Protein AF-A0A5C7R9P4-F1 (afdb_monomer_lite)

Sequence (1252 aa):
MQKLPTGLILTTLISANVLAETQTAAPPSTEPTVYNSSNPSVVTAPAPSLYNNATGLAQDEALYPQMLDANTANAMGLYTGDLATVPNAGFAPANNMYCIPSSLMLAPPMLVGAVPGQAMPMMPTPYPMDQAAMPQGLLNQPQANPELEQQLAEEKAQQEELKQKLIERSEALDNMRFQLIDKEEDRALLEDKLNSSKDIEAQLNQQLEAANAKQAELSAQIEAANAKQAELQSQADAATQQQAELTSQLDAANTKQTELTSQLEAANAKQTELTAQLEAANSKQAELMTQLDTSTAKQAELTSQVEAANAKQAELSTQLQTSQTQLAELDTCKVNSQDMQQQVSALNQQVATIPEIAKQLSLVSTNYSALETEKQQLAGALEAAKKDTDGDGVLDQTDLCQDTAAGIKVDFTGCELDSDKDGIKDSADQCPDSKPDSVVDATGCELDADKDGVKDSADQCANTPAGTKVDEKGCELDTDKDGVVDSADKCPTTEAGKTVDATGCELDSDKDGVVDSADKCANTPAGTAVDATGCEVDSDKDGVVDSADKCANTPAGITVDAAGCELDTDKDGVVDSADKCPTTEAGKTVDATGCEPDADKDGVVDSLDQCANTPAGTAVDAATGCEPDADKDGVADSADKCTDTPAGIKVDATGCELDTDKDGVLDSADKCPTTEAGKTVDATGCELDTDKDGVVDSADQCANTPAGIKVEANGCEPDTDKDGVADSADKCVDTPAGTKVDETGCELDSDKDGVADSADQCPTTEAGKTVDATGCELDTDKDGVVDSADKCATTPEGTKVDETGCELDTDKDGVVDSADKCATTPEGTKVDETGCELDTDKDGVVDSADKCPTTEAGKTVDATGCEVDSDKDGVVDSADKCATTPEGTKVDETGCELDSDKDGVADSADKCADTPAGTTVDATGCELDTDKDGVVDSADKCPTTEAGKAVDATGCELDADKDGVVDSADKCATTPAGTKVDETGCELDSDKDGVADSADKCPSTEAGKSVDATGCEPDTDKDGVVDSADQCPTTEAGKTVDATGCEPDADKDGVVDSADKCANTAEGIKVDDTGCELDTDKDGVADSADKCPTTAAGTKVDATGCDAIADADKDGVADDSDLCADTAAGTSVNQVGCAKTENINLKGVNFEKGSDQLTAESLPILDEAAATLKKYPELKIEVDGHTDSSGDNTLNKNLSQKRAEAVKNYLTEKGVTASLTAVGYGEDNPIADNNTETGRAQNRRVELKIQE

Radius of gyration: 70.44 Å; chains: 1; bounding box: 153×133×230 Å

Structure (mmCIF, N/CA/C/O backbone):
data_AF-A0A5C7R9P4-F1
#
_entry.id   AF-A0A5C7R9P4-F1
#
loop_
_atom_site.group_PDB
_atom_site.id
_atom_site.type_symbol
_atom_site.label_atom_id
_atom_site.label_alt_id
_atom_site.label_comp_id
_atom_site.label_asym_id
_atom_site.label_entity_id
_atom_site.label_seq_id
_atom_site.pdbx_PDB_ins_code
_atom_site.Cartn_x
_atom_site.Cartn_y
_atom_site.Cartn_z
_atom_site.occupancy
_atom_site.B_iso_or_equiv
_atom_site.auth_seq_id
_atom_site.auth_comp_id
_atom_site.auth_asym_id
_atom_site.auth_atom_id
_atom_site.pdbx_PDB_model_num
ATOM 1 N N . MET A 1 1 ? 13.239 -34.956 -20.670 1.00 29.67 1 MET A N 1
ATOM 2 C CA . MET A 1 1 ? 13.288 -36.265 -19.962 1.00 29.67 1 MET A CA 1
ATOM 3 C C . MET A 1 1 ? 13.598 -35.972 -18.497 1.00 29.67 1 MET A C 1
ATOM 5 O O . MET A 1 1 ? 14.379 -35.064 -18.274 1.00 29.67 1 MET A O 1
ATOM 9 N N . GLN A 1 2 ? 13.048 -36.653 -17.489 1.00 33.06 2 GLN A N 1
ATOM 10 C CA . GLN A 1 2 ? 12.401 -37.975 -17.467 1.00 33.06 2 GLN A CA 1
ATOM 11 C C . GLN A 1 2 ? 11.311 -38.027 -16.365 1.00 33.06 2 GLN A C 1
ATOM 13 O O . GLN A 1 2 ? 11.524 -37.407 -15.331 1.00 33.06 2 GLN A O 1
ATOM 18 N N . LYS A 1 3 ? 10.275 -38.879 -16.542 1.00 37.56 3 LYS A N 1
ATOM 19 C CA . LYS A 1 3 ? 9.231 -39.309 -15.560 1.00 37.56 3 LYS A CA 1
ATOM 20 C C . LYS A 1 3 ? 7.985 -38.405 -15.419 1.00 37.56 3 LYS A C 1
ATOM 22 O O . LYS A 1 3 ? 8.152 -37.198 -15.411 1.00 37.56 3 LYS A O 1
ATOM 27 N N . LEU A 1 4 ? 6.744 -38.915 -15.269 1.00 32.38 4 LEU A N 1
ATOM 28 C CA . LEU A 1 4 ? 6.117 -40.244 -15.560 1.00 32.38 4 LEU A CA 1
ATOM 29 C C . LEU A 1 4 ? 4.555 -40.041 -15.742 1.00 32.38 4 LEU A C 1
ATOM 31 O O . LEU A 1 4 ? 4.178 -38.883 -15.871 1.00 32.38 4 LEU A O 1
ATOM 35 N N . PRO A 1 5 ? 3.647 -41.042 -15.920 1.00 58.69 5 PRO A N 1
ATOM 36 C CA . PRO A 1 5 ? 3.055 -41.272 -17.253 1.00 58.69 5 PRO A CA 1
ATOM 37 C C . PRO A 1 5 ? 1.510 -41.477 -17.356 1.00 58.69 5 PRO A C 1
ATOM 39 O O . PRO A 1 5 ? 0.855 -41.791 -16.370 1.00 58.69 5 PRO A O 1
ATOM 42 N N . THR A 1 6 ? 1.012 -41.527 -18.611 1.00 43.50 6 THR A N 1
ATOM 43 C CA . THR A 1 6 ? -0.205 -42.240 -19.128 1.00 43.50 6 THR A CA 1
ATOM 44 C C . THR A 1 6 ? -1.599 -41.873 -18.575 1.00 43.50 6 THR A C 1
ATOM 46 O O . THR A 1 6 ? -1.779 -41.802 -17.371 1.00 43.50 6 THR A O 1
ATOM 49 N N . GLY A 1 7 ? -2.664 -41.744 -19.388 1.00 38.31 7 GLY A N 1
ATOM 50 C CA . GLY A 1 7 ? -2.854 -41.994 -20.838 1.00 38.31 7 GLY A CA 1
ATOM 51 C C . GLY A 1 7 ? -4.362 -42.048 -21.204 1.00 38.31 7 GLY A C 1
ATOM 52 O O . GLY A 1 7 ? -5.160 -41.630 -20.377 1.00 38.31 7 GLY A O 1
ATOM 53 N N . LEU A 1 8 ? -4.878 -42.590 -22.325 1.00 37.97 8 LEU A N 1
ATOM 54 C CA . LEU A 1 8 ? -4.381 -43.046 -23.652 1.00 37.97 8 LEU A CA 1
ATOM 55 C C . LEU A 1 8 ? -5.602 -43.729 -24.364 1.00 37.97 8 LEU A C 1
ATOM 57 O O . LEU A 1 8 ? -6.159 -44.626 -23.742 1.00 37.97 8 LEU A O 1
ATOM 61 N N . ILE A 1 9 ? -6.080 -43.506 -25.605 1.00 35.53 9 ILE A N 1
ATOM 62 C CA . ILE A 1 9 ? -6.022 -42.446 -26.650 1.00 35.53 9 ILE A CA 1
ATOM 63 C C . ILE A 1 9 ? -7.288 -42.639 -27.544 1.00 35.53 9 ILE A C 1
ATOM 65 O O . ILE A 1 9 ? -7.661 -43.790 -27.760 1.00 35.53 9 ILE A O 1
ATOM 69 N N . LEU A 1 10 ? -7.875 -41.598 -28.163 1.00 28.03 10 LEU A N 1
ATOM 70 C CA . LEU A 1 10 ? -8.613 -41.740 -29.443 1.00 28.03 10 LEU A CA 1
ATOM 71 C C . LEU A 1 10 ? -8.516 -40.465 -30.313 1.00 28.03 10 LEU A C 1
ATOM 73 O O . LEU A 1 10 ? -8.272 -39.378 -29.793 1.00 28.03 10 LEU A O 1
ATOM 77 N N . THR A 1 11 ? -8.658 -40.607 -31.634 1.00 36.81 11 THR A N 1
ATOM 78 C CA . THR A 1 11 ? -8.484 -39.563 -32.670 1.00 36.81 11 THR A CA 1
ATOM 79 C C . THR A 1 11 ? -9.477 -39.770 -33.833 1.00 36.81 11 THR A C 1
ATOM 81 O O . THR A 1 11 ? -10.223 -40.746 -33.815 1.00 36.81 11 THR A O 1
ATOM 84 N N . THR A 1 12 ? -9.418 -38.915 -34.875 1.00 38.88 12 THR A N 1
ATOM 85 C CA . THR A 1 12 ? -10.159 -38.975 -36.173 1.00 38.88 12 THR A CA 1
ATOM 86 C C . THR A 1 12 ? -11.619 -38.459 -36.147 1.00 38.88 12 THR A C 1
ATOM 88 O O . THR A 1 12 ? -12.258 -38.527 -35.106 1.00 38.88 12 THR A O 1
ATOM 91 N N . LEU A 1 13 ? -12.205 -37.886 -37.220 1.00 30.28 13 LEU A N 1
ATOM 92 C CA . LEU A 1 13 ? -11.697 -37.539 -38.573 1.00 30.28 13 LEU A CA 1
ATOM 93 C C . LEU A 1 13 ? -12.443 -36.318 -39.198 1.00 30.28 13 LEU A C 1
ATOM 95 O O . LEU A 1 13 ? -13.238 -35.653 -38.544 1.00 30.28 13 LEU A O 1
ATOM 99 N N . ILE A 1 14 ? -12.125 -36.015 -40.463 1.00 34.00 14 ILE A N 1
ATOM 100 C CA . ILE A 1 14 ? -12.353 -34.769 -41.224 1.00 34.00 14 ILE A CA 1
ATOM 101 C C . ILE A 1 14 ? -13.785 -34.577 -41.793 1.00 34.00 14 ILE A C 1
ATOM 103 O O . ILE A 1 14 ? -14.431 -35.523 -42.227 1.00 34.00 14 ILE A O 1
ATOM 107 N N . SER A 1 15 ? -14.188 -33.299 -41.845 1.00 36.06 15 SER A N 1
ATOM 108 C CA . SER A 1 15 ? -15.182 -32.565 -42.667 1.00 36.06 15 SER A CA 1
ATOM 109 C C . SER A 1 15 ? -15.991 -33.243 -43.795 1.00 36.06 15 SER A C 1
ATOM 111 O O . SER A 1 15 ? -15.406 -33.903 -44.648 1.00 36.06 15 SER A O 1
ATOM 113 N N . ALA A 1 16 ? -17.266 -32.823 -43.963 1.00 34.88 16 ALA A N 1
ATOM 114 C CA . ALA A 1 16 ? -17.784 -32.221 -45.221 1.00 34.88 16 ALA A CA 1
ATOM 115 C C . ALA A 1 16 ? -19.222 -31.619 -45.136 1.00 34.88 16 ALA A C 1
ATOM 117 O O . ALA A 1 16 ? -20.061 -32.054 -44.355 1.00 34.88 16 ALA A O 1
ATOM 118 N N . ASN A 1 17 ? -19.477 -30.630 -46.005 1.00 31.62 17 ASN A N 1
ATOM 119 C CA . ASN A 1 17 ? -20.688 -29.811 -46.248 1.00 31.62 17 ASN A CA 1
ATOM 120 C C . ASN A 1 17 ? -22.063 -30.516 -46.389 1.00 31.62 17 ASN A C 1
ATOM 122 O O . ASN A 1 17 ? -22.132 -31.613 -46.934 1.00 31.62 17 ASN A O 1
ATOM 126 N N . VAL A 1 18 ? -23.161 -29.754 -46.182 1.00 27.75 18 VAL A N 1
ATOM 127 C CA . VAL A 1 18 ? -24.300 -29.631 -47.141 1.00 27.75 18 VAL A CA 1
ATOM 128 C C . VAL A 1 18 ? -25.159 -28.362 -46.881 1.00 27.75 18 VAL A C 1
ATOM 130 O O . VAL A 1 18 ? -25.027 -27.722 -45.843 1.00 27.75 18 VAL A O 1
ATOM 133 N N . LEU A 1 19 ? -25.973 -27.954 -47.869 1.00 31.62 19 LEU A N 1
ATOM 134 C CA . LEU A 1 19 ? -26.729 -26.684 -47.980 1.00 31.62 19 LEU A CA 1
ATOM 135 C C . LEU A 1 19 ? -28.259 -26.808 -47.728 1.00 31.62 19 LEU A C 1
ATOM 137 O O . LEU A 1 19 ? -28.787 -27.915 -47.693 1.00 31.62 19 LEU A O 1
ATOM 141 N N . ALA A 1 20 ? -28.940 -25.641 -47.756 1.00 32.19 20 ALA A N 1
ATOM 142 C CA . ALA A 1 20 ? -30.376 -25.374 -48.042 1.00 32.19 20 ALA A CA 1
ATOM 143 C C . ALA A 1 20 ? -31.329 -25.185 -46.820 1.00 32.19 20 ALA A C 1
ATOM 145 O O . ALA A 1 20 ? -31.387 -26.031 -45.941 1.00 32.19 20 ALA A O 1
ATOM 146 N N . GLU A 1 21 ? -31.947 -23.999 -46.620 1.00 34.00 21 GLU A N 1
ATOM 147 C CA . GLU A 1 21 ? -33.275 -23.511 -47.122 1.00 34.00 21 GLU A CA 1
ATOM 148 C C . GLU A 1 21 ? -34.464 -23.822 -46.157 1.00 34.00 21 GLU A C 1
ATOM 150 O O . GLU A 1 21 ? -34.434 -24.843 -45.489 1.00 34.00 21 GLU A O 1
ATOM 155 N N . THR A 1 22 ? -35.563 -23.047 -45.996 1.00 31.81 22 THR A N 1
ATOM 156 C CA . THR A 1 22 ? -36.086 -21.802 -46.634 1.00 31.81 22 THR A CA 1
ATOM 157 C C . THR A 1 22 ? -37.162 -21.061 -45.771 1.00 31.81 22 THR A C 1
ATOM 159 O O . THR A 1 22 ? -37.990 -21.718 -45.159 1.00 31.81 22 THR A O 1
ATOM 162 N N . GLN A 1 23 ? -37.207 -19.708 -45.853 1.00 34.41 23 GLN A N 1
ATOM 163 C CA . GLN A 1 23 ? -38.378 -18.766 -45.976 1.00 34.41 23 GLN A CA 1
ATOM 164 C C . GLN A 1 23 ? -39.596 -18.773 -44.996 1.00 34.41 23 GLN A C 1
ATOM 166 O O . GLN A 1 23 ? -39.976 -19.815 -44.487 1.00 34.41 23 GLN A O 1
ATOM 171 N N . THR A 1 24 ? -40.395 -17.700 -44.754 1.00 35.06 24 THR A N 1
ATOM 172 C CA . THR A 1 24 ? -40.446 -16.200 -44.959 1.00 35.06 24 THR A CA 1
ATOM 173 C C . THR A 1 24 ? -41.488 -15.629 -43.926 1.00 35.06 24 THR A C 1
ATOM 175 O O . THR A 1 24 ? -41.791 -16.362 -42.992 1.00 35.06 24 THR A O 1
ATOM 178 N N . ALA A 1 25 ? -42.113 -14.427 -43.879 1.00 33.38 25 ALA A N 1
ATOM 179 C CA . ALA A 1 25 ? -42.398 -13.234 -44.730 1.00 33.38 25 ALA A CA 1
ATOM 180 C C . ALA A 1 25 ? -42.773 -12.018 -43.791 1.00 33.38 25 ALA A C 1
ATOM 182 O O . ALA A 1 25 ? -42.478 -12.116 -42.607 1.00 33.38 25 ALA A O 1
ATOM 183 N N . ALA A 1 26 ? -43.407 -10.864 -44.113 1.00 30.23 26 ALA A N 1
ATOM 184 C CA . ALA A 1 26 ? -44.062 -10.271 -45.304 1.00 30.23 26 ALA A CA 1
ATOM 185 C C . ALA A 1 26 ? -44.183 -8.703 -45.201 1.00 30.23 26 ALA A C 1
ATOM 187 O O . ALA A 1 26 ? -44.178 -8.178 -44.090 1.00 30.23 26 ALA A O 1
ATOM 188 N N . PRO A 1 27 ? -44.366 -7.952 -46.318 1.00 57.62 27 PRO A N 1
ATOM 189 C CA . PRO A 1 27 ? -44.668 -6.491 -46.380 1.00 57.62 27 PRO A CA 1
ATOM 190 C C . PRO A 1 27 ? -46.196 -6.228 -46.668 1.00 57.62 27 PRO A C 1
ATOM 192 O O . PRO A 1 27 ? -46.940 -7.199 -46.509 1.00 57.62 27 PRO A O 1
ATOM 195 N N . PRO A 1 28 ? -46.747 -5.051 -47.131 1.00 53.75 28 PRO A N 1
ATOM 196 C CA . PRO A 1 28 ? -46.137 -3.754 -47.532 1.00 53.75 28 PRO A CA 1
ATOM 197 C C . PRO A 1 28 ? -46.902 -2.392 -47.274 1.00 53.75 28 PRO A C 1
ATOM 199 O O . PRO A 1 28 ? -48.120 -2.291 -47.391 1.00 53.75 28 PRO A O 1
ATOM 202 N N . SER A 1 29 ? -46.137 -1.282 -47.231 1.00 31.66 29 SER A N 1
ATOM 203 C CA . SER A 1 29 ? -46.363 0.030 -47.929 1.00 31.66 29 SER A CA 1
ATOM 204 C C . SER A 1 29 ? -47.299 1.192 -47.460 1.00 31.66 29 SER A C 1
ATOM 206 O O . SER A 1 29 ? -48.401 1.005 -46.959 1.00 31.66 29 SER A O 1
ATOM 208 N N . THR A 1 30 ? -46.871 2.406 -47.882 1.00 36.91 30 THR A N 1
ATOM 209 C CA . THR A 1 30 ? -47.578 3.689 -48.210 1.00 36.91 30 THR A CA 1
ATOM 210 C C . THR A 1 30 ? -47.884 4.792 -47.165 1.00 36.91 30 THR A C 1
ATOM 212 O O . THR A 1 30 ? -48.379 4.544 -46.074 1.00 36.91 30 THR A O 1
ATOM 215 N N . GLU A 1 31 ? -47.606 6.046 -47.581 1.00 37.06 31 GLU A N 1
ATOM 216 C CA . GLU A 1 31 ? -47.850 7.348 -46.908 1.00 37.06 31 GLU A CA 1
ATOM 217 C C . GLU A 1 31 ? -49.289 7.908 -47.134 1.00 37.06 31 GLU A C 1
ATOM 219 O O . GLU A 1 31 ? -50.084 7.239 -47.805 1.00 37.06 31 GLU A O 1
ATOM 224 N N . PRO A 1 32 ? -49.655 9.140 -46.666 1.00 50.38 32 PRO A N 1
ATOM 225 C CA . PRO A 1 32 ? -49.392 10.343 -47.499 1.00 50.38 32 PRO A CA 1
ATOM 226 C C . PRO A 1 32 ? -49.246 11.736 -46.804 1.00 50.38 32 PRO A C 1
ATOM 228 O O . PRO A 1 32 ? -50.247 12.316 -46.388 1.00 50.38 32 PRO A O 1
ATOM 231 N N . THR A 1 33 ? -48.079 12.393 -46.978 1.00 33.84 33 THR A N 1
ATOM 232 C CA . THR A 1 33 ? -47.928 13.851 -47.328 1.00 33.84 33 THR A CA 1
ATOM 233 C C . THR A 1 33 ? -48.435 14.940 -46.319 1.00 33.84 33 THR A C 1
ATOM 235 O O . THR A 1 33 ? -49.023 14.586 -45.309 1.00 33.84 33 THR A O 1
ATOM 238 N N . VAL A 1 34 ? -48.358 16.290 -46.451 1.00 31.67 34 VAL A N 1
ATOM 239 C CA . VAL A 1 34 ? -47.463 17.372 -47.002 1.00 31.67 34 VAL A CA 1
ATOM 240 C C . VAL A 1 34 ? -48.023 18.725 -46.451 1.00 31.67 34 VAL A C 1
ATOM 242 O O . VAL A 1 34 ? -49.239 18.828 -46.309 1.00 31.67 34 VAL A O 1
ATOM 245 N N . TYR A 1 35 ? -47.242 19.766 -46.074 1.00 27.69 35 TYR A N 1
ATOM 246 C CA . TYR A 1 35 ? -47.109 21.054 -46.822 1.00 27.69 35 TYR A CA 1
ATOM 247 C C . TYR A 1 35 ? -46.423 22.213 -46.028 1.00 27.69 35 TYR A C 1
ATOM 249 O O . TYR A 1 35 ? -47.003 22.676 -45.056 1.00 27.69 35 TYR A O 1
ATOM 257 N N . ASN A 1 36 ? -45.284 22.730 -46.539 1.00 29.02 36 ASN A N 1
ATOM 258 C CA . ASN A 1 36 ? -44.745 24.131 -46.571 1.00 29.02 36 ASN A CA 1
ATOM 259 C C . ASN A 1 36 ? -44.703 25.033 -45.282 1.00 29.02 36 ASN A C 1
ATOM 261 O O . ASN A 1 36 ? -45.609 24.996 -44.465 1.00 29.02 36 ASN A O 1
ATOM 265 N N . SER A 1 37 ? -43.747 25.963 -45.054 1.00 30.27 37 SER A N 1
ATOM 266 C CA . SER A 1 37 ? -42.718 26.579 -45.932 1.00 30.27 37 SER A CA 1
ATOM 267 C C . SER A 1 37 ? -41.519 27.239 -45.199 1.00 30.27 37 SER A C 1
ATOM 269 O O . SER A 1 37 ? -41.739 27.869 -44.170 1.00 30.27 37 SER A O 1
ATOM 271 N N . SER A 1 38 ? -40.346 27.282 -45.864 1.00 33.75 38 SER A N 1
ATOM 272 C CA . SER A 1 38 ? -39.200 28.230 -45.691 1.00 33.75 38 SER A CA 1
ATOM 273 C C . SER A 1 38 ? -38.326 28.111 -44.407 1.00 33.75 38 SER A C 1
ATOM 275 O O . SER A 1 38 ? -38.849 28.369 -43.334 1.00 33.75 38 SER A O 1
ATOM 277 N N . ASN A 1 39 ? -37.026 27.726 -44.364 1.00 30.78 39 ASN A N 1
ATOM 278 C CA . ASN A 1 39 ? -35.827 27.814 -45.258 1.00 30.78 39 ASN A CA 1
ATOM 279 C C . ASN A 1 39 ? -35.073 29.178 -45.190 1.00 30.78 39 ASN A C 1
ATOM 281 O O . ASN A 1 39 ? -35.795 30.179 -45.205 1.00 30.78 39 ASN A O 1
ATOM 285 N N . PRO A 1 40 ? -33.708 29.297 -45.232 1.00 50.31 40 PRO A N 1
ATOM 286 C CA . PRO A 1 40 ? -32.609 28.292 -45.297 1.00 50.31 40 PRO A CA 1
ATOM 287 C C . PRO A 1 40 ? -31.431 28.433 -44.268 1.00 50.31 40 PRO A C 1
ATOM 289 O O . PRO A 1 40 ? -31.315 29.430 -43.566 1.00 50.31 40 PRO A O 1
ATOM 292 N N . SER A 1 41 ? -30.566 27.402 -44.244 1.00 31.80 41 SER A N 1
ATOM 293 C CA . SER A 1 41 ? -29.070 27.298 -44.323 1.00 31.80 41 SER A CA 1
ATOM 294 C C . SER A 1 41 ? -28.142 28.569 -44.253 1.00 31.80 41 SER A C 1
ATOM 296 O O . SER A 1 41 ? -28.623 29.670 -44.478 1.00 31.80 41 SER A O 1
ATOM 298 N N . VAL A 1 42 ? -26.793 28.547 -44.062 1.00 30.09 42 VAL A N 1
ATOM 299 C CA . VAL A 1 42 ? -25.735 27.493 -44.178 1.00 30.09 42 VAL A CA 1
ATOM 300 C C . VAL A 1 42 ? -24.342 27.917 -43.579 1.00 30.09 42 VAL A C 1
ATOM 302 O O . VAL A 1 42 ? -24.043 29.103 -43.586 1.00 30.09 42 VAL A O 1
ATOM 305 N N . VAL A 1 43 ? -23.478 26.947 -43.194 1.00 28.80 43 VAL A N 1
ATOM 306 C CA . VAL A 1 43 ? -21.967 26.927 -43.232 1.00 28.80 43 VAL A CA 1
ATOM 307 C C . VAL A 1 43 ? -21.037 27.725 -42.254 1.00 28.80 43 VAL A C 1
ATOM 309 O O . VAL A 1 43 ? -21.104 28.941 -42.131 1.00 28.80 43 VAL A O 1
ATOM 312 N N . THR A 1 44 ? -20.064 26.967 -41.696 1.00 28.88 44 THR A N 1
ATOM 313 C CA . THR A 1 44 ? -18.703 27.262 -41.130 1.00 28.88 44 THR A CA 1
ATOM 314 C C . THR A 1 44 ? -18.437 28.150 -39.895 1.00 28.88 44 THR A C 1
ATOM 316 O O . THR A 1 44 ? -19.065 29.173 -39.656 1.00 28.88 44 THR A O 1
ATOM 319 N N . ALA A 1 45 ? -17.382 27.732 -39.171 1.00 27.39 45 ALA A N 1
ATOM 320 C CA . ALA A 1 45 ? -16.599 28.420 -38.127 1.00 27.39 45 ALA A CA 1
ATOM 321 C C . ALA A 1 45 ? -15.756 29.608 -38.708 1.00 27.39 45 ALA A C 1
ATOM 323 O O . ALA A 1 45 ? -15.799 29.767 -39.932 1.00 27.39 45 ALA A O 1
ATOM 324 N N . PRO A 1 46 ? -14.984 30.436 -37.941 1.00 41.56 46 PRO A N 1
ATOM 325 C CA . PRO A 1 46 ? -14.227 30.114 -36.713 1.00 41.56 46 PRO A CA 1
ATOM 326 C C . PRO A 1 46 ? -14.297 31.162 -35.560 1.00 41.56 46 PRO A C 1
ATOM 328 O O . PRO A 1 46 ? -15.175 32.019 -35.518 1.00 41.56 46 PRO A O 1
ATOM 331 N N . ALA A 1 47 ? -13.370 31.034 -34.599 1.00 27.52 47 ALA A N 1
ATOM 332 C CA . ALA A 1 47 ? -13.111 31.880 -33.416 1.00 27.52 47 ALA A CA 1
ATOM 333 C C . ALA A 1 47 ? -12.546 33.296 -33.768 1.00 27.52 47 ALA A C 1
ATOM 335 O O . ALA A 1 47 ? -12.278 33.527 -34.950 1.00 27.52 47 ALA A O 1
ATOM 336 N N . PRO A 1 48 ? -12.285 34.238 -32.813 1.00 43.50 48 PRO A N 1
ATOM 337 C CA . PRO A 1 48 ? -12.313 34.131 -31.345 1.00 43.50 48 PRO A CA 1
ATOM 338 C C . PRO A 1 48 ? -13.102 35.263 -30.618 1.00 43.50 48 PRO A C 1
ATOM 340 O O . PRO A 1 48 ? -14.095 35.777 -31.122 1.00 43.50 48 PRO A O 1
ATOM 343 N N . SER A 1 49 ? -12.707 35.586 -29.380 1.00 35.22 49 SER A N 1
ATOM 344 C CA . SER A 1 49 ? -13.418 36.387 -28.366 1.00 35.22 49 SER A CA 1
ATOM 345 C C . SER A 1 49 ? -13.470 37.911 -28.594 1.00 35.22 49 SER A C 1
ATOM 347 O O . SER A 1 49 ? -12.563 38.473 -29.201 1.00 35.22 49 SER A O 1
ATOM 349 N N . LEU A 1 50 ? -14.478 38.595 -28.004 1.00 29.22 50 LEU A N 1
ATOM 350 C CA . LEU A 1 50 ? -14.300 39.815 -27.176 1.00 29.22 50 LEU A CA 1
ATOM 351 C C . LEU A 1 50 ? -15.594 40.392 -26.531 1.00 29.22 50 LEU A C 1
ATOM 353 O O . LEU A 1 50 ? -16.717 40.179 -26.970 1.00 29.22 50 LEU A O 1
ATOM 357 N N . TYR A 1 51 ? -15.354 41.157 -25.464 1.00 29.03 51 TYR A N 1
ATOM 358 C CA . TYR A 1 51 ? -16.202 41.935 -24.539 1.00 29.03 51 TYR A CA 1
ATOM 359 C C . TYR A 1 51 ? -17.586 42.529 -24.957 1.00 29.03 51 TYR A C 1
ATOM 361 O O . TYR A 1 51 ? -17.684 43.405 -25.807 1.00 29.03 51 TYR A O 1
ATOM 369 N N . ASN A 1 52 ? -18.593 42.234 -24.114 1.00 29.97 52 ASN A N 1
ATOM 370 C CA . ASN A 1 52 ? -19.411 43.178 -23.306 1.00 29.97 52 ASN A CA 1
ATOM 371 C C . ASN A 1 52 ? -20.309 44.309 -23.919 1.00 29.97 52 ASN A C 1
ATOM 373 O O . ASN A 1 52 ? -19.859 45.433 -24.124 1.00 29.97 52 ASN A O 1
ATOM 377 N N . ASN A 1 53 ? -21.638 44.080 -23.824 1.00 29.95 53 ASN A N 1
ATOM 378 C CA . ASN A 1 53 ? -22.577 44.751 -22.873 1.00 29.95 53 ASN A CA 1
ATOM 379 C C . ASN A 1 53 ? -23.622 45.824 -23.343 1.00 29.95 53 ASN A C 1
ATOM 381 O O . ASN A 1 53 ? -23.353 46.714 -24.141 1.00 29.95 53 ASN A O 1
ATOM 385 N N . ALA A 1 54 ? -24.792 45.757 -22.676 1.00 33.78 54 ALA A N 1
ATOM 386 C CA . ALA A 1 54 ? -25.808 46.783 -22.344 1.00 33.78 54 ALA A CA 1
ATOM 387 C C . ALA A 1 54 ? -26.778 47.394 -23.395 1.00 33.78 54 ALA A C 1
ATOM 389 O O . ALA A 1 54 ? -26.420 48.287 -24.158 1.00 33.78 54 ALA A O 1
ATOM 390 N N . THR A 1 55 ? -28.082 47.066 -23.274 1.00 33.78 55 THR A N 1
ATOM 391 C CA . THR A 1 55 ? -29.240 47.970 -22.951 1.00 33.78 55 THR A CA 1
ATOM 392 C C . THR A 1 55 ? -30.595 47.242 -23.149 1.00 33.78 55 THR A C 1
ATOM 394 O O . THR A 1 55 ? -30.720 46.462 -24.082 1.00 33.78 55 THR A O 1
ATOM 397 N N . GLY A 1 56 ? -31.672 47.434 -22.362 1.00 31.34 56 GLY A N 1
ATOM 398 C CA . GLY A 1 56 ? -31.822 48.064 -21.035 1.00 31.34 56 GLY A CA 1
ATOM 399 C C . GLY A 1 56 ? -33.275 48.492 -20.682 1.00 31.34 56 GLY A C 1
ATOM 400 O O . GLY A 1 56 ? -33.978 48.972 -21.564 1.00 31.34 56 GLY A O 1
ATOM 401 N N . LEU A 1 57 ? -33.635 48.442 -19.379 1.00 33.91 57 LEU A N 1
ATOM 402 C CA . LEU A 1 57 ? -34.716 49.210 -18.685 1.00 33.91 57 LEU A CA 1
ATOM 403 C C . LEU A 1 57 ? -36.204 48.815 -18.944 1.00 33.91 57 LEU A C 1
ATOM 405 O O . LEU A 1 57 ? -36.516 48.270 -19.995 1.00 33.91 57 LEU A O 1
ATOM 409 N N . ALA A 1 58 ? -37.190 49.052 -18.048 1.00 32.72 58 ALA A N 1
ATOM 410 C CA . ALA A 1 58 ? -37.249 49.663 -16.689 1.00 32.72 58 ALA A CA 1
ATOM 411 C C . ALA A 1 58 ? -38.529 49.237 -15.902 1.00 32.72 58 ALA A C 1
ATOM 413 O O . ALA A 1 58 ? -39.485 48.815 -16.550 1.00 32.72 58 ALA A O 1
ATOM 414 N N . GLN A 1 59 ? -38.582 49.431 -14.560 1.00 29.28 59 GLN A N 1
ATOM 415 C CA . GLN A 1 59 ? -39.618 50.239 -13.845 1.00 29.28 59 GLN A CA 1
ATOM 416 C C . GLN A 1 59 ? -39.444 50.354 -12.295 1.00 29.28 59 GLN A C 1
ATOM 418 O O . GLN A 1 59 ? -38.551 49.735 -11.720 1.00 29.28 59 GLN A O 1
ATOM 423 N N . ASP A 1 60 ? -40.278 51.201 -11.656 1.00 33.47 60 ASP A N 1
ATOM 424 C CA . ASP A 1 60 ? -40.032 52.074 -10.473 1.00 33.47 60 ASP A CA 1
ATOM 425 C C . ASP A 1 60 ? -41.301 52.180 -9.548 1.00 33.47 60 ASP A C 1
ATOM 427 O O . ASP A 1 60 ? -42.381 51.824 -10.014 1.00 33.47 60 ASP A O 1
ATOM 431 N N . GLU A 1 61 ? -41.375 52.673 -8.285 1.00 36.91 61 GLU A N 1
ATOM 432 C CA . GLU A 1 61 ? -40.473 53.203 -7.213 1.00 36.91 61 GLU A CA 1
ATOM 433 C C . GLU A 1 61 ? -41.268 53.268 -5.849 1.00 36.91 61 GLU A C 1
ATOM 435 O O . GLU A 1 61 ? -42.460 52.961 -5.844 1.00 36.91 61 GLU A O 1
ATOM 440 N N . ALA A 1 62 ? -40.668 53.778 -4.747 1.00 35.34 62 ALA A N 1
ATOM 441 C CA . ALA A 1 62 ? -41.297 54.515 -3.609 1.00 35.34 62 ALA A CA 1
ATOM 442 C C . ALA A 1 62 ? -42.075 53.789 -2.460 1.00 35.34 62 ALA A C 1
ATOM 444 O O . ALA A 1 62 ? -42.690 52.755 -2.688 1.00 35.34 62 ALA A O 1
ATOM 445 N N . LEU A 1 63 ? -42.204 54.287 -1.195 1.00 31.83 63 LEU A N 1
ATOM 446 C CA . LEU A 1 63 ? -41.518 55.320 -0.347 1.00 31.83 63 LEU A CA 1
ATOM 447 C C . LEU A 1 63 ? -41.995 55.258 1.157 1.00 31.83 63 LEU A C 1
ATOM 449 O O . LEU A 1 63 ? -43.191 55.112 1.365 1.00 31.83 63 LEU A O 1
ATOM 453 N N . TYR A 1 64 ? -41.082 55.449 2.147 1.00 26.05 64 TYR A N 1
ATOM 454 C CA . TYR A 1 64 ? -41.079 56.222 3.460 1.00 26.05 64 TYR A CA 1
ATOM 455 C C . TYR A 1 64 ? -42.380 56.571 4.296 1.00 26.05 64 TYR A C 1
ATOM 457 O O . TYR A 1 64 ? -43.463 56.273 3.809 1.00 26.05 64 TYR A O 1
ATOM 465 N N . PRO A 1 65 ? -42.393 57.264 5.499 1.00 65.69 65 PRO A N 1
ATOM 466 C CA . PRO A 1 65 ? -41.346 57.760 6.462 1.00 65.69 65 PRO A CA 1
ATOM 467 C C . PRO A 1 65 ? -41.634 57.741 8.036 1.00 65.69 65 PRO A C 1
ATOM 469 O O . PRO A 1 65 ? -42.769 57.559 8.459 1.00 65.69 65 PRO A O 1
ATOM 472 N N . GLN A 1 66 ? -40.642 58.176 8.871 1.00 36.62 66 GLN A N 1
ATOM 473 C CA . GLN A 1 66 ? -40.732 59.032 10.127 1.00 36.62 66 GLN A CA 1
ATOM 474 C C . GLN A 1 66 ? -41.236 58.484 11.520 1.00 36.62 66 GLN A C 1
ATOM 476 O O . GLN A 1 66 ? -42.090 57.610 11.538 1.00 36.62 66 GLN A O 1
ATOM 481 N N . MET A 1 67 ? -40.842 58.962 12.745 1.00 34.31 67 MET A N 1
ATOM 482 C CA . MET A 1 67 ? -39.777 59.891 13.276 1.00 34.31 67 MET A CA 1
ATOM 483 C C . MET A 1 67 ? -39.639 59.908 14.853 1.00 34.31 67 MET A C 1
ATOM 485 O O . MET A 1 67 ? -40.591 59.519 15.518 1.00 34.31 67 MET A O 1
ATOM 489 N N . LEU A 1 68 ? -38.543 60.511 15.401 1.00 32.56 68 LEU A N 1
ATOM 490 C CA . LEU A 1 68 ? -38.351 61.286 16.688 1.00 32.56 68 LEU A CA 1
ATOM 491 C C . LEU A 1 68 ? -37.450 60.773 17.872 1.00 32.56 68 LEU A C 1
ATOM 493 O O . LEU A 1 68 ? -37.768 59.805 18.548 1.00 32.56 68 LEU A O 1
ATOM 497 N N . ASP A 1 69 ? -36.404 61.581 18.158 1.00 35.56 69 ASP A N 1
ATOM 498 C CA . ASP A 1 69 ? -35.791 62.067 19.433 1.00 35.56 69 ASP A CA 1
ATOM 499 C C . ASP A 1 69 ? -35.267 61.167 20.599 1.00 35.56 69 ASP A C 1
ATOM 501 O O . ASP A 1 69 ? -36.047 60.700 21.424 1.00 35.56 69 ASP A O 1
ATOM 505 N N . ALA A 1 70 ? -33.928 61.149 20.839 1.00 34.06 70 ALA A N 1
ATOM 506 C CA . ALA A 1 70 ? -33.219 61.995 21.855 1.00 34.06 70 ALA A CA 1
ATOM 507 C C . ALA A 1 70 ? -31.880 61.444 22.472 1.00 34.06 70 ALA A C 1
ATOM 509 O O . ALA A 1 70 ? -31.842 60.373 23.063 1.00 34.06 70 ALA A O 1
ATOM 510 N N . ASN A 1 71 ? -30.845 62.309 22.505 1.00 33.09 71 ASN A N 1
ATOM 511 C CA . ASN A 1 71 ? -29.736 62.447 23.495 1.00 33.09 71 ASN A CA 1
ATOM 512 C C . ASN A 1 71 ? -28.518 61.469 23.647 1.00 33.09 71 ASN A C 1
ATOM 514 O O . ASN A 1 71 ? -28.502 60.567 24.476 1.00 33.09 71 ASN A O 1
ATOM 518 N N . THR A 1 72 ? -27.385 61.950 23.091 1.00 34.72 72 THR A N 1
ATOM 519 C CA . THR A 1 72 ? -26.008 62.095 23.672 1.00 34.72 72 THR A CA 1
ATOM 520 C C . THR A 1 72 ? -24.982 60.944 23.809 1.00 34.72 72 THR A C 1
ATOM 522 O O . THR A 1 72 ? -25.104 60.102 24.684 1.00 34.72 72 THR A O 1
ATOM 525 N N . ALA A 1 73 ? -23.844 61.165 23.112 1.00 36.44 73 ALA A N 1
ATOM 526 C CA . ALA A 1 73 ? -22.437 60.787 23.398 1.00 36.44 73 ALA A CA 1
ATOM 527 C C . ALA A 1 73 ? -22.050 59.286 23.385 1.00 36.44 73 ALA A C 1
ATOM 529 O O . ALA A 1 73 ? -22.640 58.500 24.110 1.00 36.44 73 ALA A O 1
ATOM 530 N N . ASN A 1 74 ? -21.024 58.806 22.657 1.00 35.88 74 ASN A N 1
ATOM 531 C CA . ASN A 1 74 ? -20.005 59.385 21.739 1.00 35.88 74 ASN A CA 1
ATOM 532 C C . ASN A 1 74 ? -19.604 58.278 20.700 1.00 35.88 74 ASN A C 1
ATOM 534 O O . ASN A 1 74 ? -19.831 57.113 21.000 1.00 35.88 74 ASN A O 1
ATOM 538 N N . ALA A 1 75 ? -19.103 58.463 19.459 1.00 35.03 75 ALA A N 1
ATOM 539 C CA . ALA A 1 75 ? -18.253 59.475 18.783 1.00 35.03 75 ALA A CA 1
ATOM 540 C C . ALA A 1 75 ? -16.735 59.335 19.115 1.00 35.03 75 ALA A C 1
ATOM 542 O O . ALA A 1 75 ? -16.361 59.543 20.260 1.00 35.03 75 ALA A O 1
ATOM 543 N N . MET A 1 76 ? -15.779 59.017 18.222 1.00 32.97 76 MET A N 1
ATOM 544 C CA . MET A 1 76 ? -15.633 58.984 16.738 1.00 32.97 76 MET A CA 1
ATOM 545 C C . MET A 1 76 ? -14.634 57.849 16.352 1.00 32.97 76 MET A C 1
ATOM 547 O O . MET A 1 76 ? -14.022 57.289 17.253 1.00 32.97 76 MET A O 1
ATOM 551 N N . GLY A 1 77 ? -14.366 57.469 15.091 1.00 31.48 77 GLY A N 1
ATOM 552 C CA . GLY A 1 77 ? -14.858 57.937 13.777 1.00 31.48 77 GLY A CA 1
ATOM 553 C C . GLY A 1 77 ? -13.775 58.575 12.869 1.00 31.48 77 GLY A C 1
ATOM 554 O O . GLY A 1 77 ? -12.738 58.979 13.382 1.00 31.48 77 GLY A O 1
ATOM 555 N N . LEU A 1 78 ? -14.096 58.752 11.567 1.00 31.98 78 LEU A N 1
ATOM 556 C CA . LEU A 1 78 ? -13.328 59.385 10.446 1.00 31.98 78 LEU A CA 1
ATOM 557 C C . LEU A 1 78 ? -12.423 58.420 9.620 1.00 31.98 78 LEU A C 1
ATOM 559 O O . LEU A 1 78 ? -11.591 57.735 10.194 1.00 31.98 78 LEU A O 1
ATOM 563 N N . TYR A 1 79 ? -12.720 58.156 8.324 1.00 30.08 79 TYR A N 1
ATOM 564 C CA . TYR A 1 79 ? -12.361 58.909 7.075 1.00 30.08 79 TYR A CA 1
ATOM 565 C C . TYR A 1 79 ? -10.858 58.789 6.712 1.00 30.08 79 TYR A C 1
ATOM 567 O O . TYR A 1 79 ? -10.038 58.873 7.613 1.00 30.08 79 TYR A O 1
ATOM 575 N N . THR A 1 80 ? -10.357 58.667 5.468 1.00 30.91 80 THR A N 1
ATOM 576 C CA . THR A 1 80 ? -10.842 58.600 4.050 1.00 30.91 80 THR A CA 1
ATOM 577 C C . THR A 1 80 ? -9.655 58.031 3.209 1.00 30.91 80 THR A C 1
ATOM 579 O O . THR A 1 80 ? -8.595 57.829 3.788 1.00 30.91 80 THR A O 1
ATOM 582 N N . GLY A 1 81 ? -9.659 57.764 1.894 1.00 28.61 81 GLY A N 1
ATOM 583 C CA . GLY A 1 81 ? -10.544 58.094 0.768 1.00 28.61 81 GLY A CA 1
ATOM 584 C C . GLY A 1 81 ? -9.859 57.748 -0.576 1.00 28.61 81 GLY A C 1
ATOM 585 O O . GLY A 1 81 ? -9.009 56.865 -0.618 1.00 28.61 81 GLY A O 1
ATOM 586 N N . ASP A 1 82 ? -10.236 58.442 -1.651 1.00 31.30 82 ASP A N 1
ATOM 587 C CA . ASP A 1 82 ? -10.038 58.046 -3.061 1.00 31.30 82 ASP A CA 1
ATOM 588 C C . ASP A 1 82 ? -8.885 58.782 -3.800 1.00 31.30 82 ASP A C 1
ATOM 590 O O . ASP A 1 82 ? -8.481 59.857 -3.354 1.00 31.30 82 ASP A O 1
ATOM 594 N N . LEU A 1 83 ? -8.493 58.283 -4.994 1.00 30.09 83 LEU A N 1
ATOM 595 C CA . LEU A 1 83 ? -7.677 58.948 -6.054 1.00 30.09 83 LEU A CA 1
ATOM 596 C C . LEU A 1 83 ? -6.203 59.341 -5.710 1.00 30.09 83 LEU A C 1
ATOM 598 O O . LEU A 1 83 ? -5.866 59.580 -4.560 1.00 30.09 83 LEU A O 1
ATOM 602 N N . ALA A 1 84 ? -5.250 59.574 -6.634 1.00 27.69 84 ALA A N 1
ATOM 603 C CA . ALA A 1 84 ? -4.962 59.137 -8.018 1.00 27.69 84 ALA A CA 1
ATOM 604 C C . ALA A 1 84 ? -3.605 59.769 -8.481 1.00 27.69 84 ALA A C 1
ATOM 606 O O . ALA A 1 84 ? -2.984 60.529 -7.745 1.00 27.69 84 ALA A O 1
ATOM 607 N N . THR A 1 85 ? -3.215 59.554 -9.749 1.00 30.25 85 THR A N 1
ATOM 608 C CA . THR A 1 85 ? -2.217 60.310 -10.564 1.00 30.25 85 THR A CA 1
ATOM 609 C C . THR A 1 85 ? -0.693 60.092 -10.381 1.00 30.25 85 THR A C 1
ATOM 611 O O . THR A 1 85 ? -0.072 60.574 -9.444 1.00 30.25 85 THR A O 1
ATOM 614 N N . VAL A 1 86 ? -0.096 59.425 -11.388 1.00 26.88 86 VAL A N 1
ATOM 615 C CA . VAL A 1 86 ? 1.012 59.852 -12.301 1.00 26.88 86 VAL A CA 1
ATOM 616 C C . VAL A 1 86 ? 1.607 61.284 -12.174 1.00 26.88 86 VAL A C 1
ATOM 618 O O . VAL A 1 86 ? 0.868 62.166 -11.740 1.00 26.88 86 VAL A O 1
ATOM 621 N N . PRO A 1 87 ? 2.818 61.610 -12.736 1.00 51.66 87 PRO A N 1
ATOM 622 C CA . PRO A 1 87 ? 3.781 60.778 -13.514 1.00 51.66 87 PRO A CA 1
ATOM 623 C C . PRO A 1 87 ? 5.317 61.056 -13.323 1.00 51.66 87 PRO A C 1
ATOM 625 O O . PRO A 1 87 ? 5.730 62.040 -12.723 1.00 51.66 87 PRO A O 1
ATOM 628 N N . ASN A 1 88 ? 6.123 60.294 -14.087 1.00 27.80 88 ASN A N 1
ATOM 629 C CA . ASN A 1 88 ? 7.254 60.739 -14.947 1.00 27.80 88 ASN A CA 1
ATOM 630 C C . ASN A 1 88 ? 8.710 60.930 -14.452 1.00 27.80 88 ASN A C 1
ATOM 632 O O . ASN A 1 88 ? 8.988 61.645 -13.500 1.00 27.80 88 ASN A O 1
ATOM 636 N N . ALA A 1 89 ? 9.598 60.483 -15.360 1.00 26.62 89 ALA A N 1
ATOM 637 C CA . ALA A 1 89 ? 10.962 60.937 -15.683 1.00 26.62 89 ALA A CA 1
ATOM 638 C C . ALA A 1 89 ? 12.098 60.778 -14.637 1.00 26.62 89 ALA A C 1
ATOM 640 O O . ALA A 1 89 ? 11.944 61.113 -13.472 1.00 26.62 89 ALA A O 1
ATOM 641 N N . GLY A 1 90 ? 13.312 60.362 -15.029 1.00 26.41 90 GLY A N 1
ATOM 642 C CA . GLY A 1 90 ? 13.753 59.859 -16.343 1.00 26.41 90 GLY A CA 1
ATOM 643 C C . GLY A 1 90 ? 15.265 60.002 -16.591 1.00 26.41 90 GLY A C 1
ATOM 644 O O . GLY A 1 90 ? 15.934 60.721 -15.862 1.00 26.41 90 GLY A O 1
ATOM 645 N N . PHE A 1 91 ? 15.742 59.380 -17.678 1.00 28.88 91 PHE A N 1
ATOM 646 C CA . PHE A 1 91 ? 17.077 59.507 -18.301 1.00 28.88 91 PHE A CA 1
ATOM 647 C C . PHE A 1 91 ? 18.345 59.145 -17.483 1.00 28.88 91 PHE A C 1
ATOM 649 O O . PHE A 1 91 ? 18.626 59.663 -16.409 1.00 28.88 91 PHE A O 1
ATOM 656 N N . ALA A 1 92 ? 19.165 58.293 -18.109 1.00 34.50 92 ALA A N 1
ATOM 657 C CA . ALA A 1 92 ? 20.582 58.007 -17.830 1.00 34.50 92 ALA A CA 1
ATOM 658 C C . ALA A 1 92 ? 21.483 59.260 -18.125 1.00 34.50 92 ALA A C 1
ATOM 660 O O . ALA A 1 92 ? 20.914 60.240 -18.621 1.00 34.50 92 ALA A O 1
ATOM 661 N N . PRO A 1 93 ? 22.841 59.287 -17.941 1.00 51.03 93 PRO A N 1
ATOM 662 C CA . PRO A 1 93 ? 23.754 58.122 -17.953 1.00 51.03 93 PRO A CA 1
ATOM 663 C C . PRO A 1 93 ? 25.107 58.173 -17.163 1.00 51.03 93 PRO A C 1
ATOM 665 O O . PRO A 1 93 ? 25.491 59.184 -16.587 1.00 51.03 93 PRO A O 1
ATOM 668 N N . ALA A 1 94 ? 25.865 57.069 -17.303 1.00 30.06 94 ALA A N 1
ATOM 669 C CA . ALA A 1 94 ? 27.335 56.952 -17.463 1.00 30.06 94 ALA A CA 1
ATOM 670 C C . ALA A 1 94 ? 28.357 57.128 -16.295 1.00 30.06 94 ALA A C 1
ATOM 672 O O . ALA A 1 94 ? 28.551 58.209 -15.750 1.00 30.06 94 ALA A O 1
ATOM 673 N N . ASN A 1 95 ? 29.182 56.071 -16.168 1.00 31.53 95 ASN A N 1
ATOM 674 C CA . ASN A 1 95 ? 30.645 56.013 -15.935 1.00 31.53 95 ASN A CA 1
ATOM 675 C C . ASN A 1 95 ? 31.326 56.189 -14.546 1.00 31.53 95 ASN A C 1
ATOM 677 O O . ASN A 1 95 ? 31.045 57.086 -13.762 1.00 31.53 95 ASN A O 1
ATOM 681 N N . ASN A 1 96 ? 32.394 55.380 -14.407 1.00 28.52 96 ASN A N 1
ATOM 682 C CA . ASN A 1 96 ? 33.635 55.513 -13.613 1.00 28.52 96 ASN A CA 1
ATOM 683 C C . ASN A 1 96 ? 33.660 55.315 -12.073 1.00 28.52 96 ASN A C 1
ATOM 685 O O . ASN A 1 96 ? 33.664 56.261 -11.294 1.00 28.52 96 ASN A O 1
ATOM 689 N N . MET A 1 97 ? 33.914 54.064 -11.671 1.00 28.34 97 MET A N 1
ATOM 690 C CA . MET A 1 97 ? 35.222 53.575 -11.164 1.00 28.34 97 MET A CA 1
ATOM 691 C C . MET A 1 97 ? 35.999 54.363 -10.057 1.00 28.34 97 MET A C 1
ATOM 693 O O . MET A 1 97 ? 36.707 55.325 -10.342 1.00 28.34 97 MET A O 1
ATOM 697 N N . TYR A 1 98 ? 36.043 53.747 -8.859 1.00 31.22 98 TYR A N 1
ATOM 698 C CA . TYR A 1 98 ? 37.167 53.636 -7.885 1.00 31.22 98 TYR A CA 1
ATOM 699 C C . TYR A 1 98 ? 37.552 54.711 -6.825 1.00 31.22 98 TYR A C 1
ATOM 701 O O . TYR A 1 98 ? 37.438 55.918 -7.004 1.00 31.22 98 TYR A O 1
ATOM 709 N N . CYS A 1 99 ? 38.174 54.161 -5.757 1.00 22.92 99 CYS A N 1
ATOM 710 C CA . CYS A 1 99 ? 39.082 54.734 -4.733 1.00 22.92 99 CYS A CA 1
ATOM 711 C C . CYS A 1 99 ? 38.557 55.249 -3.360 1.00 22.92 99 CYS A C 1
ATOM 713 O O . CYS A 1 99 ? 38.219 56.414 -3.169 1.00 22.92 99 CYS A O 1
ATOM 715 N N . ILE A 1 100 ? 38.693 54.350 -2.369 1.00 39.09 100 ILE A N 1
ATOM 716 C CA . ILE A 1 100 ? 39.101 54.515 -0.942 1.00 39.09 100 ILE A CA 1
ATOM 717 C C . ILE A 1 100 ? 40.020 55.739 -0.648 1.00 39.09 100 ILE A C 1
ATOM 719 O O . ILE A 1 100 ? 40.786 56.110 -1.541 1.00 39.09 100 ILE A O 1
ATOM 723 N N . PRO A 1 101 ? 40.052 56.331 0.585 1.00 49.28 101 PRO A N 1
ATOM 724 C CA . PRO A 1 101 ? 40.483 55.618 1.810 1.00 49.28 101 PRO A CA 1
ATOM 725 C C . PRO A 1 101 ? 39.865 56.038 3.177 1.00 49.28 101 PRO A C 1
ATOM 727 O O . PRO A 1 101 ? 39.100 56.989 3.307 1.00 49.28 101 PRO A O 1
ATOM 730 N N . SER A 1 102 ? 40.259 55.303 4.224 1.00 35.38 102 SER A N 1
ATOM 731 C CA . SER A 1 102 ? 39.877 55.421 5.644 1.00 35.38 102 SER A CA 1
ATOM 732 C C . SER A 1 102 ? 40.715 56.420 6.472 1.00 35.38 102 SER A C 1
ATOM 734 O O . SER A 1 102 ? 41.780 56.853 6.030 1.00 35.38 102 SER A O 1
ATOM 736 N N . SER A 1 103 ? 40.290 56.729 7.716 1.00 33.25 103 SER A N 1
ATOM 737 C CA . SER A 1 103 ? 41.192 56.928 8.883 1.00 33.25 103 SER A CA 1
ATOM 738 C C . SER A 1 103 ? 40.479 57.034 10.250 1.00 33.25 103 SER A C 1
ATOM 740 O O . SER A 1 103 ? 39.364 57.536 10.356 1.00 33.25 103 SER A O 1
ATOM 742 N N . LEU A 1 104 ? 41.165 56.561 11.299 1.00 32.03 104 LEU A N 1
ATOM 743 C CA . LEU A 1 104 ? 40.740 56.464 12.708 1.00 32.03 104 LEU A CA 1
ATOM 744 C C . LEU A 1 104 ? 40.846 57.809 13.474 1.00 32.03 104 LEU A C 1
ATOM 746 O O . LEU A 1 104 ? 41.591 58.682 13.034 1.00 32.03 104 LEU A O 1
ATOM 750 N N . MET A 1 105 ? 40.290 57.909 14.703 1.00 30.00 105 MET A N 1
ATOM 751 C CA . MET A 1 105 ? 41.124 57.895 15.939 1.00 30.00 105 MET A CA 1
ATOM 752 C C . MET A 1 105 ? 40.414 58.075 17.312 1.00 30.00 105 MET A C 1
ATOM 754 O O . MET A 1 105 ? 39.567 58.942 17.486 1.00 30.00 105 MET A O 1
ATOM 758 N N . LEU A 1 106 ? 40.988 57.368 18.305 1.00 29.53 106 LEU A N 1
ATOM 759 C CA . LEU A 1 106 ? 41.176 57.697 19.741 1.00 29.53 106 LEU A CA 1
ATOM 760 C C . LEU A 1 106 ? 40.064 57.494 20.807 1.00 29.53 106 LEU A C 1
ATOM 762 O O . LEU A 1 106 ? 38.898 57.826 20.647 1.00 29.53 106 LEU A O 1
ATOM 766 N N . ALA A 1 107 ? 40.536 56.978 21.953 1.00 30.25 107 ALA A N 1
ATOM 767 C CA . ALA A 1 107 ? 39.875 56.627 23.226 1.00 30.25 107 ALA A CA 1
ATOM 768 C C . ALA A 1 107 ? 40.976 56.657 24.339 1.00 30.25 107 ALA A C 1
ATOM 770 O O . ALA A 1 107 ? 42.036 57.239 24.077 1.00 30.25 107 ALA A O 1
ATOM 771 N N . PRO A 1 108 ? 40.886 55.956 25.501 1.00 64.12 108 PRO A N 1
ATOM 772 C CA . PRO A 1 108 ? 39.741 55.567 26.337 1.00 64.12 108 PRO A CA 1
ATOM 773 C C . PRO A 1 108 ? 39.670 56.450 27.623 1.00 64.12 108 PRO A C 1
ATOM 775 O O . PRO A 1 108 ? 39.097 57.526 27.452 1.00 64.12 108 PRO A O 1
ATOM 778 N N . PRO A 1 109 ? 40.257 56.199 28.836 1.00 60.28 109 PRO A N 1
ATOM 779 C CA . PRO A 1 109 ? 40.861 55.011 29.493 1.00 60.28 109 PRO A CA 1
ATOM 780 C C . PRO A 1 109 ? 40.295 54.620 30.899 1.00 60.28 109 PRO A C 1
ATOM 782 O O . PRO A 1 109 ? 39.852 55.485 31.644 1.00 60.28 109 PRO A O 1
ATOM 785 N N . MET A 1 110 ? 40.533 53.359 31.323 1.00 33.94 110 MET A N 1
ATOM 786 C CA . MET A 1 110 ? 40.628 52.851 32.729 1.00 33.94 110 MET A CA 1
ATOM 787 C C . MET A 1 110 ? 39.356 52.862 33.628 1.00 33.94 110 MET A C 1
ATOM 789 O O . MET A 1 110 ? 38.663 53.865 33.693 1.00 33.94 110 MET A O 1
ATOM 793 N N . LEU A 1 111 ? 38.984 51.835 34.421 1.00 31.41 111 LEU A N 1
ATOM 794 C CA . LEU A 1 111 ? 39.460 50.468 34.795 1.00 31.41 111 LEU A CA 1
ATOM 795 C C . LEU A 1 111 ? 38.202 49.640 35.241 1.00 31.41 111 LEU A C 1
ATOM 797 O O . LEU A 1 111 ? 37.189 50.268 35.527 1.00 31.41 111 LEU A O 1
ATOM 801 N N . VAL A 1 112 ? 38.162 48.321 35.527 1.00 31.72 112 VAL A N 1
ATOM 802 C CA . VAL A 1 112 ? 38.761 47.048 35.021 1.00 31.72 112 VAL A CA 1
ATOM 803 C C . VAL A 1 112 ? 38.697 45.991 36.153 1.00 31.72 112 VAL A C 1
ATOM 805 O O . VAL A 1 112 ? 39.164 46.283 37.252 1.00 31.72 112 VAL A O 1
ATOM 808 N N . GLY A 1 113 ? 38.204 44.764 35.898 1.00 29.30 113 GLY A N 1
ATOM 809 C CA . GLY A 1 113 ? 38.339 43.637 36.847 1.00 29.30 113 GLY A CA 1
ATOM 810 C C . GLY A 1 113 ? 37.427 42.402 36.661 1.00 29.30 113 GLY A C 1
ATOM 811 O O . GLY A 1 113 ? 36.257 42.461 37.011 1.00 29.30 113 GLY A O 1
ATOM 812 N N . ALA A 1 114 ? 38.046 41.269 36.290 1.00 29.05 114 ALA A N 1
ATOM 813 C CA . ALA A 1 114 ? 37.635 39.869 36.542 1.00 29.05 114 ALA A CA 1
ATOM 814 C C . ALA A 1 114 ? 36.462 39.206 35.759 1.00 29.05 114 ALA A C 1
ATOM 816 O O . ALA A 1 114 ? 35.666 39.842 35.080 1.00 29.05 114 ALA A O 1
ATOM 817 N N . VAL A 1 115 ? 36.477 37.867 35.850 1.00 30.02 115 VAL A N 1
ATOM 818 C CA . VAL A 1 115 ? 35.772 36.755 35.154 1.00 30.02 115 VAL A CA 1
ATOM 819 C C . VAL A 1 115 ? 35.658 35.620 36.216 1.00 30.02 115 VAL A C 1
ATOM 821 O O . VAL A 1 115 ? 36.512 35.655 37.114 1.00 30.02 115 VAL A O 1
ATOM 824 N N . PRO A 1 116 ? 34.737 34.615 36.199 1.00 43.28 116 PRO A N 1
ATOM 825 C CA . PRO A 1 116 ? 33.686 34.227 35.228 1.00 43.28 116 PRO A CA 1
ATOM 826 C C . PRO A 1 116 ? 32.250 34.114 35.822 1.00 43.28 116 PRO A C 1
ATOM 828 O O . PRO A 1 116 ? 32.056 34.297 37.021 1.00 43.28 116 PRO A O 1
ATOM 831 N N . GLY A 1 117 ? 31.276 33.678 35.003 1.00 26.52 117 GLY A N 1
ATOM 832 C CA . GLY A 1 117 ? 30.209 32.763 35.460 1.00 26.52 117 GLY A CA 1
ATOM 833 C C . GLY A 1 117 ? 28.743 33.171 35.221 1.00 26.52 117 GLY A C 1
ATOM 834 O O . GLY A 1 117 ? 28.358 34.288 35.533 1.00 26.52 117 GLY A O 1
ATOM 835 N N . GLN A 1 118 ? 27.952 32.191 34.753 1.00 29.56 118 GLN A N 1
ATOM 836 C CA . GLN A 1 118 ? 26.479 32.052 34.803 1.00 29.56 118 GLN A CA 1
ATOM 837 C C . GLN A 1 118 ? 25.565 33.179 34.267 1.00 29.56 118 GLN A C 1
ATOM 839 O O . GLN A 1 118 ? 25.447 34.256 34.844 1.00 29.56 118 GLN A O 1
ATOM 844 N N . ALA A 1 119 ? 24.739 32.819 33.277 1.00 28.19 119 ALA A N 1
ATOM 845 C CA . ALA A 1 119 ? 23.402 33.381 33.068 1.00 28.19 119 ALA A CA 1
ATOM 846 C C . ALA A 1 119 ? 22.479 32.298 32.472 1.00 28.19 119 ALA A C 1
ATOM 848 O O . ALA A 1 119 ? 22.790 31.744 31.422 1.00 28.19 119 ALA A O 1
ATOM 849 N N . MET A 1 120 ? 21.366 31.989 33.143 1.00 28.88 120 MET A N 1
ATOM 850 C CA . MET A 1 120 ? 20.317 31.092 32.631 1.00 28.88 120 MET A CA 1
ATOM 851 C C . MET A 1 120 ? 19.256 31.908 31.873 1.00 28.88 120 MET A C 1
ATOM 853 O O . MET A 1 120 ? 18.914 32.999 32.345 1.00 28.88 120 MET A O 1
ATOM 857 N N . PRO A 1 121 ? 18.654 31.395 30.787 1.00 37.28 121 PRO A N 1
ATOM 858 C CA . PRO A 1 121 ? 17.321 31.819 30.374 1.00 37.28 121 PRO A CA 1
ATOM 859 C C . PRO A 1 121 ? 16.268 31.202 31.314 1.00 37.28 121 PRO A C 1
ATOM 861 O O . PRO A 1 121 ? 16.403 30.062 31.750 1.00 37.28 121 PRO A O 1
ATOM 864 N N . MET A 1 122 ? 15.221 31.957 31.651 1.00 30.30 122 MET A N 1
ATOM 865 C CA . MET A 1 122 ? 14.116 31.471 32.490 1.00 30.30 122 MET A CA 1
ATOM 866 C C . MET A 1 122 ? 12.983 30.929 31.614 1.00 30.30 122 MET A C 1
ATOM 868 O O . MET A 1 122 ? 12.562 31.618 30.686 1.00 30.30 122 MET A O 1
ATOM 872 N N . MET A 1 123 ? 12.425 29.769 31.966 1.00 32.00 123 MET A N 1
ATOM 873 C CA . MET A 1 123 ? 11.078 29.367 31.537 1.00 32.00 123 MET A CA 1
ATOM 874 C C . MET A 1 123 ? 10.041 29.734 32.620 1.00 32.00 123 MET A C 1
ATOM 876 O O . MET A 1 123 ? 10.408 29.861 33.793 1.00 32.00 123 MET A O 1
ATOM 880 N N . PRO A 1 124 ? 8.767 29.981 32.258 1.00 37.03 124 PRO A N 1
ATOM 881 C CA . PRO A 1 124 ? 7.767 30.493 33.192 1.00 37.03 124 PRO A CA 1
ATOM 882 C C . PRO A 1 124 ? 7.252 29.412 34.150 1.00 37.03 124 PRO A C 1
ATOM 884 O O . PRO A 1 124 ? 6.920 28.307 33.738 1.00 37.03 124 PRO A O 1
ATOM 887 N N . THR A 1 125 ? 7.110 29.763 35.428 1.00 33.31 125 THR A N 1
ATOM 888 C CA . THR A 1 125 ? 6.508 28.905 36.457 1.00 33.31 125 THR A CA 1
ATOM 889 C C . THR A 1 125 ? 4.977 28.874 36.353 1.00 33.31 125 THR A C 1
ATOM 891 O O . THR A 1 125 ? 4.353 29.930 36.529 1.00 33.31 125 THR A O 1
ATOM 894 N N . PRO A 1 126 ? 4.337 27.702 36.203 1.00 34.03 126 PRO A N 1
ATOM 895 C CA . PRO A 1 126 ? 2.975 27.494 36.682 1.00 34.03 126 PRO A CA 1
ATOM 896 C C . PRO A 1 126 ? 2.955 27.542 38.219 1.00 34.03 126 PRO A C 1
ATOM 898 O O . PRO A 1 126 ? 3.951 27.237 38.878 1.00 34.03 126 PRO A O 1
ATOM 901 N N . TYR A 1 127 ? 1.823 27.924 38.808 1.00 29.19 127 TYR A N 1
ATOM 902 C CA . TYR A 1 127 ? 1.620 27.795 40.255 1.00 29.19 127 TYR A CA 1
ATOM 903 C C . TYR A 1 127 ? 1.367 26.324 40.623 1.00 29.19 127 TYR A C 1
ATOM 905 O O . TYR A 1 127 ? 0.590 25.675 39.922 1.00 29.19 127 TYR A O 1
ATOM 913 N N . PRO A 1 128 ? 1.895 25.815 41.752 1.00 34.91 128 PRO A N 1
ATOM 914 C CA . PRO A 1 128 ? 1.366 24.594 42.339 1.00 34.91 128 PRO A CA 1
ATOM 915 C C . PRO A 1 128 ? -0.055 24.869 42.851 1.00 34.91 128 PRO A C 1
ATOM 917 O O . PRO A 1 128 ? -0.254 25.674 43.765 1.00 34.91 128 PRO A O 1
ATOM 920 N N . MET A 1 129 ? -1.049 24.202 42.261 1.00 31.11 129 MET A N 1
ATOM 921 C CA . MET A 1 129 ? -2.347 24.026 42.909 1.00 31.11 129 MET A CA 1
ATOM 922 C C . MET A 1 129 ? -2.166 22.997 44.023 1.00 31.11 129 MET A C 1
ATOM 924 O O . MET A 1 129 ? -2.124 21.797 43.770 1.00 31.11 129 MET A O 1
ATOM 928 N N . ASP A 1 130 ? -2.037 23.493 45.250 1.00 36.78 130 ASP A N 1
ATOM 929 C CA . ASP A 1 130 ? -2.021 22.708 46.484 1.00 36.78 130 ASP A CA 1
ATOM 930 C C . ASP A 1 130 ? -3.399 22.050 46.700 1.00 36.78 130 ASP A C 1
ATOM 932 O O . ASP A 1 130 ? -4.256 22.564 47.425 1.00 36.78 130 ASP A O 1
ATOM 936 N N . GLN A 1 131 ? -3.653 20.937 46.000 1.00 30.33 131 GLN A N 1
ATOM 937 C CA . GLN A 1 131 ? -4.783 20.059 46.293 1.00 30.33 131 GLN A CA 1
ATOM 938 C C . GLN A 1 131 ? -4.482 19.303 47.586 1.00 30.33 131 GLN A C 1
ATOM 940 O O . GLN A 1 131 ? -3.955 18.192 47.588 1.00 30.33 131 GLN A O 1
ATOM 945 N N . ALA A 1 132 ? -4.821 19.954 48.697 1.00 29.05 132 ALA A N 1
ATOM 946 C CA . ALA A 1 132 ? -4.702 19.398 50.032 1.00 29.05 132 ALA A CA 1
ATOM 947 C C . ALA A 1 132 ? -5.330 17.998 50.103 1.00 29.05 132 ALA A C 1
ATOM 949 O O . ALA A 1 132 ? -6.509 17.823 49.782 1.00 29.05 132 ALA A O 1
ATOM 950 N N . ALA A 1 133 ? -4.550 17.024 50.577 1.00 32.97 133 ALA A N 1
ATOM 951 C CA . ALA A 1 133 ? -5.005 15.656 50.782 1.00 32.97 133 ALA A CA 1
ATOM 952 C C . ALA A 1 133 ? -6.276 15.637 51.647 1.00 32.97 133 ALA A C 1
ATOM 954 O O . ALA A 1 133 ? -6.246 15.977 52.835 1.00 32.97 133 ALA A O 1
ATOM 955 N N . MET A 1 134 ? -7.404 15.241 51.051 1.00 29.16 134 MET A N 1
ATOM 956 C CA . MET A 1 134 ? -8.636 15.025 51.803 1.00 29.16 134 MET A CA 1
ATOM 957 C C . MET A 1 134 ? -8.451 13.788 52.693 1.00 29.16 134 MET A C 1
ATOM 959 O O . MET A 1 134 ? -8.062 12.733 52.191 1.00 29.16 134 MET A O 1
ATOM 963 N N . PRO A 1 135 ? -8.691 13.880 54.014 1.00 33.78 135 PRO A N 1
ATOM 964 C CA . PRO A 1 135 ? -8.381 12.787 54.923 1.00 33.78 135 PRO A CA 1
ATOM 965 C C . PRO A 1 135 ? -9.367 11.627 54.733 1.00 33.78 135 PRO A C 1
ATOM 967 O O . PRO A 1 135 ? -10.505 11.695 55.205 1.00 33.78 135 PRO A O 1
ATOM 970 N N . GLN A 1 136 ? -8.917 10.535 54.105 1.00 34.44 136 GLN A N 1
ATOM 971 C CA . GLN A 1 136 ? -9.651 9.264 54.008 1.00 34.44 136 GLN A CA 1
ATOM 972 C C . GLN A 1 136 ? -9.709 8.530 55.365 1.00 34.44 136 GLN A C 1
ATOM 974 O O . GLN A 1 136 ? -9.196 7.432 55.540 1.00 34.44 136 GLN A O 1
ATOM 979 N N . GLY A 1 137 ? -10.334 9.162 56.360 1.00 34.81 137 GLY A N 1
ATOM 980 C CA . GLY A 1 137 ? -10.505 8.629 57.716 1.00 34.81 137 GLY A CA 1
ATOM 981 C C . GLY A 1 137 ? -11.956 8.605 58.201 1.00 34.81 137 GLY A C 1
ATOM 982 O O . GLY A 1 137 ? -12.174 8.492 59.404 1.00 34.81 137 GLY A O 1
ATOM 983 N N . LEU A 1 138 ? -12.938 8.790 57.305 1.00 33.69 138 LEU A N 1
ATOM 984 C CA . LEU A 1 138 ? -14.337 9.055 57.684 1.00 33.69 138 LEU A CA 1
ATOM 985 C C . LEU A 1 138 ? -15.433 8.357 56.857 1.00 33.69 138 LEU A C 1
ATOM 987 O O . LEU A 1 138 ? -16.597 8.492 57.218 1.00 33.69 138 LEU A O 1
ATOM 991 N N . LEU A 1 139 ? -15.115 7.601 55.798 1.00 38.31 139 LEU A N 1
ATOM 992 C CA . LEU A 1 139 ? -16.147 6.900 55.006 1.00 38.31 139 LEU A CA 1
ATOM 993 C C . LEU A 1 139 ? -16.586 5.549 55.599 1.00 38.31 139 LEU A C 1
ATOM 995 O O . LEU A 1 139 ? -17.641 5.037 55.241 1.00 38.31 139 LEU A O 1
ATOM 999 N N . ASN A 1 140 ? -15.836 4.994 56.555 1.00 39.66 140 ASN A N 1
ATOM 1000 C CA . ASN A 1 140 ? -16.117 3.679 57.135 1.00 39.66 140 ASN A CA 1
ATOM 1001 C C . ASN A 1 140 ? -17.037 3.736 58.377 1.00 39.66 140 ASN A C 1
ATOM 1003 O O . ASN A 1 140 ? -16.651 3.322 59.472 1.00 39.66 140 ASN A O 1
ATOM 1007 N N . GLN A 1 141 ? -18.262 4.254 58.205 1.00 41.03 141 GLN A N 1
ATOM 1008 C CA . GLN A 1 141 ? -19.453 3.802 58.951 1.00 41.03 141 GLN A CA 1
ATOM 1009 C C . GLN A 1 141 ? -20.760 4.400 58.389 1.00 41.03 141 GLN A C 1
ATOM 1011 O O . GLN A 1 141 ? -20.820 5.609 58.154 1.00 41.03 141 GLN A O 1
ATOM 1016 N N . PRO A 1 142 ? -21.845 3.609 58.250 1.00 43.16 142 PRO A N 1
ATOM 1017 C CA . PRO A 1 142 ? -23.155 4.122 57.859 1.00 43.16 142 PRO A CA 1
ATOM 1018 C C . PRO A 1 142 ? -23.802 4.888 59.023 1.00 43.16 142 PRO A C 1
ATOM 1020 O O . PRO A 1 142 ? -24.517 4.320 59.850 1.00 43.16 142 PRO A O 1
ATOM 1023 N N . GLN A 1 143 ? -23.551 6.196 59.101 1.00 49.84 143 GLN A N 1
ATOM 1024 C CA . GLN A 1 143 ? -24.292 7.080 59.999 1.00 49.84 143 GLN A CA 1
ATOM 1025 C C . GLN A 1 143 ? -25.598 7.515 59.325 1.00 49.84 143 GLN A C 1
ATOM 1027 O O . GLN A 1 143 ? -25.603 8.415 58.485 1.00 49.84 143 GLN A O 1
ATOM 1032 N N . ALA A 1 144 ? -26.702 6.863 59.704 1.00 56.59 144 ALA A N 1
ATOM 1033 C CA . ALA A 1 144 ? -28.051 7.275 59.323 1.00 56.59 144 ALA A CA 1
ATOM 1034 C C . ALA A 1 144 ? -28.308 8.739 59.725 1.00 56.59 144 ALA A C 1
ATOM 1036 O O . ALA A 1 144 ? -27.695 9.246 60.665 1.00 56.59 144 ALA A O 1
ATOM 1037 N N . ASN A 1 145 ? -29.213 9.424 59.014 1.00 70.88 145 ASN A N 1
ATOM 1038 C CA . ASN A 1 145 ? -29.448 10.863 59.179 1.00 70.88 145 ASN A CA 1
ATOM 1039 C C . ASN A 1 145 ? -29.699 11.237 60.664 1.00 70.88 145 ASN A C 1
ATOM 1041 O O . ASN A 1 145 ? -30.792 10.973 61.181 1.00 70.88 145 ASN A O 1
ATOM 1045 N N . PRO A 1 146 ? -28.740 11.900 61.345 1.00 75.44 146 PRO A N 1
ATOM 1046 C CA . PRO A 1 146 ? -28.790 12.070 62.794 1.00 75.44 146 PRO A CA 1
ATOM 1047 C C . PRO A 1 146 ? -29.893 13.040 63.234 1.00 75.44 146 PRO A C 1
ATOM 1049 O O . PRO A 1 146 ? -30.335 12.990 64.379 1.00 75.44 146 PRO A O 1
ATOM 1052 N N . GLU A 1 147 ? -30.381 13.898 62.333 1.00 79.75 147 GLU A N 1
ATOM 1053 C CA . GLU A 1 147 ? -31.501 14.800 62.605 1.00 79.75 147 GLU A CA 1
ATOM 1054 C C . GLU A 1 147 ? -32.846 14.047 62.608 1.00 79.75 147 GLU A C 1
ATOM 1056 O O . GLU A 1 147 ? -33.715 14.348 63.430 1.00 79.75 147 GLU A O 1
ATOM 1061 N N . LEU A 1 148 ? -32.999 13.012 61.766 1.00 82.50 148 LEU A N 1
ATOM 1062 C CA . LEU A 1 148 ? -34.143 12.090 61.819 1.00 82.50 148 LEU A CA 1
ATOM 1063 C C . LEU A 1 148 ? -34.053 11.146 63.027 1.00 82.50 148 LEU A C 1
ATOM 1065 O O . LEU A 1 148 ? -35.055 10.946 63.717 1.00 82.50 148 LEU A O 1
ATOM 1069 N N . GLU A 1 149 ? -32.869 10.606 63.334 1.00 81.69 149 GLU A N 1
ATOM 1070 C CA . GLU A 1 149 ? -32.678 9.762 64.523 1.00 81.69 149 GLU A CA 1
ATOM 1071 C C . GLU A 1 149 ? -32.957 10.525 65.826 1.00 81.69 149 GLU A C 1
ATOM 1073 O O . GLU A 1 149 ? -33.640 10.003 66.714 1.00 81.69 149 GLU A O 1
ATOM 1078 N N . GLN A 1 150 ? -32.500 11.780 65.933 1.00 86.00 150 GLN A N 1
ATOM 1079 C CA . GLN A 1 150 ? -32.805 12.639 67.079 1.00 86.00 150 GLN A CA 1
ATOM 1080 C C . GLN A 1 150 ? -34.315 12.885 67.198 1.00 86.00 150 GLN A C 1
ATOM 1082 O O . GLN A 1 150 ? -34.877 12.696 68.278 1.00 86.00 150 GLN A O 1
ATOM 1087 N N . GLN A 1 151 ? -34.998 13.238 66.104 1.00 87.06 151 GLN A N 1
ATOM 1088 C CA . GLN A 1 151 ? -36.454 13.425 66.113 1.00 87.06 151 GLN A CA 1
ATOM 1089 C C . GLN A 1 151 ? -37.207 12.138 66.502 1.00 87.06 151 GLN A C 1
ATOM 1091 O O . GLN A 1 151 ? -38.219 12.204 67.206 1.00 87.06 151 GLN A O 1
ATOM 1096 N N . LEU A 1 152 ? -36.702 10.960 66.116 1.00 87.75 152 LEU A N 1
ATOM 1097 C CA . LEU A 1 152 ? -37.270 9.666 66.507 1.00 87.75 152 LEU A CA 1
ATOM 1098 C C . LEU A 1 152 ? -37.057 9.371 67.999 1.00 87.75 152 LEU A C 1
ATOM 1100 O O . LEU A 1 152 ? -37.943 8.807 68.645 1.00 87.75 152 LEU A O 1
ATOM 1104 N N . ALA A 1 153 ? -35.908 9.752 68.560 1.00 86.06 153 ALA A N 1
ATOM 1105 C CA . ALA A 1 153 ? -35.635 9.645 69.991 1.00 86.06 153 ALA A CA 1
ATOM 1106 C C . ALA A 1 153 ? -36.511 10.606 70.819 1.00 86.06 153 ALA A C 1
ATOM 1108 O O . ALA A 1 153 ? -37.055 10.205 71.851 1.00 86.06 153 ALA A O 1
ATOM 1109 N N . GLU A 1 154 ? -36.706 11.841 70.347 1.00 88.56 154 GLU A N 1
ATOM 1110 C CA . GLU A 1 154 ? -37.574 12.839 70.983 1.00 88.56 154 GLU A CA 1
ATOM 1111 C C . GLU A 1 154 ? -39.054 12.411 70.968 1.00 88.56 154 GLU A C 1
ATOM 1113 O O . GLU A 1 154 ? -39.714 12.457 72.009 1.00 88.56 154 GLU A O 1
ATOM 1118 N N . GLU A 1 155 ? -39.574 11.894 69.847 1.00 89.06 155 GLU A N 1
ATOM 1119 C CA . GLU A 1 155 ? -40.961 11.403 69.775 1.00 89.06 155 GLU A CA 1
ATOM 1120 C C . GLU A 1 155 ? -41.177 10.148 70.646 1.00 89.06 155 GLU A C 1
ATOM 1122 O O . GLU A 1 155 ? -42.189 10.039 71.343 1.00 89.06 155 GLU A O 1
ATOM 1127 N N . LYS A 1 156 ? -40.201 9.226 70.700 1.00 88.31 156 LYS A N 1
ATOM 1128 C CA . LYS A 1 156 ? -40.234 8.069 71.620 1.00 88.31 156 LYS A CA 1
ATOM 1129 C C . LYS A 1 156 ? -40.251 8.505 73.092 1.00 88.31 156 LYS A C 1
ATOM 1131 O O . LYS A 1 156 ? -40.987 7.923 73.889 1.00 88.31 156 LYS A O 1
ATOM 1136 N N . ALA A 1 157 ? -39.498 9.545 73.460 1.00 88.75 157 ALA A N 1
ATOM 1137 C CA . ALA A 1 157 ? -39.541 10.110 74.809 1.00 88.75 157 ALA A CA 1
ATOM 1138 C C . ALA A 1 157 ? -40.908 10.754 75.122 1.00 88.75 157 ALA A C 1
ATOM 1140 O O . ALA A 1 157 ? -41.451 10.551 76.211 1.00 88.75 157 ALA A O 1
ATOM 1141 N N . GLN A 1 158 ? -41.503 11.461 74.154 1.00 87.69 158 GLN A N 1
ATOM 1142 C CA . GLN A 1 158 ? -42.845 12.041 74.277 1.00 87.69 158 GLN A CA 1
ATOM 1143 C C . GLN A 1 158 ? -43.932 10.964 74.461 1.00 87.69 158 GLN A C 1
ATOM 1145 O O . GLN A 1 158 ? -44.840 11.143 75.277 1.00 87.69 158 GLN A O 1
ATOM 1150 N N . GLN A 1 159 ? -43.826 9.818 73.776 1.00 86.88 159 GLN A N 1
ATOM 1151 C CA . GLN A 1 159 ? -44.732 8.685 73.994 1.00 86.88 159 GLN A CA 1
ATOM 1152 C C . GLN A 1 159 ? -44.660 8.128 75.419 1.00 86.88 159 GLN A C 1
ATOM 1154 O O . GLN A 1 159 ? -45.707 7.858 76.003 1.00 86.88 159 GLN A O 1
ATOM 1159 N N . GLU A 1 160 ? -43.467 7.933 75.991 1.00 89.00 160 GLU A N 1
ATOM 1160 C CA . GLU A 1 160 ? -43.345 7.433 77.371 1.00 89.00 160 GLU A CA 1
ATOM 1161 C C . GLU A 1 160 ? -43.879 8.442 78.396 1.00 89.00 160 GLU A C 1
ATOM 1163 O O . GLU A 1 160 ? -44.553 8.051 79.350 1.00 89.00 160 GLU A O 1
ATOM 1168 N N . GLU A 1 161 ? -43.711 9.748 78.162 1.00 89.75 161 GLU A N 1
ATOM 1169 C CA . GLU A 1 161 ? -44.351 10.768 79.001 1.00 89.75 161 GLU A CA 1
ATOM 1170 C C . GLU A 1 161 ? -45.893 10.714 78.905 1.00 89.75 161 GLU A C 1
ATOM 1172 O O . GLU A 1 161 ? -46.586 10.886 79.910 1.00 89.75 161 GLU A O 1
ATOM 1177 N N . LEU A 1 162 ? -46.453 10.438 77.719 1.00 89.75 162 LEU A N 1
ATOM 1178 C CA . LEU A 1 162 ? -47.898 10.256 77.513 1.00 89.75 162 LEU A CA 1
ATOM 1179 C C . LEU A 1 162 ? -48.428 8.957 78.144 1.00 89.75 162 LEU A C 1
ATOM 1181 O O . LEU A 1 162 ? -49.468 8.988 78.807 1.00 89.75 162 LEU A O 1
ATOM 1185 N N . LYS A 1 163 ? -47.703 7.839 78.013 1.00 89.12 163 LYS A N 1
ATOM 1186 C CA . LYS A 1 163 ? -48.016 6.555 78.670 1.00 89.12 163 LYS A CA 1
ATOM 1187 C C . LYS A 1 163 ? -48.022 6.709 80.194 1.00 89.12 163 LYS A C 1
ATOM 1189 O O . LYS A 1 163 ? -48.983 6.301 80.843 1.00 89.12 163 LYS A O 1
ATOM 1194 N N . GLN A 1 164 ? -47.017 7.378 80.764 1.00 88.88 164 GLN A N 1
ATOM 1195 C CA . GLN A 1 164 ? -46.951 7.657 82.201 1.00 88.88 164 GLN A CA 1
ATOM 1196 C C . GLN A 1 164 ? -48.122 8.540 82.673 1.00 88.88 164 GLN A C 1
ATOM 1198 O O . GLN A 1 164 ? -48.772 8.220 83.670 1.00 88.88 164 GLN A O 1
ATOM 1203 N N . LYS A 1 165 ? -48.472 9.597 81.921 1.00 89.62 165 LYS A N 1
ATOM 1204 C CA . LYS A 1 165 ? -49.658 10.433 82.204 1.00 89.62 165 LYS A CA 1
ATOM 1205 C C . LYS A 1 165 ? -50.967 9.636 82.151 1.00 89.62 165 LYS A C 1
ATOM 1207 O O . LYS A 1 165 ? -51.859 9.898 82.956 1.00 89.62 165 LYS A O 1
ATOM 1212 N N . LEU A 1 166 ? -51.096 8.665 81.242 1.00 86.94 166 LEU A N 1
ATOM 1213 C CA . LEU A 1 166 ? -52.256 7.765 81.169 1.00 86.94 166 LEU A CA 1
ATOM 1214 C C . LEU A 1 166 ? -52.333 6.821 82.375 1.00 86.94 166 LEU A C 1
ATOM 1216 O O . LEU A 1 166 ? -53.410 6.678 82.954 1.00 86.94 166 LEU A O 1
ATOM 1220 N N . ILE A 1 167 ? -51.206 6.244 82.806 1.00 87.00 167 ILE A N 1
ATOM 1221 C CA . ILE A 1 167 ? -51.131 5.407 84.015 1.00 87.00 167 ILE A CA 1
ATOM 1222 C C . ILE A 1 167 ? -51.587 6.216 85.236 1.00 87.00 167 ILE A C 1
ATOM 1224 O O . ILE A 1 167 ? -52.563 5.835 85.887 1.00 87.00 167 ILE A O 1
ATOM 1228 N N . GLU A 1 168 ? -50.987 7.384 85.483 1.00 85.19 168 GLU A N 1
ATOM 1229 C CA . GLU A 1 168 ? -51.365 8.278 86.591 1.00 85.19 168 GLU A CA 1
ATOM 1230 C C . GLU A 1 168 ? -52.838 8.721 86.513 1.00 85.19 168 GLU A C 1
ATOM 1232 O O . GLU A 1 168 ? -53.515 8.876 87.537 1.00 85.19 168 GLU A O 1
ATOM 1237 N N . ARG A 1 169 ? -53.380 8.890 85.296 1.00 84.19 169 ARG A N 1
ATOM 1238 C CA . ARG A 1 169 ? -54.795 9.223 85.094 1.00 84.19 169 ARG A CA 1
ATOM 1239 C C . ARG A 1 169 ? -55.724 8.052 85.404 1.00 84.19 169 ARG A C 1
ATOM 1241 O O . ARG A 1 169 ? -56.774 8.290 86.005 1.00 84.19 169 ARG A O 1
ATOM 1248 N N . SER A 1 170 ? -55.334 6.824 85.064 1.00 80.62 170 SER A N 1
ATOM 1249 C CA . SER A 1 170 ? -56.082 5.603 85.389 1.00 80.62 170 SER A CA 1
ATOM 1250 C C . SER A 1 170 ? -56.124 5.350 86.902 1.00 80.62 170 SER A C 1
ATOM 1252 O O . SER A 1 170 ? -57.202 5.150 87.464 1.00 80.62 170 SER A O 1
ATOM 1254 N N . GLU A 1 171 ? -54.997 5.515 87.605 1.00 83.25 171 GLU A N 1
ATOM 1255 C CA . GLU A 1 171 ? -54.944 5.395 89.067 1.00 83.25 171 GLU A CA 1
ATOM 1256 C C . GLU A 1 171 ? -55.804 6.466 89.755 1.00 83.25 171 GLU A C 1
ATOM 1258 O O . GLU A 1 171 ? -56.509 6.183 90.730 1.00 83.25 171 GLU A O 1
ATOM 1263 N N . ALA A 1 172 ? -55.810 7.699 89.237 1.00 78.62 172 ALA A N 1
ATOM 1264 C CA . ALA A 1 172 ? -56.689 8.757 89.729 1.00 78.62 172 ALA A CA 1
ATOM 1265 C C . ALA A 1 172 ? -58.181 8.442 89.489 1.00 78.62 172 ALA A C 1
ATOM 1267 O O . ALA A 1 172 ? -59.011 8.705 90.364 1.00 78.62 172 ALA A O 1
ATOM 1268 N N . LEU A 1 173 ? -58.529 7.864 88.333 1.00 76.62 173 LEU A N 1
ATOM 1269 C CA . LEU A 1 173 ? -59.889 7.425 87.999 1.00 76.62 173 LEU A CA 1
ATOM 1270 C C . LEU A 1 173 ? -60.383 6.319 88.939 1.00 76.62 173 LEU A C 1
ATOM 1272 O O . LEU A 1 173 ? -61.502 6.422 89.448 1.00 76.62 173 LEU A O 1
ATOM 1276 N N . ASP A 1 174 ? -59.560 5.312 89.228 1.00 78.25 174 ASP A N 1
ATOM 1277 C CA . ASP A 1 174 ? -59.929 4.222 90.138 1.00 78.25 174 ASP A CA 1
ATOM 1278 C C . ASP A 1 174 ? -60.015 4.681 91.600 1.00 78.25 174 ASP A C 1
ATOM 1280 O O . ASP A 1 174 ? -60.969 4.331 92.302 1.00 78.25 174 ASP A O 1
ATOM 1284 N N . ASN A 1 175 ? -59.125 5.573 92.047 1.00 75.06 175 ASN A N 1
ATOM 1285 C CA . ASN A 1 175 ? -59.259 6.220 93.356 1.00 75.06 175 ASN A CA 1
ATOM 1286 C C . ASN A 1 175 ? -60.555 7.052 93.469 1.00 75.06 175 ASN A C 1
ATOM 1288 O O . ASN A 1 175 ? -61.197 7.054 94.524 1.00 75.06 175 ASN A O 1
ATOM 1292 N N . MET A 1 176 ? -60.987 7.728 92.396 1.00 73.44 176 MET A N 1
ATOM 1293 C CA . MET A 1 176 ? -62.272 8.446 92.366 1.00 73.44 176 MET A CA 1
ATOM 1294 C C . MET A 1 176 ? -63.481 7.497 92.309 1.00 73.44 176 MET A C 1
ATOM 1296 O O . MET A 1 176 ? -64.474 7.746 92.997 1.00 73.44 176 MET A O 1
ATOM 1300 N N . ARG A 1 177 ? -63.401 6.379 91.569 1.00 71.31 177 ARG A N 1
ATOM 1301 C CA . ARG A 1 177 ? -64.415 5.305 91.586 1.00 71.31 177 ARG A CA 1
ATOM 1302 C C . ARG A 1 177 ? -64.581 4.702 92.981 1.00 71.31 177 ARG A C 1
ATOM 1304 O O . ARG A 1 177 ? -65.711 4.456 93.390 1.00 71.31 177 ARG A O 1
ATOM 1311 N N . PHE A 1 178 ? -63.489 4.498 93.717 1.00 70.12 178 PHE A N 1
ATOM 1312 C CA . PHE A 1 178 ? -63.532 3.956 95.076 1.00 70.12 178 PHE A CA 1
ATOM 1313 C C . PHE A 1 178 ? -64.210 4.930 96.057 1.00 70.12 178 PHE A C 1
ATOM 1315 O O . PHE A 1 178 ? -65.073 4.530 96.836 1.00 70.12 178 PHE A O 1
ATOM 1322 N N . GLN A 1 179 ? -63.906 6.231 95.968 1.00 67.56 179 GLN A N 1
ATOM 1323 C CA . GLN A 1 179 ? -64.529 7.265 96.813 1.00 67.56 179 GLN A CA 1
ATOM 1324 C C . GLN A 1 179 ? -66.039 7.450 96.566 1.00 67.56 179 GLN A C 1
ATOM 1326 O O . GLN A 1 179 ? -66.756 7.876 97.470 1.00 67.56 179 GLN A O 1
ATOM 1331 N N . LEU A 1 180 ? -66.537 7.100 95.375 1.00 64.19 180 LEU A N 1
ATOM 1332 C CA . LEU A 1 180 ? -67.962 7.148 95.018 1.00 64.19 180 LEU A CA 1
ATOM 1333 C C . LEU A 1 180 ? -68.835 6.088 95.723 1.00 64.19 180 LEU A C 1
ATOM 1335 O O . LEU A 1 180 ? -70.058 6.144 95.598 1.00 64.19 180 LEU A O 1
ATOM 1339 N N . ILE A 1 181 ? -68.243 5.136 96.456 1.00 62.81 181 ILE A N 1
ATOM 1340 C CA . ILE A 1 181 ? -68.967 4.029 97.108 1.00 62.81 181 ILE A CA 1
ATOM 1341 C C . ILE A 1 181 ? -69.501 4.412 98.505 1.00 62.81 181 ILE A C 1
ATOM 1343 O O . ILE A 1 181 ? -70.564 3.937 98.898 1.00 62.81 181 ILE A O 1
ATOM 1347 N N . ASP A 1 182 ? -68.813 5.299 99.235 1.00 58.41 182 ASP A N 1
ATOM 1348 C CA . ASP A 1 182 ? -69.053 5.531 100.675 1.00 58.41 182 ASP A CA 1
ATOM 1349 C C . ASP A 1 182 ? -69.936 6.754 101.019 1.00 58.41 182 ASP A C 1
ATOM 1351 O O . ASP A 1 182 ? -70.251 6.973 102.193 1.00 58.41 182 ASP A O 1
ATOM 1355 N N . LYS A 1 183 ? -70.334 7.589 100.043 1.00 56.72 183 LYS A N 1
ATOM 1356 C CA . LYS A 1 183 ? -71.075 8.842 100.305 1.00 56.72 183 LYS A CA 1
ATOM 1357 C C . LYS A 1 183 ? -72.079 9.234 99.217 1.00 56.72 183 LYS A C 1
ATOM 1359 O O . LYS A 1 183 ? -71.697 9.579 98.103 1.00 56.72 183 LYS A O 1
ATOM 1364 N N . GLU A 1 184 ? -73.356 9.339 99.586 1.00 56.53 184 GLU A N 1
ATOM 1365 C CA . GLU A 1 184 ? -74.410 9.819 98.675 1.00 56.53 184 GLU A CA 1
ATOM 1366 C C . GLU A 1 184 ? -74.430 11.352 98.486 1.00 56.53 184 GLU A C 1
ATOM 1368 O O . GLU A 1 184 ? -74.803 11.819 97.412 1.00 56.53 184 GLU A O 1
ATOM 1373 N N . GLU A 1 185 ? -74.016 12.150 99.481 1.00 58.84 185 GLU A N 1
ATOM 1374 C CA . GLU A 1 185 ? -74.176 13.621 99.447 1.00 58.84 185 GLU A CA 1
ATOM 1375 C C . GLU A 1 185 ? -73.204 14.342 98.487 1.00 58.84 185 GLU A C 1
ATOM 1377 O O . GLU A 1 185 ? -73.571 15.354 97.892 1.00 58.84 185 GLU A O 1
ATOM 1382 N N . ASP A 1 186 ? -71.993 13.809 98.284 1.00 64.38 186 ASP A N 1
ATOM 1383 C CA . ASP A 1 186 ? -70.957 14.397 97.410 1.00 64.38 186 ASP A CA 1
ATOM 1384 C C . ASP A 1 186 ? -71.069 13.923 95.936 1.00 64.38 186 ASP A C 1
ATOM 1386 O O . ASP A 1 186 ? -70.350 14.414 95.057 1.00 64.38 186 ASP A O 1
ATOM 1390 N N . ARG A 1 187 ? -71.963 12.961 95.644 1.00 69.25 187 ARG A N 1
ATOM 1391 C CA . ARG A 1 187 ? -71.954 12.146 94.413 1.00 69.25 187 ARG A CA 1
ATOM 1392 C C . ARG A 1 187 ? -71.903 12.961 93.119 1.00 69.25 187 ARG A C 1
ATOM 1394 O O . ARG A 1 187 ? -71.050 12.695 92.280 1.00 69.25 187 ARG A O 1
ATOM 1401 N N . ALA A 1 188 ? -72.771 13.960 92.955 1.00 70.19 188 ALA A N 1
ATOM 1402 C CA . ALA A 1 188 ? -72.868 14.719 91.704 1.00 70.19 188 ALA A CA 1
ATOM 1403 C C . ALA A 1 188 ? -71.570 15.474 91.345 1.00 70.19 188 ALA A C 1
ATOM 1405 O O . ALA A 1 188 ? -71.242 15.603 90.169 1.00 70.19 188 ALA A O 1
ATOM 1406 N N . LEU A 1 189 ? -70.806 15.929 92.346 1.00 71.81 189 LEU A N 1
ATOM 1407 C CA . LEU A 1 189 ? -69.524 16.616 92.146 1.00 71.81 189 LEU A CA 1
ATOM 1408 C C . LEU A 1 189 ? -68.385 15.638 91.811 1.00 71.81 189 LEU A C 1
ATOM 1410 O O . LEU A 1 189 ? -67.437 16.003 91.118 1.00 71.81 189 LEU A O 1
ATOM 1414 N N . LEU A 1 190 ? -68.462 14.402 92.307 1.00 70.81 190 LEU A N 1
ATOM 1415 C CA . LEU A 1 190 ? -67.547 13.321 91.936 1.00 70.81 190 LEU A CA 1
ATOM 1416 C C . LEU A 1 190 ? -67.854 12.774 90.536 1.00 70.81 190 LEU A C 1
ATOM 1418 O O . LEU A 1 190 ? -66.928 12.489 89.789 1.00 70.81 190 LEU A O 1
ATOM 1422 N N . GLU A 1 191 ? -69.129 12.666 90.158 1.00 73.94 191 GLU A N 1
ATOM 1423 C CA . GLU A 1 191 ? -69.575 12.137 88.860 1.00 73.94 191 GLU A CA 1
ATOM 1424 C C . GLU A 1 191 ? -69.263 13.125 87.708 1.00 73.94 191 GLU A C 1
ATOM 1426 O O . GLU A 1 191 ? -68.841 12.699 86.634 1.00 73.94 191 GLU A O 1
ATOM 1431 N N . ASP A 1 192 ? -69.332 14.440 87.964 1.00 78.75 192 ASP A N 1
ATOM 1432 C CA . ASP A 1 192 ? -68.838 15.510 87.075 1.00 78.75 192 ASP A CA 1
ATOM 1433 C C . ASP A 1 192 ? -67.309 15.447 86.874 1.00 78.75 192 ASP A C 1
ATOM 1435 O O . ASP A 1 192 ? -66.818 15.341 85.746 1.00 78.75 192 ASP A O 1
ATOM 1439 N N . LYS A 1 193 ? -66.542 15.379 87.975 1.00 78.44 193 LYS A N 1
ATOM 1440 C CA . LYS A 1 193 ? -65.079 15.191 87.935 1.00 78.44 193 LYS A CA 1
ATOM 1441 C C . LYS A 1 193 ? -64.664 13.897 87.239 1.00 78.44 193 LYS A C 1
ATOM 1443 O O . LYS A 1 193 ? -63.670 13.897 86.522 1.00 78.44 193 LYS A O 1
ATOM 1448 N N . LEU A 1 194 ? -65.410 12.809 87.431 1.00 78.75 194 LEU A N 1
ATOM 1449 C CA . LEU A 1 194 ? -65.153 11.521 86.790 1.00 78.75 194 LEU A CA 1
ATOM 1450 C C . LEU A 1 194 ? -65.317 11.617 85.268 1.00 78.75 194 LEU A C 1
ATOM 1452 O O . LEU A 1 194 ? -64.537 11.010 84.541 1.00 78.75 194 LEU A O 1
ATOM 1456 N N . ASN A 1 195 ? -66.291 12.386 84.776 1.00 80.81 195 ASN A N 1
ATOM 1457 C CA . ASN A 1 195 ? -66.478 12.594 83.339 1.00 80.81 195 ASN A CA 1
ATOM 1458 C C . ASN A 1 195 ? -65.378 13.492 82.758 1.00 80.81 195 ASN A C 1
ATOM 1460 O O . ASN A 1 195 ? -64.674 13.040 81.862 1.00 80.81 195 ASN A O 1
ATOM 1464 N N . SER A 1 196 ? -65.093 14.645 83.377 1.00 81.81 196 SER A N 1
ATOM 1465 C CA . SER A 1 196 ? -63.926 15.475 83.018 1.00 81.81 196 SER A CA 1
ATOM 1466 C C . SER A 1 196 ? -62.596 14.698 83.077 1.00 81.81 196 SER A C 1
ATOM 1468 O O . SER A 1 196 ? -61.649 14.996 82.348 1.00 81.81 196 SER A O 1
ATOM 1470 N N . SER A 1 197 ? -62.511 13.669 83.925 1.00 81.00 197 SER A N 1
ATOM 1471 C CA . SER A 1 197 ? -61.346 12.794 84.010 1.00 81.00 197 SER A CA 1
ATOM 1472 C C . SER A 1 197 ? -61.224 11.814 82.841 1.00 81.00 197 SER A C 1
ATOM 1474 O O . SER A 1 197 ? -60.098 11.602 82.392 1.00 81.00 197 SER A O 1
ATOM 1476 N N . LYS A 1 198 ? -62.344 11.292 82.321 1.00 83.38 198 LYS A N 1
ATOM 1477 C CA . LYS A 1 198 ? -62.399 10.486 81.085 1.00 83.38 198 LYS A CA 1
ATOM 1478 C C . LYS A 1 198 ? -62.164 11.332 79.836 1.00 83.38 198 LYS A C 1
ATOM 1480 O O . LYS A 1 198 ? -61.517 10.869 78.909 1.00 83.38 198 LYS A O 1
ATOM 1485 N N . ASP A 1 199 ? -62.649 12.573 79.810 1.00 85.12 199 ASP A N 1
ATOM 1486 C CA . ASP A 1 199 ? -62.417 13.481 78.677 1.00 85.12 199 ASP A CA 1
ATOM 1487 C C . ASP A 1 199 ? -60.910 13.748 78.499 1.00 85.12 199 ASP A C 1
ATOM 1489 O O . ASP A 1 199 ? -60.395 13.761 77.384 1.00 85.12 199 ASP A O 1
ATOM 1493 N N . ILE A 1 200 ? -60.181 13.881 79.614 1.00 85.00 200 ILE A N 1
ATOM 1494 C CA . ILE A 1 200 ? -58.716 14.023 79.637 1.00 85.00 200 ILE A CA 1
ATOM 1495 C C . ILE A 1 200 ? -57.999 12.701 79.308 1.00 85.00 200 ILE A C 1
ATOM 1497 O O . ILE A 1 200 ? -56.981 12.719 78.625 1.00 85.00 200 ILE A O 1
ATOM 1501 N N . GLU A 1 201 ? -58.523 11.553 79.743 1.00 83.88 201 GLU A N 1
ATOM 1502 C CA . GLU A 1 201 ? -58.025 10.222 79.352 1.00 83.88 201 GLU A CA 1
ATOM 1503 C C . GLU A 1 201 ? -58.166 9.991 77.834 1.00 83.88 201 GLU A C 1
ATOM 1505 O O . GLU A 1 201 ? -57.222 9.552 77.183 1.00 83.88 201 GLU A O 1
ATOM 1510 N N . ALA A 1 202 ? -59.302 10.368 77.240 1.00 85.19 202 ALA A N 1
ATOM 1511 C CA . ALA A 1 202 ? -59.526 10.314 75.797 1.00 85.19 202 ALA A CA 1
ATOM 1512 C C . ALA A 1 202 ? -58.589 11.260 75.025 1.00 85.19 202 ALA A C 1
ATOM 1514 O O . ALA A 1 202 ? -58.033 10.864 74.004 1.00 85.19 202 ALA A O 1
ATOM 1515 N N . GLN A 1 203 ? -58.353 12.478 75.530 1.00 88.50 203 GLN A N 1
ATOM 1516 C CA . GLN A 1 203 ? -57.386 13.416 74.942 1.00 88.50 203 GLN A CA 1
ATOM 1517 C C . GLN A 1 203 ? -55.944 12.889 74.997 1.00 88.50 203 GLN A C 1
ATOM 1519 O O . GLN A 1 203 ? -55.211 13.038 74.023 1.00 88.50 203 GLN A O 1
ATOM 1524 N N . LEU A 1 204 ? -55.538 12.253 76.101 1.00 88.75 204 LEU A N 1
ATOM 1525 C CA . LEU A 1 204 ? -54.211 11.642 76.228 1.00 88.75 204 LEU A CA 1
ATOM 1526 C C . LEU A 1 204 ? -54.045 10.422 75.309 1.00 88.75 204 LEU A C 1
ATOM 1528 O O . LEU A 1 204 ? -53.003 10.287 74.675 1.00 88.75 204 LEU A O 1
ATOM 1532 N N . ASN A 1 205 ? -55.072 9.575 75.178 1.00 87.25 205 ASN A N 1
ATOM 1533 C CA . ASN A 1 205 ? -55.060 8.464 74.220 1.00 87.25 205 ASN A CA 1
ATOM 1534 C C . ASN A 1 205 ? -54.959 8.973 72.772 1.00 87.25 205 ASN A C 1
ATOM 1536 O O . ASN A 1 205 ? -54.121 8.486 72.023 1.00 87.25 205 ASN A O 1
ATOM 1540 N N . GLN A 1 206 ? -55.717 10.012 72.402 1.00 90.69 206 GLN A N 1
ATOM 1541 C CA . GLN A 1 206 ? -55.630 10.630 71.072 1.00 90.69 206 GLN A CA 1
ATOM 1542 C C . GLN A 1 206 ? -54.243 11.248 70.797 1.00 90.69 206 GLN A C 1
ATOM 1544 O O . GLN A 1 206 ? -53.750 11.196 69.671 1.00 90.69 206 GLN A O 1
ATOM 1549 N N . GLN A 1 207 ? -53.589 11.818 71.816 1.00 89.75 207 GLN A N 1
ATOM 1550 C CA . GLN A 1 207 ? -52.208 12.307 71.708 1.00 89.75 207 GLN A CA 1
ATOM 1551 C C . GLN A 1 207 ? -51.202 11.161 71.545 1.00 89.75 207 GLN A C 1
ATOM 1553 O O . GLN A 1 207 ? -50.268 11.289 70.757 1.00 89.75 207 GLN A O 1
ATOM 1558 N N . LEU A 1 208 ? -51.404 10.033 72.234 1.00 89.44 208 LEU A N 1
ATOM 1559 C CA . LEU A 1 208 ? -50.557 8.849 72.091 1.00 89.44 208 LEU A CA 1
ATOM 1560 C C . LEU A 1 208 ? -50.736 8.178 70.719 1.00 89.44 208 LEU A C 1
ATOM 1562 O O . LEU A 1 208 ? -49.746 7.805 70.101 1.00 89.44 208 LEU A O 1
ATOM 1566 N N . GLU A 1 209 ? -51.961 8.086 70.195 1.00 88.62 209 GLU A N 1
ATOM 1567 C CA . GLU A 1 209 ? -52.225 7.615 68.825 1.00 88.62 209 GLU A CA 1
ATOM 1568 C C . GLU A 1 209 ? -51.518 8.489 67.776 1.00 88.62 209 GLU A C 1
ATOM 1570 O O . GLU A 1 209 ? -50.884 7.959 66.863 1.00 88.62 209 GLU A O 1
ATOM 1575 N N . ALA A 1 210 ? -51.545 9.818 67.938 1.00 87.88 210 ALA A N 1
ATOM 1576 C CA . ALA A 1 210 ? -50.825 10.741 67.061 1.00 87.88 210 ALA A CA 1
ATOM 1577 C C . ALA A 1 210 ? -49.292 10.587 67.157 1.00 87.88 210 ALA A C 1
ATOM 1579 O O . ALA A 1 210 ? -48.617 10.562 66.128 1.00 87.88 210 ALA A O 1
ATOM 1580 N N . ALA A 1 211 ? -48.743 10.426 68.366 1.00 85.00 211 ALA A N 1
ATOM 1581 C CA . ALA A 1 211 ? -47.311 10.194 68.584 1.00 85.00 211 ALA A CA 1
ATOM 1582 C C . ALA A 1 211 ? -46.842 8.818 68.064 1.00 85.00 211 ALA A C 1
ATOM 1584 O O . ALA A 1 211 ? -45.713 8.677 67.593 1.00 85.00 211 ALA A O 1
ATOM 1585 N N . ASN A 1 212 ? -47.709 7.800 68.099 1.00 86.62 212 ASN A N 1
ATOM 1586 C CA . ASN A 1 212 ? -47.451 6.492 67.491 1.00 86.62 212 ASN A CA 1
ATOM 1587 C C . ASN A 1 212 ? -47.432 6.589 65.956 1.00 86.62 212 ASN A C 1
ATOM 1589 O O . ASN A 1 212 ? -46.527 6.053 65.320 1.00 86.62 212 ASN A O 1
ATOM 1593 N N . ALA A 1 213 ? -48.392 7.307 65.359 1.00 88.81 213 ALA A N 1
ATOM 1594 C CA . ALA A 1 213 ? -48.438 7.533 63.913 1.00 88.81 213 ALA A CA 1
ATOM 1595 C C . ALA A 1 213 ? -47.208 8.313 63.416 1.00 88.81 213 ALA A C 1
ATOM 1597 O O . ALA A 1 213 ? -46.567 7.893 62.456 1.00 88.81 213 ALA A O 1
ATOM 1598 N N . LYS A 1 214 ? -46.823 9.389 64.120 1.00 88.88 214 LYS A N 1
ATOM 1599 C CA . LYS A 1 214 ? -45.626 10.182 63.802 1.00 88.88 214 LYS A CA 1
ATOM 1600 C C . LYS A 1 214 ? -44.328 9.386 63.976 1.00 88.88 214 LYS A C 1
ATOM 1602 O O . LYS A 1 214 ? -43.413 9.554 63.180 1.00 88.88 214 LYS A O 1
ATOM 1607 N N . GLN A 1 215 ? -44.245 8.485 64.961 1.00 87.06 215 GLN A N 1
ATOM 1608 C CA . GLN A 1 215 ? -43.104 7.569 65.072 1.00 87.06 215 GLN A CA 1
ATOM 1609 C C . GLN A 1 215 ? -43.011 6.637 63.852 1.00 87.06 215 GLN A C 1
ATOM 1611 O O . GLN A 1 215 ? -41.918 6.464 63.323 1.00 87.06 215 GLN A O 1
ATOM 1616 N N . ALA A 1 216 ? -44.134 6.055 63.413 1.00 86.88 216 ALA A N 1
ATOM 1617 C CA . ALA A 1 216 ? -44.172 5.135 62.273 1.00 86.88 216 ALA A CA 1
ATOM 1618 C C . ALA A 1 216 ? -43.811 5.828 60.945 1.00 86.88 216 ALA A C 1
ATOM 1620 O O . ALA A 1 216 ? -43.047 5.282 60.149 1.00 86.88 216 ALA A O 1
ATOM 1621 N N . GLU A 1 217 ? -44.309 7.051 60.738 1.00 88.31 217 GLU A N 1
ATOM 1622 C CA . GLU A 1 217 ? -43.933 7.916 59.614 1.00 88.31 217 GLU A CA 1
ATOM 1623 C C . GLU A 1 217 ? -42.419 8.177 59.598 1.00 88.31 217 GLU A C 1
ATOM 1625 O O . GLU A 1 217 ? -41.765 8.013 58.569 1.00 88.31 217 GLU A O 1
ATOM 1630 N N . LEU A 1 218 ? -41.842 8.521 60.751 1.00 88.00 218 LEU A N 1
ATOM 1631 C CA . LEU A 1 218 ? -40.430 8.875 60.854 1.00 88.00 218 LEU A CA 1
ATOM 1632 C C . LEU A 1 218 ? -39.491 7.662 60.715 1.00 88.00 218 LEU A C 1
ATOM 1634 O O . LEU A 1 218 ? -38.411 7.799 60.146 1.00 88.00 218 LEU A O 1
ATOM 1638 N N . SER A 1 219 ? -39.897 6.465 61.162 1.00 85.00 219 SER A N 1
ATOM 1639 C CA . SER A 1 219 ? -39.151 5.232 60.859 1.00 85.00 219 SER A CA 1
ATOM 1640 C C . SER A 1 219 ? -39.171 4.897 59.367 1.00 85.00 219 SER A C 1
ATOM 1642 O O . SER A 1 219 ? -38.120 4.576 58.824 1.00 85.00 219 SER A O 1
ATOM 1644 N N . ALA A 1 220 ? -40.309 5.065 58.684 1.00 86.50 220 ALA A N 1
ATOM 1645 C CA . ALA A 1 220 ? -40.388 4.846 57.238 1.00 86.50 220 ALA A CA 1
ATOM 1646 C C . ALA A 1 220 ? -39.528 5.855 56.446 1.00 86.50 220 ALA A C 1
ATOM 1648 O O . ALA A 1 220 ? -38.932 5.498 55.433 1.00 86.50 220 ALA A O 1
ATOM 1649 N N . GLN A 1 221 ? -39.405 7.101 56.926 1.00 87.06 221 GLN A N 1
ATOM 1650 C CA . GLN A 1 221 ? -38.482 8.088 56.348 1.00 87.06 221 GLN A CA 1
ATOM 1651 C C . GLN A 1 221 ? -37.005 7.691 56.526 1.00 87.06 221 GLN A C 1
ATOM 1653 O O . GLN A 1 221 ? -36.214 7.903 55.610 1.00 87.06 221 GLN A O 1
ATOM 1658 N N . ILE A 1 222 ? -36.629 7.089 57.661 1.00 85.44 222 ILE A N 1
ATOM 1659 C CA . ILE A 1 222 ? -35.265 6.578 57.893 1.00 85.44 222 ILE A CA 1
ATOM 1660 C C . ILE A 1 222 ? -34.983 5.348 57.019 1.00 85.44 222 ILE A C 1
ATOM 1662 O O . ILE A 1 222 ? -33.932 5.282 56.390 1.00 85.44 222 ILE A O 1
ATOM 1666 N N . GLU A 1 223 ? -35.923 4.406 56.915 1.00 84.75 223 GLU A N 1
ATOM 1667 C CA . GLU A 1 223 ? -35.797 3.232 56.037 1.00 84.75 223 GLU A CA 1
ATOM 1668 C C . GLU A 1 223 ? -35.639 3.644 54.563 1.00 84.75 223 GLU A C 1
ATOM 1670 O O . GLU A 1 223 ? -34.731 3.164 53.884 1.00 84.75 223 GLU A O 1
ATOM 1675 N N . ALA A 1 224 ? -36.441 4.605 54.087 1.00 82.88 224 ALA A N 1
ATOM 1676 C CA . ALA A 1 224 ? -36.322 5.153 52.735 1.00 82.88 224 ALA A CA 1
ATOM 1677 C C . ALA A 1 224 ? -35.006 5.923 52.505 1.00 82.88 224 ALA A C 1
ATOM 1679 O O . ALA A 1 224 ? -34.413 5.817 51.431 1.00 82.88 224 ALA A O 1
ATOM 1680 N N . ALA A 1 225 ? -34.521 6.673 53.502 1.00 79.69 225 ALA A N 1
ATOM 1681 C CA . ALA A 1 225 ? -33.235 7.366 53.421 1.00 79.69 225 ALA A CA 1
ATOM 1682 C C . ALA A 1 225 ? -32.057 6.380 53.349 1.00 79.69 225 ALA A C 1
ATOM 1684 O O . ALA A 1 225 ? -31.171 6.550 52.515 1.00 79.69 225 ALA A O 1
ATOM 1685 N N . ASN A 1 226 ? -32.079 5.320 54.163 1.00 81.31 226 ASN A N 1
ATOM 1686 C CA . ASN A 1 226 ? -31.048 4.282 54.167 1.00 81.31 226 ASN A CA 1
ATOM 1687 C C . ASN A 1 226 ? -31.050 3.476 52.855 1.00 81.31 226 ASN A C 1
ATOM 1689 O O . ASN A 1 226 ? -29.985 3.206 52.304 1.00 81.31 226 ASN A O 1
ATOM 1693 N N . ALA A 1 227 ? -32.229 3.149 52.310 1.00 81.44 227 ALA A N 1
ATOM 1694 C CA . ALA A 1 227 ? -32.346 2.508 50.999 1.00 81.44 227 ALA A CA 1
ATOM 1695 C C . ALA A 1 227 ? -31.752 3.385 49.881 1.00 81.44 227 ALA A C 1
ATOM 1697 O O . ALA A 1 227 ? -30.975 2.898 49.063 1.00 81.44 227 ALA A O 1
ATOM 1698 N N . LYS A 1 228 ? -32.037 4.695 49.894 1.00 83.25 228 LYS A N 1
ATOM 1699 C CA . LYS A 1 228 ? -31.457 5.645 48.933 1.00 83.25 228 LYS A CA 1
ATOM 1700 C C . LYS A 1 228 ? -29.953 5.877 49.137 1.00 83.25 228 LYS A C 1
ATOM 1702 O O . LYS A 1 228 ? -29.246 6.175 48.180 1.00 83.25 228 LYS A O 1
ATOM 1707 N N . GLN A 1 229 ? -29.438 5.715 50.354 1.00 79.00 229 GLN A N 1
ATOM 1708 C CA . GLN A 1 229 ? -27.996 5.732 50.607 1.00 79.00 229 GLN A CA 1
ATOM 1709 C C . GLN A 1 229 ? -27.303 4.492 50.019 1.00 79.00 229 GLN A C 1
ATOM 1711 O O . GLN A 1 229 ? -26.230 4.632 49.442 1.00 79.00 229 GLN A O 1
ATOM 1716 N N . ALA A 1 230 ? -27.920 3.308 50.102 1.00 76.25 230 ALA A N 1
ATOM 1717 C CA . ALA A 1 230 ? -27.406 2.098 49.454 1.00 76.25 230 ALA A CA 1
ATOM 1718 C C . ALA A 1 230 ? -27.457 2.192 47.914 1.00 76.25 230 ALA A C 1
ATOM 1720 O O . ALA A 1 230 ? -26.493 1.826 47.249 1.00 76.25 230 ALA A O 1
ATOM 1721 N N . GLU A 1 231 ? -28.538 2.755 47.357 1.00 80.81 231 GLU A N 1
ATOM 1722 C CA . GLU A 1 231 ? -28.671 3.089 45.927 1.00 80.81 231 GLU A CA 1
ATOM 1723 C C . GLU A 1 231 ? -27.514 3.993 45.454 1.00 80.81 231 GLU A C 1
ATOM 1725 O O . GLU A 1 231 ? -26.828 3.675 44.485 1.00 80.81 231 GLU A O 1
ATOM 1730 N N . LEU A 1 232 ? -27.250 5.089 46.177 1.00 79.25 232 LEU A N 1
ATOM 1731 C CA . LEU A 1 232 ? -26.169 6.030 45.863 1.00 79.25 232 LEU A CA 1
ATOM 1732 C C . LEU A 1 232 ? -24.768 5.430 46.052 1.00 79.25 232 LEU A C 1
ATOM 1734 O O . LEU A 1 232 ? -23.865 5.779 45.295 1.00 79.25 232 LEU A O 1
ATOM 1738 N N . GLN A 1 233 ? -24.574 4.533 47.025 1.00 81.12 233 GLN A N 1
ATOM 1739 C CA . GLN A 1 233 ? -23.304 3.820 47.191 1.00 81.12 233 GLN A CA 1
ATOM 1740 C C . GLN A 1 233 ? -23.050 2.894 45.997 1.00 81.12 233 GLN A C 1
ATOM 1742 O O . GLN A 1 233 ? -22.007 3.005 45.366 1.00 81.12 233 GLN A O 1
ATOM 1747 N N . SER A 1 234 ? -24.039 2.085 45.601 1.00 81.75 234 SER A N 1
ATOM 1748 C CA . SER A 1 234 ? -23.928 1.212 44.424 1.00 81.75 234 SER A CA 1
ATOM 1749 C C . SER A 1 234 ? -23.664 1.993 43.129 1.00 81.75 234 SER A C 1
ATOM 1751 O O . SER A 1 234 ? -22.946 1.503 42.262 1.00 81.75 234 SER A O 1
ATOM 1753 N N . GLN A 1 235 ? -24.212 3.206 42.995 1.00 82.81 235 GLN A N 1
ATOM 1754 C CA . GLN A 1 235 ? -23.923 4.106 41.870 1.00 82.81 235 GLN A CA 1
ATOM 1755 C C . GLN A 1 235 ? -22.492 4.670 41.925 1.00 82.81 235 GLN A C 1
ATOM 1757 O O . GLN A 1 235 ? -21.851 4.796 40.884 1.00 82.81 235 GLN A O 1
ATOM 1762 N N . ALA A 1 236 ? -21.969 4.983 43.115 1.00 77.31 236 ALA A N 1
ATOM 1763 C CA . ALA A 1 236 ? -20.586 5.429 43.291 1.00 77.31 236 ALA A CA 1
ATOM 1764 C C . ALA A 1 236 ? -19.571 4.299 43.037 1.00 77.31 236 ALA A C 1
ATOM 1766 O O . ALA A 1 236 ? -18.539 4.534 42.406 1.00 77.31 236 ALA A O 1
ATOM 1767 N N . ASP A 1 237 ? -19.879 3.076 43.470 1.00 85.50 237 ASP A N 1
ATOM 1768 C CA . ASP A 1 237 ? -19.042 1.895 43.251 1.00 85.50 237 ASP A CA 1
ATOM 1769 C C . ASP A 1 237 ? -18.978 1.548 41.750 1.00 85.50 237 ASP A C 1
ATOM 1771 O O . ASP A 1 237 ? -17.888 1.388 41.199 1.00 85.50 237 ASP A O 1
ATOM 1775 N N . ALA A 1 238 ? -20.126 1.552 41.057 1.00 80.94 238 ALA A N 1
ATOM 1776 C CA . ALA A 1 238 ? -20.199 1.360 39.605 1.00 80.94 238 ALA A CA 1
ATOM 1777 C C . ALA A 1 238 ? -19.461 2.466 38.824 1.00 80.94 238 ALA A C 1
ATOM 1779 O O . ALA A 1 238 ? -18.690 2.170 37.913 1.00 80.94 238 ALA A O 1
ATOM 1780 N N . ALA A 1 239 ? -19.619 3.737 39.212 1.00 79.75 239 ALA A N 1
ATOM 1781 C CA . ALA A 1 239 ? -18.873 4.842 38.603 1.00 79.75 239 ALA A CA 1
ATOM 1782 C C . ALA A 1 239 ? -17.352 4.727 38.832 1.00 79.75 239 ALA A C 1
ATOM 1784 O O . ALA A 1 239 ? -16.568 5.120 37.971 1.00 79.75 239 ALA A O 1
ATOM 1785 N N . THR A 1 240 ? -16.928 4.154 39.964 1.00 85.06 240 THR A N 1
ATOM 1786 C CA . THR A 1 240 ? -15.509 3.896 40.264 1.00 85.06 240 THR A CA 1
ATOM 1787 C C . THR A 1 240 ? -14.953 2.759 39.400 1.00 85.06 240 THR A C 1
ATOM 1789 O O . THR A 1 240 ? -13.843 2.878 38.883 1.00 85.06 240 THR A O 1
ATOM 1792 N N . GLN A 1 241 ? -15.728 1.691 39.175 1.00 85.31 241 GLN A N 1
ATOM 1793 C CA . GLN A 1 241 ? -15.370 0.622 38.233 1.00 85.31 241 GLN A CA 1
ATOM 1794 C C . GLN A 1 241 ? -15.258 1.158 36.798 1.00 85.31 241 GLN A C 1
ATOM 1796 O O . GLN A 1 241 ? -14.240 0.945 36.143 1.00 85.31 241 GLN A O 1
ATOM 1801 N N . GLN A 1 242 ? -16.240 1.942 36.345 1.00 85.12 242 GLN A N 1
ATOM 1802 C CA . GLN A 1 242 ? -16.228 2.546 35.010 1.00 85.12 242 GLN A CA 1
ATOM 1803 C C . GLN A 1 242 ? -15.071 3.549 34.827 1.00 85.12 242 GLN A C 1
ATOM 1805 O O . GLN A 1 242 ? -14.501 3.642 33.741 1.00 85.12 242 GLN A O 1
ATOM 1810 N N . GLN A 1 243 ? -14.667 4.263 35.886 1.00 85.00 243 GLN A N 1
ATOM 1811 C CA . GLN A 1 243 ? -13.464 5.104 35.871 1.00 85.00 243 GLN A CA 1
ATOM 1812 C C . GLN A 1 243 ? -12.176 4.270 35.743 1.00 85.00 243 GLN A C 1
ATOM 1814 O O . GLN A 1 243 ? -11.267 4.673 35.015 1.00 85.00 243 GLN A O 1
ATOM 1819 N N . ALA A 1 244 ? -12.079 3.123 36.422 1.00 85.00 244 ALA A N 1
ATOM 1820 C CA . ALA A 1 244 ? -10.928 2.226 36.293 1.00 85.00 244 ALA A CA 1
ATOM 1821 C C . ALA A 1 244 ? -10.825 1.634 34.875 1.00 85.00 244 ALA A C 1
ATOM 1823 O O . ALA A 1 244 ? -9.741 1.618 34.295 1.00 85.00 244 ALA A O 1
ATOM 1824 N N . GLU A 1 245 ? -11.952 1.237 34.279 1.00 86.75 245 GLU A N 1
ATOM 1825 C CA . GLU A 1 245 ? -11.992 0.728 32.905 1.00 86.75 245 GLU A CA 1
ATOM 1826 C C . GLU A 1 245 ? -11.600 1.803 31.878 1.00 86.75 245 GLU A C 1
ATOM 1828 O O . GLU A 1 245 ? -10.718 1.567 31.054 1.00 86.75 245 GLU A O 1
ATOM 1833 N N . LEU A 1 246 ? -12.149 3.021 31.986 1.00 86.12 246 LEU A N 1
ATOM 1834 C CA . LEU A 1 246 ? -11.736 4.171 31.166 1.00 86.12 246 LEU A CA 1
ATOM 1835 C C . LEU A 1 246 ? -10.241 4.504 31.305 1.00 86.12 246 LEU A C 1
ATOM 1837 O O . LEU A 1 246 ? -9.628 4.963 30.343 1.00 86.12 246 LEU A O 1
ATOM 1841 N N . THR A 1 247 ? -9.647 4.262 32.477 1.00 88.44 247 THR A N 1
ATOM 1842 C CA . THR A 1 247 ? -8.200 4.434 32.684 1.00 88.44 247 THR A CA 1
ATOM 1843 C C . THR A 1 247 ? -7.422 3.353 31.928 1.00 88.44 247 THR A C 1
ATOM 1845 O O . THR A 1 247 ? -6.555 3.684 31.127 1.00 88.44 247 THR A O 1
ATOM 1848 N N . SER A 1 248 ? -7.810 2.079 32.057 1.00 88.44 248 SER A N 1
ATOM 1849 C CA . SER A 1 248 ? -7.185 0.974 31.313 1.00 88.44 248 SER A CA 1
ATOM 1850 C C . SER A 1 248 ? -7.309 1.121 29.789 1.00 88.44 248 SER A C 1
ATOM 1852 O O . SER A 1 248 ? -6.382 0.762 29.063 1.00 88.44 248 SER A O 1
ATOM 1854 N N . GLN A 1 249 ? -8.435 1.644 29.289 1.00 87.62 249 GLN A N 1
ATOM 1855 C CA . GLN A 1 249 ? -8.628 1.941 27.865 1.00 87.62 249 GLN A CA 1
ATOM 1856 C C . GLN A 1 249 ? -7.716 3.089 27.394 1.00 87.62 249 GLN A C 1
ATOM 1858 O O . GLN A 1 249 ? -7.156 3.018 26.299 1.00 87.62 249 GLN A O 1
ATOM 1863 N N . LEU A 1 250 ? -7.528 4.125 28.222 1.00 86.88 250 LEU A N 1
ATOM 1864 C CA . LEU A 1 250 ? -6.611 5.232 27.938 1.00 86.88 250 LEU A CA 1
ATOM 1865 C C . LEU A 1 250 ? -5.148 4.765 27.911 1.00 86.88 250 LEU A C 1
ATOM 1867 O O . LEU A 1 250 ? -4.412 5.139 27.000 1.00 86.88 250 LEU A O 1
ATOM 1871 N N . ASP A 1 251 ? -4.737 3.917 28.853 1.00 90.12 251 ASP A N 1
ATOM 1872 C CA . ASP A 1 251 ? -3.375 3.379 28.900 1.00 90.12 251 ASP A CA 1
ATOM 1873 C C . ASP A 1 251 ? -3.083 2.492 27.680 1.00 90.12 251 ASP A C 1
ATOM 1875 O O . ASP A 1 251 ? -2.072 2.693 27.006 1.00 90.12 251 ASP A O 1
ATOM 1879 N N . ALA A 1 252 ? -4.016 1.613 27.295 1.00 85.81 252 ALA A N 1
ATOM 1880 C CA . ALA A 1 252 ? -3.908 0.827 26.062 1.00 85.81 252 ALA A CA 1
ATOM 1881 C C . ALA A 1 252 ? -3.829 1.709 24.796 1.00 85.81 252 ALA A C 1
ATOM 1883 O O . ALA A 1 252 ? -3.062 1.412 23.873 1.00 85.81 252 ALA A O 1
ATOM 1884 N N . ALA A 1 253 ? -4.576 2.819 24.750 1.00 83.25 253 ALA A N 1
ATOM 1885 C CA . ALA A 1 253 ? -4.495 3.789 23.659 1.00 83.25 253 ALA A CA 1
ATOM 1886 C C . ALA A 1 253 ? -3.133 4.510 23.618 1.00 83.25 253 ALA A C 1
ATOM 1888 O O . ALA A 1 253 ? -2.565 4.671 22.537 1.00 83.25 253 ALA A O 1
ATOM 1889 N N . ASN A 1 254 ? -2.569 4.875 24.776 1.00 84.75 254 ASN A N 1
ATOM 1890 C CA . ASN A 1 254 ? -1.234 5.474 24.888 1.00 84.75 254 ASN A CA 1
ATOM 1891 C C . ASN A 1 254 ? -0.130 4.494 24.440 1.00 84.75 254 ASN A C 1
ATOM 1893 O O . ASN A 1 254 ? 0.790 4.884 23.713 1.00 84.75 254 ASN A O 1
ATOM 1897 N N . THR A 1 255 ? -0.236 3.208 24.798 1.00 90.94 255 THR A N 1
ATOM 1898 C CA . THR A 1 255 ? 0.666 2.154 24.299 1.00 90.94 255 THR A CA 1
ATOM 1899 C C . THR A 1 255 ? 0.592 2.048 22.775 1.00 90.94 255 THR A C 1
ATOM 1901 O O . THR A 1 255 ? 1.625 2.102 22.109 1.00 90.94 255 THR A O 1
ATOM 1904 N N . LYS A 1 256 ? -0.617 1.990 22.198 1.00 89.75 256 LYS A N 1
ATOM 1905 C CA . LYS A 1 256 ? -0.805 1.891 20.740 1.00 89.75 256 LYS A CA 1
ATOM 1906 C C . LYS A 1 256 ? -0.351 3.153 19.992 1.00 89.75 256 LYS A C 1
ATOM 1908 O O . LYS A 1 256 ? 0.191 3.052 18.894 1.00 89.75 256 LYS A O 1
ATOM 1913 N N . GLN A 1 257 ? -0.493 4.339 20.591 1.00 86.69 257 GLN A N 1
ATOM 1914 C CA . GLN A 1 257 ? 0.084 5.582 20.062 1.00 86.69 257 GLN A CA 1
ATOM 1915 C C . GLN A 1 257 ? 1.621 5.538 20.048 1.00 86.69 257 GLN A C 1
ATOM 1917 O O . GLN A 1 257 ? 2.245 6.010 19.095 1.00 86.69 257 GLN A O 1
ATOM 1922 N N . THR A 1 258 ? 2.234 4.958 21.082 1.00 89.00 258 THR A N 1
ATOM 1923 C CA . THR A 1 258 ? 3.693 4.792 21.168 1.00 89.00 258 THR A CA 1
ATOM 1924 C C . THR A 1 258 ? 4.191 3.817 20.099 1.00 89.00 258 THR A C 1
ATOM 1926 O O . THR A 1 258 ? 5.114 4.147 19.359 1.00 89.00 258 THR A O 1
ATOM 1929 N N . GLU A 1 259 ? 3.517 2.674 19.931 1.00 90.62 259 GLU A N 1
ATOM 1930 C CA . GLU A 1 259 ? 3.821 1.694 18.879 1.00 90.62 259 GLU A CA 1
ATOM 1931 C C . GLU A 1 259 ? 3.755 2.321 17.474 1.00 90.62 259 GLU A C 1
ATOM 1933 O O . GLU A 1 259 ? 4.712 2.229 16.706 1.00 90.62 259 GLU A O 1
ATOM 1938 N N . LEU A 1 260 ? 2.665 3.034 17.159 1.00 88.81 260 LEU A N 1
ATOM 1939 C CA . LEU A 1 260 ? 2.500 3.750 15.887 1.00 88.81 260 LEU A CA 1
ATOM 1940 C C . LEU A 1 260 ? 3.584 4.815 15.657 1.00 88.81 260 LEU A C 1
ATOM 1942 O O . LEU A 1 260 ? 3.974 5.056 14.515 1.00 88.81 260 LEU A O 1
ATOM 1946 N N . THR A 1 261 ? 4.098 5.434 16.725 1.00 88.88 261 THR A N 1
ATOM 1947 C CA . THR A 1 261 ? 5.196 6.409 16.631 1.00 88.88 261 THR A CA 1
ATOM 1948 C C . THR A 1 261 ? 6.497 5.719 16.217 1.00 88.88 261 THR A C 1
ATOM 1950 O O . THR A 1 261 ? 7.123 6.146 15.249 1.00 88.88 261 THR A O 1
ATOM 1953 N N . SER A 1 262 ? 6.860 4.597 16.847 1.00 91.00 262 SER A N 1
ATOM 1954 C CA . SER A 1 262 ? 8.053 3.829 16.457 1.00 91.00 262 SER A CA 1
ATOM 1955 C C . SER A 1 262 ? 7.926 3.177 15.073 1.00 91.00 262 SER A C 1
ATOM 1957 O O . SER A 1 262 ? 8.911 3.103 14.337 1.00 91.00 262 SER A O 1
ATOM 1959 N N . GLN A 1 263 ? 6.721 2.757 14.664 1.00 89.31 263 GLN A N 1
ATOM 1960 C CA . GLN A 1 263 ? 6.467 2.301 13.290 1.00 89.31 263 GLN A CA 1
ATOM 1961 C C . GLN A 1 263 ? 6.687 3.432 12.265 1.00 89.31 263 GLN A C 1
ATOM 1963 O O . GLN A 1 263 ? 7.295 3.200 11.219 1.00 89.31 263 GLN A O 1
ATOM 1968 N N . LEU A 1 264 ? 6.254 4.662 12.573 1.00 89.19 264 LEU A N 1
ATOM 1969 C CA . LEU A 1 264 ? 6.482 5.841 11.731 1.00 89.19 264 LEU A CA 1
ATOM 1970 C C . LEU A 1 264 ? 7.970 6.226 11.661 1.00 89.19 264 LEU A C 1
ATOM 1972 O O . LEU A 1 264 ? 8.473 6.533 10.582 1.00 89.19 264 LEU A O 1
ATOM 1976 N N . GLU A 1 265 ? 8.698 6.170 12.777 1.00 90.88 265 GLU A N 1
ATOM 1977 C CA . GLU A 1 265 ? 10.149 6.412 12.812 1.00 90.88 265 GLU A CA 1
ATOM 1978 C C . GLU A 1 265 ? 10.916 5.385 11.962 1.00 90.88 265 GLU A C 1
ATOM 1980 O O . GLU A 1 265 ? 11.762 5.766 11.149 1.00 90.88 265 GLU A O 1
ATOM 1985 N N . ALA A 1 266 ? 10.559 4.099 12.055 1.00 88.50 266 ALA A N 1
ATOM 1986 C CA . ALA A 1 266 ? 11.127 3.044 11.215 1.00 88.50 266 ALA A CA 1
ATOM 1987 C C . ALA A 1 266 ? 10.783 3.217 9.720 1.00 88.50 266 ALA A C 1
ATOM 1989 O O . ALA A 1 266 ? 11.634 2.987 8.856 1.00 88.50 266 ALA A O 1
ATOM 1990 N N . ALA A 1 267 ? 9.562 3.660 9.398 1.00 83.94 267 ALA A N 1
ATOM 1991 C CA . ALA A 1 267 ? 9.158 3.970 8.026 1.00 83.94 267 ALA A CA 1
ATOM 1992 C C . ALA A 1 267 ? 9.952 5.155 7.447 1.00 83.94 267 ALA A C 1
ATOM 1994 O O . ALA A 1 267 ? 10.447 5.065 6.323 1.00 83.94 267 ALA A O 1
ATOM 1995 N N . ASN A 1 268 ? 10.150 6.220 8.231 1.00 86.88 268 ASN A N 1
ATOM 1996 C CA . ASN A 1 268 ? 10.955 7.381 7.842 1.00 86.88 268 ASN A CA 1
ATOM 1997 C C . ASN A 1 268 ? 12.431 7.004 7.628 1.00 86.88 268 ASN A C 1
ATOM 1999 O O . ASN A 1 268 ? 13.024 7.390 6.623 1.00 86.88 268 ASN A O 1
ATOM 2003 N N . ALA A 1 269 ? 13.020 6.192 8.515 1.00 89.50 269 ALA A N 1
ATOM 2004 C CA . ALA A 1 269 ? 14.387 5.691 8.344 1.00 89.50 269 ALA A CA 1
ATOM 2005 C C . ALA A 1 269 ? 14.543 4.887 7.038 1.00 89.50 269 ALA A C 1
ATOM 2007 O O . ALA A 1 269 ? 15.498 5.087 6.285 1.00 89.50 269 ALA A O 1
ATOM 2008 N N . LYS A 1 270 ? 13.559 4.036 6.721 1.00 90.81 270 LYS A N 1
ATOM 2009 C CA . LYS A 1 270 ? 13.520 3.268 5.470 1.00 90.81 270 LYS A CA 1
ATOM 2010 C C . LYS A 1 270 ? 13.293 4.148 4.233 1.00 90.81 270 LYS A C 1
ATOM 2012 O O . LYS A 1 270 ? 13.826 3.839 3.171 1.00 90.81 270 LYS A O 1
ATOM 2017 N N . GLN A 1 271 ? 12.552 5.252 4.352 1.00 88.94 271 GLN A N 1
ATOM 2018 C CA . GLN A 1 271 ? 12.416 6.245 3.280 1.00 88.94 271 GLN A CA 1
ATOM 2019 C C . GLN A 1 271 ? 13.759 6.929 2.978 1.00 88.94 271 GLN A C 1
ATOM 2021 O O . GLN A 1 271 ? 14.116 7.079 1.808 1.00 88.94 271 GLN A O 1
ATOM 2026 N N . THR A 1 272 ? 14.529 7.289 4.010 1.00 90.44 272 THR A N 1
ATOM 2027 C CA . THR A 1 272 ? 15.890 7.830 3.855 1.00 90.44 272 THR A CA 1
ATOM 2028 C C . THR A 1 272 ? 16.820 6.818 3.182 1.00 90.44 272 THR A C 1
ATOM 2030 O O . THR A 1 272 ? 17.520 7.174 2.236 1.00 90.44 272 THR A O 1
ATOM 2033 N N . GLU A 1 273 ? 16.775 5.542 3.589 1.00 91.69 273 GLU A N 1
ATOM 2034 C CA . GLU A 1 273 ? 17.542 4.467 2.939 1.00 91.69 273 GLU A CA 1
ATOM 2035 C C . GLU A 1 273 ? 17.198 4.346 1.444 1.00 91.69 273 GLU A C 1
ATOM 2037 O O . GLU A 1 273 ? 18.093 4.332 0.598 1.00 91.69 273 GLU A O 1
ATOM 2042 N N . LEU A 1 274 ? 15.905 4.321 1.102 1.00 90.31 274 LEU A N 1
ATOM 2043 C CA . LEU A 1 274 ? 15.445 4.214 -0.286 1.00 90.31 274 LEU A CA 1
ATOM 2044 C C . LEU A 1 274 ? 15.843 5.437 -1.131 1.00 90.31 274 LEU A C 1
ATOM 2046 O O . LEU A 1 274 ? 16.148 5.298 -2.314 1.00 90.31 274 LEU A O 1
ATOM 2050 N N . THR A 1 275 ? 15.881 6.624 -0.517 1.00 90.38 275 THR A N 1
ATOM 2051 C CA . THR A 1 275 ? 16.314 7.872 -1.168 1.00 90.38 275 THR A CA 1
ATOM 2052 C C . THR A 1 275 ? 17.807 7.820 -1.498 1.00 90.38 275 THR A C 1
ATOM 2054 O O . THR A 1 275 ? 18.182 8.036 -2.649 1.00 90.38 275 THR A O 1
ATOM 2057 N N . ALA A 1 276 ? 18.652 7.406 -0.548 1.00 90.00 276 ALA A N 1
ATOM 2058 C CA . ALA A 1 276 ? 20.087 7.224 -0.785 1.00 90.00 276 ALA A CA 1
ATOM 2059 C C . ALA A 1 276 ? 20.379 6.131 -1.836 1.00 90.00 276 ALA A C 1
ATOM 2061 O O . ALA A 1 276 ? 21.288 6.273 -2.658 1.00 90.00 276 ALA A O 1
ATOM 2062 N N . GLN A 1 277 ? 19.587 5.049 -1.865 1.00 90.94 277 GLN A N 1
ATOM 2063 C CA . GLN A 1 277 ? 19.675 4.029 -2.919 1.00 90.94 277 GLN A CA 1
ATOM 2064 C C . GLN A 1 277 ? 19.304 4.593 -4.305 1.00 90.94 277 GLN A C 1
ATOM 2066 O O . GLN A 1 277 ? 19.973 4.270 -5.289 1.00 90.94 277 GLN A O 1
ATOM 2071 N N . LEU A 1 278 ? 18.288 5.459 -4.391 1.00 91.25 278 LEU A N 1
ATOM 2072 C CA . LEU A 1 278 ? 17.884 6.128 -5.632 1.00 91.25 278 LEU A CA 1
ATOM 2073 C C . LEU A 1 278 ? 18.952 7.118 -6.129 1.00 91.25 278 LEU A C 1
ATOM 2075 O O . LEU A 1 278 ? 19.276 7.128 -7.314 1.00 91.25 278 LEU A O 1
ATOM 2079 N N . GLU A 1 279 ? 19.556 7.906 -5.241 1.00 91.19 279 GLU A N 1
ATOM 2080 C CA . GLU A 1 279 ? 20.650 8.829 -5.579 1.00 91.19 279 GLU A CA 1
ATOM 2081 C C . GLU A 1 279 ? 21.906 8.085 -6.063 1.00 91.19 279 GLU A C 1
ATOM 2083 O O . GLU A 1 279 ? 22.523 8.472 -7.064 1.00 91.19 279 GLU A O 1
ATOM 2088 N N . ALA A 1 280 ? 22.238 6.953 -5.433 1.00 89.06 280 ALA A N 1
ATOM 2089 C CA . ALA A 1 280 ? 23.301 6.063 -5.894 1.00 89.06 280 ALA A CA 1
ATOM 2090 C C . ALA A 1 280 ? 22.985 5.432 -7.266 1.00 89.06 280 ALA A C 1
ATOM 2092 O O . ALA A 1 280 ? 23.875 5.330 -8.117 1.00 89.06 280 ALA A O 1
ATOM 2093 N N . ALA A 1 281 ? 21.728 5.048 -7.518 1.00 86.00 281 ALA A N 1
ATOM 2094 C CA . ALA A 1 281 ? 21.285 4.523 -8.810 1.00 86.00 281 ALA A CA 1
ATOM 2095 C C . ALA A 1 281 ? 21.353 5.587 -9.922 1.00 86.00 281 ALA A C 1
ATOM 2097 O O . ALA A 1 281 ? 21.908 5.316 -10.987 1.00 86.00 281 ALA A O 1
ATOM 2098 N N . ASN A 1 282 ? 20.891 6.811 -9.653 1.00 87.69 282 ASN A N 1
ATOM 2099 C CA . ASN A 1 282 ? 20.975 7.949 -10.576 1.00 87.69 282 ASN A CA 1
ATOM 2100 C C . ASN A 1 282 ? 22.438 8.304 -10.900 1.00 87.69 282 ASN A C 1
ATOM 2102 O O . ASN A 1 282 ? 22.799 8.494 -12.063 1.00 87.69 282 ASN A O 1
ATOM 2106 N N . SER A 1 283 ? 23.314 8.299 -9.890 1.00 90.94 283 SER A N 1
ATOM 2107 C CA . SER A 1 283 ? 24.761 8.490 -10.075 1.00 90.94 283 SER A CA 1
ATOM 2108 C C . SER A 1 283 ? 25.373 7.391 -10.954 1.00 90.94 283 SER A C 1
ATOM 2110 O O . SER A 1 283 ? 26.184 7.666 -11.842 1.00 90.94 283 SER A O 1
ATOM 2112 N N . LYS A 1 284 ? 24.940 6.134 -10.775 1.00 91.50 284 LYS A N 1
ATOM 2113 C CA . LYS A 1 284 ? 25.368 5.007 -11.615 1.00 91.50 284 LYS A CA 1
ATOM 2114 C C . LYS A 1 284 ? 24.840 5.113 -13.050 1.00 91.50 284 LYS A C 1
ATOM 2116 O O . LYS A 1 284 ? 25.562 4.755 -13.980 1.00 91.50 284 LYS A O 1
ATOM 2121 N N . GLN A 1 285 ? 23.625 5.628 -13.242 1.00 88.94 285 GLN A N 1
ATOM 2122 C CA . GLN A 1 285 ? 23.054 5.909 -14.561 1.00 88.94 285 GLN A CA 1
ATOM 2123 C C . GLN A 1 285 ? 23.857 6.990 -15.297 1.00 88.94 285 GLN A C 1
ATOM 2125 O O . GLN A 1 285 ? 24.161 6.809 -16.475 1.00 88.94 285 GLN A O 1
ATOM 2130 N N . ALA A 1 286 ? 24.268 8.061 -14.610 1.00 87.19 286 ALA A N 1
ATOM 2131 C CA . ALA A 1 286 ? 25.131 9.098 -15.179 1.00 87.19 286 ALA A CA 1
ATOM 2132 C C . ALA A 1 286 ? 26.508 8.543 -15.595 1.00 87.19 286 ALA A C 1
ATOM 2134 O O . ALA A 1 286 ? 26.948 8.780 -16.719 1.00 87.19 286 ALA A O 1
ATOM 2135 N N . GLU A 1 287 ? 27.145 7.718 -14.752 1.00 91.25 287 GLU A N 1
ATOM 2136 C CA . GLU A 1 287 ? 28.410 7.041 -15.088 1.00 91.25 287 GLU A CA 1
ATOM 2137 C C . GLU A 1 287 ? 28.271 6.134 -16.328 1.00 91.25 287 GLU A C 1
ATOM 2139 O O . GLU A 1 287 ? 29.153 6.108 -17.191 1.00 91.25 287 GLU A O 1
ATOM 2144 N N . LEU A 1 288 ? 27.156 5.401 -16.441 1.00 91.31 288 LEU A N 1
ATOM 2145 C CA . LEU A 1 288 ? 26.851 4.560 -17.602 1.00 91.31 288 LEU A CA 1
ATOM 2146 C C . LEU A 1 288 ? 26.582 5.389 -18.867 1.00 91.31 288 LEU A C 1
ATOM 2148 O O . LEU A 1 288 ? 27.018 4.984 -19.944 1.00 91.31 288 LEU A O 1
ATOM 2152 N N . MET A 1 289 ? 25.946 6.558 -18.743 1.00 89.06 289 MET A N 1
ATOM 2153 C CA . MET A 1 289 ? 25.753 7.496 -19.855 1.00 89.06 289 MET A CA 1
ATOM 2154 C C . MET A 1 289 ? 27.104 7.990 -20.387 1.00 89.06 289 MET A C 1
ATOM 2156 O O . MET A 1 289 ? 27.401 7.829 -21.567 1.00 89.06 289 MET A O 1
ATOM 2160 N N . THR A 1 290 ? 27.996 8.446 -19.499 1.00 92.06 290 THR A N 1
ATOM 2161 C CA . THR A 1 290 ? 29.358 8.871 -19.867 1.00 92.06 290 THR A CA 1
ATOM 2162 C C . THR A 1 290 ? 30.159 7.745 -20.537 1.00 92.06 290 THR A C 1
ATOM 2164 O O . THR A 1 290 ? 30.939 7.991 -21.463 1.00 92.06 290 THR A O 1
ATOM 2167 N N . GLN A 1 291 ? 29.970 6.490 -20.111 1.00 90.06 291 GLN A N 1
ATOM 2168 C CA . GLN A 1 291 ? 30.582 5.323 -20.760 1.00 90.06 291 GLN A CA 1
ATOM 2169 C C . GLN A 1 291 ? 29.987 5.037 -22.146 1.00 90.06 291 GLN A C 1
ATOM 2171 O O . GLN A 1 291 ? 30.741 4.690 -23.061 1.00 90.06 291 GLN A O 1
ATOM 2176 N N . LEU A 1 292 ? 28.676 5.214 -22.327 1.00 90.88 292 LEU A N 1
ATOM 2177 C CA . LEU A 1 292 ? 27.997 5.075 -23.616 1.00 90.88 292 LEU A CA 1
ATOM 2178 C C . LEU A 1 292 ? 28.447 6.160 -24.606 1.00 90.88 292 LEU A C 1
ATOM 2180 O O . LEU A 1 292 ? 28.806 5.829 -25.737 1.00 90.88 292 LEU A O 1
ATOM 2184 N N . ASP A 1 293 ? 28.538 7.417 -24.171 1.00 91.06 293 ASP A N 1
ATOM 2185 C CA . ASP A 1 293 ? 29.054 8.533 -24.975 1.00 91.06 293 ASP A CA 1
ATOM 2186 C C . ASP A 1 293 ? 30.515 8.297 -25.378 1.00 91.06 293 ASP A C 1
ATOM 2188 O O . ASP A 1 293 ? 30.876 8.397 -26.553 1.00 91.06 293 ASP A O 1
ATOM 2192 N N . THR A 1 294 ? 31.353 7.872 -24.425 1.00 91.00 294 THR A N 1
ATOM 2193 C CA . THR A 1 294 ? 32.757 7.504 -24.680 1.00 91.00 294 THR A CA 1
ATOM 2194 C C . THR A 1 294 ? 32.866 6.349 -25.683 1.00 91.00 294 THR A C 1
ATOM 2196 O O . THR A 1 294 ? 33.736 6.357 -26.558 1.00 91.00 294 THR A O 1
ATOM 2199 N N . SER A 1 295 ? 31.984 5.348 -25.587 1.00 85.25 295 SER A N 1
ATOM 2200 C CA . SER A 1 295 ? 31.929 4.229 -26.532 1.00 85.25 295 SER A CA 1
ATOM 2201 C C . SER A 1 295 ? 31.465 4.677 -27.921 1.00 85.25 295 SER A C 1
ATOM 2203 O O . SER A 1 295 ? 32.028 4.238 -28.923 1.00 85.25 295 SER A O 1
ATOM 2205 N N . THR A 1 296 ? 30.498 5.592 -27.992 1.00 90.25 296 THR A N 1
ATOM 2206 C CA . THR A 1 296 ? 29.930 6.128 -29.239 1.00 90.25 296 THR A CA 1
ATOM 2207 C C . THR A 1 296 ? 30.933 7.021 -29.972 1.00 90.25 296 THR A C 1
ATOM 2209 O O . THR A 1 296 ? 31.168 6.837 -31.167 1.00 90.25 296 THR A O 1
ATOM 2212 N N . ALA A 1 297 ? 31.630 7.910 -29.258 1.00 88.44 297 ALA A N 1
ATOM 2213 C CA . ALA A 1 297 ? 32.729 8.705 -29.809 1.00 88.44 297 ALA A CA 1
ATOM 2214 C C . ALA A 1 297 ? 33.857 7.814 -30.363 1.00 88.44 297 ALA A C 1
ATOM 2216 O O . ALA A 1 297 ? 34.383 8.054 -31.450 1.00 88.44 297 ALA A O 1
ATOM 2217 N N . LYS A 1 298 ? 34.183 6.726 -29.655 1.00 91.50 298 LYS A N 1
ATOM 2218 C CA . LYS A 1 298 ? 35.174 5.735 -30.094 1.00 91.50 298 LYS A CA 1
ATOM 2219 C C . LYS A 1 298 ? 34.700 4.884 -31.277 1.00 91.50 298 LYS A C 1
ATOM 2221 O O . LYS A 1 298 ? 35.517 4.478 -32.101 1.00 91.50 298 LYS A O 1
ATOM 2226 N N . GLN A 1 299 ? 33.397 4.627 -31.391 1.00 88.25 299 GLN A N 1
ATOM 2227 C CA . GLN A 1 299 ? 32.803 3.999 -32.570 1.00 88.25 299 GLN A CA 1
ATOM 2228 C C . GLN A 1 299 ? 32.909 4.925 -33.788 1.00 88.25 299 GLN A C 1
ATOM 2230 O O . GLN A 1 299 ? 33.325 4.465 -34.847 1.00 88.25 299 GLN A O 1
ATOM 2235 N N . ALA A 1 300 ? 32.631 6.224 -33.635 1.00 88.62 300 ALA A N 1
ATOM 2236 C CA . ALA A 1 300 ? 32.816 7.215 -34.697 1.00 88.62 300 ALA A CA 1
ATOM 2237 C C . ALA A 1 300 ? 34.291 7.335 -35.136 1.00 88.62 300 ALA A C 1
ATOM 2239 O O . ALA A 1 300 ? 34.576 7.339 -36.336 1.00 88.62 300 ALA A O 1
ATOM 2240 N N . GLU A 1 301 ? 35.239 7.339 -34.188 1.00 91.19 301 GLU A N 1
ATOM 2241 C CA . GLU A 1 301 ? 36.678 7.280 -34.489 1.00 91.19 301 GLU A CA 1
ATOM 2242 C C . GLU A 1 301 ? 37.023 6.030 -35.318 1.00 91.19 301 GLU A C 1
ATOM 2244 O O . GLU A 1 301 ? 37.701 6.122 -36.344 1.00 91.19 301 GLU A O 1
ATOM 2249 N N . LEU A 1 302 ? 36.521 4.858 -34.912 1.00 90.06 302 LEU A N 1
ATOM 2250 C CA . LEU A 1 302 ? 36.786 3.593 -35.597 1.00 90.06 302 LEU A CA 1
ATOM 2251 C C . LEU A 1 302 ? 36.156 3.543 -37.000 1.00 90.06 302 LEU A C 1
ATOM 2253 O O . LEU A 1 302 ? 36.798 3.052 -37.928 1.00 90.06 302 LEU A O 1
ATOM 2257 N N . THR A 1 303 ? 34.950 4.091 -37.181 1.00 90.69 303 THR A N 1
ATOM 2258 C CA . THR A 1 303 ? 34.309 4.248 -38.498 1.00 90.69 303 THR A CA 1
ATOM 2259 C C . THR A 1 303 ? 35.168 5.111 -39.419 1.00 90.69 303 THR A C 1
ATOM 2261 O O . THR A 1 303 ? 35.497 4.675 -40.521 1.00 90.69 303 THR A O 1
ATOM 2264 N N . SER A 1 304 ? 35.646 6.268 -38.948 1.00 91.50 304 SER A N 1
ATOM 2265 C CA . SER A 1 304 ? 36.528 7.138 -39.740 1.00 91.50 304 SER A CA 1
ATOM 2266 C C . SER A 1 304 ? 37.866 6.460 -40.090 1.00 91.50 304 SER A C 1
ATOM 2268 O O . SER A 1 304 ? 38.368 6.589 -41.210 1.00 91.50 304 SER A O 1
ATOM 2270 N N . GLN A 1 305 ? 38.425 5.645 -39.184 1.00 90.62 305 GLN A N 1
ATOM 2271 C CA . GLN A 1 305 ? 39.600 4.815 -39.486 1.00 90.62 305 GLN A CA 1
ATOM 2272 C C . GLN A 1 305 ? 39.316 3.753 -40.567 1.00 90.62 305 GLN A C 1
ATOM 2274 O O . GLN A 1 305 ? 40.186 3.488 -41.401 1.00 90.62 305 GLN A O 1
ATOM 2279 N N . VAL A 1 306 ? 38.115 3.161 -40.590 1.00 90.50 306 VAL A N 1
ATOM 2280 C CA . VAL A 1 306 ? 37.680 2.209 -41.629 1.00 90.50 306 VAL A CA 1
ATOM 2281 C C . VAL A 1 306 ? 37.465 2.909 -42.974 1.00 90.50 306 VAL A C 1
ATOM 2283 O O . VAL A 1 306 ? 37.932 2.409 -43.996 1.00 90.50 306 VAL A O 1
ATOM 2286 N N . GLU A 1 307 ? 36.847 4.088 -42.998 1.00 91.81 307 GLU A N 1
ATOM 2287 C CA . GLU A 1 307 ? 36.692 4.910 -44.208 1.00 91.81 307 GLU A CA 1
ATOM 2288 C C . GLU A 1 307 ? 38.052 5.297 -44.804 1.00 91.81 307 GLU A C 1
ATOM 2290 O O . GLU A 1 307 ? 38.296 5.085 -45.995 1.00 91.81 307 GLU A O 1
ATOM 2295 N N . ALA A 1 308 ? 38.986 5.764 -43.969 1.00 88.19 308 ALA A N 1
ATOM 2296 C CA . ALA A 1 308 ? 40.352 6.075 -44.384 1.00 88.19 308 ALA A CA 1
ATOM 2297 C C . ALA A 1 308 ? 41.111 4.834 -44.898 1.00 88.19 308 ALA A C 1
ATOM 2299 O O . ALA A 1 308 ? 41.890 4.930 -45.854 1.00 88.19 308 ALA A O 1
ATOM 2300 N N . ALA A 1 309 ? 40.877 3.655 -44.310 1.00 84.94 309 ALA A N 1
ATOM 2301 C CA . ALA A 1 309 ? 41.432 2.394 -44.799 1.00 84.94 309 ALA A CA 1
ATOM 2302 C C . ALA A 1 309 ? 40.833 1.983 -46.158 1.00 84.94 309 ALA A C 1
ATOM 2304 O O . ALA A 1 309 ? 41.580 1.581 -47.052 1.00 84.94 309 ALA A O 1
ATOM 2305 N N . ASN A 1 310 ? 39.521 2.150 -46.348 1.00 87.69 310 ASN A N 1
ATOM 2306 C CA . ASN A 1 310 ? 38.816 1.856 -47.598 1.00 87.69 310 ASN A CA 1
ATOM 2307 C C . ASN A 1 310 ? 39.249 2.796 -48.734 1.00 87.69 310 ASN A C 1
ATOM 2309 O O . ASN A 1 310 ? 39.567 2.330 -49.830 1.00 87.69 310 ASN A O 1
ATOM 2313 N N . ALA A 1 311 ? 39.363 4.102 -48.469 1.00 89.19 311 ALA A N 1
ATOM 2314 C CA . ALA A 1 311 ? 39.896 5.076 -49.422 1.00 89.19 311 ALA A CA 1
ATOM 2315 C C . ALA A 1 311 ? 41.330 4.715 -49.853 1.00 89.19 311 ALA A C 1
ATOM 2317 O O . ALA A 1 311 ? 41.660 4.710 -51.040 1.00 89.19 311 ALA A O 1
ATOM 2318 N N . LYS A 1 312 ? 42.171 4.304 -48.896 1.00 90.88 312 LYS A N 1
ATOM 2319 C CA . LYS A 1 312 ? 43.539 3.842 -49.162 1.00 90.88 312 LYS A CA 1
ATOM 2320 C C . LYS A 1 312 ? 43.591 2.510 -49.918 1.00 90.88 312 LYS A C 1
ATOM 2322 O O . LYS A 1 312 ? 44.499 2.301 -50.720 1.00 90.88 312 LYS A O 1
ATOM 2327 N N . GLN A 1 313 ? 42.622 1.618 -49.714 1.00 89.12 313 GLN A N 1
ATOM 2328 C CA . GLN A 1 313 ? 42.468 0.396 -50.506 1.00 89.12 313 GLN A CA 1
ATOM 2329 C C . GLN A 1 313 ? 42.062 0.712 -51.955 1.00 89.12 313 GLN A C 1
ATOM 2331 O O . GLN A 1 313 ? 42.601 0.097 -52.878 1.00 89.12 313 GLN A O 1
ATOM 2336 N N . ALA A 1 314 ? 41.179 1.691 -52.175 1.00 88.69 314 ALA A N 1
ATOM 2337 C CA . ALA A 1 314 ? 40.816 2.168 -53.510 1.00 88.69 314 ALA A CA 1
ATOM 2338 C C . ALA A 1 314 ? 42.009 2.827 -54.232 1.00 88.69 314 ALA A C 1
ATOM 2340 O O . ALA A 1 314 ? 42.261 2.531 -55.404 1.00 88.69 314 ALA A O 1
ATOM 2341 N N . GLU A 1 315 ? 42.808 3.634 -53.524 1.00 91.25 315 GLU A N 1
ATOM 2342 C CA . GLU A 1 315 ? 44.071 4.180 -54.041 1.00 91.25 315 GLU A CA 1
ATOM 2343 C C . GLU A 1 315 ? 45.027 3.049 -54.461 1.00 91.25 315 GLU A C 1
ATOM 2345 O O . GLU A 1 315 ? 45.502 3.019 -55.598 1.00 91.25 315 GLU A O 1
ATOM 2350 N N . LEU A 1 316 ? 45.259 2.067 -53.583 1.00 90.38 316 LEU A N 1
ATOM 2351 C CA . LEU A 1 316 ? 46.167 0.948 -53.848 1.00 90.38 316 LEU A CA 1
ATOM 2352 C C . LEU A 1 316 ? 45.683 0.059 -55.009 1.00 90.38 316 LEU A C 1
ATOM 2354 O O . LEU A 1 316 ? 46.497 -0.425 -55.797 1.00 90.38 316 LEU A O 1
ATOM 2358 N N . SER A 1 317 ? 44.365 -0.117 -55.149 1.00 90.06 317 SER A N 1
ATOM 2359 C CA . SER A 1 317 ? 43.738 -0.800 -56.288 1.00 90.06 317 SER A CA 1
ATOM 2360 C C . SER A 1 317 ? 43.977 -0.038 -57.598 1.00 90.06 317 SER A C 1
ATOM 2362 O O . SER A 1 317 ? 44.402 -0.623 -58.594 1.00 90.06 317 SER A O 1
ATOM 2364 N N . THR A 1 318 ? 43.825 1.289 -57.577 1.00 91.19 318 THR A N 1
ATOM 2365 C CA . THR A 1 318 ? 44.076 2.167 -58.733 1.00 91.19 318 THR A CA 1
ATOM 2366 C C . THR A 1 318 ? 45.555 2.156 -59.141 1.00 91.19 318 THR A C 1
ATOM 2368 O O . THR A 1 318 ? 45.881 2.055 -60.329 1.00 91.19 318 THR A O 1
ATOM 2371 N N . GLN A 1 319 ? 46.477 2.173 -58.171 1.00 89.44 319 GLN A N 1
ATOM 2372 C CA . GLN A 1 319 ? 47.916 2.009 -58.412 1.00 89.44 319 GLN A CA 1
ATOM 2373 C C . GLN A 1 319 ? 48.247 0.623 -58.999 1.00 89.44 319 GLN A C 1
ATOM 2375 O O . GLN A 1 319 ? 49.069 0.515 -59.917 1.00 89.44 319 GLN A O 1
ATOM 2380 N N . LEU A 1 320 ? 47.591 -0.440 -58.518 1.00 89.44 320 LEU A N 1
ATOM 2381 C CA . LEU A 1 320 ? 47.749 -1.801 -59.038 1.00 89.44 320 LEU A CA 1
ATOM 2382 C C . LEU A 1 320 ? 47.238 -1.919 -60.482 1.00 89.44 320 LEU A C 1
ATOM 2384 O O . LEU A 1 320 ? 47.954 -2.452 -61.329 1.00 89.44 320 LEU A O 1
ATOM 2388 N N . GLN A 1 321 ? 46.055 -1.383 -60.785 1.00 88.94 321 GLN A N 1
ATOM 2389 C CA . GLN A 1 321 ? 45.485 -1.368 -62.135 1.00 88.94 321 GLN A CA 1
ATOM 2390 C C . GLN A 1 321 ? 46.365 -0.562 -63.102 1.00 88.94 321 GLN A C 1
ATOM 2392 O O . GLN A 1 321 ? 46.696 -1.043 -64.184 1.00 88.94 321 GLN A O 1
ATOM 2397 N N . THR A 1 322 ? 46.854 0.607 -62.678 1.00 88.75 322 THR A N 1
ATOM 2398 C CA . THR A 1 322 ? 47.827 1.411 -63.443 1.00 88.75 322 THR A CA 1
ATOM 2399 C C . THR A 1 322 ? 49.104 0.615 -63.739 1.00 88.75 322 THR A C 1
ATOM 2401 O O . THR A 1 322 ? 49.592 0.605 -64.871 1.00 88.75 322 THR A O 1
ATOM 2404 N N . SER A 1 323 ? 49.617 -0.121 -62.748 1.00 84.12 323 SER A N 1
ATOM 2405 C CA . SER A 1 323 ? 50.799 -0.984 -62.900 1.00 84.12 323 SER A CA 1
ATOM 2406 C C . SER A 1 323 ? 50.553 -2.172 -63.844 1.00 84.12 323 SER A C 1
ATOM 2408 O O . SER A 1 323 ? 51.462 -2.586 -64.564 1.00 84.12 323 SER A O 1
ATOM 2410 N N . GLN A 1 324 ? 49.331 -2.715 -63.878 1.00 87.62 324 GLN A N 1
ATOM 2411 C CA . GLN A 1 324 ? 48.932 -3.771 -64.817 1.00 87.62 324 GLN A CA 1
ATOM 2412 C C . GLN A 1 324 ? 48.839 -3.244 -66.258 1.00 87.62 324 GLN A C 1
ATOM 2414 O O . GLN A 1 324 ? 49.359 -3.890 -67.169 1.00 87.62 324 GLN A O 1
ATOM 2419 N N . THR A 1 325 ? 48.274 -2.050 -66.467 1.00 85.69 325 THR A N 1
ATOM 2420 C CA . THR A 1 325 ? 48.242 -1.384 -67.782 1.00 85.69 325 THR A CA 1
ATOM 2421 C C . THR A 1 325 ? 49.655 -1.133 -68.313 1.00 85.69 325 THR A C 1
ATOM 2423 O O . THR A 1 325 ? 49.962 -1.512 -69.443 1.00 85.69 325 THR A O 1
ATOM 2426 N N . GLN A 1 326 ? 50.564 -0.618 -67.477 1.00 86.50 326 GLN A N 1
ATOM 2427 C CA . GLN A 1 326 ? 51.979 -0.441 -67.842 1.00 86.50 326 GLN A CA 1
ATOM 2428 C C . GLN A 1 326 ? 52.683 -1.773 -68.177 1.00 86.50 326 GLN A C 1
ATOM 2430 O O . GLN A 1 326 ? 53.576 -1.813 -69.027 1.00 86.50 326 GLN A O 1
ATOM 2435 N N . LEU A 1 327 ? 52.272 -2.891 -67.563 1.00 81.75 327 LEU A N 1
ATOM 2436 C CA . LEU A 1 327 ? 52.746 -4.228 -67.942 1.00 81.75 327 LEU A CA 1
ATOM 2437 C C . LEU A 1 327 ? 52.257 -4.643 -69.342 1.00 81.75 327 LEU A C 1
ATOM 2439 O O . LEU A 1 327 ? 53.045 -5.180 -70.121 1.00 81.75 327 LEU A O 1
ATOM 2443 N N . ALA A 1 328 ? 50.993 -4.368 -69.678 1.00 77.75 328 ALA A N 1
ATOM 2444 C CA . ALA A 1 328 ? 50.416 -4.667 -70.991 1.00 77.75 328 ALA A CA 1
ATOM 2445 C C . ALA A 1 328 ? 51.038 -3.813 -72.116 1.00 77.75 328 ALA A C 1
ATOM 2447 O O . ALA A 1 328 ? 51.319 -4.318 -73.209 1.00 77.75 328 ALA A O 1
ATOM 2448 N N . GLU A 1 329 ? 51.348 -2.543 -71.841 1.00 80.62 329 GLU A N 1
ATOM 2449 C CA . GLU A 1 329 ? 52.140 -1.687 -72.736 1.00 80.62 329 GLU A CA 1
ATOM 2450 C C . GLU A 1 329 ? 53.561 -2.238 -72.933 1.00 80.62 329 GLU A C 1
ATOM 2452 O O . GLU A 1 329 ? 54.071 -2.288 -74.057 1.00 80.62 329 GLU A O 1
ATOM 2457 N N . LEU A 1 330 ? 54.198 -2.728 -71.863 1.00 79.44 330 LEU A N 1
ATOM 2458 C CA . LEU A 1 330 ? 55.521 -3.348 -71.933 1.00 79.44 330 LEU A CA 1
ATOM 2459 C C . LEU A 1 330 ? 55.510 -4.663 -72.734 1.00 79.44 330 LEU A C 1
ATOM 2461 O O . LEU A 1 330 ? 56.458 -4.924 -73.478 1.00 79.44 330 LEU A O 1
ATOM 2465 N N . ASP A 1 331 ? 54.461 -5.482 -72.635 1.00 79.19 331 ASP A N 1
ATOM 2466 C CA . ASP A 1 331 ? 54.289 -6.674 -73.478 1.00 79.19 331 ASP A CA 1
ATOM 2467 C C . ASP A 1 331 ? 54.005 -6.312 -74.944 1.00 79.19 331 ASP A C 1
ATOM 2469 O O . ASP A 1 331 ? 54.606 -6.900 -75.847 1.00 79.19 331 ASP A O 1
ATOM 2473 N N . THR A 1 332 ? 53.222 -5.262 -75.203 1.00 78.75 332 THR A N 1
ATOM 2474 C CA . THR A 1 332 ? 53.048 -4.694 -76.553 1.00 78.75 332 THR A CA 1
ATOM 2475 C C . THR A 1 332 ? 54.390 -4.219 -77.132 1.00 78.75 332 THR A C 1
ATOM 2477 O O . THR A 1 332 ? 54.722 -4.493 -78.287 1.00 78.75 332 THR A O 1
ATOM 2480 N N . CYS A 1 333 ? 55.238 -3.595 -76.309 1.00 72.56 333 CYS A N 1
ATOM 2481 C CA . CYS A 1 333 ? 56.597 -3.203 -76.681 1.00 72.56 333 CYS A CA 1
ATOM 2482 C C . CYS A 1 333 ? 57.507 -4.417 -76.977 1.00 72.56 333 CYS A C 1
ATOM 2484 O O . CYS A 1 333 ? 58.299 -4.381 -77.926 1.00 72.56 333 CYS A O 1
ATOM 2486 N N . LYS A 1 334 ? 57.360 -5.538 -76.249 1.00 78.38 334 LYS A N 1
ATOM 2487 C CA . LYS A 1 334 ? 58.047 -6.807 -76.575 1.00 78.38 334 LYS A CA 1
ATOM 2488 C C . LYS A 1 334 ? 57.590 -7.365 -77.924 1.00 78.38 334 LYS A C 1
ATOM 2490 O O . LYS A 1 334 ? 58.450 -7.782 -78.698 1.00 78.38 334 LYS A O 1
ATOM 2495 N N . VAL A 1 335 ? 56.289 -7.343 -78.231 1.00 79.06 335 VAL A N 1
ATOM 2496 C CA . VAL A 1 335 ? 55.752 -7.784 -79.534 1.00 79.06 335 VAL A CA 1
ATOM 2497 C C . VAL A 1 335 ? 56.310 -6.922 -80.668 1.00 79.06 335 VAL A C 1
ATOM 2499 O O . VAL A 1 335 ? 56.869 -7.465 -81.618 1.00 79.06 335 VAL A O 1
ATOM 2502 N N . ASN A 1 336 ? 56.286 -5.593 -80.532 1.00 79.88 336 ASN A N 1
ATOM 2503 C CA . ASN A 1 336 ? 56.856 -4.676 -81.527 1.00 79.88 336 ASN A CA 1
ATOM 2504 C C . ASN A 1 336 ? 58.373 -4.887 -81.718 1.00 79.88 336 ASN A C 1
ATOM 2506 O O . ASN A 1 336 ? 58.877 -4.856 -82.841 1.00 79.88 336 ASN A O 1
ATOM 2510 N N . SER A 1 337 ? 59.110 -5.173 -80.640 1.00 79.19 337 SER A N 1
ATOM 2511 C CA . SER A 1 337 ? 60.536 -5.531 -80.699 1.00 79.19 337 SER A CA 1
ATOM 2512 C C . SER A 1 337 ? 60.782 -6.877 -81.399 1.00 79.19 337 SER A C 1
ATOM 2514 O O . SER A 1 337 ? 61.749 -7.017 -82.151 1.00 79.19 337 SER A O 1
ATOM 2516 N N . GLN A 1 338 ? 59.904 -7.866 -81.200 1.00 80.56 338 GLN A N 1
ATOM 2517 C CA . GLN A 1 338 ? 59.964 -9.154 -81.895 1.00 80.56 338 GLN A CA 1
ATOM 2518 C C . GLN A 1 338 ? 59.610 -9.028 -83.379 1.00 80.56 338 GLN A C 1
ATOM 2520 O O . GLN A 1 338 ? 60.309 -9.614 -84.205 1.00 80.56 338 GLN A O 1
ATOM 2525 N N . ASP A 1 339 ? 58.590 -8.248 -83.743 1.00 81.56 339 ASP A N 1
ATOM 2526 C CA . ASP A 1 339 ? 58.254 -8.011 -85.148 1.00 81.56 339 ASP A CA 1
ATOM 2527 C C . ASP A 1 339 ? 59.373 -7.242 -85.861 1.00 81.56 339 ASP A C 1
ATOM 2529 O O . ASP A 1 339 ? 59.839 -7.666 -86.914 1.00 81.56 339 ASP A O 1
ATOM 2533 N N . MET A 1 340 ? 59.950 -6.213 -85.229 1.00 78.94 340 MET A N 1
ATOM 2534 C CA . MET A 1 340 ? 61.132 -5.528 -85.763 1.00 78.94 340 MET A CA 1
ATOM 2535 C C . MET A 1 340 ? 62.334 -6.483 -85.936 1.00 78.94 340 MET A C 1
ATOM 2537 O O . MET A 1 340 ? 63.072 -6.375 -86.918 1.00 78.94 340 MET A O 1
ATOM 2541 N N . GLN A 1 341 ? 62.519 -7.473 -85.053 1.00 77.50 341 GLN A N 1
ATOM 2542 C CA . GLN A 1 341 ? 63.514 -8.540 -85.250 1.00 77.50 341 GLN A CA 1
ATOM 2543 C C . GLN A 1 341 ? 63.157 -9.482 -86.415 1.00 77.50 341 GLN A C 1
ATOM 2545 O O . GLN A 1 341 ? 64.056 -9.893 -87.155 1.00 77.50 341 GLN A O 1
ATOM 2550 N N . GLN A 1 342 ? 61.876 -9.796 -86.634 1.00 79.50 342 GLN A N 1
ATOM 2551 C CA . GLN A 1 342 ? 61.422 -10.559 -87.804 1.00 79.50 342 GLN A CA 1
ATOM 2552 C C . GLN A 1 342 ? 61.628 -9.773 -89.106 1.00 79.50 342 GLN A C 1
ATOM 2554 O O . GLN A 1 342 ? 62.168 -10.330 -90.062 1.00 79.50 342 GLN A O 1
ATOM 2559 N N . GLN A 1 343 ? 61.314 -8.476 -89.131 1.00 80.69 343 GLN A N 1
ATOM 2560 C CA . GLN A 1 343 ? 61.578 -7.581 -90.260 1.00 80.69 343 GLN A CA 1
ATOM 2561 C C . GLN A 1 343 ? 63.081 -7.501 -90.572 1.00 80.69 343 GLN A C 1
ATOM 2563 O O . GLN A 1 343 ? 63.479 -7.661 -91.726 1.00 80.69 343 GLN A O 1
ATOM 2568 N N . VAL A 1 344 ? 63.943 -7.354 -89.557 1.00 80.94 344 VAL A N 1
ATOM 2569 C CA . VAL A 1 344 ? 65.409 -7.398 -89.726 1.00 80.94 344 VAL A CA 1
ATOM 2570 C C . VAL A 1 344 ? 65.881 -8.771 -90.225 1.00 80.94 344 VAL A C 1
ATOM 2572 O O . VAL A 1 344 ? 66.773 -8.841 -91.072 1.00 80.94 344 VAL A O 1
ATOM 2575 N N . SER A 1 345 ? 65.283 -9.873 -89.767 1.00 76.50 345 SER A N 1
ATOM 2576 C CA . SER A 1 345 ? 65.580 -11.225 -90.266 1.00 76.50 345 SER A CA 1
ATOM 2577 C C . SER A 1 345 ? 65.182 -11.390 -91.741 1.00 76.50 345 SER A C 1
ATOM 2579 O O . SER A 1 345 ? 65.986 -11.854 -92.555 1.00 76.50 345 SER A O 1
ATOM 2581 N N . ALA A 1 346 ? 63.990 -10.925 -92.122 1.00 75.12 346 ALA A N 1
ATOM 2582 C CA . ALA A 1 346 ? 63.503 -10.926 -93.499 1.00 75.12 346 ALA A CA 1
ATOM 2583 C C . ALA A 1 346 ? 64.370 -10.047 -94.418 1.00 75.12 346 ALA A C 1
ATOM 2585 O O . ALA A 1 346 ? 64.727 -10.472 -95.517 1.00 75.12 346 ALA A O 1
ATOM 2586 N N . LEU A 1 347 ? 64.789 -8.866 -93.953 1.00 74.81 347 LEU A N 1
ATOM 2587 C CA . LEU A 1 347 ? 65.689 -7.979 -94.692 1.00 74.81 347 LEU A CA 1
ATOM 2588 C C . LEU A 1 347 ? 67.070 -8.626 -94.900 1.00 74.81 347 LEU A C 1
ATOM 2590 O O . LEU A 1 347 ? 67.618 -8.572 -96.000 1.00 74.81 347 LEU A O 1
ATOM 2594 N N . ASN A 1 348 ? 67.605 -9.323 -93.891 1.00 72.44 348 ASN A N 1
ATOM 2595 C CA . ASN A 1 348 ? 68.838 -10.106 -94.030 1.00 72.44 348 ASN A CA 1
ATOM 2596 C C . ASN A 1 348 ? 68.687 -11.274 -95.025 1.00 72.44 348 ASN A C 1
ATOM 2598 O O . ASN A 1 348 ? 69.610 -11.536 -95.801 1.00 72.44 348 ASN A O 1
ATOM 2602 N N . GLN A 1 349 ? 67.528 -11.943 -95.073 1.00 70.56 349 GLN A N 1
ATOM 2603 C CA . GLN A 1 349 ? 67.244 -12.951 -96.105 1.00 70.56 349 GLN A CA 1
ATOM 2604 C C . GLN A 1 349 ? 67.157 -12.335 -97.509 1.00 70.56 349 GLN A C 1
ATOM 2606 O O . GLN A 1 349 ? 67.721 -12.893 -98.449 1.00 70.56 349 GLN A O 1
ATOM 2611 N N . GLN A 1 350 ? 66.531 -11.163 -97.668 1.00 64.94 350 GLN A N 1
ATOM 2612 C CA . GLN A 1 350 ? 66.505 -10.443 -98.947 1.00 64.94 350 GLN A CA 1
ATOM 2613 C C . GLN A 1 350 ? 67.922 -10.056 -99.400 1.00 64.94 350 GLN A C 1
ATOM 2615 O O . GLN A 1 350 ? 68.294 -10.329 -100.544 1.00 64.94 350 GLN A O 1
ATOM 2620 N N . VAL A 1 351 ? 68.756 -9.528 -98.496 1.00 65.69 351 VAL A N 1
ATOM 2621 C CA . VAL A 1 351 ? 70.173 -9.212 -98.760 1.00 65.69 351 VAL A CA 1
ATOM 2622 C C . VAL A 1 351 ? 70.967 -10.452 -99.197 1.00 65.69 351 VAL A C 1
ATOM 2624 O O . VAL A 1 351 ? 71.813 -10.353 -100.088 1.00 65.69 351 VAL A O 1
ATOM 2627 N N . ALA A 1 352 ? 70.654 -11.640 -98.672 1.00 60.59 352 ALA A N 1
ATOM 2628 C CA . ALA A 1 352 ? 71.281 -12.892 -99.104 1.00 60.59 352 ALA A CA 1
ATOM 2629 C C . ALA A 1 352 ? 70.941 -13.311 -100.557 1.00 60.59 352 ALA A C 1
ATOM 2631 O O . ALA A 1 352 ? 71.664 -14.126 -101.133 1.00 60.59 352 ALA A O 1
ATOM 2632 N N . THR A 1 353 ? 69.900 -12.746 -101.187 1.00 58.59 353 THR A N 1
ATOM 2633 C CA . THR A 1 353 ? 69.534 -13.036 -102.595 1.00 58.59 353 THR A CA 1
ATOM 2634 C C . THR A 1 353 ? 70.253 -12.168 -103.638 1.00 58.59 353 THR A C 1
ATOM 2636 O O . THR A 1 353 ? 70.241 -12.490 -104.830 1.00 58.59 353 THR A O 1
ATOM 2639 N N . ILE A 1 354 ? 70.951 -11.112 -103.207 1.00 59.38 354 ILE A N 1
ATOM 2640 C CA . ILE A 1 354 ? 71.647 -10.148 -104.079 1.00 59.38 354 ILE A CA 1
ATOM 2641 C C . ILE A 1 354 ? 72.655 -10.769 -105.089 1.00 59.38 354 ILE A C 1
ATOM 2643 O O . ILE A 1 354 ? 72.794 -10.199 -106.177 1.00 59.38 354 ILE A O 1
ATOM 2647 N N . PRO A 1 355 ? 73.326 -11.923 -104.847 1.00 56.25 355 PRO A N 1
ATOM 2648 C CA . PRO A 1 355 ? 74.298 -12.477 -105.799 1.00 56.25 355 PRO A CA 1
ATOM 2649 C C . PRO A 1 355 ? 73.785 -12.787 -107.218 1.00 56.25 355 PRO A C 1
ATOM 2651 O O . PRO A 1 355 ? 74.581 -12.749 -108.156 1.00 56.25 355 PRO A O 1
ATOM 2654 N N . GLU A 1 356 ? 72.497 -13.090 -107.420 1.00 54.91 356 GLU A N 1
ATOM 2655 C CA . GLU A 1 356 ? 72.013 -13.590 -108.725 1.00 54.91 356 GLU A CA 1
ATOM 2656 C C . GLU A 1 356 ? 71.628 -12.464 -109.715 1.00 54.91 356 GLU A C 1
ATOM 2658 O O . GLU A 1 356 ? 71.611 -12.685 -110.929 1.00 54.91 356 GLU A O 1
ATOM 2663 N N . ILE A 1 357 ? 71.435 -11.219 -109.250 1.00 53.16 357 ILE A N 1
ATOM 2664 C CA . ILE A 1 357 ? 71.213 -10.052 -110.137 1.00 53.16 357 ILE A CA 1
ATOM 2665 C C . ILE A 1 357 ? 72.496 -9.684 -110.909 1.00 53.16 357 ILE A C 1
ATOM 2667 O O . ILE A 1 357 ? 72.431 -9.231 -112.054 1.00 53.16 357 ILE A O 1
ATOM 2671 N N . ALA A 1 358 ? 73.678 -9.990 -110.360 1.00 51.19 358 ALA A N 1
ATOM 2672 C CA . ALA A 1 358 ? 74.982 -9.758 -110.998 1.00 51.19 358 ALA A CA 1
ATOM 2673 C C . ALA A 1 358 ? 75.246 -10.609 -112.267 1.00 51.19 358 ALA A C 1
ATOM 2675 O O . ALA A 1 358 ? 76.320 -10.526 -112.865 1.00 51.19 358 ALA A O 1
ATOM 2676 N N . LYS A 1 359 ? 74.283 -11.442 -112.682 1.00 53.25 359 LYS A N 1
ATOM 2677 C CA . LYS A 1 359 ? 74.453 -12.512 -113.678 1.00 53.25 359 LYS A CA 1
ATOM 2678 C C . LYS A 1 359 ? 73.646 -12.315 -114.966 1.00 53.25 359 LYS A C 1
ATOM 2680 O O . LYS A 1 359 ? 73.947 -12.971 -115.959 1.00 53.25 359 LYS A O 1
ATOM 2685 N N . GLN A 1 360 ? 72.648 -11.424 -114.963 1.00 57.25 360 GLN A N 1
ATOM 2686 C CA . GLN A 1 360 ? 71.701 -11.241 -116.080 1.00 57.25 360 GLN A CA 1
ATOM 2687 C C . GLN A 1 360 ? 71.894 -9.955 -116.903 1.00 57.25 360 GLN A C 1
ATOM 2689 O O . GLN A 1 360 ? 71.304 -9.836 -117.973 1.00 57.25 360 GLN A O 1
ATOM 2694 N N . LEU A 1 361 ? 72.745 -9.010 -116.477 1.00 48.34 361 LEU A N 1
ATOM 2695 C CA . LEU A 1 361 ? 72.980 -7.754 -117.218 1.00 48.34 361 LEU A CA 1
ATOM 2696 C C . LEU A 1 361 ? 74.356 -7.648 -117.901 1.00 48.34 361 LEU A C 1
ATOM 2698 O O . LEU A 1 361 ? 74.828 -6.562 -118.224 1.00 48.34 361 LEU A O 1
ATOM 2702 N N . SER A 1 362 ? 74.977 -8.788 -118.210 1.00 46.47 362 SER A N 1
ATOM 2703 C CA . SER A 1 362 ? 76.174 -8.876 -119.063 1.00 46.47 362 SER A CA 1
ATOM 2704 C C . SER A 1 362 ? 75.870 -8.818 -120.574 1.00 46.47 362 SER A C 1
ATOM 2706 O O . SER A 1 362 ? 76.786 -8.935 -121.386 1.00 46.47 362 SER A O 1
ATOM 2708 N N . LEU A 1 363 ? 74.599 -8.628 -120.966 1.00 50.72 363 LEU A N 1
ATOM 2709 C CA . LEU A 1 363 ? 74.113 -8.790 -122.347 1.00 50.72 363 LEU A CA 1
ATOM 2710 C C . LEU A 1 363 ? 73.398 -7.573 -122.974 1.00 50.72 363 LEU A C 1
ATOM 2712 O O . LEU A 1 363 ? 72.727 -7.719 -123.991 1.00 50.72 363 LEU A O 1
ATOM 2716 N N . VAL A 1 364 ? 73.618 -6.356 -122.459 1.00 43.56 364 VAL A N 1
ATOM 2717 C CA . VAL A 1 364 ? 73.294 -5.099 -123.184 1.00 43.56 364 VAL A CA 1
ATOM 2718 C C . VAL A 1 364 ? 74.573 -4.303 -123.497 1.00 43.56 364 VAL A C 1
ATOM 2720 O O . VAL A 1 364 ? 74.648 -3.085 -123.369 1.00 43.56 364 VAL A O 1
ATOM 2723 N N . SER A 1 365 ? 75.620 -5.007 -123.940 1.00 45.91 365 SER A N 1
ATOM 2724 C CA . SER A 1 365 ? 76.893 -4.414 -124.385 1.00 45.91 365 SER A CA 1
ATOM 2725 C C . SER A 1 365 ? 76.831 -3.919 -125.844 1.00 45.91 365 SER A C 1
ATOM 2727 O O . SER A 1 365 ? 77.719 -4.183 -126.653 1.00 45.91 365 SER A O 1
ATOM 2729 N N . THR A 1 366 ? 75.753 -3.210 -126.204 1.00 53.00 366 THR A N 1
ATOM 2730 C CA . THR A 1 366 ? 75.534 -2.709 -127.573 1.00 53.00 366 THR A CA 1
ATOM 2731 C C . THR A 1 366 ? 74.605 -1.489 -127.593 1.00 53.00 366 THR A C 1
ATOM 2733 O O . THR A 1 366 ? 73.436 -1.605 -127.944 1.00 53.00 366 THR A O 1
ATOM 2736 N N . ASN A 1 367 ? 75.123 -0.321 -127.180 1.00 48.28 367 ASN A N 1
ATOM 2737 C CA . ASN A 1 367 ? 74.898 0.998 -127.824 1.00 48.28 367 ASN A CA 1
ATOM 2738 C C . ASN A 1 367 ? 75.556 2.168 -127.056 1.00 48.28 367 ASN A C 1
ATOM 2740 O O . ASN A 1 367 ? 74.963 3.215 -126.808 1.00 48.28 367 ASN A O 1
ATOM 2744 N N . TYR A 1 368 ? 76.847 2.030 -126.750 1.00 50.16 368 TYR A N 1
ATOM 2745 C CA . TYR A 1 368 ? 77.713 3.196 -126.559 1.00 50.16 368 TYR A CA 1
ATOM 2746 C C . TYR A 1 368 ? 77.831 3.936 -127.905 1.00 50.16 368 TYR A C 1
ATOM 2748 O O . TYR A 1 368 ? 78.403 3.358 -128.829 1.00 50.16 368 TYR A O 1
ATOM 2756 N N . SER A 1 369 ? 77.267 5.150 -128.051 1.00 44.50 369 SER A N 1
ATOM 2757 C CA . SER A 1 369 ? 77.677 6.165 -129.067 1.00 44.50 369 SER A CA 1
ATOM 2758 C C . SER A 1 369 ? 76.818 7.449 -129.193 1.00 44.50 369 SER A C 1
ATOM 2760 O O . SER A 1 369 ? 77.124 8.250 -130.073 1.00 44.50 369 SER A O 1
ATOM 2762 N N . ALA A 1 370 ? 75.796 7.722 -128.363 1.00 50.78 370 ALA A N 1
ATOM 2763 C CA . ALA A 1 370 ? 74.951 8.915 -128.581 1.00 50.78 370 ALA A CA 1
ATOM 2764 C C . ALA A 1 370 ? 74.374 9.605 -127.320 1.00 50.78 370 ALA A C 1
ATOM 2766 O O . ALA A 1 370 ? 73.165 9.554 -127.129 1.00 50.78 370 ALA A O 1
ATOM 2767 N N . LEU A 1 371 ? 75.213 10.292 -126.514 1.00 42.66 371 LEU A N 1
ATOM 2768 C CA . LEU A 1 371 ? 74.859 11.605 -125.907 1.00 42.66 371 LEU A CA 1
ATOM 2769 C C . LEU A 1 371 ? 76.028 12.416 -125.271 1.00 42.66 371 LEU A C 1
ATOM 2771 O O . LEU A 1 371 ? 75.813 13.183 -124.334 1.00 42.66 371 LEU A O 1
ATOM 2775 N N . GLU A 1 372 ? 77.264 12.351 -125.790 1.00 51.97 372 GLU A N 1
ATOM 2776 C CA . GLU A 1 372 ? 78.351 13.291 -125.396 1.00 51.97 372 GLU A CA 1
ATOM 2777 C C . GLU A 1 372 ? 78.120 14.684 -126.041 1.00 51.97 372 GLU A C 1
ATOM 2779 O O . GLU A 1 372 ? 78.966 15.207 -126.764 1.00 51.97 372 GLU A O 1
ATOM 2784 N N . THR A 1 373 ? 76.907 15.243 -125.926 1.00 51.78 373 THR A N 1
ATOM 2785 C CA . THR A 1 373 ? 76.475 16.403 -126.741 1.00 51.78 373 THR A CA 1
ATOM 2786 C C . THR A 1 373 ? 75.485 17.354 -126.054 1.00 51.78 373 THR A C 1
ATOM 2788 O O . THR A 1 373 ? 75.006 18.273 -126.703 1.00 51.78 373 THR A O 1
ATOM 2791 N N . GLU A 1 374 ? 75.232 17.231 -124.744 1.00 48.41 374 GLU A N 1
ATOM 2792 C CA . GLU A 1 374 ? 74.459 18.258 -124.000 1.00 48.41 374 GLU A CA 1
ATOM 2793 C C . GLU A 1 374 ? 75.171 18.818 -122.752 1.00 48.41 374 GLU A C 1
ATOM 2795 O O . GLU A 1 374 ? 74.674 19.686 -122.042 1.00 48.41 374 GLU A O 1
ATOM 2800 N N . LYS A 1 375 ? 76.448 18.463 -122.582 1.00 51.31 375 LYS A N 1
ATOM 2801 C CA . LYS A 1 375 ? 77.411 19.053 -121.629 1.00 51.31 375 LYS A CA 1
ATOM 2802 C C . LYS A 1 375 ? 77.795 20.514 -121.962 1.00 51.31 375 LYS A C 1
ATOM 2804 O O . LYS A 1 375 ? 78.831 21.002 -121.516 1.00 51.31 375 LYS A O 1
ATOM 2809 N N . GLN A 1 376 ? 77.018 21.200 -122.804 1.00 51.69 376 GLN A N 1
ATOM 2810 C CA . GLN A 1 376 ? 77.424 22.444 -123.467 1.00 51.69 376 GLN A CA 1
ATOM 2811 C C . GLN A 1 376 ? 76.358 23.555 -123.511 1.00 51.69 376 GLN A C 1
ATOM 2813 O O . GLN A 1 376 ? 76.569 24.549 -124.201 1.00 51.69 376 GLN A O 1
ATOM 2818 N N . GLN A 1 377 ? 75.267 23.445 -122.737 1.00 41.75 377 GLN A N 1
ATOM 2819 C CA . GLN A 1 377 ? 74.310 24.547 -122.506 1.00 41.75 377 GLN A CA 1
ATOM 2820 C C . GLN A 1 377 ? 74.201 24.982 -121.030 1.00 41.75 377 GLN A C 1
ATOM 2822 O O . GLN A 1 377 ? 73.151 25.395 -120.544 1.00 41.75 377 GLN A O 1
ATOM 2827 N N . LEU A 1 378 ? 75.331 24.978 -120.316 1.00 52.06 378 LEU A N 1
ATOM 2828 C CA . LEU A 1 378 ? 75.484 25.712 -119.055 1.00 52.06 378 LEU A CA 1
ATOM 2829 C C . LEU A 1 378 ? 75.525 27.235 -119.324 1.00 52.06 378 LEU A C 1
ATOM 2831 O O . LEU A 1 378 ? 76.613 27.805 -119.377 1.00 52.06 378 LEU A O 1
ATOM 2835 N N . ALA A 1 379 ? 74.366 27.883 -119.513 1.00 43.31 379 ALA A N 1
ATOM 2836 C CA . ALA A 1 379 ? 74.214 29.353 -119.512 1.00 43.31 379 ALA A CA 1
ATOM 2837 C C . ALA A 1 379 ? 72.733 29.822 -119.492 1.00 43.31 379 ALA A C 1
ATOM 2839 O O . ALA A 1 379 ? 72.327 30.606 -120.347 1.00 43.31 379 ALA A O 1
ATOM 2840 N N . GLY A 1 380 ? 71.911 29.341 -118.547 1.00 45.53 380 GLY A N 1
ATOM 2841 C CA . GLY A 1 380 ? 70.476 29.696 -118.457 1.00 45.53 380 GLY A CA 1
ATOM 2842 C C . GLY A 1 380 ? 70.016 30.389 -117.165 1.00 45.53 380 GLY A C 1
ATOM 2843 O O . GLY A 1 380 ? 68.871 30.820 -117.079 1.00 45.53 380 GLY A O 1
ATOM 2844 N N . ALA A 1 381 ? 70.876 30.500 -116.151 1.00 52.78 381 ALA A N 1
ATOM 2845 C CA . ALA A 1 381 ? 70.496 31.031 -114.842 1.00 52.78 381 ALA A CA 1
ATOM 2846 C C . ALA A 1 381 ? 70.491 32.572 -114.821 1.00 52.78 381 ALA A C 1
ATOM 2848 O O . ALA A 1 381 ? 71.551 33.175 -114.650 1.00 52.78 381 ALA A O 1
ATOM 2849 N N . LEU A 1 382 ? 69.309 33.194 -114.963 1.00 42.53 382 LEU A N 1
ATOM 2850 C CA . LEU A 1 382 ? 69.071 34.568 -114.482 1.00 42.53 382 LEU A CA 1
ATOM 2851 C C . LEU A 1 382 ? 67.588 34.925 -114.237 1.00 42.53 382 LEU A C 1
ATOM 2853 O O . LEU A 1 382 ? 67.297 35.620 -113.270 1.00 42.53 382 LEU A O 1
ATOM 2857 N N . GLU A 1 383 ? 66.650 34.452 -115.064 1.00 45.78 383 GLU A N 1
ATOM 2858 C CA . GLU A 1 383 ? 65.225 34.846 -114.996 1.00 45.78 383 GLU A CA 1
ATOM 2859 C C . GLU A 1 383 ? 64.355 33.794 -114.284 1.00 45.78 383 GLU A C 1
ATOM 2861 O O . GLU A 1 383 ? 63.548 33.101 -114.900 1.00 45.78 383 GLU A O 1
ATOM 2866 N N . ALA A 1 384 ? 64.559 33.653 -112.970 1.00 48.66 384 ALA A N 1
ATOM 2867 C CA . ALA A 1 384 ? 63.782 32.760 -112.097 1.00 48.66 384 ALA A CA 1
ATOM 2868 C C . ALA A 1 384 ? 63.607 33.322 -110.665 1.00 48.66 384 ALA A C 1
ATOM 2870 O O . ALA A 1 384 ? 63.483 32.564 -109.712 1.00 48.66 384 ALA A O 1
ATOM 2871 N N . ALA A 1 385 ? 63.658 34.652 -110.503 1.00 51.88 385 ALA A N 1
ATOM 2872 C CA . ALA A 1 385 ? 63.828 35.323 -109.203 1.00 51.88 385 ALA A CA 1
ATOM 2873 C C . ALA A 1 385 ? 62.752 36.390 -108.896 1.00 51.88 385 ALA A C 1
ATOM 2875 O O . ALA A 1 385 ? 63.040 37.406 -108.264 1.00 51.88 385 ALA A O 1
ATOM 2876 N N . LYS A 1 386 ? 61.528 36.197 -109.410 1.00 55.28 386 LYS A N 1
ATOM 2877 C CA . LYS A 1 386 ? 60.348 37.049 -109.162 1.00 55.28 386 LYS A CA 1
ATOM 2878 C C . LYS A 1 386 ? 59.067 36.223 -109.236 1.00 55.28 386 LYS A C 1
ATOM 2880 O O . LYS A 1 386 ? 58.378 36.237 -110.257 1.00 55.28 386 LYS A O 1
ATOM 2885 N N . LYS A 1 387 ? 58.789 35.486 -108.170 1.00 64.25 387 LYS A N 1
ATOM 2886 C CA . LYS A 1 387 ? 57.518 34.805 -107.962 1.00 64.25 387 LYS A CA 1
ATOM 2887 C C . LYS A 1 387 ? 57.114 34.965 -106.494 1.00 64.25 387 LYS A C 1
ATOM 2889 O O . LYS A 1 387 ? 57.975 35.160 -105.636 1.00 64.25 387 LYS A O 1
ATOM 2894 N N . ASP A 1 388 ? 55.810 35.015 -106.340 1.00 68.81 388 ASP A N 1
ATOM 2895 C CA . ASP A 1 388 ? 54.951 35.279 -105.191 1.00 68.81 388 ASP A CA 1
ATOM 2896 C C . ASP A 1 388 ? 53.724 34.416 -105.563 1.00 68.81 388 ASP A C 1
ATOM 2898 O O . ASP A 1 388 ? 53.295 34.443 -106.732 1.00 68.81 388 ASP A O 1
ATOM 2902 N N . THR A 1 389 ? 53.336 33.477 -104.695 1.00 77.62 389 THR A N 1
ATOM 2903 C CA . THR A 1 389 ? 52.583 32.267 -105.101 1.00 77.62 389 THR A CA 1
ATOM 2904 C C . THR A 1 389 ? 51.155 32.240 -104.598 1.00 77.62 389 THR A C 1
ATOM 2906 O O . THR A 1 389 ? 50.256 31.856 -105.350 1.00 77.62 389 THR A O 1
ATOM 2909 N N . ASP A 1 390 ? 50.974 32.623 -103.345 1.00 67.19 390 ASP A N 1
ATOM 2910 C CA . ASP A 1 390 ? 49.713 32.741 -102.625 1.00 67.19 390 ASP A CA 1
ATOM 2911 C C . ASP A 1 390 ? 49.146 34.170 -102.708 1.00 67.19 390 ASP A C 1
ATOM 2913 O O . ASP A 1 390 ? 47.926 34.332 -102.802 1.00 67.19 390 ASP A O 1
ATOM 2917 N N . GLY A 1 391 ? 50.004 35.190 -102.834 1.00 71.75 391 GLY A N 1
ATOM 2918 C CA . GLY A 1 391 ? 49.615 36.572 -103.128 1.00 71.75 391 GLY A CA 1
ATOM 2919 C C . GLY A 1 391 ? 49.572 37.498 -101.913 1.00 71.75 391 GLY A C 1
ATOM 2920 O O . GLY A 1 391 ? 48.839 38.492 -101.951 1.00 71.75 391 GLY A O 1
ATOM 2921 N N . ASP A 1 392 ? 50.301 37.181 -100.841 1.00 67.44 392 ASP A N 1
ATOM 2922 C CA . ASP A 1 392 ? 50.364 37.989 -99.615 1.00 67.44 392 ASP A CA 1
ATOM 2923 C C . ASP A 1 392 ? 51.171 39.302 -99.794 1.00 67.44 392 ASP A C 1
ATOM 2925 O O . ASP A 1 392 ? 50.870 40.323 -99.168 1.00 67.44 392 ASP A O 1
ATOM 2929 N N . GLY A 1 393 ? 52.139 39.305 -100.720 1.00 71.38 393 GLY A N 1
ATOM 2930 C CA . GLY A 1 393 ? 53.050 40.411 -101.030 1.00 71.38 393 GLY A CA 1
ATOM 2931 C C . GLY A 1 393 ? 54.535 40.137 -100.737 1.00 71.38 393 GLY A C 1
ATOM 2932 O O . GLY A 1 393 ? 55.369 41.023 -100.972 1.00 71.38 393 GLY A O 1
ATOM 2933 N N . VAL A 1 394 ? 54.882 38.945 -100.249 1.00 73.12 394 VAL A N 1
ATOM 2934 C CA . VAL A 1 394 ? 56.245 38.443 -100.041 1.00 73.12 394 VAL A CA 1
ATOM 2935 C C . VAL A 1 394 ? 56.643 37.532 -101.220 1.00 73.12 394 VAL A C 1
ATOM 2937 O O . VAL A 1 394 ? 55.819 37.000 -101.954 1.00 73.12 394 VAL A O 1
ATOM 2940 N N . LEU A 1 395 ? 57.945 37.414 -101.505 1.00 72.44 395 LEU A N 1
ATOM 2941 C CA . LEU A 1 395 ? 58.441 36.568 -102.604 1.00 72.44 395 LEU A CA 1
ATOM 2942 C C . LEU A 1 395 ? 58.764 35.149 -102.105 1.00 72.44 395 LEU A C 1
ATOM 2944 O O . LEU A 1 395 ? 59.396 35.033 -101.053 1.00 72.44 395 LEU A O 1
ATOM 2948 N N . ASP A 1 396 ? 58.519 34.120 -102.939 1.00 73.06 396 ASP A N 1
ATOM 2949 C CA . ASP A 1 396 ? 58.763 32.665 -102.725 1.00 73.06 396 ASP A CA 1
ATOM 2950 C C . ASP A 1 396 ? 60.123 32.308 -102.066 1.00 73.06 396 ASP A C 1
ATOM 2952 O O . ASP A 1 396 ? 60.329 31.215 -101.547 1.00 73.06 396 ASP A O 1
ATOM 2956 N N . GLN A 1 397 ? 61.114 33.195 -102.183 1.00 68.88 397 GLN A N 1
ATOM 2957 C CA . GLN A 1 397 ? 62.500 33.031 -101.718 1.00 68.88 397 GLN A CA 1
ATOM 2958 C C . GLN A 1 397 ? 62.773 33.601 -100.308 1.00 68.88 397 GLN A C 1
ATOM 2960 O O . GLN A 1 397 ? 63.907 33.544 -99.831 1.00 68.88 397 GLN A O 1
ATOM 2965 N N . THR A 1 398 ? 61.773 34.241 -99.707 1.00 66.94 398 THR A N 1
ATOM 2966 C CA . THR A 1 398 ? 61.835 35.003 -98.442 1.00 66.94 398 THR A CA 1
ATOM 2967 C C . THR A 1 398 ? 60.628 34.757 -97.539 1.00 66.94 398 THR A C 1
ATOM 2969 O O . THR A 1 398 ? 60.696 35.080 -96.358 1.00 66.94 398 THR A O 1
ATOM 2972 N N . ASP A 1 399 ? 59.565 34.191 -98.100 1.00 73.31 399 ASP A N 1
ATOM 2973 C CA . ASP A 1 399 ? 58.370 33.732 -97.410 1.00 73.31 399 ASP A CA 1
ATOM 2974 C C . ASP A 1 399 ? 58.606 32.379 -96.694 1.00 73.31 399 ASP A C 1
ATOM 2976 O O . ASP A 1 399 ? 59.255 31.465 -97.225 1.00 73.31 399 ASP A O 1
ATOM 2980 N N . LEU A 1 400 ? 58.104 32.283 -95.460 1.00 77.62 400 LEU A N 1
ATOM 2981 C CA . LEU A 1 400 ? 58.148 31.117 -94.571 1.00 77.62 400 LEU A CA 1
ATOM 2982 C C . LEU A 1 400 ? 56.760 30.489 -94.319 1.00 77.62 400 LEU A C 1
ATOM 2984 O O . LEU A 1 400 ? 56.694 29.424 -93.705 1.00 77.62 400 LEU A O 1
ATOM 2988 N N . CYS A 1 401 ? 55.680 31.110 -94.797 1.00 74.56 401 CYS A N 1
ATOM 2989 C CA . CYS A 1 401 ? 54.276 30.783 -94.544 1.00 74.56 401 CYS A CA 1
ATOM 2990 C C . CYS A 1 401 ? 53.481 30.654 -95.870 1.00 74.56 401 CYS A C 1
ATOM 2992 O O . CYS A 1 401 ? 52.432 31.269 -96.040 1.00 74.56 401 CYS A O 1
ATOM 2994 N N . GLN A 1 402 ? 53.978 29.774 -96.754 1.00 70.00 402 GLN A N 1
ATOM 2995 C CA . GLN A 1 402 ? 53.675 29.564 -98.195 1.00 70.00 402 GLN A CA 1
ATOM 2996 C C . GLN A 1 402 ? 52.222 29.224 -98.621 1.00 70.00 402 GLN A C 1
ATOM 2998 O O . GLN A 1 402 ? 52.004 28.763 -99.744 1.00 70.00 402 GLN A O 1
ATOM 3003 N N . ASP A 1 403 ? 51.237 29.417 -97.746 1.00 73.38 403 ASP A N 1
ATOM 3004 C CA . ASP A 1 403 ? 49.808 29.155 -97.974 1.00 73.38 403 ASP A CA 1
ATOM 3005 C C . ASP A 1 403 ? 48.924 30.313 -97.434 1.00 73.38 403 ASP A C 1
ATOM 3007 O O . ASP A 1 403 ? 47.747 30.116 -97.110 1.00 73.38 403 ASP A O 1
ATOM 3011 N N . THR A 1 404 ? 49.468 31.529 -97.285 1.00 73.25 404 THR A N 1
ATOM 3012 C CA . THR A 1 404 ? 48.789 32.629 -96.580 1.00 73.25 404 THR A CA 1
ATOM 3013 C C . THR A 1 404 ? 47.774 33.351 -97.468 1.00 73.25 404 THR A C 1
ATOM 3015 O O . THR A 1 404 ? 48.028 33.738 -98.608 1.00 73.25 404 THR A O 1
ATOM 3018 N N . ALA A 1 405 ? 46.558 33.540 -96.948 1.00 69.06 405 ALA A N 1
ATOM 3019 C CA . ALA A 1 405 ? 45.439 34.033 -97.743 1.00 69.06 405 ALA A CA 1
ATOM 3020 C C . ALA A 1 405 ? 45.609 35.512 -98.153 1.00 69.06 405 ALA A C 1
ATOM 3022 O O . ALA A 1 405 ? 45.565 36.417 -97.316 1.00 69.06 405 ALA A O 1
ATOM 3023 N N . ALA A 1 406 ? 45.721 35.761 -99.464 1.00 66.69 406 ALA A N 1
ATOM 3024 C CA . ALA A 1 406 ? 45.883 37.092 -100.052 1.00 66.69 406 ALA A CA 1
ATOM 3025 C C . ALA A 1 406 ? 44.858 38.122 -99.528 1.00 66.69 406 ALA A C 1
ATOM 3027 O O . ALA A 1 406 ? 43.684 38.122 -99.914 1.00 66.69 406 ALA A O 1
ATOM 3028 N N . GLY A 1 407 ? 45.326 39.036 -98.671 1.00 66.12 407 GLY A N 1
ATOM 3029 C CA . GLY A 1 407 ? 44.522 40.090 -98.044 1.00 66.12 407 GLY A CA 1
ATOM 3030 C C . GLY A 1 407 ? 44.622 40.163 -96.516 1.00 66.12 407 GLY A C 1
ATOM 3031 O O . GLY A 1 407 ? 44.223 41.184 -95.953 1.00 66.12 407 GLY A O 1
ATOM 3032 N N . ILE A 1 408 ? 45.171 39.140 -95.850 1.00 68.06 408 ILE A N 1
ATOM 3033 C CA . ILE A 1 408 ? 45.558 39.223 -94.432 1.00 68.06 408 ILE A CA 1
ATOM 3034 C C . ILE A 1 408 ? 46.762 40.174 -94.268 1.00 68.06 408 ILE A C 1
ATOM 3036 O O . ILE A 1 408 ? 47.526 40.402 -95.208 1.00 68.06 408 ILE A O 1
ATOM 3040 N N . LYS A 1 409 ? 46.931 40.770 -93.079 1.00 71.06 409 LYS A N 1
ATOM 3041 C CA . LYS A 1 409 ? 48.161 41.497 -92.737 1.00 71.06 409 LYS A CA 1
ATOM 3042 C C . LYS A 1 409 ? 49.221 40.505 -92.261 1.00 71.06 409 LYS A C 1
ATOM 3044 O O . LYS A 1 409 ? 49.065 39.906 -91.199 1.00 71.06 409 LYS A O 1
ATOM 3049 N N . VAL A 1 410 ? 50.298 40.394 -93.023 1.00 73.50 410 VAL A N 1
ATOM 3050 C CA . VAL A 1 410 ? 51.469 39.583 -92.685 1.00 73.50 410 VAL A CA 1
ATOM 3051 C C . VAL A 1 410 ? 52.603 40.425 -92.102 1.00 73.50 410 VAL A C 1
ATOM 3053 O O . VAL A 1 410 ? 52.657 41.648 -92.280 1.00 73.50 410 VAL A O 1
ATOM 3056 N N . ASP A 1 411 ? 53.526 39.757 -91.417 1.00 71.94 411 ASP A N 1
ATOM 3057 C CA . ASP A 1 411 ? 54.828 40.295 -91.044 1.00 71.94 411 ASP A CA 1
ATOM 3058 C C . ASP A 1 411 ? 55.815 40.281 -92.243 1.00 71.94 411 ASP A C 1
ATOM 3060 O O . ASP A 1 411 ? 55.434 40.076 -93.396 1.00 71.94 411 ASP A O 1
ATOM 3064 N N . PHE A 1 412 ? 57.107 40.541 -92.014 1.00 70.75 412 PHE A N 1
ATOM 3065 C CA . PHE A 1 412 ? 58.105 40.580 -93.095 1.00 70.75 412 PHE A CA 1
ATOM 3066 C C . PHE A 1 412 ? 58.559 39.192 -93.601 1.00 70.75 412 PHE A C 1
ATOM 3068 O O . PHE A 1 412 ? 59.442 39.132 -94.462 1.00 70.75 412 PHE A O 1
ATOM 3075 N N . THR A 1 413 ? 57.991 38.104 -93.070 1.00 73.56 413 THR A N 1
ATOM 3076 C CA . THR A 1 413 ? 58.283 36.704 -93.425 1.00 73.56 413 THR A CA 1
ATOM 3077 C C . THR A 1 413 ? 57.091 35.957 -94.032 1.00 73.56 413 THR A C 1
ATOM 3079 O O . THR A 1 413 ? 57.224 34.774 -94.333 1.00 73.56 413 THR A O 1
ATOM 3082 N N . GLY A 1 414 ? 55.965 36.645 -94.249 1.00 74.50 414 GLY A N 1
ATOM 3083 C CA . GLY A 1 414 ? 54.745 36.098 -94.860 1.00 74.50 414 GLY A CA 1
ATOM 3084 C C . GLY A 1 414 ? 53.747 35.496 -93.868 1.00 74.50 414 GLY A C 1
ATOM 3085 O O . GLY A 1 414 ? 52.714 34.965 -94.257 1.00 74.50 414 GLY A O 1
ATOM 3086 N N . CYS A 1 415 ? 54.026 35.576 -92.567 1.00 77.25 415 CYS A N 1
ATOM 3087 C CA . CYS A 1 415 ? 53.187 34.974 -91.536 1.00 77.25 415 CYS A CA 1
ATOM 3088 C C . CYS A 1 415 ? 52.195 35.993 -90.948 1.00 77.25 415 CYS A C 1
ATOM 3090 O O . CYS A 1 415 ? 52.521 37.169 -90.783 1.00 77.25 415 CYS A O 1
ATOM 3092 N N . GLU A 1 416 ? 50.974 35.545 -90.639 1.00 74.50 416 GLU A N 1
ATOM 3093 C CA . GLU A 1 416 ? 49.905 36.375 -90.057 1.00 74.50 416 GLU A CA 1
ATOM 3094 C C . GLU A 1 416 ? 50.313 37.005 -88.713 1.00 74.50 416 GLU A C 1
ATOM 3096 O O . GLU A 1 416 ? 51.063 36.403 -87.943 1.00 74.50 416 GLU A O 1
ATOM 3101 N N . LEU A 1 417 ? 49.802 38.207 -88.430 1.00 72.00 417 LEU A N 1
ATOM 3102 C CA . LEU A 1 417 ? 50.102 38.935 -87.195 1.00 72.00 417 LEU A CA 1
ATOM 3103 C C . LEU A 1 417 ? 49.404 38.364 -85.947 1.00 72.00 417 LEU A C 1
ATOM 3105 O O . LEU A 1 417 ? 48.287 37.847 -85.994 1.00 72.00 417 LEU A O 1
ATOM 3109 N N . ASP A 1 418 ? 50.115 38.545 -84.841 1.00 72.94 418 ASP A N 1
ATOM 3110 C CA . ASP A 1 418 ? 49.727 38.389 -83.442 1.00 72.94 418 ASP A CA 1
ATOM 3111 C C . ASP A 1 418 ? 50.146 39.721 -82.778 1.00 72.94 418 ASP A C 1
ATOM 3113 O O . ASP A 1 418 ? 51.326 40.111 -82.824 1.00 72.94 418 ASP A O 1
ATOM 3117 N N . SER A 1 419 ? 49.160 40.502 -82.327 1.00 77.12 419 SER A N 1
ATOM 3118 C CA . SER A 1 419 ? 49.341 41.918 -81.978 1.00 77.12 419 SER A CA 1
ATOM 3119 C C . SER A 1 419 ? 49.735 42.168 -80.519 1.00 77.12 419 SER A C 1
ATOM 3121 O O . SER A 1 419 ? 50.516 43.096 -80.266 1.00 77.12 419 SER A O 1
ATOM 3123 N N . ASP A 1 420 ? 49.239 41.367 -79.576 1.00 64.69 420 ASP A N 1
ATOM 3124 C CA . ASP A 1 420 ? 49.483 41.495 -78.132 1.00 64.69 420 ASP A CA 1
ATOM 3125 C C . ASP A 1 420 ? 50.347 40.364 -77.542 1.00 64.69 420 ASP A C 1
ATOM 3127 O O . ASP A 1 420 ? 51.048 40.619 -76.559 1.00 64.69 420 ASP A O 1
ATOM 3131 N N . LYS A 1 421 ? 50.484 39.223 -78.233 1.00 72.38 421 LYS A N 1
ATOM 3132 C CA . LYS A 1 421 ? 51.416 38.113 -77.945 1.00 72.38 421 LYS A CA 1
ATOM 3133 C C . LYS A 1 421 ? 51.008 37.234 -76.776 1.00 72.38 421 LYS A C 1
ATOM 3135 O O . LYS A 1 421 ? 51.837 36.911 -75.919 1.00 72.38 421 LYS A O 1
ATOM 3140 N N . ASP A 1 422 ? 49.751 36.812 -76.777 1.00 68.38 422 ASP A N 1
ATOM 3141 C CA . ASP A 1 422 ? 49.316 35.623 -76.036 1.00 68.38 422 ASP A CA 1
ATOM 3142 C C . ASP A 1 422 ? 49.565 34.304 -76.815 1.00 68.38 422 ASP A C 1
ATOM 3144 O O . ASP A 1 422 ? 49.637 33.227 -76.220 1.00 68.38 422 ASP A O 1
ATOM 3148 N N . GLY A 1 423 ? 49.812 34.388 -78.131 1.00 72.75 423 GLY A N 1
ATOM 3149 C CA . GLY A 1 423 ? 50.086 33.256 -79.023 1.00 72.75 423 GLY A CA 1
ATOM 3150 C C . GLY A 1 423 ? 48.910 32.840 -79.917 1.00 72.75 423 GLY A C 1
ATOM 3151 O O . GLY A 1 423 ? 49.069 31.932 -80.744 1.00 72.75 423 GLY A O 1
ATOM 3152 N N . ILE A 1 424 ? 47.756 33.499 -79.796 1.00 77.00 424 ILE A N 1
ATOM 3153 C CA . ILE A 1 424 ? 46.652 33.445 -80.757 1.00 77.00 424 ILE A CA 1
ATOM 3154 C C . ILE A 1 424 ? 46.882 34.519 -81.843 1.00 77.00 424 ILE A C 1
ATOM 3156 O O . ILE A 1 424 ? 47.640 35.470 -81.681 1.00 77.00 424 ILE A O 1
ATOM 3160 N N . LYS A 1 425 ? 46.295 34.331 -83.029 1.00 79.50 425 LYS A N 1
ATOM 3161 C CA . LYS A 1 425 ? 46.432 35.266 -84.162 1.00 79.50 425 LYS A CA 1
ATOM 3162 C C . LYS A 1 425 ? 45.298 36.287 -84.183 1.00 79.50 425 LYS A C 1
ATOM 3164 O O . LYS A 1 425 ? 44.152 35.897 -83.952 1.00 79.50 425 LYS A O 1
ATOM 3169 N N . ASP A 1 426 ? 45.582 37.495 -84.688 1.00 72.12 426 ASP A N 1
ATOM 3170 C CA . ASP A 1 426 ? 44.631 38.596 -84.981 1.00 72.12 426 ASP A CA 1
ATOM 3171 C C . ASP A 1 426 ? 43.323 38.151 -85.695 1.00 72.12 426 ASP A C 1
ATOM 3173 O O . ASP A 1 426 ? 42.333 38.884 -85.718 1.00 72.12 426 ASP A O 1
ATOM 3177 N N . SER A 1 427 ? 43.342 37.008 -86.394 1.00 68.56 427 SER A N 1
ATOM 3178 C CA . SER A 1 427 ? 42.243 36.466 -87.206 1.00 68.56 427 SER A CA 1
ATOM 3179 C C . SER A 1 427 ? 41.386 35.392 -86.515 1.00 68.56 427 SER A C 1
ATOM 3181 O O . SER A 1 427 ? 40.334 35.036 -87.053 1.00 68.56 427 SER A O 1
ATOM 3183 N N . ALA A 1 428 ? 41.816 34.878 -85.359 1.00 68.31 428 ALA A N 1
ATOM 3184 C CA . ALA A 1 428 ? 41.137 33.832 -84.581 1.00 68.31 428 ALA A CA 1
ATOM 3185 C C . ALA A 1 428 ? 40.792 34.268 -83.144 1.00 68.31 428 ALA A C 1
ATOM 3187 O O . ALA A 1 428 ? 39.877 33.709 -82.538 1.00 68.31 428 ALA A O 1
ATOM 3188 N N . ASP A 1 429 ? 41.517 35.259 -82.633 1.00 74.12 429 ASP A N 1
ATOM 3189 C CA . ASP A 1 429 ? 41.334 35.883 -81.329 1.00 74.12 429 ASP A CA 1
ATOM 3190 C C . ASP A 1 429 ? 40.016 36.691 -81.225 1.00 74.12 429 ASP A C 1
ATOM 3192 O O . ASP A 1 429 ? 39.556 37.328 -82.180 1.00 74.12 429 ASP A O 1
ATOM 3196 N N . GLN A 1 430 ? 39.384 36.625 -80.050 1.00 77.25 430 GLN A N 1
ATOM 3197 C CA . GLN A 1 430 ? 38.144 37.317 -79.679 1.00 77.25 430 GLN A CA 1
ATOM 3198 C C . GLN A 1 430 ? 38.339 38.324 -78.524 1.00 77.25 430 GLN A C 1
ATOM 3200 O O . GLN A 1 430 ? 37.407 39.071 -78.210 1.00 77.25 430 GLN A O 1
ATOM 3205 N N . CYS A 1 431 ? 39.536 38.382 -77.936 1.00 72.62 431 CYS A N 1
ATOM 3206 C CA . CYS A 1 431 ? 39.946 39.209 -76.802 1.00 72.62 431 CYS A CA 1
ATOM 3207 C C . CYS A 1 431 ? 41.219 40.076 -77.094 1.00 72.62 431 CYS A C 1
ATOM 3209 O O . CYS A 1 431 ? 42.095 40.127 -76.234 1.00 72.62 431 CYS A O 1
ATOM 3211 N N . PRO A 1 432 ? 41.293 40.855 -78.209 1.00 66.69 432 PRO A N 1
ATOM 3212 C CA . PRO A 1 432 ? 42.507 41.509 -78.775 1.00 66.69 432 PRO A CA 1
ATOM 3213 C C . PRO A 1 432 ? 43.098 42.711 -78.002 1.00 66.69 432 PRO A C 1
ATOM 3215 O O . PRO A 1 432 ? 43.588 43.679 -78.593 1.00 66.69 432 PRO A O 1
ATOM 3218 N N . ASP A 1 433 ? 43.001 42.690 -76.679 1.00 71.19 433 ASP A N 1
ATOM 3219 C CA . ASP A 1 433 ? 43.693 43.576 -75.740 1.00 71.19 433 ASP A CA 1
ATOM 3220 C C . ASP A 1 433 ? 44.269 42.721 -74.574 1.00 71.19 433 ASP A C 1
ATOM 3222 O O . ASP A 1 433 ? 44.291 43.155 -73.415 1.00 71.19 433 ASP A O 1
ATOM 3226 N N . SER A 1 434 ? 44.697 41.482 -74.866 1.00 67.56 434 SER A N 1
ATOM 3227 C CA . SER A 1 434 ? 45.259 40.530 -73.897 1.00 67.56 434 SER A CA 1
ATOM 3228 C C . SER A 1 434 ? 46.554 41.057 -73.270 1.00 67.56 434 SER A C 1
ATOM 3230 O O . SER A 1 434 ? 47.286 41.873 -73.844 1.00 67.56 434 SER A O 1
ATOM 3232 N N . LYS A 1 435 ? 46.885 40.600 -72.053 1.00 67.31 435 LYS A N 1
ATOM 3233 C CA . LYS A 1 435 ? 48.210 40.888 -71.484 1.00 67.31 435 LYS A CA 1
ATOM 3234 C C . LYS A 1 435 ? 49.255 40.023 -72.211 1.00 67.31 435 LYS A C 1
ATOM 3236 O O . LYS A 1 435 ? 49.083 38.803 -72.237 1.00 67.31 435 LYS A O 1
ATOM 3241 N N . PRO A 1 436 ? 50.356 40.604 -72.730 1.00 63.66 436 PRO A N 1
ATOM 3242 C CA . PRO A 1 436 ? 51.445 39.822 -73.311 1.00 63.66 436 PRO A CA 1
ATOM 3243 C C . PRO A 1 436 ? 51.970 38.777 -72.320 1.00 63.66 436 PRO A C 1
ATOM 3245 O O . PRO A 1 436 ? 52.093 39.078 -71.129 1.00 63.66 436 PRO A O 1
ATOM 3248 N N . ASP A 1 437 ? 52.302 37.583 -72.816 1.00 61.22 437 ASP A N 1
ATOM 3249 C CA . ASP A 1 437 ? 52.745 36.426 -72.021 1.00 61.22 437 ASP A CA 1
ATOM 3250 C C . ASP A 1 437 ? 51.703 35.884 -70.996 1.00 61.22 437 ASP A C 1
ATOM 3252 O O . ASP A 1 437 ? 52.076 35.146 -70.079 1.00 61.22 437 ASP A O 1
ATOM 3256 N N . SER A 1 438 ? 50.406 36.216 -71.117 1.00 61.41 438 SER A N 1
ATOM 3257 C CA . SER A 1 438 ? 49.335 35.608 -70.297 1.00 61.41 438 SER A CA 1
ATOM 3258 C C . SER A 1 438 ? 48.867 34.248 -70.840 1.00 61.41 438 SER A C 1
ATOM 3260 O O . SER A 1 438 ? 49.040 33.942 -72.017 1.00 61.41 438 SER A O 1
ATOM 3262 N N . VAL A 1 439 ? 48.297 33.400 -69.971 1.00 65.62 439 VAL A N 1
ATOM 3263 C CA . VAL A 1 439 ? 47.736 32.101 -70.380 1.00 65.62 439 VAL A CA 1
ATOM 3264 C C . VAL A 1 439 ? 46.266 32.291 -70.743 1.00 65.62 439 VAL A C 1
ATOM 3266 O O . VAL A 1 439 ? 45.434 32.586 -69.883 1.00 65.62 439 VAL A O 1
ATOM 3269 N N . VAL A 1 440 ? 45.967 32.129 -72.028 1.00 73.88 440 VAL A N 1
ATOM 3270 C CA . VAL A 1 440 ? 44.636 32.333 -72.607 1.00 73.88 440 VAL A CA 1
ATOM 3271 C C . VAL A 1 440 ? 44.002 31.024 -73.069 1.00 73.88 440 VAL A C 1
ATOM 3273 O O . VAL A 1 440 ? 44.681 30.014 -73.277 1.00 73.88 440 VAL A O 1
ATOM 3276 N N . ASP A 1 441 ? 42.682 31.041 -73.230 1.00 72.69 441 ASP A N 1
ATOM 3277 C CA . ASP A 1 441 ? 41.934 29.931 -73.811 1.00 72.69 441 ASP A CA 1
ATOM 3278 C C . ASP A 1 441 ? 42.059 29.852 -75.348 1.00 72.69 441 ASP A C 1
ATOM 3280 O O . ASP A 1 441 ? 42.723 30.654 -76.006 1.00 72.69 441 ASP A O 1
ATOM 3284 N N . ALA A 1 442 ? 41.380 28.872 -75.954 1.00 71.56 442 ALA A N 1
ATOM 3285 C CA . ALA A 1 442 ? 41.380 28.662 -77.405 1.00 71.56 442 ALA A CA 1
ATOM 3286 C C . ALA A 1 442 ? 40.678 29.776 -78.224 1.00 71.56 442 ALA A C 1
ATOM 3288 O O . ALA A 1 442 ? 40.530 29.630 -79.440 1.00 71.56 442 ALA A O 1
ATOM 3289 N N . THR A 1 443 ? 40.230 30.857 -77.578 1.00 72.12 443 THR A N 1
ATOM 3290 C CA . THR A 1 443 ? 39.641 32.057 -78.190 1.00 72.12 443 THR A CA 1
ATOM 3291 C C . THR A 1 443 ? 40.376 33.359 -77.841 1.00 72.12 443 THR A C 1
ATOM 3293 O O . THR A 1 443 ? 39.920 34.417 -78.270 1.00 72.12 443 THR A O 1
ATOM 3296 N N . GLY A 1 444 ? 41.518 33.289 -77.140 1.00 71.75 444 GLY A N 1
ATOM 3297 C CA . GLY A 1 444 ? 42.365 34.446 -76.801 1.00 71.75 444 GLY A CA 1
ATOM 3298 C C . GLY A 1 444 ? 42.031 35.125 -75.470 1.00 71.75 444 GLY A C 1
ATOM 3299 O O . GLY A 1 444 ? 42.568 36.179 -75.155 1.00 71.75 444 GLY A O 1
ATOM 3300 N N . CYS A 1 445 ? 41.142 34.555 -74.652 1.00 76.81 445 CYS A N 1
ATOM 3301 C CA . CYS A 1 445 ? 40.695 35.209 -73.421 1.00 76.81 445 CYS A CA 1
ATOM 3302 C C . CYS A 1 445 ? 41.424 34.667 -72.173 1.00 76.81 445 CYS A C 1
ATOM 3304 O O . CYS A 1 445 ? 41.527 33.454 -71.994 1.00 76.81 445 CYS A O 1
ATOM 3306 N N . GLU A 1 446 ? 41.904 35.562 -71.289 1.00 71.25 446 GLU A N 1
ATOM 3307 C CA . GLU A 1 446 ? 42.534 35.182 -70.002 1.00 71.25 446 GLU A CA 1
ATOM 3308 C C . GLU A 1 446 ? 41.624 34.262 -69.173 1.00 71.25 446 GLU A C 1
ATOM 3310 O O . GLU A 1 446 ? 40.448 34.601 -68.967 1.00 71.25 446 GLU A O 1
ATOM 3315 N N . LEU A 1 447 ? 42.213 33.171 -68.669 1.00 69.12 447 LEU A N 1
ATOM 3316 C CA . LEU A 1 447 ? 41.555 32.108 -67.906 1.00 69.12 447 LEU A CA 1
ATOM 3317 C C . LEU A 1 447 ? 41.008 32.543 -66.531 1.00 69.12 447 LEU A C 1
ATOM 3319 O O . LEU A 1 447 ? 41.377 33.577 -65.967 1.00 69.12 447 LEU A O 1
ATOM 3323 N N . ASP A 1 448 ? 40.088 31.706 -66.058 1.00 71.38 448 ASP A N 1
ATOM 3324 C CA . ASP A 1 448 ? 39.423 31.683 -64.753 1.00 71.38 448 ASP A CA 1
ATOM 3325 C C . ASP A 1 448 ? 39.291 30.184 -64.407 1.00 71.38 448 ASP A C 1
ATOM 3327 O O . ASP A 1 448 ? 38.470 29.460 -64.993 1.00 71.38 448 ASP A O 1
ATOM 3331 N N . ALA A 1 449 ? 40.249 29.675 -63.626 1.00 76.25 449 ALA A N 1
ATOM 3332 C CA . ALA A 1 449 ? 40.510 28.242 -63.492 1.00 76.25 449 ALA A CA 1
ATOM 3333 C C . ALA A 1 449 ? 39.571 27.522 -62.507 1.00 76.25 449 ALA A C 1
ATOM 3335 O O . ALA A 1 449 ? 39.163 26.385 -62.780 1.00 76.25 449 ALA A O 1
ATOM 3336 N N . ASP A 1 450 ? 39.223 28.166 -61.391 1.00 67.50 450 ASP A N 1
ATOM 3337 C CA . ASP A 1 450 ? 38.356 27.616 -60.341 1.00 67.50 450 ASP A CA 1
ATOM 3338 C C . ASP A 1 450 ? 36.894 28.096 -60.433 1.00 67.50 450 ASP A C 1
ATOM 3340 O O . ASP A 1 450 ? 36.003 27.358 -60.001 1.00 67.50 450 ASP A O 1
ATOM 3344 N N . LYS A 1 451 ? 36.628 29.202 -61.150 1.00 74.31 451 LYS A N 1
ATOM 3345 C CA . LYS A 1 451 ? 35.299 29.775 -61.447 1.00 74.31 451 LYS A CA 1
ATOM 3346 C C . LYS A 1 451 ? 34.642 30.473 -60.263 1.00 74.31 451 LYS A C 1
ATOM 3348 O O . LYS A 1 451 ? 33.410 30.457 -60.149 1.00 74.31 451 LYS A O 1
ATOM 3353 N N . ASP A 1 452 ? 35.436 31.123 -59.416 1.00 69.75 452 ASP A N 1
ATOM 3354 C CA . ASP A 1 452 ? 34.927 32.084 -58.430 1.00 69.75 452 ASP A CA 1
ATOM 3355 C C . ASP A 1 452 ? 34.434 33.408 -59.075 1.00 69.75 452 ASP A C 1
ATOM 3357 O O . ASP A 1 452 ? 33.573 34.097 -58.518 1.00 69.75 452 ASP A O 1
ATOM 3361 N N . GLY A 1 453 ? 34.893 33.713 -60.299 1.00 71.88 453 GLY A N 1
ATOM 3362 C CA . GLY A 1 453 ? 34.569 34.918 -61.071 1.00 71.88 453 GLY A CA 1
ATOM 3363 C C . GLY A 1 453 ? 35.692 35.966 -61.155 1.00 71.88 453 GLY A C 1
ATOM 3364 O O . GLY A 1 453 ? 35.483 37.037 -61.741 1.00 71.88 453 GLY A O 1
ATOM 3365 N N . VAL A 1 454 ? 36.871 35.679 -60.601 1.00 75.94 454 VAL A N 1
ATOM 3366 C CA . VAL A 1 454 ? 38.100 36.473 -60.668 1.00 75.94 454 VAL A CA 1
ATOM 3367 C C . VAL A 1 454 ? 39.125 35.728 -61.528 1.00 75.94 454 VAL A C 1
ATOM 3369 O O . VAL A 1 454 ? 39.446 34.570 -61.317 1.00 75.94 454 VAL A O 1
ATOM 3372 N N . LYS A 1 455 ? 39.667 36.410 -62.540 1.00 78.06 455 LYS A N 1
ATOM 3373 C CA . LYS A 1 455 ? 40.631 35.812 -63.481 1.00 78.06 455 LYS A CA 1
ATOM 3374 C C . LYS A 1 455 ? 41.950 35.449 -62.797 1.00 78.06 455 LYS A C 1
ATOM 3376 O O . LYS A 1 455 ? 42.466 36.268 -62.033 1.00 78.06 455 LYS A O 1
ATOM 3381 N N . ASP A 1 456 ? 42.594 34.374 -63.259 1.00 70.44 456 ASP A N 1
ATOM 3382 C CA . ASP A 1 456 ? 43.931 33.893 -62.853 1.00 70.44 456 ASP A CA 1
ATOM 3383 C C . ASP A 1 456 ? 45.021 34.994 -62.819 1.00 70.44 456 ASP A C 1
ATOM 3385 O O . ASP A 1 456 ? 46.047 34.872 -62.152 1.00 70.44 456 ASP A O 1
ATOM 3389 N N . SER A 1 457 ? 44.844 36.078 -63.587 1.00 66.25 457 SER A N 1
ATOM 3390 C CA . SER A 1 457 ? 45.792 37.200 -63.684 1.00 66.25 457 SER A CA 1
ATOM 3391 C C . SER A 1 457 ? 45.606 38.300 -62.621 1.00 66.25 457 SER A C 1
ATOM 3393 O O . SER A 1 457 ? 46.401 39.247 -62.573 1.00 66.25 457 SER A O 1
ATOM 3395 N N . ALA A 1 458 ? 44.552 38.202 -61.807 1.00 68.06 458 ALA A N 1
ATOM 3396 C CA . ALA A 1 458 ? 44.175 39.135 -60.741 1.00 68.06 458 ALA A CA 1
ATOM 3397 C C . ALA A 1 458 ? 43.892 38.430 -59.400 1.00 68.06 458 ALA A C 1
ATOM 3399 O O . ALA A 1 458 ? 44.086 39.045 -58.348 1.00 68.06 458 ALA A O 1
ATOM 3400 N N . ASP A 1 459 ? 43.468 37.167 -59.459 1.00 71.25 459 ASP A N 1
ATOM 3401 C CA . ASP A 1 459 ? 43.309 36.262 -58.326 1.00 71.25 459 ASP A CA 1
ATOM 3402 C C . ASP A 1 459 ? 44.623 36.062 -57.529 1.00 71.25 459 ASP A C 1
ATOM 3404 O O . ASP A 1 459 ? 45.741 36.190 -58.044 1.00 71.25 459 ASP A O 1
ATOM 3408 N N . GLN A 1 460 ? 44.475 35.812 -56.226 1.00 77.81 460 GLN A N 1
ATOM 3409 C CA . GLN A 1 460 ? 45.549 35.544 -55.266 1.00 77.81 460 GLN A CA 1
ATOM 3410 C C . GLN A 1 460 ? 45.303 34.279 -54.415 1.00 77.81 460 GLN A C 1
ATOM 3412 O O . GLN A 1 460 ? 46.135 33.981 -53.553 1.00 77.81 460 GLN A O 1
ATOM 3417 N N . CYS A 1 461 ? 44.208 33.546 -54.650 1.00 75.62 461 CYS A N 1
ATOM 3418 C CA . CYS A 1 461 ? 43.727 32.424 -53.840 1.00 75.62 461 CYS A CA 1
ATOM 3419 C C . CYS A 1 461 ? 43.467 31.106 -54.623 1.00 75.62 461 CYS A C 1
ATOM 3421 O O . CYS A 1 461 ? 43.520 30.042 -54.004 1.00 75.62 461 CYS A O 1
ATOM 3423 N N . ALA A 1 462 ? 43.357 31.136 -55.956 1.00 60.16 462 ALA A N 1
ATOM 3424 C CA . ALA A 1 462 ? 43.679 30.088 -56.949 1.00 60.16 462 ALA A CA 1
ATOM 3425 C C . ALA A 1 462 ? 43.066 28.669 -56.843 1.00 60.16 462 ALA A C 1
ATOM 3427 O O . ALA A 1 462 ? 43.446 27.793 -57.627 1.00 60.16 462 ALA A O 1
ATOM 3428 N N . ASN A 1 463 ? 42.212 28.388 -55.856 1.00 71.44 463 ASN A N 1
ATOM 3429 C CA . ASN A 1 463 ? 41.407 27.161 -55.731 1.00 71.44 463 ASN A CA 1
ATOM 3430 C C . ASN A 1 463 ? 40.065 27.464 -55.024 1.00 71.44 463 ASN A C 1
ATOM 3432 O O . ASN A 1 463 ? 39.563 26.633 -54.260 1.00 71.44 463 ASN A O 1
ATOM 3436 N N . THR A 1 464 ? 39.519 28.667 -55.197 1.00 73.31 464 THR A N 1
ATOM 3437 C CA . THR A 1 464 ? 38.335 29.126 -54.465 1.00 73.31 464 THR A CA 1
ATOM 3438 C C . THR A 1 464 ? 37.070 28.428 -54.998 1.00 73.31 464 THR A C 1
ATOM 3440 O O . THR A 1 464 ? 36.872 28.364 -56.212 1.00 73.31 464 THR A O 1
ATOM 3443 N N . PRO A 1 465 ? 36.200 27.836 -54.149 1.00 70.75 465 PRO A N 1
ATOM 3444 C CA . PRO A 1 465 ? 35.095 27.013 -54.641 1.00 70.75 465 PRO A CA 1
ATOM 3445 C C . PRO A 1 465 ? 34.052 27.799 -55.453 1.00 70.75 465 PRO A C 1
ATOM 3447 O O . PRO A 1 465 ? 33.394 28.703 -54.940 1.00 70.75 465 PRO A O 1
ATOM 3450 N N . ALA A 1 466 ? 33.842 27.393 -56.710 1.00 63.62 466 ALA A N 1
ATOM 3451 C CA . ALA A 1 466 ? 32.917 28.026 -57.652 1.00 63.62 466 ALA A CA 1
ATOM 3452 C C . ALA A 1 466 ? 31.537 28.361 -57.042 1.00 63.62 466 ALA A C 1
ATOM 3454 O O . ALA A 1 466 ? 30.700 27.479 -56.828 1.00 63.62 466 ALA A O 1
ATOM 3455 N N . GLY A 1 467 ? 31.280 29.655 -56.826 1.00 65.56 467 GLY A N 1
ATOM 3456 C CA . GLY A 1 467 ? 30.019 30.177 -56.291 1.00 65.56 467 GLY A CA 1
ATOM 3457 C C . GLY A 1 467 ? 30.057 30.689 -54.845 1.00 65.56 467 GLY A C 1
ATOM 3458 O O . GLY A 1 467 ? 29.020 31.168 -54.372 1.00 65.56 467 GLY A O 1
ATOM 3459 N N . THR A 1 468 ? 31.198 30.643 -54.146 1.00 68.69 468 THR A N 1
ATOM 3460 C CA . THR A 1 468 ? 31.374 31.405 -52.894 1.00 68.69 468 THR A CA 1
ATOM 3461 C C . THR A 1 468 ? 31.489 32.914 -53.174 1.00 68.69 468 THR A C 1
ATOM 3463 O O . THR A 1 468 ? 31.455 33.363 -54.322 1.00 68.69 468 THR A O 1
ATOM 3466 N N . LYS A 1 469 ? 31.504 33.747 -52.123 1.00 73.12 469 LYS A N 1
ATOM 3467 C CA . LYS A 1 469 ? 31.624 35.210 -52.262 1.00 73.12 469 LYS A CA 1
ATOM 3468 C C . LYS A 1 469 ? 33.047 35.645 -51.943 1.00 73.12 469 LYS A C 1
ATOM 3470 O O . LYS A 1 469 ? 33.489 35.511 -50.803 1.00 73.12 469 LYS A O 1
ATOM 3475 N N . VAL A 1 470 ? 33.704 36.230 -52.935 1.00 77.94 470 VAL A N 1
ATOM 3476 C CA . VAL A 1 470 ? 35.109 36.639 -52.867 1.00 77.94 470 VAL A CA 1
ATOM 3477 C C . VAL A 1 470 ? 35.292 38.157 -52.853 1.00 77.94 470 VAL A C 1
ATOM 3479 O O . VAL A 1 470 ? 34.387 38.917 -53.216 1.00 77.94 470 VAL A O 1
ATOM 3482 N N . ASP A 1 471 ? 36.464 38.606 -52.399 1.00 76.12 471 ASP A N 1
ATOM 3483 C CA . ASP A 1 471 ? 36.911 39.997 -52.486 1.00 76.12 471 ASP A CA 1
ATOM 3484 C C . ASP A 1 471 ? 37.403 40.362 -53.906 1.00 76.12 471 ASP A C 1
ATOM 3486 O O . ASP A 1 471 ? 37.330 39.574 -54.847 1.00 76.12 471 ASP A O 1
ATOM 3490 N N . GLU A 1 472 ? 37.930 41.578 -54.087 1.00 74.50 472 GLU A N 1
ATOM 3491 C CA . GLU A 1 472 ? 38.472 42.051 -55.377 1.00 74.50 472 GLU A CA 1
ATOM 3492 C C . GLU A 1 472 ? 39.739 41.289 -55.855 1.00 74.50 472 GLU A C 1
ATOM 3494 O O . GLU A 1 472 ? 40.389 41.732 -56.806 1.00 74.50 472 GLU A O 1
ATOM 3499 N N . LYS A 1 473 ? 40.125 40.184 -55.193 1.00 78.69 473 LYS A N 1
ATOM 3500 C CA . LYS A 1 473 ? 41.328 39.373 -55.453 1.00 78.69 473 LYS A CA 1
ATOM 3501 C C . LYS A 1 473 ? 41.093 37.848 -55.415 1.00 78.69 473 LYS A C 1
ATOM 3503 O O . LYS A 1 473 ? 42.071 37.117 -55.285 1.00 78.69 473 LYS A O 1
ATOM 3508 N N . GLY A 1 474 ? 39.848 37.375 -55.488 1.00 75.56 474 GLY A N 1
ATOM 3509 C CA . GLY A 1 474 ? 39.519 35.937 -55.532 1.00 75.56 474 GLY A CA 1
ATOM 3510 C C . GLY A 1 474 ? 39.610 35.200 -54.190 1.00 75.56 474 GLY A C 1
ATOM 3511 O O . GLY A 1 474 ? 39.523 33.978 -54.110 1.00 75.56 474 GLY A O 1
ATOM 3512 N N . CYS A 1 475 ? 39.793 35.935 -53.092 1.00 79.44 475 CYS A N 1
ATOM 3513 C CA . CYS A 1 475 ? 39.870 35.356 -51.754 1.00 79.44 475 CYS A CA 1
ATOM 3514 C C . CYS A 1 475 ? 38.527 35.474 -51.030 1.00 79.44 475 CYS A C 1
ATOM 3516 O O . CYS A 1 475 ? 37.859 36.506 -51.122 1.00 79.44 475 CYS A O 1
ATOM 3518 N N . GLU A 1 476 ? 38.136 34.433 -50.294 1.00 76.56 476 GLU A N 1
ATOM 3519 C CA . GLU A 1 476 ? 36.875 34.412 -49.547 1.00 76.56 476 GLU A CA 1
ATOM 3520 C C . GLU A 1 476 ? 36.806 35.531 -48.497 1.00 76.56 476 GLU A C 1
ATOM 3522 O O . GLU A 1 476 ? 37.819 35.965 -47.941 1.00 76.56 476 GLU A O 1
ATOM 3527 N N . LEU A 1 477 ? 35.593 36.033 -48.260 1.00 77.44 477 LEU A N 1
ATOM 3528 C CA . LEU A 1 477 ? 35.357 37.116 -47.310 1.00 77.44 477 LEU A CA 1
ATOM 3529 C C . LEU A 1 477 ? 35.598 36.674 -45.860 1.00 77.44 477 LEU A C 1
ATOM 3531 O O . LEU A 1 477 ? 35.268 35.562 -45.470 1.00 77.44 477 LEU A O 1
ATOM 3535 N N . ASP A 1 478 ? 36.142 37.607 -45.085 1.00 75.94 478 ASP A N 1
ATOM 3536 C CA . ASP A 1 478 ? 36.238 37.599 -43.625 1.00 75.94 478 ASP A CA 1
ATOM 3537 C C . ASP A 1 478 ? 35.475 38.851 -43.139 1.00 75.94 478 ASP A C 1
ATOM 3539 O O . ASP A 1 478 ? 35.903 40.014 -43.312 1.00 75.94 478 ASP A O 1
ATOM 3543 N N . THR A 1 479 ? 34.258 38.620 -42.646 1.00 83.25 479 THR A N 1
ATOM 3544 C CA . THR A 1 479 ? 33.297 39.676 -42.328 1.00 83.25 479 THR A CA 1
ATOM 3545 C C . THR A 1 479 ? 33.629 40.391 -41.016 1.00 83.25 479 THR A C 1
ATOM 3547 O O . THR A 1 479 ? 33.668 41.634 -41.024 1.00 83.25 479 THR A O 1
ATOM 3550 N N . ASP A 1 480 ? 33.924 39.673 -39.926 1.00 73.44 480 ASP A N 1
ATOM 3551 C CA . ASP A 1 480 ? 34.138 40.269 -38.595 1.00 73.44 480 ASP A CA 1
ATOM 3552 C C . ASP A 1 480 ? 35.609 40.582 -38.240 1.00 73.44 480 ASP A C 1
ATOM 3554 O O . ASP A 1 480 ? 35.844 41.577 -37.545 1.00 73.44 480 ASP A O 1
ATOM 3558 N N . LYS A 1 481 ? 36.580 39.908 -38.874 1.00 78.19 481 LYS A N 1
ATOM 3559 C CA . LYS A 1 481 ? 38.047 40.065 -38.752 1.00 78.19 481 LYS A CA 1
ATOM 3560 C C . LYS A 1 481 ? 38.665 39.487 -37.488 1.00 78.19 481 LYS A C 1
ATOM 3562 O O . LYS A 1 481 ? 39.609 40.071 -36.937 1.00 78.19 481 LYS A O 1
ATOM 3567 N N . ASP A 1 482 ? 38.189 38.325 -37.061 1.00 73.88 482 ASP A N 1
ATOM 3568 C CA . ASP A 1 482 ? 38.917 37.458 -36.135 1.00 73.88 482 ASP A CA 1
ATOM 3569 C C . ASP A 1 482 ? 40.134 36.747 -36.787 1.00 73.88 482 ASP A C 1
ATOM 3571 O O . ASP A 1 482 ? 41.169 36.573 -36.134 1.00 73.88 482 ASP A O 1
ATOM 3575 N N . GLY A 1 483 ? 40.064 36.454 -38.092 1.00 75.06 483 GLY A N 1
ATOM 3576 C CA . GLY A 1 483 ? 41.086 35.762 -38.885 1.00 75.06 483 GLY A CA 1
ATOM 3577 C C . GLY A 1 483 ? 40.628 34.472 -39.587 1.00 75.06 483 GLY A C 1
ATOM 3578 O O . GLY A 1 483 ? 41.460 33.837 -40.245 1.00 75.06 483 GLY A O 1
ATOM 3579 N N . VAL A 1 484 ? 39.355 34.085 -39.471 1.00 79.88 484 VAL A N 1
ATOM 3580 C CA . VAL A 1 484 ? 38.713 32.970 -40.186 1.00 79.88 484 VAL A CA 1
ATOM 3581 C C . VAL A 1 484 ? 37.793 33.528 -41.289 1.00 79.88 484 VAL A C 1
ATOM 3583 O O . VAL A 1 484 ? 37.325 34.658 -41.220 1.00 79.88 484 VAL A O 1
ATOM 3586 N N . VAL A 1 485 ? 37.591 32.773 -42.373 1.00 77.69 485 VAL A N 1
ATOM 3587 C CA . VAL A 1 485 ? 36.729 33.187 -43.499 1.00 77.69 485 VAL A CA 1
ATOM 3588 C C . VAL A 1 485 ? 35.283 32.728 -43.302 1.00 77.69 485 VAL A C 1
ATOM 3590 O O . VAL A 1 485 ? 35.054 31.641 -42.770 1.00 77.69 485 VAL A O 1
ATOM 3593 N N . ASP A 1 486 ? 34.324 33.503 -43.823 1.00 75.38 486 ASP A N 1
ATOM 3594 C CA . ASP A 1 486 ? 32.858 33.336 -43.733 1.00 75.38 486 ASP A CA 1
ATOM 3595 C C . ASP A 1 486 ? 32.337 31.923 -44.117 1.00 75.38 486 ASP A C 1
ATOM 3597 O O . ASP A 1 486 ? 31.173 31.599 -43.877 1.00 75.38 486 ASP A O 1
ATOM 3601 N N . SER A 1 487 ? 33.153 31.097 -44.784 1.00 70.25 487 SER A N 1
ATOM 3602 C CA . SER A 1 487 ? 32.844 29.719 -45.202 1.00 70.25 487 SER A CA 1
ATOM 3603 C C . SER A 1 487 ? 33.212 28.646 -44.163 1.00 70.25 487 SER A C 1
ATOM 3605 O O . SER A 1 487 ? 32.633 27.557 -44.174 1.00 70.25 487 SER A O 1
ATOM 3607 N N . ALA A 1 488 ? 34.176 28.943 -43.288 1.00 69.00 488 ALA A N 1
ATOM 3608 C CA . ALA A 1 488 ? 34.730 28.049 -42.267 1.00 69.00 488 ALA A CA 1
ATOM 3609 C C . ALA A 1 488 ? 34.425 28.524 -40.834 1.00 69.00 488 ALA A C 1
ATOM 3611 O O . ALA A 1 488 ? 34.451 27.723 -39.894 1.00 69.00 488 ALA A O 1
ATOM 3612 N N . ASP A 1 489 ? 34.128 29.813 -40.687 1.00 75.62 489 ASP A N 1
ATOM 3613 C CA . ASP A 1 489 ? 33.688 30.458 -39.461 1.00 75.62 489 ASP A CA 1
ATOM 3614 C C . ASP A 1 489 ? 32.280 29.989 -39.035 1.00 75.62 489 ASP A C 1
ATOM 3616 O O . ASP A 1 489 ? 31.332 29.928 -39.823 1.00 75.62 489 ASP A O 1
ATOM 3620 N N . LYS A 1 490 ? 32.157 29.626 -37.755 1.00 80.69 490 LYS A N 1
ATOM 3621 C CA . LYS A 1 490 ? 30.920 29.209 -37.077 1.00 80.69 490 LYS A CA 1
ATOM 3622 C C . LYS A 1 490 ? 30.448 30.220 -36.031 1.00 80.69 490 LYS A C 1
ATOM 3624 O O . LYS A 1 490 ? 29.346 30.065 -35.502 1.00 80.69 490 LYS A O 1
ATOM 3629 N N . CYS A 1 491 ? 31.254 31.236 -35.743 1.00 79.50 491 CYS A N 1
ATOM 3630 C CA . CYS A 1 491 ? 31.035 32.269 -34.744 1.00 79.50 491 CYS A CA 1
ATOM 3631 C C . CYS A 1 491 ? 31.086 33.696 -35.365 1.00 79.50 491 CYS A C 1
ATOM 3633 O O . CYS A 1 491 ? 31.780 34.542 -34.807 1.00 79.50 491 CYS A O 1
ATOM 3635 N N . PRO A 1 492 ? 30.283 34.021 -36.416 1.00 72.31 492 PRO A N 1
ATOM 3636 C CA . PRO A 1 492 ? 30.387 35.228 -37.277 1.00 72.31 492 PRO A CA 1
ATOM 3637 C C . PRO A 1 492 ? 29.965 36.564 -36.633 1.00 72.31 492 PRO A C 1
ATOM 3639 O O . PRO A 1 492 ? 29.214 37.368 -37.201 1.00 72.31 492 PRO A O 1
ATOM 3642 N N . THR A 1 493 ? 30.390 36.780 -35.393 1.00 77.75 493 THR A N 1
ATOM 3643 C CA . THR A 1 493 ? 30.209 37.990 -34.585 1.00 77.75 493 THR A CA 1
ATOM 3644 C C . THR A 1 493 ? 31.372 38.212 -33.602 1.00 77.75 493 THR A C 1
ATOM 3646 O O . THR A 1 493 ? 31.238 39.029 -32.684 1.00 77.75 493 THR A O 1
ATOM 3649 N N . THR A 1 494 ? 32.488 37.492 -33.750 1.00 78.69 494 THR A N 1
ATOM 3650 C CA . THR A 1 494 ? 33.640 37.559 -32.846 1.00 78.69 494 THR A CA 1
ATOM 3651 C C . THR A 1 494 ? 34.313 38.935 -32.927 1.00 78.69 494 THR A C 1
ATOM 3653 O O . THR A 1 494 ? 34.395 39.576 -33.976 1.00 78.69 494 THR A O 1
ATOM 3656 N N . GLU A 1 495 ? 34.764 39.470 -31.786 1.00 74.50 495 GLU A N 1
ATOM 3657 C CA . GLU A 1 495 ? 35.345 40.816 -31.755 1.00 74.50 495 GLU A CA 1
ATOM 3658 C C . GLU A 1 495 ? 36.784 40.808 -32.304 1.00 74.50 495 GLU A C 1
ATOM 3660 O O . GLU A 1 495 ? 37.695 40.241 -31.698 1.00 74.50 495 GLU A O 1
ATOM 3665 N N . ALA A 1 496 ? 36.990 41.478 -33.444 1.00 69.44 496 ALA A N 1
ATOM 3666 C CA . ALA A 1 496 ? 38.261 41.545 -34.168 1.00 69.44 496 ALA A CA 1
ATOM 3667 C C . ALA A 1 496 ? 39.495 41.748 -33.262 1.00 69.44 496 ALA A C 1
ATOM 3669 O O . ALA A 1 496 ? 39.704 42.820 -32.680 1.00 69.44 496 ALA A O 1
ATOM 3670 N N . GLY A 1 497 ? 40.357 40.729 -33.202 1.00 66.94 497 GLY A N 1
ATOM 3671 C CA . GLY A 1 497 ? 41.569 40.711 -32.376 1.00 66.94 497 GLY A CA 1
ATOM 3672 C C . GLY A 1 497 ? 41.485 39.886 -31.086 1.00 66.94 497 GLY A C 1
ATOM 3673 O O . GLY A 1 497 ? 42.456 39.886 -30.323 1.00 66.94 497 GLY A O 1
ATOM 3674 N N . LYS A 1 498 ? 40.378 39.173 -30.838 1.00 72.00 498 LYS A N 1
ATOM 3675 C CA . LYS A 1 498 ? 40.353 38.016 -29.926 1.00 72.00 498 LYS A CA 1
ATOM 3676 C C . LYS A 1 498 ? 41.191 36.851 -30.483 1.00 72.00 498 LYS A C 1
ATOM 3678 O O . LYS A 1 498 ? 41.541 36.825 -31.659 1.00 72.00 498 LYS A O 1
ATOM 3683 N N . THR A 1 499 ? 41.558 35.903 -29.621 1.00 72.81 499 THR A N 1
ATOM 3684 C CA . THR A 1 499 ? 42.252 34.664 -30.008 1.00 72.81 499 THR A CA 1
ATOM 3685 C C . THR A 1 499 ? 41.238 33.549 -30.208 1.00 72.81 499 THR A C 1
ATOM 3687 O O . THR A 1 499 ? 40.578 33.152 -29.249 1.00 72.81 499 THR A O 1
ATOM 3690 N N . VAL A 1 500 ? 41.133 33.061 -31.442 1.00 79.56 500 VAL A N 1
ATOM 3691 C CA . VAL A 1 500 ? 40.121 32.088 -31.869 1.00 79.56 500 VAL A CA 1
ATOM 3692 C C . VAL A 1 500 ? 40.712 30.735 -32.251 1.00 79.56 500 VAL A C 1
ATOM 3694 O O . VAL A 1 500 ? 41.918 30.605 -32.487 1.00 79.56 500 VAL A O 1
ATOM 3697 N N . ASP A 1 501 ? 39.847 29.727 -32.297 1.00 75.75 501 ASP A N 1
ATOM 3698 C CA . ASP A 1 501 ? 40.144 28.401 -32.821 1.00 75.75 501 ASP A CA 1
ATOM 3699 C C . ASP A 1 501 ? 40.056 28.341 -34.364 1.00 75.75 501 ASP A C 1
ATOM 3701 O O . ASP A 1 501 ? 39.934 29.354 -35.052 1.00 75.75 501 ASP A O 1
ATOM 3705 N N . ALA A 1 502 ? 40.146 27.138 -34.939 1.00 74.19 502 ALA A N 1
ATOM 3706 C CA . ALA A 1 502 ? 40.095 26.940 -36.391 1.00 74.19 502 ALA A CA 1
ATOM 3707 C C . ALA A 1 502 ? 38.691 27.126 -37.019 1.00 74.19 502 ALA A C 1
ATOM 3709 O O . ALA A 1 502 ? 38.526 26.849 -38.206 1.00 74.19 502 ALA A O 1
ATOM 3710 N N . THR A 1 503 ? 37.690 27.546 -36.237 1.00 80.69 503 THR A N 1
ATOM 3711 C CA . THR A 1 503 ? 36.294 27.769 -36.649 1.00 80.69 503 THR A CA 1
ATOM 3712 C C . THR A 1 503 ? 35.717 29.112 -36.175 1.00 80.69 503 THR A C 1
ATOM 3714 O O . THR A 1 503 ? 34.503 29.291 -36.198 1.00 80.69 503 THR A O 1
ATOM 3717 N N . GLY A 1 504 ? 36.576 30.054 -35.775 1.00 78.38 504 GLY A N 1
ATOM 3718 C CA . GLY A 1 504 ? 36.222 31.453 -35.484 1.00 78.38 504 GLY A CA 1
ATOM 3719 C C . GLY A 1 504 ? 35.696 31.728 -34.068 1.00 78.38 504 GLY A C 1
ATOM 3720 O O . GLY A 1 504 ? 35.255 32.827 -33.729 1.00 78.38 504 GLY A O 1
ATOM 3721 N N . CYS A 1 505 ? 35.722 30.718 -33.199 1.00 81.88 505 CYS A N 1
ATOM 3722 C CA . CYS A 1 505 ? 35.200 30.825 -31.839 1.00 81.88 505 CYS A CA 1
ATOM 3723 C C . CYS A 1 505 ? 36.336 31.111 -30.841 1.00 81.88 505 CYS A C 1
ATOM 3725 O O . CYS A 1 505 ? 37.442 30.592 -31.000 1.00 81.88 505 CYS A O 1
ATOM 3727 N N . GLU A 1 506 ? 36.091 31.944 -29.818 1.00 79.31 506 GLU A N 1
ATOM 3728 C CA . GLU A 1 506 ? 37.107 32.276 -28.803 1.00 79.31 506 GLU A CA 1
ATOM 3729 C C . GLU A 1 506 ? 37.675 31.028 -28.119 1.00 79.31 506 GLU A C 1
ATOM 3731 O O . GLU A 1 506 ? 36.944 30.096 -27.789 1.00 79.31 506 GLU A O 1
ATOM 3736 N N . LEU A 1 507 ? 38.995 31.025 -27.915 1.00 78.56 507 LEU A N 1
ATOM 3737 C CA . LEU A 1 507 ? 39.708 29.870 -27.385 1.00 78.56 507 LEU A CA 1
ATOM 3738 C C . LEU A 1 507 ? 39.336 29.588 -25.919 1.00 78.56 507 LEU A C 1
ATOM 3740 O O . LEU A 1 507 ? 39.275 30.497 -25.093 1.00 78.56 507 LEU A O 1
ATOM 3744 N N . ASP A 1 508 ? 39.141 28.306 -25.632 1.00 78.12 508 ASP A N 1
ATOM 3745 C CA . ASP A 1 508 ? 39.004 27.700 -24.308 1.00 78.12 508 ASP A CA 1
ATOM 3746 C C . ASP A 1 508 ? 40.161 26.687 -24.172 1.00 78.12 508 ASP A C 1
ATOM 3748 O O . ASP A 1 508 ? 40.234 25.689 -24.908 1.00 78.12 508 ASP A O 1
ATOM 3752 N N . SER A 1 509 ? 41.153 27.030 -23.343 1.00 82.31 509 SER A N 1
ATOM 3753 C CA . SER A 1 509 ? 42.455 26.353 -23.294 1.00 82.31 509 SER A CA 1
ATOM 3754 C C . SER A 1 509 ? 42.487 25.082 -22.439 1.00 82.31 509 SER A C 1
ATOM 3756 O O . SER A 1 509 ? 43.264 24.173 -22.757 1.00 82.31 509 SER A O 1
ATOM 3758 N N . ASP A 1 510 ? 41.688 24.993 -21.374 1.00 72.38 510 ASP A N 1
ATOM 3759 C CA . ASP A 1 510 ? 41.608 23.836 -20.465 1.00 72.38 510 ASP A CA 1
ATOM 3760 C C . ASP A 1 510 ? 40.285 23.053 -20.564 1.00 72.38 510 ASP A C 1
ATOM 3762 O O . ASP A 1 510 ? 40.273 21.870 -20.208 1.00 72.38 510 ASP A O 1
ATOM 3766 N N . LYS A 1 511 ? 39.269 23.616 -21.234 1.00 77.81 511 LYS A N 1
ATOM 3767 C CA . LYS A 1 511 ? 38.007 22.984 -21.660 1.00 77.81 511 LYS A CA 1
ATOM 3768 C C . LYS A 1 511 ? 36.994 22.764 -20.548 1.00 77.81 511 LYS A C 1
ATOM 3770 O O . LYS A 1 511 ? 36.303 21.739 -20.533 1.00 77.81 511 LYS A O 1
ATOM 3775 N N . ASP A 1 512 ? 36.895 23.728 -19.642 1.00 72.94 512 ASP A N 1
ATOM 3776 C CA . ASP A 1 512 ? 35.835 23.784 -18.633 1.00 72.94 512 ASP A CA 1
ATOM 3777 C C . ASP A 1 512 ? 34.516 24.404 -19.157 1.00 72.94 512 ASP A C 1
ATOM 3779 O O . ASP A 1 512 ? 33.465 24.237 -18.536 1.00 72.94 512 ASP A O 1
ATOM 3783 N N . GLY A 1 513 ? 34.541 25.040 -20.339 1.00 75.19 513 GLY A N 1
ATOM 3784 C CA . GLY A 1 513 ? 33.401 25.725 -20.956 1.00 75.19 513 GLY A CA 1
ATOM 3785 C C . GLY A 1 513 ? 33.415 27.255 -20.816 1.00 75.19 513 GLY A C 1
ATOM 3786 O O . GLY A 1 513 ? 32.491 27.916 -21.306 1.00 75.19 513 GLY A O 1
ATOM 3787 N N . VAL A 1 514 ? 34.437 27.837 -20.183 1.00 81.12 514 VAL A N 1
ATOM 3788 C CA . VAL A 1 514 ? 34.636 29.280 -20.011 1.00 81.12 514 VAL A CA 1
ATOM 3789 C C . VAL A 1 514 ? 35.857 29.732 -20.817 1.00 81.12 514 VAL A C 1
ATOM 3791 O O . VAL A 1 514 ? 36.999 29.466 -20.472 1.00 81.12 514 VAL A O 1
ATOM 3794 N N . VAL A 1 515 ? 35.620 30.488 -21.892 1.00 79.19 515 VAL A N 1
ATOM 3795 C CA . VAL A 1 515 ? 36.693 30.989 -22.775 1.00 79.19 515 VAL A CA 1
ATOM 3796 C C . VAL A 1 515 ? 37.777 31.780 -22.023 1.00 79.19 515 VAL A C 1
ATOM 3798 O O . VAL A 1 515 ? 37.477 32.536 -21.092 1.00 79.19 515 VAL A O 1
ATOM 3801 N N . ASP A 1 516 ? 39.019 31.710 -22.518 1.00 76.38 516 ASP A N 1
ATOM 3802 C CA . ASP A 1 516 ? 40.253 32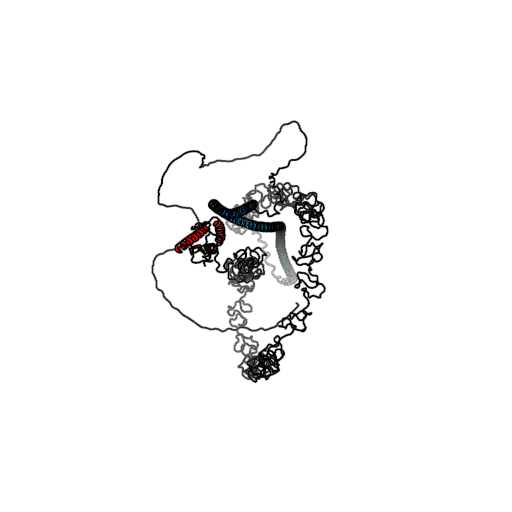.289 -21.944 1.00 76.38 516 ASP A CA 1
ATOM 3803 C C . ASP A 1 516 ? 40.154 33.791 -21.580 1.00 76.38 516 ASP A C 1
ATOM 3805 O O . ASP A 1 516 ? 40.986 34.328 -20.844 1.00 76.38 516 ASP A O 1
ATOM 3809 N N . SER A 1 517 ? 39.178 34.518 -22.140 1.00 73.56 517 SER A N 1
ATOM 3810 C CA . SER A 1 517 ? 38.954 35.947 -21.876 1.00 73.56 517 SER A CA 1
ATOM 3811 C C . SER A 1 517 ? 37.995 36.245 -20.708 1.00 73.56 517 SER A C 1
ATOM 3813 O O . SER A 1 517 ? 37.902 37.403 -20.284 1.00 73.56 517 SER A O 1
ATOM 3815 N N . ALA A 1 518 ? 37.317 35.223 -20.175 1.00 72.12 518 ALA A N 1
ATOM 3816 C CA . ALA A 1 518 ? 36.395 35.284 -19.037 1.00 72.12 518 ALA A CA 1
ATOM 3817 C C . ALA A 1 518 ? 36.858 34.446 -17.825 1.00 72.12 518 ALA A C 1
ATOM 3819 O O . ALA A 1 518 ? 36.538 34.809 -16.685 1.00 72.12 518 ALA A O 1
ATOM 3820 N N . ASP A 1 519 ? 37.622 33.378 -18.070 1.00 79.12 519 ASP A N 1
ATOM 3821 C CA . ASP A 1 519 ? 38.233 32.514 -17.056 1.00 79.12 519 ASP A CA 1
ATOM 3822 C C . ASP A 1 519 ? 39.219 33.261 -16.118 1.00 79.12 519 ASP A C 1
ATOM 3824 O O . ASP A 1 519 ? 39.786 34.318 -16.434 1.00 79.12 519 ASP A O 1
ATOM 3828 N N . LYS A 1 520 ? 39.394 32.714 -14.909 1.00 81.62 520 LYS A N 1
ATOM 3829 C CA . LYS A 1 520 ? 40.361 33.142 -13.886 1.00 81.62 520 LYS A CA 1
ATOM 3830 C C . LYS A 1 520 ? 41.137 31.991 -13.231 1.00 81.62 520 LYS A C 1
ATOM 3832 O O . LYS A 1 520 ? 42.013 32.280 -12.407 1.00 81.62 520 LYS A O 1
ATOM 3837 N N . CYS A 1 521 ? 40.799 30.740 -13.524 1.00 78.69 521 CYS A N 1
ATOM 3838 C CA . CYS A 1 521 ? 41.281 29.535 -12.856 1.00 78.69 521 CYS A CA 1
ATOM 3839 C C . CYS A 1 521 ? 42.151 28.634 -13.768 1.00 78.69 521 CYS A C 1
ATOM 3841 O O . CYS A 1 521 ? 43.052 27.978 -13.236 1.00 78.69 521 CYS A O 1
ATOM 3843 N N . ALA A 1 522 ? 42.041 28.747 -15.099 1.00 61.31 522 ALA A N 1
ATOM 3844 C CA . ALA A 1 522 ? 43.065 28.512 -16.141 1.00 61.31 522 ALA A CA 1
ATOM 3845 C C . ALA A 1 522 ? 43.851 27.176 -16.171 1.00 61.31 522 ALA A C 1
ATOM 3847 O O . ALA A 1 522 ? 44.857 27.070 -16.885 1.00 61.31 522 ALA A O 1
ATOM 3848 N N . ASN A 1 523 ? 43.500 26.201 -15.330 1.00 75.56 523 ASN A N 1
ATOM 3849 C CA . ASN A 1 523 ? 43.925 24.795 -15.396 1.00 75.56 523 ASN A CA 1
ATOM 3850 C C . ASN A 1 523 ? 42.791 23.876 -14.884 1.00 75.56 523 ASN A C 1
ATOM 3852 O O . ASN A 1 523 ? 43.073 22.830 -14.288 1.00 75.56 523 ASN A O 1
ATOM 3856 N N . THR A 1 524 ? 41.535 24.299 -15.020 1.00 76.94 524 THR A N 1
ATOM 3857 C CA . THR A 1 524 ? 40.373 23.608 -14.459 1.00 76.94 524 THR A CA 1
ATOM 3858 C C . THR A 1 524 ? 40.106 22.323 -15.259 1.00 76.94 524 THR A C 1
ATOM 3860 O O . THR A 1 524 ? 40.203 22.338 -16.488 1.00 76.94 524 THR A O 1
ATOM 3863 N N . PRO A 1 525 ? 39.871 21.152 -14.629 1.00 74.06 525 PRO A N 1
ATOM 3864 C CA . PRO A 1 525 ? 39.845 19.894 -15.371 1.00 74.06 525 PRO A CA 1
ATOM 3865 C C . PRO A 1 525 ? 38.624 19.794 -16.292 1.00 74.06 525 PRO A C 1
ATOM 3867 O O . PRO A 1 525 ? 37.489 19.811 -15.816 1.00 74.06 525 PRO A O 1
ATOM 3870 N N . ALA A 1 526 ? 38.865 19.625 -17.596 1.00 64.06 526 ALA A N 1
ATOM 3871 C CA . ALA A 1 526 ? 37.831 19.509 -18.624 1.00 64.06 526 ALA A CA 1
ATOM 3872 C C . ALA A 1 526 ? 36.653 18.601 -18.215 1.00 64.06 526 ALA A C 1
ATOM 3874 O O . ALA A 1 526 ? 36.834 17.397 -18.005 1.00 64.06 526 ALA A O 1
ATOM 3875 N N . GLY A 1 527 ? 35.450 19.177 -18.142 1.00 67.62 527 GLY A N 1
ATOM 3876 C CA . GLY A 1 527 ? 34.220 18.489 -17.728 1.00 67.62 527 GLY A CA 1
ATOM 3877 C C . GLY A 1 527 ? 33.866 18.573 -16.235 1.00 67.62 527 GLY A C 1
ATOM 3878 O O . GLY A 1 527 ? 32.870 17.975 -15.831 1.00 67.62 527 GLY A O 1
ATOM 3879 N N . THR A 1 528 ? 34.628 19.301 -15.412 1.00 70.31 528 THR A N 1
ATOM 3880 C CA . THR A 1 528 ? 34.177 19.711 -14.067 1.00 70.31 528 THR A CA 1
ATOM 3881 C C . THR A 1 528 ? 33.115 20.813 -14.151 1.00 70.31 528 THR A C 1
ATOM 3883 O O . THR A 1 528 ? 33.081 21.587 -15.106 1.00 70.31 528 THR A O 1
ATOM 3886 N N . ALA A 1 529 ? 32.223 20.885 -13.159 1.00 72.25 529 ALA A N 1
ATOM 3887 C CA . ALA A 1 529 ? 31.246 21.967 -13.066 1.00 72.25 529 ALA A CA 1
ATOM 3888 C C . ALA A 1 529 ? 31.917 23.237 -12.518 1.00 72.25 529 ALA A C 1
ATOM 3890 O O . ALA A 1 529 ? 32.490 23.219 -11.425 1.00 72.25 529 ALA A O 1
ATOM 3891 N N . VAL A 1 530 ? 31.822 24.336 -13.270 1.00 78.75 530 VAL A N 1
ATOM 3892 C CA . VAL A 1 530 ? 32.487 25.608 -12.954 1.00 78.75 530 VAL A CA 1
ATOM 3893 C C . VAL A 1 530 ? 31.516 26.772 -12.795 1.00 78.75 530 VAL A C 1
ATOM 3895 O O . VAL A 1 530 ? 30.422 26.798 -13.364 1.00 78.75 530 VAL A O 1
ATOM 3898 N N . ASP A 1 531 ? 31.929 27.760 -12.004 1.00 78.00 531 ASP A N 1
ATOM 3899 C CA . ASP A 1 531 ? 31.249 29.044 -11.897 1.00 78.00 531 ASP A CA 1
ATOM 3900 C C . ASP A 1 531 ? 31.421 29.879 -13.181 1.00 78.00 531 ASP A C 1
ATOM 3902 O O . ASP A 1 531 ? 32.197 29.551 -14.078 1.00 78.00 531 ASP A O 1
ATOM 3906 N N . ALA A 1 532 ? 30.722 31.014 -13.273 1.00 76.12 532 ALA A N 1
ATOM 3907 C CA . ALA A 1 532 ? 30.775 31.908 -14.439 1.00 76.12 532 ALA A CA 1
ATOM 3908 C C . ALA A 1 532 ? 32.145 32.602 -14.658 1.00 76.12 532 ALA A C 1
ATOM 3910 O O . ALA A 1 532 ? 32.216 33.645 -15.316 1.00 76.12 532 ALA A O 1
ATOM 3911 N N . THR A 1 533 ? 33.208 32.102 -14.023 1.00 81.44 533 THR A N 1
ATOM 3912 C CA . THR A 1 533 ? 34.572 32.623 -14.037 1.00 81.44 533 THR A CA 1
ATOM 3913 C C . THR A 1 533 ? 35.641 31.512 -14.059 1.00 81.44 533 THR A C 1
ATOM 3915 O O . THR A 1 533 ? 36.807 31.807 -13.795 1.00 81.44 533 THR A O 1
ATOM 3918 N N . GLY A 1 534 ? 35.244 30.278 -14.411 1.00 78.31 534 GLY A N 1
ATOM 3919 C CA . GLY A 1 534 ? 36.120 29.129 -14.705 1.00 78.31 534 GLY A CA 1
ATOM 3920 C C . GLY A 1 534 ? 36.618 28.350 -13.482 1.00 78.31 534 GLY A C 1
ATOM 3921 O O . GLY A 1 534 ? 37.540 27.543 -13.561 1.00 78.31 534 GLY A O 1
ATOM 3922 N N . CYS A 1 535 ? 36.065 28.619 -12.299 1.00 82.12 535 CYS A N 1
ATOM 3923 C CA . CYS A 1 535 ? 36.515 27.993 -11.057 1.00 82.12 535 CYS A CA 1
ATOM 3924 C C . CYS A 1 535 ? 35.537 26.902 -10.603 1.00 82.12 535 CYS A C 1
ATOM 3926 O O . CYS A 1 535 ? 34.328 27.126 -10.632 1.00 82.12 535 CYS A O 1
ATOM 3928 N N . GLU A 1 536 ? 36.057 25.750 -10.159 1.00 78.19 536 GLU A N 1
ATOM 3929 C CA . GLU A 1 536 ? 35.254 24.635 -9.626 1.00 78.19 536 GLU A CA 1
ATOM 3930 C C . GLU A 1 536 ? 34.262 25.114 -8.553 1.00 78.19 536 GLU A C 1
ATOM 3932 O O . GLU A 1 536 ? 34.596 25.944 -7.699 1.00 78.19 536 GLU A O 1
ATOM 3937 N N . VAL A 1 537 ? 33.029 24.607 -8.624 1.00 79.12 537 VAL A N 1
ATOM 3938 C CA . VAL A 1 537 ? 31.946 25.010 -7.721 1.00 79.12 537 VAL A CA 1
ATOM 3939 C C . VAL A 1 537 ? 32.156 24.444 -6.309 1.00 79.12 537 VAL A C 1
ATOM 3941 O O . VAL A 1 537 ? 32.692 23.356 -6.117 1.00 79.12 537 VAL A O 1
ATOM 3944 N N . ASP A 1 538 ? 31.734 25.242 -5.330 1.00 78.00 538 ASP A N 1
ATOM 3945 C CA . ASP A 1 538 ? 31.508 24.890 -3.926 1.00 78.00 538 ASP A CA 1
ATOM 3946 C C . ASP A 1 538 ? 30.005 25.141 -3.673 1.00 78.00 538 ASP A C 1
ATOM 3948 O O . ASP A 1 538 ? 29.527 26.290 -3.553 1.00 78.00 538 ASP A O 1
ATOM 3952 N N . SER A 1 539 ? 29.224 24.063 -3.761 1.00 82.31 539 SER A N 1
ATOM 3953 C CA . SER A 1 539 ? 27.764 24.115 -3.854 1.00 82.31 539 SER A CA 1
ATOM 3954 C C . SER A 1 539 ? 27.101 24.460 -2.520 1.00 82.31 539 SER A C 1
ATOM 3956 O O . SER A 1 539 ? 26.226 25.339 -2.490 1.00 82.31 539 SER A O 1
ATOM 3958 N N . ASP A 1 540 ? 27.550 23.880 -1.406 1.00 73.56 540 ASP A N 1
ATOM 3959 C CA . ASP A 1 540 ? 26.950 24.083 -0.079 1.00 73.56 540 ASP A CA 1
ATOM 3960 C C . ASP A 1 540 ? 27.641 25.155 0.788 1.00 73.56 540 ASP A C 1
ATOM 3962 O O . ASP A 1 540 ? 26.944 25.820 1.560 1.00 73.56 540 ASP A O 1
ATOM 3966 N N . LYS A 1 541 ? 28.923 25.468 0.542 1.00 80.06 541 LYS A N 1
ATOM 3967 C CA . LYS A 1 541 ? 29.791 26.407 1.288 1.00 80.06 541 LYS A CA 1
ATOM 3968 C C . LYS A 1 541 ? 30.295 25.894 2.635 1.00 80.06 541 LYS A C 1
ATOM 3970 O O . LYS A 1 541 ? 30.470 26.696 3.562 1.00 80.06 541 LYS A O 1
ATOM 3975 N N . ASP A 1 542 ? 30.588 24.599 2.741 1.00 75.25 542 ASP A N 1
ATOM 3976 C CA . ASP A 1 542 ? 31.407 24.046 3.828 1.00 75.25 542 ASP A CA 1
ATOM 3977 C C . ASP A 1 542 ? 32.885 24.521 3.756 1.00 75.25 542 ASP A C 1
ATOM 3979 O O . ASP A 1 542 ? 33.508 24.797 4.788 1.00 75.25 542 ASP A O 1
ATOM 3983 N N . GLY A 1 543 ? 33.411 24.734 2.541 1.00 76.94 543 GLY A N 1
ATOM 3984 C CA . GLY A 1 543 ? 34.788 25.145 2.244 1.00 76.94 543 GLY A CA 1
ATOM 3985 C C . GLY A 1 543 ? 35.622 24.133 1.438 1.00 76.94 543 GLY A C 1
ATOM 3986 O O . GLY A 1 543 ? 36.827 24.360 1.258 1.00 76.94 543 GLY A O 1
ATOM 3987 N N . VAL A 1 544 ? 35.013 23.048 0.960 1.00 80.69 544 VAL A N 1
ATOM 3988 C CA . VAL A 1 544 ? 35.550 22.055 0.024 1.00 80.69 544 VAL A CA 1
ATOM 3989 C C . VAL A 1 544 ? 34.832 22.224 -1.326 1.00 80.69 544 VAL A C 1
ATOM 3991 O O . VAL A 1 544 ? 33.680 22.628 -1.391 1.00 80.69 544 VAL A O 1
ATOM 3994 N N . VAL A 1 545 ? 35.534 21.992 -2.438 1.00 78.31 545 VAL A N 1
ATOM 3995 C CA . VAL A 1 545 ? 34.928 22.053 -3.783 1.00 78.31 545 VAL A CA 1
ATOM 3996 C C . VAL A 1 545 ? 34.265 20.724 -4.139 1.00 78.31 545 VAL A C 1
ATOM 3998 O O . VAL A 1 545 ? 34.769 19.667 -3.753 1.00 78.31 545 VAL A O 1
ATOM 4001 N N . ASP A 1 546 ? 33.208 20.773 -4.952 1.00 74.50 546 ASP A N 1
ATOM 4002 C CA . ASP A 1 546 ? 32.363 19.635 -5.357 1.00 74.50 546 ASP A CA 1
ATOM 4003 C C . ASP A 1 546 ? 33.160 18.461 -5.988 1.00 74.50 546 ASP A C 1
ATOM 4005 O O . ASP A 1 546 ? 32.681 17.331 -6.057 1.00 74.50 546 ASP A O 1
ATOM 4009 N N . SER A 1 547 ? 34.393 18.703 -6.459 1.00 70.12 547 SER A N 1
ATOM 4010 C CA . SER A 1 547 ? 35.308 17.691 -7.019 1.00 70.12 547 SER A CA 1
ATOM 4011 C C . SER A 1 547 ? 36.087 16.875 -5.969 1.00 70.12 547 SER A C 1
ATOM 4013 O O . SER A 1 547 ? 36.644 15.815 -6.283 1.00 70.12 547 SER A O 1
ATOM 4015 N N . ALA A 1 548 ? 36.172 17.386 -4.739 1.00 70.62 548 ALA A N 1
ATOM 4016 C CA . ALA A 1 548 ? 36.952 16.843 -3.626 1.00 70.62 548 ALA A CA 1
ATOM 4017 C C . ALA A 1 548 ? 36.086 16.484 -2.405 1.00 70.62 548 ALA A C 1
ATOM 4019 O O . ALA A 1 548 ? 36.502 15.647 -1.593 1.00 70.62 548 ALA A O 1
ATOM 4020 N N . ASP A 1 549 ? 34.908 17.098 -2.299 1.00 76.75 549 ASP A N 1
ATOM 4021 C CA . ASP A 1 549 ? 33.851 16.740 -1.363 1.00 76.75 549 ASP A CA 1
ATOM 4022 C C . ASP A 1 549 ? 33.284 15.328 -1.647 1.00 76.75 549 ASP A C 1
ATOM 4024 O O . ASP A 1 549 ? 33.353 14.792 -2.757 1.00 76.75 549 ASP A O 1
ATOM 4028 N N . LYS A 1 550 ? 32.776 14.687 -0.592 1.00 79.88 550 LYS A N 1
ATOM 4029 C CA . LYS A 1 550 ? 32.085 13.388 -0.601 1.00 79.88 550 LYS A CA 1
ATOM 4030 C C . LYS A 1 550 ? 30.817 13.383 0.255 1.00 79.88 550 LYS A C 1
ATOM 4032 O O . LYS A 1 550 ? 30.177 12.337 0.361 1.00 79.88 550 LYS A O 1
ATOM 4037 N N . CYS A 1 551 ? 30.494 14.507 0.883 1.00 78.62 551 CYS A N 1
ATOM 4038 C CA . CYS A 1 551 ? 29.432 14.695 1.856 1.00 78.62 551 CYS A CA 1
ATOM 4039 C C . CYS A 1 551 ? 28.593 15.931 1.481 1.00 78.62 551 CYS A C 1
ATOM 4041 O O . CYS A 1 551 ? 28.288 16.774 2.321 1.00 78.62 551 CYS A O 1
ATOM 4043 N N . ALA A 1 552 ? 28.203 16.014 0.208 1.00 66.62 552 ALA A N 1
ATOM 4044 C CA . ALA A 1 552 ? 27.488 17.152 -0.355 1.00 66.62 552 ALA A CA 1
ATOM 4045 C C . ALA A 1 552 ? 26.225 17.528 0.436 1.00 66.62 552 ALA A C 1
ATOM 4047 O O . ALA A 1 552 ? 25.431 16.664 0.822 1.00 66.62 552 ALA A O 1
ATOM 4048 N N . ASN A 1 553 ? 25.986 18.839 0.548 1.00 75.81 553 ASN A N 1
ATOM 4049 C CA . ASN A 1 553 ? 24.992 19.510 1.397 1.00 75.81 553 ASN A CA 1
ATOM 4050 C C . ASN A 1 553 ? 25.411 19.661 2.875 1.00 75.81 553 ASN A C 1
ATOM 4052 O O . ASN A 1 553 ? 24.546 19.831 3.741 1.00 75.81 553 ASN A O 1
ATOM 4056 N N . THR A 1 554 ? 26.713 19.659 3.174 1.00 77.62 554 THR A N 1
ATOM 4057 C CA . THR A 1 554 ? 27.214 19.857 4.540 1.00 77.62 554 THR A CA 1
ATOM 4058 C C . THR A 1 554 ? 26.971 21.308 5.013 1.00 77.62 554 THR A C 1
ATOM 4060 O O . THR A 1 554 ? 27.329 22.262 4.319 1.00 77.62 554 THR A O 1
ATOM 4063 N N . PRO A 1 555 ? 26.311 21.547 6.172 1.00 75.06 555 PRO A N 1
ATOM 4064 C CA . PRO A 1 555 ? 25.835 22.888 6.532 1.00 75.06 555 PRO A CA 1
ATOM 4065 C C . PRO A 1 555 ? 26.923 23.967 6.709 1.00 75.06 555 PRO A C 1
ATOM 4067 O O . PRO A 1 555 ? 27.642 24.008 7.710 1.00 75.06 555 PRO A O 1
ATOM 4070 N N . ALA A 1 556 ? 26.957 24.924 5.775 1.00 67.81 556 ALA A N 1
ATOM 4071 C CA . ALA A 1 556 ? 27.910 26.036 5.710 1.00 67.81 556 ALA A CA 1
ATOM 4072 C C . ALA A 1 556 ? 28.285 26.672 7.068 1.00 67.81 556 ALA A C 1
ATOM 4074 O O . ALA A 1 556 ? 27.505 27.413 7.681 1.00 67.81 556 ALA A O 1
ATOM 4075 N N . GLY A 1 557 ? 29.538 26.463 7.485 1.00 69.94 557 GLY A N 1
ATOM 4076 C CA . GLY A 1 557 ? 30.140 27.081 8.673 1.00 69.94 557 GLY A CA 1
ATOM 4077 C C . GLY A 1 557 ? 30.426 26.145 9.852 1.00 69.94 557 GLY A C 1
ATOM 4078 O O . GLY A 1 557 ? 30.929 26.628 10.871 1.00 69.94 557 GLY A O 1
ATOM 4079 N N . ILE A 1 558 ? 30.143 24.846 9.732 1.00 71.06 558 ILE A N 1
ATOM 4080 C CA . ILE A 1 558 ? 30.632 23.813 10.663 1.00 71.06 558 ILE A CA 1
ATOM 4081 C C . ILE A 1 558 ? 32.056 23.350 10.299 1.00 71.06 558 ILE A C 1
ATOM 4083 O O . ILE A 1 558 ? 32.651 23.833 9.337 1.00 71.06 558 ILE A O 1
ATOM 4087 N N . THR A 1 559 ? 32.662 22.482 11.115 1.00 74.69 559 THR A N 1
ATOM 4088 C CA . THR A 1 559 ? 34.036 21.998 10.899 1.00 74.69 559 THR A CA 1
ATOM 4089 C C . THR A 1 559 ? 34.057 20.613 10.270 1.00 74.69 559 THR A C 1
ATOM 4091 O O . THR A 1 559 ? 33.728 19.631 10.934 1.00 74.69 559 THR A O 1
ATOM 4094 N N . VAL A 1 560 ? 34.517 20.561 9.025 1.00 81.50 560 VAL A N 1
ATOM 4095 C CA . VAL A 1 560 ? 34.625 19.351 8.204 1.00 81.50 560 VAL A CA 1
ATOM 4096 C C . VAL A 1 560 ? 36.038 18.761 8.187 1.00 81.50 560 VAL A C 1
ATOM 4098 O O . VAL A 1 560 ? 37.018 19.401 8.591 1.00 81.50 560 VAL A O 1
ATOM 4101 N N . ASP A 1 561 ? 36.139 17.523 7.714 1.00 79.12 561 ASP A N 1
ATOM 4102 C CA . ASP A 1 561 ? 37.385 16.812 7.450 1.00 79.12 561 ASP A CA 1
ATOM 4103 C C . ASP A 1 561 ? 37.973 17.155 6.054 1.00 79.12 561 ASP A C 1
ATOM 4105 O O . ASP A 1 561 ? 37.596 18.132 5.411 1.00 79.12 561 ASP A O 1
ATOM 4109 N N . ALA A 1 562 ? 38.971 16.398 5.582 1.00 77.25 562 ALA A N 1
ATOM 4110 C CA . ALA A 1 562 ? 39.615 16.640 4.286 1.00 77.25 562 ALA A CA 1
ATOM 4111 C C . ALA A 1 562 ? 38.828 16.109 3.063 1.00 77.25 562 ALA A C 1
ATOM 4113 O O . ALA A 1 562 ? 39.399 16.040 1.971 1.00 77.25 562 ALA A O 1
ATOM 4114 N N . ALA A 1 563 ? 37.573 15.692 3.245 1.00 78.81 563 ALA A N 1
ATOM 4115 C CA . ALA A 1 563 ? 36.657 15.210 2.212 1.00 78.81 563 ALA A CA 1
ATOM 4116 C C . ALA A 1 563 ? 35.228 15.784 2.368 1.00 78.81 563 ALA A C 1
ATOM 4118 O O . ALA A 1 563 ? 34.283 15.156 1.900 1.00 78.81 563 ALA A O 1
ATOM 4119 N N . GLY A 1 564 ? 35.088 16.933 3.046 1.00 80.00 564 GLY A N 1
ATOM 4120 C CA . GLY A 1 564 ? 33.822 17.659 3.253 1.00 80.00 564 GLY A CA 1
ATOM 4121 C C . GLY A 1 564 ? 32.893 17.070 4.320 1.00 80.00 564 GLY A C 1
ATOM 4122 O O . GLY A 1 564 ? 31.843 17.619 4.622 1.00 80.00 564 GLY A O 1
ATOM 4123 N N . CYS A 1 565 ? 33.276 15.961 4.954 1.00 81.88 565 CYS A N 1
ATOM 4124 C CA . CYS A 1 565 ? 32.418 15.277 5.915 1.00 81.88 565 CYS A CA 1
ATOM 4125 C C . CYS A 1 565 ? 32.544 15.863 7.327 1.00 81.88 565 CYS A C 1
ATOM 4127 O O . CYS A 1 565 ? 33.639 16.224 7.767 1.00 81.88 565 CYS A O 1
ATOM 4129 N N . GLU A 1 566 ? 31.433 15.918 8.066 1.00 80.50 566 GLU A N 1
ATOM 4130 C CA . GLU A 1 566 ? 31.436 16.316 9.477 1.00 80.50 566 GLU A CA 1
ATOM 4131 C C . GLU A 1 566 ? 32.343 15.416 10.336 1.00 80.50 566 GLU A C 1
ATOM 4133 O O . GLU A 1 566 ? 32.506 14.219 10.085 1.00 80.50 566 GLU A O 1
ATOM 4138 N N . LEU A 1 567 ? 32.958 16.011 11.359 1.00 77.50 567 LEU A N 1
ATOM 4139 C CA . LEU A 1 567 ? 33.844 15.301 12.278 1.00 77.50 567 LEU A CA 1
ATOM 4140 C C . LEU A 1 567 ? 33.057 14.456 13.288 1.00 77.50 567 LEU A C 1
ATOM 4142 O O . LEU A 1 567 ? 32.076 14.913 13.862 1.00 77.50 567 LEU A O 1
ATOM 4146 N N . ASP A 1 568 ? 33.562 13.250 13.529 1.00 79.06 568 ASP A N 1
ATOM 4147 C CA . ASP A 1 568 ? 33.237 12.363 14.650 1.00 79.06 568 ASP A CA 1
ATOM 4148 C C . ASP A 1 568 ? 34.505 12.266 15.524 1.00 79.06 568 ASP A C 1
ATOM 4150 O O . ASP A 1 568 ? 35.560 11.755 15.096 1.00 79.06 568 ASP A O 1
ATOM 4154 N N . THR A 1 569 ? 34.439 12.863 16.718 1.00 83.69 569 THR A N 1
ATOM 4155 C CA . THR A 1 569 ? 35.583 13.032 17.621 1.00 83.69 569 THR A CA 1
ATOM 4156 C C . THR A 1 569 ? 35.886 11.791 18.469 1.00 83.69 569 THR A C 1
ATOM 4158 O O . THR A 1 569 ? 37.076 11.501 18.670 1.00 83.69 569 THR A O 1
ATOM 4161 N N . ASP A 1 570 ? 34.880 11.063 18.972 1.00 77.06 570 ASP A N 1
ATOM 4162 C CA . ASP A 1 570 ? 35.081 9.950 19.921 1.00 77.06 570 ASP A CA 1
ATOM 4163 C C . ASP A 1 570 ? 34.898 8.537 19.335 1.00 77.06 570 ASP A C 1
ATOM 4165 O O . ASP A 1 570 ? 35.580 7.612 19.794 1.00 77.06 570 ASP A O 1
ATOM 4169 N N . LYS A 1 571 ? 34.193 8.417 18.203 1.00 80.62 571 LYS A N 1
ATOM 4170 C CA . LYS A 1 571 ? 34.056 7.225 17.348 1.00 80.62 571 LYS A CA 1
ATOM 4171 C C . LYS A 1 571 ? 33.100 6.165 17.861 1.00 80.62 571 LYS A C 1
ATOM 4173 O O . LYS A 1 571 ? 33.375 4.964 17.739 1.00 80.62 571 LYS A O 1
ATOM 4178 N N . ASP A 1 572 ? 31.970 6.612 18.391 1.00 76.81 572 ASP A N 1
ATOM 4179 C CA . ASP A 1 572 ? 30.767 5.795 18.535 1.00 76.81 572 ASP A CA 1
ATOM 4180 C C . ASP A 1 572 ? 29.993 5.600 17.206 1.00 76.81 572 ASP A C 1
ATOM 4182 O O . ASP A 1 572 ? 29.392 4.543 17.002 1.00 76.81 572 ASP A O 1
ATOM 4186 N N . GLY A 1 573 ? 30.108 6.546 16.264 1.00 76.94 573 GLY A N 1
ATOM 4187 C CA . GLY A 1 573 ? 29.442 6.548 14.957 1.00 76.94 573 GLY A CA 1
ATOM 4188 C C . GLY A 1 573 ? 28.503 7.737 14.698 1.00 76.94 573 GLY A C 1
ATOM 4189 O O . GLY A 1 573 ? 27.902 7.785 13.622 1.00 76.94 573 GLY A O 1
ATOM 4190 N N . VAL A 1 574 ? 28.375 8.683 15.633 1.00 81.25 574 VAL A N 1
ATOM 4191 C CA . VAL A 1 574 ? 27.592 9.921 15.497 1.00 81.25 574 VAL A CA 1
ATOM 4192 C C . VAL A 1 574 ? 28.536 11.122 15.327 1.00 81.25 574 VAL A C 1
ATOM 4194 O O . VAL A 1 574 ? 29.622 11.171 15.894 1.00 81.25 574 VAL A O 1
ATOM 4197 N N . VAL A 1 575 ? 28.154 12.095 14.495 1.00 81.31 575 VAL A N 1
ATOM 4198 C CA . VAL A 1 575 ? 28.973 13.295 14.232 1.00 81.31 575 VAL A CA 1
ATOM 4199 C C . VAL A 1 575 ? 28.798 14.362 15.319 1.00 81.31 575 VAL A C 1
ATOM 4201 O O . VAL A 1 575 ? 27.704 14.521 15.865 1.00 81.31 575 VAL A O 1
ATOM 4204 N N . ASP A 1 576 ? 29.852 15.149 15.565 1.00 76.44 576 ASP A N 1
ATOM 4205 C CA . ASP A 1 576 ? 29.998 16.165 16.628 1.00 76.44 576 ASP A CA 1
ATOM 4206 C C . ASP A 1 576 ? 28.854 17.212 16.693 1.00 76.44 576 ASP A C 1
ATOM 4208 O O . ASP A 1 576 ? 28.747 17.958 17.671 1.00 76.44 576 ASP A O 1
ATOM 4212 N N . SER A 1 577 ? 28.026 17.337 15.646 1.00 72.81 577 SER A N 1
ATOM 4213 C CA . SER A 1 577 ? 26.869 18.246 15.588 1.00 72.81 577 SER A CA 1
ATOM 4214 C C . SER A 1 577 ? 25.552 17.630 16.085 1.00 72.81 577 SER A C 1
ATOM 4216 O O . SER A 1 577 ? 24.671 18.364 16.547 1.00 72.81 577 SER A O 1
ATOM 4218 N N . ALA A 1 578 ? 25.417 16.304 15.990 1.00 71.75 578 ALA A N 1
ATOM 4219 C CA . ALA A 1 578 ? 24.238 15.523 16.370 1.00 71.75 578 ALA A CA 1
ATOM 4220 C C . ALA A 1 578 ? 24.430 14.790 17.710 1.00 71.75 578 ALA A C 1
ATOM 4222 O O . ALA A 1 578 ? 23.459 14.535 18.430 1.00 71.75 578 ALA A O 1
ATOM 4223 N N . ASP A 1 579 ? 25.684 14.489 18.044 1.00 79.00 579 ASP A N 1
ATOM 4224 C CA . ASP A 1 579 ? 26.108 13.862 19.285 1.00 79.00 579 ASP A CA 1
ATOM 4225 C C . ASP A 1 579 ? 25.864 14.765 20.518 1.00 79.00 579 ASP A C 1
ATOM 4227 O O . ASP A 1 579 ? 26.225 15.946 20.573 1.00 79.00 579 ASP A O 1
ATOM 4231 N N . LYS A 1 580 ? 25.215 14.190 21.536 1.00 81.38 580 LYS A N 1
ATOM 4232 C CA . LYS A 1 580 ? 24.936 14.800 22.846 1.00 81.38 580 LYS A CA 1
ATOM 4233 C C . LYS A 1 580 ? 25.789 14.205 23.970 1.00 81.38 580 LYS A C 1
ATOM 4235 O O . LYS A 1 580 ? 25.790 14.754 25.077 1.00 81.38 580 LYS A O 1
ATOM 4240 N N . CYS A 1 581 ? 26.488 13.111 23.699 1.00 80.00 581 CYS A N 1
ATOM 4241 C CA . CYS A 1 581 ? 27.295 12.319 24.612 1.00 80.00 581 CYS A CA 1
ATOM 4242 C C . CYS A 1 581 ? 28.788 12.213 24.168 1.00 80.00 581 CYS A C 1
ATOM 4244 O O . CYS A 1 581 ? 29.327 11.115 24.278 1.00 80.00 581 CYS A O 1
ATOM 4246 N N . PRO A 1 582 ? 29.507 13.324 23.831 1.00 75.81 582 PRO A N 1
ATOM 4247 C CA . PRO A 1 582 ? 30.865 13.373 23.218 1.00 75.81 582 PRO A CA 1
ATOM 4248 C C . PRO A 1 582 ? 32.035 12.927 24.119 1.00 75.81 582 PRO A C 1
ATOM 4250 O O . PRO A 1 582 ? 33.055 13.612 24.283 1.00 75.81 582 PRO A O 1
ATOM 4253 N N . THR A 1 583 ? 31.853 11.802 24.798 1.00 79.75 583 THR A N 1
ATOM 4254 C CA . THR A 1 583 ? 32.816 11.077 25.630 1.00 79.75 583 THR A CA 1
ATOM 4255 C C . THR A 1 583 ? 32.521 9.566 25.664 1.00 79.75 583 THR A C 1
ATOM 4257 O O . THR A 1 583 ? 33.025 8.879 26.560 1.00 79.75 583 THR A O 1
ATOM 4260 N N . THR A 1 584 ? 31.696 9.049 24.750 1.00 78.94 584 THR A N 1
ATOM 4261 C CA . THR A 1 584 ? 31.320 7.635 24.683 1.00 78.94 584 THR A CA 1
ATOM 4262 C C . THR A 1 584 ? 32.546 6.774 24.347 1.00 78.94 584 THR A C 1
ATOM 4264 O O . THR A 1 584 ? 33.495 7.190 23.679 1.00 78.94 584 THR A O 1
ATOM 4267 N N . GLU A 1 585 ? 32.608 5.556 24.898 1.00 75.94 585 GLU A N 1
ATOM 4268 C CA . GLU A 1 585 ? 33.764 4.681 24.681 1.00 75.94 585 GLU A CA 1
ATOM 4269 C C . GLU A 1 585 ? 33.667 3.998 23.307 1.00 75.94 585 GLU A C 1
ATOM 4271 O O . GLU A 1 585 ? 32.868 3.083 23.116 1.00 75.94 585 GLU A O 1
ATOM 4276 N N . ALA A 1 586 ? 34.503 4.444 22.362 1.00 67.75 586 ALA A N 1
ATOM 4277 C CA . ALA A 1 586 ? 34.571 3.972 20.975 1.00 67.75 586 ALA A CA 1
ATOM 4278 C C . ALA A 1 586 ? 34.312 2.459 20.805 1.00 67.75 586 ALA A C 1
ATOM 4280 O O . ALA A 1 586 ? 35.111 1.617 21.236 1.00 67.75 586 ALA A O 1
ATOM 4281 N N . GLY A 1 587 ? 33.215 2.117 20.123 1.00 67.44 587 GLY A N 1
ATOM 4282 C CA . GLY A 1 587 ? 32.758 0.737 19.928 1.00 67.44 587 GLY A CA 1
ATOM 4283 C C . GLY A 1 587 ? 31.683 0.247 20.908 1.00 67.44 587 GLY A C 1
ATOM 4284 O O . GLY A 1 587 ? 31.344 -0.939 20.870 1.00 67.44 587 GLY A O 1
ATOM 4285 N N . LYS A 1 588 ? 31.128 1.119 21.761 1.00 69.19 588 LYS A N 1
ATOM 4286 C CA . LYS A 1 588 ? 29.784 0.930 22.332 1.00 69.19 588 LYS A CA 1
ATOM 4287 C C . LYS A 1 588 ? 28.706 1.099 21.252 1.00 69.19 588 LYS A C 1
ATOM 4289 O O . LYS A 1 588 ? 28.936 1.721 20.222 1.00 69.19 588 LYS A O 1
ATOM 4294 N N . THR A 1 589 ? 27.537 0.508 21.484 1.00 71.81 589 THR A N 1
ATOM 4295 C CA . THR A 1 589 ? 26.333 0.718 20.668 1.00 71.81 589 THR A CA 1
ATOM 4296 C C . THR A 1 589 ? 25.556 1.905 21.220 1.00 71.81 589 THR A C 1
ATOM 4298 O O . THR A 1 589 ? 25.210 1.886 22.401 1.00 71.81 589 THR A O 1
ATOM 4301 N N . VAL A 1 590 ? 25.276 2.894 20.374 1.00 77.94 590 VAL A N 1
ATOM 4302 C CA . VAL A 1 590 ? 24.627 4.158 20.750 1.00 77.94 590 VAL A CA 1
ATOM 4303 C C . VAL A 1 590 ? 23.316 4.388 20.007 1.00 77.94 590 VAL A C 1
ATOM 4305 O O . VAL A 1 590 ? 23.050 3.760 18.980 1.00 77.94 590 VAL A O 1
ATOM 4308 N N . ASP A 1 591 ? 22.497 5.288 20.545 1.00 76.31 591 ASP A N 1
ATOM 4309 C CA . ASP A 1 591 ? 21.339 5.856 19.867 1.00 76.31 591 ASP A CA 1
ATOM 4310 C C . ASP A 1 591 ? 21.748 6.874 18.783 1.00 76.31 591 ASP A C 1
ATOM 4312 O O . ASP A 1 591 ? 22.924 7.180 18.582 1.00 76.31 591 ASP A O 1
ATOM 4316 N N . ALA A 1 592 ? 20.762 7.440 18.082 1.00 75.25 592 ALA A N 1
ATOM 4317 C CA . ALA A 1 592 ? 20.988 8.441 17.035 1.00 75.25 592 ALA A CA 1
ATOM 4318 C C . ALA A 1 592 ? 21.570 9.783 17.544 1.00 75.25 592 ALA A C 1
ATOM 4320 O O . ALA A 1 592 ? 21.644 10.742 16.776 1.00 75.25 592 ALA A O 1
ATOM 4321 N N . THR A 1 593 ? 21.925 9.885 18.831 1.00 80.62 593 THR A N 1
ATOM 4322 C CA . THR A 1 593 ? 22.464 11.083 19.486 1.00 80.62 593 THR A CA 1
ATOM 4323 C C . THR A 1 593 ? 23.683 10.802 20.380 1.00 80.62 593 THR A C 1
ATOM 4325 O O . THR A 1 593 ? 24.008 11.623 21.238 1.00 80.62 593 THR A O 1
ATOM 4328 N N . GLY A 1 594 ? 24.368 9.676 20.143 1.00 79.50 594 GLY A N 1
ATOM 4329 C CA . GLY A 1 594 ? 25.681 9.323 20.708 1.00 79.50 594 GLY A CA 1
ATOM 4330 C C . GLY A 1 594 ? 25.650 8.701 22.109 1.00 79.50 594 GLY A C 1
ATOM 4331 O O . GLY A 1 594 ? 26.679 8.472 22.748 1.00 79.50 594 GLY A O 1
ATOM 4332 N N . CYS A 1 595 ? 24.458 8.434 22.645 1.00 80.81 595 CYS A N 1
ATOM 4333 C CA . CYS A 1 595 ? 24.295 7.948 24.012 1.00 80.81 595 CYS A CA 1
ATOM 4334 C C . CYS A 1 595 ? 24.028 6.432 24.030 1.00 80.81 595 CYS A C 1
ATOM 4336 O O . CYS A 1 595 ? 23.319 5.916 23.168 1.00 80.81 595 CYS A O 1
ATOM 4338 N N . GLU A 1 596 ? 24.571 5.695 25.010 1.00 79.25 596 GLU A N 1
ATOM 4339 C CA . GLU A 1 596 ? 24.166 4.293 25.228 1.00 79.25 596 GLU A CA 1
ATOM 4340 C C . GLU A 1 596 ? 22.647 4.222 25.500 1.00 79.25 596 GLU A C 1
ATOM 4342 O O . GLU A 1 596 ? 22.154 5.056 26.264 1.00 79.25 596 GLU A O 1
ATOM 4347 N N . PRO A 1 597 ? 21.910 3.265 24.898 1.00 77.19 597 PRO A N 1
ATOM 4348 C CA . PRO A 1 597 ? 20.470 3.133 25.092 1.00 77.19 597 PRO A CA 1
ATOM 4349 C C . PRO A 1 597 ? 20.034 3.013 26.555 1.00 77.19 597 PRO A C 1
ATOM 4351 O O . PRO A 1 597 ? 20.713 2.400 27.378 1.00 77.19 597 PRO A O 1
ATOM 4354 N N . ASP A 1 598 ? 18.876 3.606 26.821 1.00 75.25 598 ASP A N 1
ATOM 4355 C CA . ASP A 1 598 ? 18.099 3.576 28.059 1.00 75.25 598 ASP A CA 1
ATOM 4356 C C . ASP A 1 598 ? 16.640 3.370 27.603 1.00 75.25 598 ASP A C 1
ATOM 4358 O O . ASP A 1 598 ? 15.986 4.292 27.092 1.00 75.25 598 ASP A O 1
ATOM 4362 N N . ALA A 1 599 ? 16.207 2.106 27.591 1.00 78.88 599 ALA A N 1
ATOM 4363 C CA . ALA A 1 599 ? 15.000 1.671 26.891 1.00 78.88 599 ALA A CA 1
ATOM 4364 C C . ALA A 1 599 ? 13.698 2.101 27.588 1.00 78.88 599 ALA A C 1
ATOM 4366 O O . ALA A 1 599 ? 12.743 2.500 26.907 1.00 78.88 599 ALA A O 1
ATOM 4367 N N . ASP A 1 600 ? 13.662 2.051 28.922 1.00 72.19 600 ASP A N 1
ATOM 4368 C CA . ASP A 1 600 ? 12.491 2.390 29.742 1.00 72.19 600 ASP A CA 1
ATOM 4369 C C . ASP A 1 600 ? 12.533 3.819 30.327 1.00 72.19 600 ASP A C 1
ATOM 4371 O O . ASP A 1 600 ? 11.474 4.382 30.631 1.00 72.19 600 ASP A O 1
ATOM 4375 N N . LYS A 1 601 ? 13.709 4.470 30.310 1.00 77.56 601 LYS A N 1
ATOM 4376 C CA . LYS A 1 601 ? 13.972 5.863 30.722 1.00 77.56 601 LYS A CA 1
ATOM 4377 C C . LYS A 1 601 ? 13.899 6.074 32.231 1.00 77.56 601 LYS A C 1
ATOM 4379 O O . LYS A 1 601 ? 13.484 7.146 32.695 1.00 77.56 601 LYS A O 1
ATOM 4384 N N . ASP A 1 602 ? 14.329 5.077 33.002 1.00 73.25 602 ASP A N 1
ATOM 4385 C CA . ASP A 1 602 ? 14.560 5.205 34.444 1.00 73.25 602 ASP A CA 1
ATOM 4386 C C . ASP A 1 602 ? 15.826 6.035 34.787 1.00 73.25 602 ASP A C 1
ATOM 4388 O O . ASP A 1 602 ? 15.898 6.649 35.860 1.00 73.25 602 ASP A O 1
ATOM 4392 N N . GLY A 1 603 ? 16.777 6.148 33.846 1.00 75.75 603 GLY A N 1
ATOM 4393 C CA . GLY A 1 603 ? 18.066 6.832 33.999 1.00 75.75 603 GLY A CA 1
ATOM 4394 C C . GLY A 1 603 ? 19.292 5.914 34.148 1.00 75.75 603 GLY A C 1
ATOM 4395 O O . GLY A 1 603 ? 20.380 6.411 34.472 1.00 75.75 603 GLY A O 1
ATOM 4396 N N . VAL A 1 604 ? 19.144 4.605 33.931 1.00 78.00 604 VAL A N 1
ATOM 4397 C CA . VAL A 1 604 ? 20.182 3.569 33.931 1.00 78.00 604 VAL A CA 1
ATOM 4398 C C . VAL A 1 604 ? 20.225 2.914 32.547 1.00 78.00 604 VAL A C 1
ATOM 4400 O O . VAL A 1 604 ? 19.280 2.281 32.105 1.00 78.00 604 VAL A O 1
ATOM 4403 N N . VAL A 1 605 ? 21.361 3.028 31.856 1.00 79.56 605 VAL A N 1
ATOM 4404 C CA . VAL A 1 605 ? 21.520 2.449 30.510 1.00 79.56 605 VAL A CA 1
ATOM 4405 C C . VAL A 1 605 ? 21.365 0.920 30.496 1.00 79.56 605 VAL A C 1
ATOM 4407 O O . VAL A 1 605 ? 21.828 0.239 31.418 1.00 79.56 605 VAL A O 1
ATOM 4410 N N . ASP A 1 606 ? 20.836 0.378 29.393 1.00 74.00 606 ASP A N 1
ATOM 4411 C CA . ASP A 1 606 ? 20.554 -1.050 29.137 1.00 74.00 606 ASP A CA 1
ATOM 4412 C C . ASP A 1 606 ? 21.741 -1.990 29.448 1.00 74.00 606 ASP A C 1
ATOM 4414 O O . ASP A 1 606 ? 21.579 -3.188 29.679 1.00 74.00 606 ASP A O 1
ATOM 4418 N N . SER A 1 607 ? 22.974 -1.470 29.417 1.00 71.69 607 SER A N 1
ATOM 4419 C CA . SER A 1 607 ? 24.197 -2.231 29.703 1.00 71.69 607 SER A CA 1
ATOM 4420 C C . SER A 1 607 ? 24.489 -2.429 31.203 1.00 71.69 607 SER A C 1
ATOM 4422 O O . SER A 1 607 ? 25.433 -3.151 31.549 1.00 71.69 607 SER A O 1
ATOM 4424 N N . LEU A 1 608 ? 23.695 -1.807 32.084 1.00 72.00 608 LEU A N 1
ATOM 4425 C CA . LEU A 1 608 ? 23.795 -1.850 33.550 1.00 72.00 608 LEU A CA 1
ATOM 4426 C C . LEU A 1 608 ? 22.460 -2.152 34.255 1.00 72.00 608 LEU A C 1
ATOM 4428 O O . LEU A 1 608 ? 22.486 -2.656 35.383 1.00 72.00 608 LEU A O 1
ATOM 4432 N N . ASP A 1 609 ? 21.334 -1.852 33.610 1.00 73.62 609 ASP A N 1
ATOM 4433 C CA . ASP A 1 609 ? 19.993 -2.187 34.082 1.00 73.62 609 ASP A CA 1
ATOM 4434 C C . ASP A 1 609 ? 19.754 -3.718 34.201 1.00 73.62 609 ASP A C 1
ATOM 4436 O O . ASP A 1 609 ? 20.424 -4.550 33.577 1.00 73.62 609 ASP A O 1
ATOM 4440 N N . GLN A 1 610 ? 18.832 -4.095 35.092 1.00 78.50 610 GLN A N 1
ATOM 4441 C CA . GLN A 1 610 ? 18.367 -5.460 35.352 1.00 78.50 610 GLN A CA 1
ATOM 4442 C C . GLN A 1 610 ? 16.825 -5.579 35.358 1.00 78.50 610 GLN A C 1
ATOM 4444 O O . GLN A 1 610 ? 16.322 -6.683 35.585 1.00 78.50 610 GLN A O 1
ATOM 4449 N N . CYS A 1 611 ? 16.088 -4.487 35.122 1.00 73.25 611 CYS A N 1
ATOM 4450 C CA . CYS A 1 611 ? 14.641 -4.365 35.308 1.00 73.25 611 CYS A CA 1
ATOM 4451 C C . CYS A 1 611 ? 13.853 -3.736 34.130 1.00 73.25 611 CYS A C 1
ATOM 4453 O O . CYS A 1 611 ? 12.633 -3.695 34.238 1.00 73.25 611 CYS A O 1
ATOM 4455 N N . ALA A 1 612 ? 14.501 -3.370 33.018 1.00 69.00 612 ALA A N 1
ATOM 4456 C CA . ALA A 1 612 ? 14.125 -3.094 31.607 1.00 69.00 612 ALA A CA 1
ATOM 4457 C C . ALA A 1 612 ? 12.677 -2.735 31.171 1.00 69.00 612 ALA A C 1
ATOM 4459 O O . ALA A 1 612 ? 12.355 -2.816 29.982 1.00 69.00 612 ALA A O 1
ATOM 4460 N N . ASN A 1 613 ? 11.770 -2.424 32.091 1.00 73.56 613 ASN A N 1
ATOM 4461 C CA . ASN A 1 613 ? 10.407 -1.927 31.883 1.00 73.56 613 ASN A CA 1
ATOM 4462 C C . ASN A 1 613 ? 10.007 -0.964 33.027 1.00 73.56 613 ASN A C 1
ATOM 4464 O O . ASN A 1 613 ? 8.813 -0.756 33.267 1.00 73.56 613 ASN A O 1
ATOM 4468 N N . THR A 1 614 ? 10.969 -0.419 33.779 1.00 74.94 614 THR A N 1
ATOM 4469 C CA . THR A 1 614 ? 10.701 0.449 34.929 1.00 74.94 614 THR A CA 1
ATOM 4470 C C . THR A 1 614 ? 10.156 1.801 34.445 1.00 74.94 614 THR A C 1
ATOM 4472 O O . THR A 1 614 ? 10.787 2.451 33.614 1.00 74.94 614 THR A O 1
ATOM 4475 N N . PRO A 1 615 ? 8.982 2.276 34.913 1.00 72.25 615 PRO A N 1
ATOM 4476 C CA . PRO A 1 615 ? 8.347 3.445 34.307 1.00 72.25 615 PRO A CA 1
ATOM 4477 C C . PRO A 1 615 ? 9.189 4.726 34.407 1.00 72.25 615 PRO A C 1
ATOM 4479 O O . PRO A 1 615 ? 9.610 5.125 35.497 1.00 72.25 615 PRO A O 1
ATOM 4482 N N . ALA A 1 616 ? 9.365 5.407 33.271 1.00 61.59 616 ALA A N 1
ATOM 4483 C CA . ALA A 1 616 ? 10.198 6.599 33.128 1.00 61.59 616 ALA A CA 1
ATOM 4484 C C . ALA A 1 616 ? 9.996 7.650 34.242 1.00 61.59 616 ALA A C 1
ATOM 4486 O O . ALA A 1 616 ? 8.915 8.227 34.400 1.00 61.59 616 ALA A O 1
ATOM 4487 N N . GLY A 1 617 ? 11.069 7.950 34.980 1.00 66.69 617 GLY A N 1
ATOM 4488 C CA . GLY A 1 617 ? 11.064 8.907 36.095 1.00 66.69 617 GLY A CA 1
ATOM 4489 C C . GLY A 1 617 ? 10.701 8.336 37.476 1.00 66.69 617 GLY A C 1
ATOM 4490 O O . GLY A 1 617 ? 10.554 9.116 38.423 1.00 66.69 617 GLY A O 1
ATOM 4491 N N . THR A 1 618 ? 10.577 7.013 37.615 1.00 67.81 618 THR A N 1
ATOM 4492 C CA . THR A 1 618 ? 10.417 6.331 38.915 1.00 67.81 618 THR A CA 1
ATOM 4493 C C . THR A 1 618 ? 11.752 6.268 39.683 1.00 67.81 618 THR A C 1
ATOM 4495 O O . THR A 1 618 ? 12.826 6.480 39.126 1.00 67.81 618 THR A O 1
ATOM 4498 N N . ALA A 1 619 ? 11.713 6.074 41.006 1.00 70.62 619 ALA A N 1
ATOM 4499 C CA . ALA A 1 619 ? 12.882 6.218 41.882 1.00 70.62 619 ALA A CA 1
ATOM 4500 C C . ALA A 1 619 ? 13.641 4.891 42.099 1.00 70.62 619 ALA A C 1
ATOM 4502 O O . ALA A 1 619 ? 13.442 4.213 43.106 1.00 70.62 619 ALA A O 1
ATOM 4503 N N . VAL A 1 620 ? 14.529 4.559 41.163 1.00 77.19 620 VAL A N 1
ATOM 4504 C CA . VAL A 1 620 ? 15.255 3.276 41.071 1.00 77.19 620 VAL A CA 1
ATOM 4505 C C . VAL A 1 620 ? 16.566 3.189 41.867 1.00 77.19 620 VAL A C 1
ATOM 4507 O O . VAL A 1 620 ? 17.165 4.203 42.245 1.00 77.19 620 VAL A O 1
ATOM 4510 N N . ASP A 1 621 ? 17.068 1.965 42.077 1.00 75.50 621 ASP A N 1
ATOM 4511 C CA . ASP A 1 621 ? 18.464 1.742 42.472 1.00 75.50 621 ASP A CA 1
ATOM 4512 C C . ASP A 1 621 ? 19.417 1.959 41.284 1.00 75.50 621 ASP A C 1
ATOM 4514 O O . ASP A 1 621 ? 19.433 1.208 40.309 1.00 75.50 621 ASP A O 1
ATOM 4518 N N . ALA A 1 622 ? 20.283 2.967 41.408 1.00 69.00 622 ALA A N 1
ATOM 4519 C CA . ALA A 1 622 ? 21.230 3.394 40.374 1.00 69.00 622 ALA A CA 1
ATOM 4520 C C . ALA A 1 622 ? 22.397 2.411 40.090 1.00 69.00 622 ALA A C 1
ATOM 4522 O O . ALA A 1 622 ? 23.418 2.814 39.526 1.00 69.00 622 ALA A O 1
ATOM 4523 N N . ALA A 1 623 ? 22.296 1.149 40.516 1.00 69.31 623 ALA A N 1
ATOM 4524 C CA . ALA A 1 623 ? 23.174 0.053 40.113 1.00 69.31 623 ALA A CA 1
ATOM 4525 C C . ALA A 1 623 ? 22.417 -1.175 39.558 1.00 69.31 623 ALA A C 1
ATOM 4527 O O . ALA A 1 623 ? 23.081 -2.152 39.197 1.00 69.31 623 ALA A O 1
ATOM 4528 N N . THR A 1 624 ? 21.075 -1.151 39.497 1.00 75.69 624 THR A N 1
ATOM 4529 C CA . THR A 1 624 ? 20.261 -2.247 38.932 1.00 75.69 624 THR A CA 1
ATOM 4530 C C . THR A 1 624 ? 19.011 -1.819 38.148 1.00 75.69 624 THR A C 1
ATOM 4532 O O . THR A 1 624 ? 18.369 -2.707 37.606 1.00 75.69 624 THR A O 1
ATOM 4535 N N . GLY A 1 625 ? 18.622 -0.539 38.132 1.00 75.75 625 GLY A N 1
ATOM 4536 C CA . GLY A 1 625 ? 17.422 -0.035 37.428 1.00 75.75 625 GLY A CA 1
ATOM 4537 C C . GLY A 1 625 ? 16.070 -0.523 37.982 1.00 75.75 625 GLY A C 1
ATOM 4538 O O . GLY A 1 625 ? 15.007 -0.374 37.384 1.00 75.75 625 GLY A O 1
ATOM 4539 N N . CYS A 1 626 ? 16.090 -1.137 39.166 1.00 78.69 626 CYS A N 1
ATOM 4540 C CA . CYS A 1 626 ? 14.903 -1.716 39.791 1.00 78.69 626 CYS A CA 1
ATOM 4541 C C . CYS A 1 626 ? 14.309 -0.767 40.835 1.00 78.69 626 CYS A C 1
ATOM 4543 O O . CYS A 1 626 ? 15.044 -0.075 41.550 1.00 78.69 626 CYS A O 1
ATOM 4545 N N . GLU A 1 627 ? 12.984 -0.792 40.986 1.00 75.38 627 GLU A N 1
ATOM 4546 C CA . GLU A 1 627 ? 12.318 -0.192 42.143 1.00 75.38 627 GLU A CA 1
ATOM 4547 C C . GLU A 1 627 ? 12.734 -0.875 43.466 1.00 75.38 627 GLU A C 1
ATOM 4549 O O . GLU A 1 627 ? 13.133 -2.046 43.471 1.00 75.38 627 GLU A O 1
ATOM 4554 N N . PRO A 1 628 ? 12.651 -0.169 44.611 1.00 75.50 628 PRO A N 1
ATOM 4555 C CA . PRO A 1 628 ? 12.873 -0.769 45.920 1.00 75.50 628 PRO A CA 1
ATOM 4556 C C . PRO A 1 628 ? 11.863 -1.875 46.253 1.00 75.50 628 PRO A C 1
ATOM 4558 O O . PRO A 1 628 ? 10.663 -1.718 46.050 1.00 75.50 628 PRO A O 1
ATOM 4561 N N . ASP A 1 629 ? 12.385 -2.954 46.830 1.00 73.56 629 ASP A N 1
ATOM 4562 C CA . ASP A 1 629 ? 11.651 -4.055 47.464 1.00 73.56 629 ASP A CA 1
ATOM 4563 C C . ASP A 1 629 ? 12.239 -4.254 48.880 1.00 73.56 629 ASP A C 1
ATOM 4565 O O . ASP A 1 629 ? 13.412 -4.658 49.064 1.00 73.56 629 ASP A O 1
ATOM 4569 N N . ALA A 1 630 ? 11.441 -3.883 49.886 1.00 80.31 630 ALA A N 1
ATOM 4570 C CA . ALA A 1 630 ? 11.845 -3.802 51.283 1.00 80.31 630 ALA A CA 1
ATOM 4571 C C . ALA A 1 630 ? 11.801 -5.139 52.044 1.00 80.31 630 ALA A C 1
ATOM 4573 O O . ALA A 1 630 ? 12.730 -5.399 52.824 1.00 80.31 630 ALA A O 1
ATOM 4574 N N . ASP A 1 631 ? 10.771 -5.973 51.849 1.00 75.88 631 ASP A N 1
ATOM 4575 C CA . ASP A 1 631 ? 10.557 -7.215 52.615 1.00 75.88 631 ASP A CA 1
ATOM 4576 C C . ASP A 1 631 ? 10.967 -8.507 51.879 1.00 75.88 631 ASP A C 1
ATOM 4578 O O . ASP A 1 631 ? 11.405 -9.460 52.538 1.00 75.88 631 ASP A O 1
ATOM 4582 N N . LYS A 1 632 ? 11.042 -8.458 50.543 1.00 80.19 632 LYS A N 1
ATOM 4583 C CA . LYS A 1 632 ? 11.519 -9.491 49.606 1.00 80.19 632 LYS A CA 1
ATOM 4584 C C . LYS A 1 632 ? 10.541 -10.609 49.290 1.00 80.19 632 LYS A C 1
ATOM 4586 O O . LYS A 1 632 ? 10.969 -11.747 49.055 1.00 80.19 632 LYS A O 1
ATOM 4591 N N . ASP A 1 633 ? 9.251 -10.298 49.258 1.00 74.31 633 ASP A N 1
ATOM 4592 C CA . ASP A 1 633 ? 8.229 -11.169 48.676 1.00 74.31 633 ASP A CA 1
ATOM 4593 C C . ASP A 1 633 ? 8.335 -11.290 47.134 1.00 74.31 633 ASP A C 1
ATOM 4595 O O . ASP A 1 633 ? 8.129 -12.381 46.594 1.00 74.31 633 ASP A O 1
ATOM 4599 N N . GLY A 1 634 ? 8.772 -10.226 46.449 1.00 73.19 634 GLY A N 1
ATOM 4600 C CA . GLY A 1 634 ? 8.901 -10.125 44.991 1.00 73.19 634 GLY A CA 1
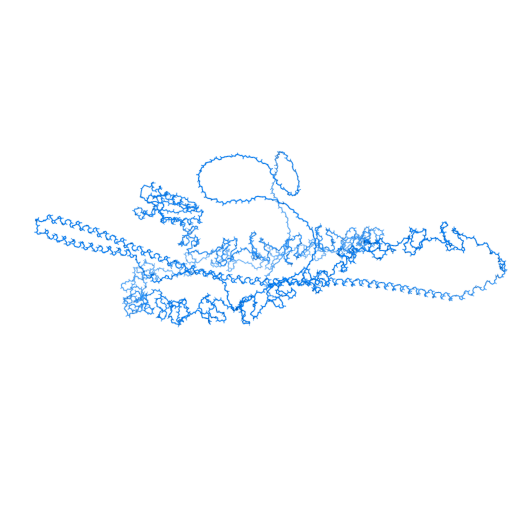ATOM 4601 C C . GLY A 1 634 ? 8.066 -9.017 44.327 1.00 73.19 634 GLY A C 1
ATOM 4602 O O . GLY A 1 634 ? 8.050 -8.956 43.096 1.00 73.19 634 GLY A O 1
ATOM 4603 N N . VAL A 1 635 ? 7.389 -8.162 45.098 1.00 76.31 635 VAL A N 1
ATOM 4604 C CA . VAL A 1 635 ? 6.625 -6.990 44.642 1.00 76.31 635 VAL A CA 1
ATOM 4605 C C . VAL A 1 635 ? 7.338 -5.707 45.100 1.00 76.31 635 VAL A C 1
ATOM 4607 O O . VAL A 1 635 ? 7.962 -5.668 46.154 1.00 76.31 635 VAL A O 1
ATOM 4610 N N . ALA A 1 636 ? 7.305 -4.649 44.285 1.00 73.94 636 ALA A N 1
ATOM 4611 C CA . ALA A 1 636 ? 7.947 -3.377 44.626 1.00 73.94 636 ALA A CA 1
ATOM 4612 C C . ALA A 1 636 ? 7.145 -2.579 45.673 1.00 73.94 636 ALA A C 1
ATOM 4614 O O . ALA A 1 636 ? 5.911 -2.599 45.651 1.00 73.94 636 ALA A O 1
ATOM 4615 N N . ASP A 1 637 ? 7.841 -1.779 46.493 1.00 72.38 637 ASP A N 1
ATOM 4616 C CA . ASP A 1 637 ? 7.304 -0.901 47.556 1.00 72.38 637 ASP A CA 1
ATOM 4617 C C . ASP A 1 637 ? 6.168 0.050 47.084 1.00 72.38 637 ASP A C 1
ATOM 4619 O O . ASP A 1 637 ? 5.468 0.652 47.903 1.00 72.38 637 ASP A O 1
ATOM 4623 N N . SER A 1 638 ? 6.012 0.253 45.770 1.00 68.38 638 SER A N 1
ATOM 4624 C CA . SER A 1 638 ? 4.983 1.090 45.137 1.00 68.38 638 SER A CA 1
ATOM 4625 C C . SER A 1 638 ? 3.668 0.356 44.832 1.00 68.38 638 SER A C 1
ATOM 4627 O O . SER A 1 638 ? 2.609 0.992 44.793 1.00 68.38 638 SER A O 1
ATOM 4629 N N . ALA A 1 639 ? 3.729 -0.961 44.615 1.00 68.00 639 ALA A N 1
ATOM 4630 C CA . ALA A 1 639 ? 2.603 -1.828 44.262 1.00 68.00 639 ALA A CA 1
ATOM 4631 C C . ALA A 1 639 ? 2.159 -2.726 45.431 1.00 68.00 639 ALA A C 1
ATOM 4633 O O . ALA A 1 639 ? 0.989 -3.122 45.497 1.00 68.00 639 ALA A O 1
ATOM 4634 N N . ASP A 1 640 ? 3.077 -3.011 46.356 1.00 75.44 640 ASP A N 1
ATOM 4635 C CA . ASP A 1 640 ? 2.828 -3.749 47.587 1.00 75.44 640 ASP A CA 1
ATOM 4636 C C . ASP A 1 640 ? 1.856 -3.005 48.533 1.00 75.44 640 ASP A C 1
ATOM 4638 O O . ASP A 1 640 ? 1.947 -1.799 48.782 1.00 75.44 640 ASP A O 1
ATOM 4642 N N . LYS A 1 641 ? 0.886 -3.754 49.064 1.00 79.25 641 LYS A N 1
ATOM 4643 C CA . LYS A 1 641 ? -0.126 -3.320 50.042 1.00 79.25 641 LYS A CA 1
ATOM 4644 C C . LYS A 1 641 ? -0.003 -4.059 51.379 1.00 79.25 641 LYS A C 1
ATOM 4646 O O . LYS A 1 641 ? -0.756 -3.756 52.308 1.00 79.25 641 LYS A O 1
ATOM 4651 N N . CYS A 1 642 ? 0.918 -5.011 51.474 1.00 78.62 642 CYS A N 1
ATOM 4652 C CA . CYS A 1 642 ? 1.081 -5.999 52.531 1.00 78.62 642 CYS A CA 1
ATOM 4653 C C . CYS A 1 642 ? 2.530 -6.026 53.075 1.00 78.62 642 CYS A C 1
ATOM 4655 O O . CYS A 1 642 ? 3.028 -7.092 53.407 1.00 78.62 642 CYS A O 1
ATOM 4657 N N . THR A 1 643 ? 3.115 -4.833 53.268 1.00 73.75 643 THR A N 1
ATOM 4658 C CA . THR A 1 643 ? 4.503 -4.432 53.645 1.00 73.75 643 THR A CA 1
ATOM 4659 C C . THR A 1 643 ? 5.222 -5.106 54.846 1.00 73.75 643 THR A C 1
ATOM 4661 O O . THR A 1 643 ? 6.006 -4.459 55.551 1.00 73.75 643 THR A O 1
ATOM 4664 N N . ASP A 1 644 ? 4.911 -6.353 55.172 1.00 81.12 644 ASP A N 1
ATOM 4665 C CA . ASP A 1 644 ? 5.517 -7.205 56.204 1.00 81.12 644 ASP A CA 1
ATOM 4666 C C . ASP A 1 644 ? 5.492 -8.696 55.741 1.00 81.12 644 ASP A C 1
ATOM 4668 O O . ASP A 1 644 ? 5.579 -9.616 56.569 1.00 81.12 644 ASP A O 1
ATOM 4672 N N . THR A 1 645 ? 5.340 -8.969 54.435 1.00 79.56 645 THR A N 1
ATOM 4673 C CA . THR A 1 645 ? 5.160 -10.322 53.889 1.00 79.56 645 THR A CA 1
ATOM 4674 C C . THR A 1 645 ? 6.459 -11.142 53.991 1.00 79.56 645 THR A C 1
ATOM 4676 O O . THR A 1 645 ? 7.553 -10.670 53.674 1.00 79.56 645 THR A O 1
ATOM 4679 N N . PRO A 1 646 ? 6.414 -12.412 54.451 1.00 77.62 646 PRO A N 1
ATOM 4680 C CA . PRO A 1 646 ? 7.630 -13.209 54.588 1.00 77.62 646 PRO A CA 1
ATOM 4681 C C . PRO A 1 646 ? 8.239 -13.615 53.235 1.00 77.62 646 PRO A C 1
ATOM 4683 O O . PRO A 1 646 ? 7.715 -14.489 52.545 1.00 77.62 646 PRO A O 1
ATOM 4686 N N . ALA A 1 647 ? 9.411 -13.059 52.919 1.00 72.00 647 ALA A N 1
ATOM 4687 C CA . ALA A 1 647 ? 10.204 -13.373 51.728 1.00 72.00 647 ALA A CA 1
ATOM 4688 C C . ALA A 1 647 ? 10.195 -14.860 51.310 1.00 72.00 647 ALA A C 1
ATOM 4690 O O . ALA A 1 647 ? 10.705 -15.734 52.026 1.00 72.00 647 ALA A O 1
ATOM 4691 N N . GLY A 1 648 ? 9.672 -15.136 50.110 1.00 68.56 648 GLY A N 1
ATOM 4692 C CA . GLY A 1 648 ? 9.563 -16.480 49.530 1.00 68.56 648 GLY A CA 1
ATOM 4693 C C . GLY A 1 648 ? 8.234 -17.212 49.770 1.00 68.56 648 GLY A C 1
ATOM 4694 O O . GLY A 1 648 ? 8.122 -18.381 49.388 1.00 68.56 648 GLY A O 1
ATOM 4695 N N . ILE A 1 649 ? 7.240 -16.560 50.378 1.00 70.19 649 ILE A N 1
ATOM 4696 C CA . ILE A 1 649 ? 5.818 -16.929 50.256 1.00 70.19 649 ILE A CA 1
ATOM 4697 C C . ILE A 1 649 ? 5.308 -16.532 48.855 1.00 70.19 649 ILE A C 1
ATOM 4699 O O . ILE A 1 649 ? 5.947 -15.750 48.155 1.00 70.19 649 ILE A O 1
ATOM 4703 N N . LYS A 1 650 ? 4.197 -17.123 48.396 1.00 73.25 650 LYS A N 1
ATOM 4704 C CA . LYS A 1 650 ? 3.534 -16.700 47.154 1.00 73.25 650 LYS A CA 1
ATOM 4705 C C . LYS A 1 650 ? 2.530 -15.592 47.443 1.00 73.25 650 LYS A C 1
ATOM 4707 O O . LYS A 1 650 ? 1.684 -15.755 48.320 1.00 73.25 650 LYS A O 1
ATOM 4712 N N . VAL A 1 651 ? 2.585 -14.545 46.635 1.00 79.00 651 VAL A N 1
ATOM 4713 C CA . VAL A 1 651 ? 1.733 -13.364 46.757 1.00 79.00 651 VAL A CA 1
ATOM 4714 C C . VAL A 1 651 ? 0.914 -13.110 45.499 1.00 79.00 651 VAL A C 1
ATOM 4716 O O . VAL A 1 651 ? 1.212 -13.643 44.425 1.00 79.00 651 VAL A O 1
ATOM 4719 N N . ASP A 1 652 ? -0.136 -12.308 45.649 1.00 76.06 652 ASP A N 1
ATOM 4720 C CA . ASP A 1 652 ? -0.841 -11.685 44.537 1.00 76.06 652 ASP A CA 1
ATOM 4721 C C . ASP A 1 652 ? -0.063 -10.488 43.954 1.00 76.06 652 ASP A C 1
ATOM 4723 O O . ASP A 1 652 ? 1.041 -10.152 44.383 1.00 76.06 652 ASP A O 1
ATOM 4727 N N . ALA A 1 653 ? -0.645 -9.817 42.957 1.00 74.62 653 ALA A N 1
ATOM 4728 C CA . ALA A 1 653 ? -0.052 -8.645 42.306 1.00 74.62 653 ALA A CA 1
ATOM 4729 C C . ALA A 1 653 ? 0.017 -7.383 43.201 1.00 74.62 653 ALA A C 1
ATOM 4731 O O . ALA A 1 653 ? 0.248 -6.286 42.697 1.00 74.62 653 ALA A O 1
ATOM 4732 N N . THR A 1 654 ? -0.245 -7.514 44.505 1.00 80.31 654 THR A N 1
ATOM 4733 C CA . THR A 1 654 ? -0.237 -6.439 45.504 1.00 80.31 654 THR A CA 1
ATOM 4734 C C . THR A 1 654 ? 0.495 -6.832 46.794 1.00 80.31 654 THR A C 1
ATOM 4736 O O . THR A 1 654 ? 0.262 -6.226 47.838 1.00 80.31 654 THR A O 1
ATOM 4739 N N . GLY A 1 655 ? 1.369 -7.842 46.723 1.00 79.75 655 GLY A N 1
ATOM 4740 C CA . GLY A 1 655 ? 2.243 -8.291 47.817 1.00 79.75 655 GLY A CA 1
ATOM 4741 C C . GLY A 1 655 ? 1.543 -9.076 48.933 1.00 79.75 655 GLY A C 1
ATOM 4742 O O . GLY A 1 655 ? 2.125 -9.398 49.970 1.00 79.75 655 GLY A O 1
ATOM 4743 N N . CYS A 1 656 ? 0.261 -9.400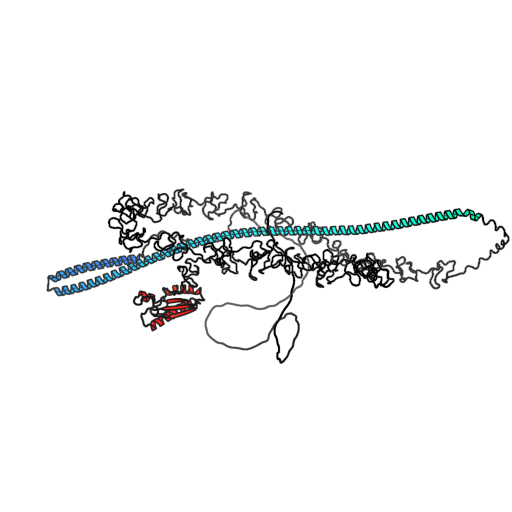 48.753 1.00 82.06 656 CYS A N 1
ATOM 4744 C CA . CYS A 1 656 ? -0.535 -10.072 49.773 1.00 82.06 656 CYS A CA 1
ATOM 4745 C C . CYS A 1 656 ? -0.528 -11.596 49.578 1.00 82.06 656 CYS A C 1
ATOM 4747 O O . CYS A 1 656 ? -0.683 -12.091 48.461 1.00 82.06 656 CYS A O 1
ATOM 4749 N N . GLU A 1 657 ? -0.351 -12.348 50.672 1.00 79.38 657 GLU A N 1
ATOM 4750 C CA . GLU A 1 657 ? -0.380 -13.818 50.666 1.00 79.38 657 GLU A CA 1
ATOM 4751 C C . GLU A 1 657 ? -1.706 -14.354 50.099 1.00 79.38 657 GLU A C 1
ATOM 4753 O O . GLU A 1 657 ? -2.784 -13.842 50.404 1.00 79.38 657 GLU A O 1
ATOM 4758 N N . LEU A 1 658 ? -1.614 -15.396 49.269 1.00 77.75 658 LEU A N 1
ATOM 4759 C CA . LEU A 1 658 ? -2.764 -15.973 48.576 1.00 77.75 658 LEU A CA 1
ATOM 4760 C C . LEU A 1 658 ? -3.693 -16.780 49.500 1.00 77.75 658 LEU A C 1
ATOM 4762 O O . LEU A 1 658 ? -3.261 -17.477 50.417 1.00 77.75 658 LEU A O 1
ATOM 4766 N N . ASP A 1 659 ? -4.980 -16.713 49.167 1.00 76.44 659 ASP A N 1
ATOM 4767 C CA . ASP A 1 659 ? -6.038 -17.655 49.534 1.00 76.44 659 ASP A CA 1
ATOM 4768 C C . ASP A 1 659 ? -6.497 -18.295 48.209 1.00 76.44 659 ASP A C 1
ATOM 4770 O O . ASP A 1 659 ? -7.182 -17.660 47.395 1.00 76.44 659 ASP A O 1
ATOM 4774 N N . THR A 1 660 ? -5.976 -19.491 47.911 1.00 82.31 660 THR A N 1
ATOM 4775 C CA . THR A 1 660 ? -6.099 -20.114 46.582 1.00 82.31 660 THR A CA 1
ATOM 4776 C C . THR A 1 660 ? -7.516 -20.605 46.265 1.00 82.31 660 THR A C 1
ATOM 4778 O O . THR A 1 660 ? -7.921 -20.540 45.099 1.00 82.31 660 THR A O 1
ATOM 4781 N N . ASP A 1 661 ? -8.272 -21.091 47.256 1.00 73.50 661 ASP A N 1
ATOM 4782 C CA . ASP A 1 661 ? -9.607 -21.679 47.052 1.00 73.50 661 ASP A CA 1
ATOM 4783 C C . ASP A 1 661 ? -10.776 -20.812 47.562 1.00 73.50 661 ASP A C 1
ATOM 4785 O O . ASP A 1 661 ? -11.908 -20.985 47.098 1.00 73.50 661 ASP A O 1
ATOM 4789 N N . LYS A 1 662 ? -10.477 -19.768 48.349 1.00 77.38 662 LYS A N 1
ATOM 4790 C CA . LYS A 1 662 ? -11.395 -18.727 48.838 1.00 77.38 662 LYS A CA 1
ATOM 4791 C C . LYS A 1 662 ? -12.369 -19.220 49.903 1.00 77.38 662 LYS A C 1
ATOM 4793 O O . LYS A 1 662 ? -13.518 -18.763 49.958 1.00 77.38 662 LYS A O 1
ATOM 4798 N N . ASP A 1 663 ? -11.910 -20.120 50.769 1.00 73.38 663 ASP A N 1
ATOM 4799 C CA . ASP A 1 663 ? -12.614 -20.491 51.999 1.00 73.38 663 ASP A CA 1
ATOM 4800 C C . ASP A 1 663 ? -12.440 -19.466 53.148 1.00 73.38 663 ASP A C 1
ATOM 4802 O O . ASP A 1 663 ? -13.260 -19.425 54.074 1.00 73.38 663 ASP A O 1
ATOM 4806 N N . GLY A 1 664 ? -11.436 -18.579 53.053 1.00 75.12 664 GLY A N 1
ATOM 4807 C CA . GLY A 1 664 ? -11.082 -17.577 54.062 1.00 75.12 664 GLY A CA 1
ATOM 4808 C C . GLY A 1 664 ? -9.834 -17.894 54.902 1.00 75.12 664 GLY A C 1
ATOM 4809 O O . GLY A 1 664 ? -9.581 -17.185 55.887 1.00 75.12 664 GLY A O 1
ATOM 4810 N N . VAL A 1 665 ? -9.059 -18.927 54.558 1.00 79.56 665 VAL A N 1
ATOM 4811 C CA . VAL A 1 665 ? -7.808 -19.330 55.217 1.00 79.56 665 VAL A CA 1
ATOM 4812 C C . VAL A 1 665 ? -6.633 -19.252 54.230 1.00 79.56 665 VAL A C 1
ATOM 4814 O O . VAL A 1 665 ? -6.591 -19.944 53.224 1.00 79.56 665 VAL A O 1
ATOM 4817 N N . LEU A 1 666 ? -5.629 -18.428 54.550 1.00 80.06 666 LEU A N 1
ATOM 4818 C CA . LEU A 1 666 ? -4.434 -18.236 53.710 1.00 80.06 666 LEU A CA 1
ATOM 4819 C C . LEU A 1 666 ? -3.641 -19.540 53.485 1.00 80.06 666 LEU A C 1
ATOM 4821 O O . LEU A 1 666 ? -3.503 -20.354 54.408 1.00 80.06 666 LEU A O 1
ATOM 4825 N N . ASP A 1 667 ? -3.024 -19.661 52.304 1.00 74.56 667 ASP A N 1
ATOM 4826 C CA . ASP A 1 667 ? -2.276 -20.827 51.799 1.00 74.56 667 ASP A CA 1
ATOM 4827 C C . ASP A 1 667 ? -1.255 -21.425 52.802 1.00 74.56 667 ASP A C 1
ATOM 4829 O O . ASP A 1 667 ? -1.002 -22.633 52.782 1.00 74.56 667 ASP A O 1
ATOM 4833 N N . SER A 1 668 ? -0.623 -20.627 53.681 1.00 73.25 668 SER A N 1
ATOM 4834 C CA . SER A 1 668 ? 0.334 -21.143 54.685 1.00 73.25 668 SER A CA 1
ATOM 4835 C C . SER A 1 668 ? -0.293 -21.665 55.989 1.00 73.25 668 SER A C 1
ATOM 4837 O O . SER A 1 668 ? 0.378 -22.367 56.760 1.00 73.25 668 SER A O 1
ATOM 4839 N N . ALA A 1 669 ? -1.559 -21.333 56.260 1.00 73.31 669 ALA A N 1
ATOM 4840 C CA . ALA A 1 669 ? -2.310 -21.761 57.443 1.00 73.31 669 ALA A CA 1
ATOM 4841 C C . ALA A 1 669 ? -3.256 -22.943 57.154 1.00 73.31 669 ALA A C 1
ATOM 4843 O O . ALA A 1 669 ? -3.472 -23.801 58.033 1.00 73.31 669 ALA A O 1
ATOM 4844 N N . ASP A 1 670 ? -3.775 -22.978 55.929 1.00 78.50 670 ASP A N 1
ATOM 4845 C CA . ASP A 1 670 ? -4.659 -24.003 55.395 1.00 78.50 670 ASP A CA 1
ATOM 4846 C C . ASP A 1 670 ? -3.989 -25.402 55.295 1.00 78.50 670 ASP A C 1
ATOM 4848 O O . ASP A 1 670 ? -2.762 -25.576 55.338 1.00 78.50 670 ASP A O 1
ATOM 4852 N N . LYS A 1 671 ? -4.830 -26.443 55.295 1.00 81.44 671 LYS A N 1
ATOM 4853 C CA . LYS A 1 671 ? -4.498 -27.870 55.141 1.00 81.44 671 LYS A CA 1
ATOM 4854 C C . LYS A 1 671 ? -5.407 -28.590 54.141 1.00 81.44 671 LYS A C 1
ATOM 4856 O O . LYS A 1 671 ? -5.169 -29.777 53.892 1.00 81.44 671 LYS A O 1
ATOM 4861 N N . CYS A 1 672 ? -6.412 -27.912 53.603 1.00 76.75 672 CYS A N 1
ATOM 4862 C CA . CYS A 1 672 ? -7.434 -28.431 52.714 1.00 76.75 672 CYS A CA 1
ATOM 4863 C C . CYS A 1 672 ? -7.591 -27.538 51.450 1.00 76.75 672 CYS A C 1
ATOM 4865 O O . CYS A 1 672 ? -8.730 -27.221 51.129 1.00 76.75 672 CYS A O 1
ATOM 4867 N N . PRO A 1 673 ? -6.512 -27.231 50.674 1.00 73.25 673 PRO A N 1
ATOM 4868 C CA . PRO A 1 673 ? -6.454 -26.166 49.640 1.00 73.25 673 PRO A CA 1
ATOM 4869 C C . PRO A 1 673 ? -7.159 -26.541 48.321 1.00 73.25 673 PRO A C 1
ATOM 4871 O O . PRO A 1 673 ? -6.586 -26.513 47.227 1.00 73.25 673 PRO A O 1
ATOM 4874 N N . THR A 1 674 ? -8.382 -27.030 48.458 1.00 77.31 674 THR A N 1
ATOM 4875 C CA . THR A 1 674 ? -9.319 -27.487 47.430 1.00 77.31 674 THR A CA 1
ATOM 4876 C C . THR A 1 674 ? -10.772 -27.377 47.924 1.00 77.31 674 THR A C 1
ATOM 4878 O O . THR A 1 674 ? -11.658 -27.992 47.327 1.00 77.31 674 THR A O 1
ATOM 4881 N N . THR A 1 675 ? -11.025 -26.678 49.035 1.00 75.69 675 THR A N 1
ATOM 4882 C CA . THR A 1 675 ? -12.368 -26.487 49.584 1.00 75.69 675 THR A CA 1
ATOM 4883 C C . THR A 1 675 ? -13.160 -25.551 48.668 1.00 75.69 675 THR A C 1
ATOM 4885 O O . THR A 1 675 ? -12.631 -24.625 48.062 1.00 75.69 675 THR A O 1
ATOM 4888 N N . GLU A 1 676 ? -14.448 -25.828 48.477 1.00 70.50 676 GLU A N 1
ATOM 4889 C CA . GLU A 1 676 ? -15.271 -25.046 47.553 1.00 70.50 676 GLU A CA 1
ATOM 4890 C C . GLU A 1 676 ? -15.600 -23.668 48.164 1.00 70.50 676 GLU A C 1
ATOM 4892 O O . GLU A 1 676 ? -16.081 -23.572 49.294 1.00 70.50 676 GLU A O 1
ATOM 4897 N N . ALA A 1 677 ? -15.347 -22.590 47.415 1.00 63.03 677 ALA A N 1
ATOM 4898 C CA . ALA A 1 677 ? -15.518 -21.217 47.890 1.00 63.03 677 ALA A CA 1
ATOM 4899 C C . ALA A 1 677 ? -16.912 -20.971 48.506 1.00 63.03 677 ALA A C 1
ATOM 4901 O O . ALA A 1 677 ? -17.945 -21.149 47.853 1.00 63.03 677 ALA A O 1
ATOM 4902 N N . GLY A 1 678 ? -16.944 -20.514 49.763 1.00 65.12 678 GLY A N 1
ATOM 4903 C CA . GLY A 1 678 ? -18.180 -20.223 50.503 1.00 65.12 678 GLY A CA 1
ATOM 4904 C C . GLY A 1 678 ? -18.737 -21.359 51.376 1.00 65.12 678 GLY A C 1
ATOM 4905 O O . GLY A 1 678 ? -19.813 -21.191 51.957 1.00 65.12 678 GLY A O 1
ATOM 4906 N N . LYS A 1 679 ? -18.034 -22.492 51.517 1.00 68.81 679 LYS A N 1
ATOM 4907 C CA . LYS A 1 679 ? -18.328 -23.500 52.559 1.00 68.81 679 LYS A CA 1
ATOM 4908 C C . LYS A 1 679 ? -17.963 -22.975 53.952 1.00 68.81 679 LYS A C 1
ATOM 4910 O O . LYS A 1 679 ? -17.172 -22.050 54.108 1.00 68.81 679 LYS A O 1
ATOM 4915 N N . THR A 1 680 ? -18.525 -23.583 54.997 1.00 72.12 680 THR A N 1
ATOM 4916 C CA . THR A 1 680 ? -18.176 -23.263 56.390 1.00 72.12 680 THR A CA 1
ATOM 4917 C C . THR A 1 680 ? -17.070 -24.181 56.901 1.00 72.12 680 THR A C 1
ATOM 4919 O O . THR A 1 680 ? -17.325 -25.347 57.215 1.00 72.12 680 THR A O 1
ATOM 4922 N N . VAL A 1 681 ? -15.860 -23.635 57.008 1.00 79.06 681 VAL A N 1
ATOM 4923 C CA . VAL A 1 681 ? -14.638 -24.363 57.377 1.00 79.06 681 VAL A CA 1
ATOM 4924 C C . VAL A 1 681 ? -14.217 -24.176 58.835 1.00 79.06 681 VAL A C 1
ATOM 4926 O O . VAL A 1 681 ? -14.676 -23.275 59.544 1.00 79.06 681 VAL A O 1
ATOM 4929 N N . ASP A 1 682 ? -13.336 -25.061 59.296 1.00 78.19 682 ASP A N 1
ATOM 4930 C CA . ASP A 1 682 ? -12.632 -24.949 60.569 1.00 78.19 682 ASP A CA 1
ATOM 4931 C C . ASP A 1 682 ? -11.401 -24.019 60.475 1.00 78.19 682 ASP A C 1
ATOM 4933 O O . ASP A 1 682 ? -11.066 -23.480 59.424 1.00 78.19 682 ASP A O 1
ATOM 4937 N N . ALA A 1 683 ? -10.691 -23.815 61.590 1.00 76.12 683 ALA A N 1
ATOM 4938 C CA . ALA A 1 683 ? -9.521 -22.927 61.648 1.00 76.12 683 ALA A CA 1
ATOM 4939 C C . ALA A 1 683 ? -8.267 -23.458 60.908 1.00 76.12 683 ALA A C 1
ATOM 4941 O O . ALA A 1 683 ? -7.150 -23.013 61.190 1.00 76.12 683 ALA A O 1
ATOM 4942 N N . THR A 1 684 ? -8.432 -24.452 60.033 1.00 81.25 684 THR A N 1
ATOM 4943 C CA . THR A 1 684 ? -7.412 -25.048 59.166 1.00 81.25 684 THR A CA 1
ATOM 4944 C C . THR A 1 684 ? -7.925 -25.364 57.751 1.00 81.25 684 THR A C 1
ATOM 4946 O O . THR A 1 684 ? -7.292 -26.173 57.077 1.00 81.25 684 THR A O 1
ATOM 4949 N N . GLY A 1 685 ? -9.034 -24.732 57.342 1.00 77.69 685 GLY A N 1
ATOM 4950 C CA . GLY A 1 685 ? -9.603 -24.738 55.984 1.00 77.69 685 GLY A CA 1
ATOM 4951 C C . GLY A 1 685 ? -10.399 -25.988 55.585 1.00 77.69 685 GLY A C 1
ATOM 4952 O O . GLY A 1 685 ? -10.750 -26.215 54.430 1.00 77.69 685 GLY A O 1
ATOM 4953 N N . CYS A 1 686 ? -10.700 -26.856 56.551 1.00 81.44 686 CYS A N 1
ATOM 4954 C CA . CYS A 1 686 ? -11.409 -28.107 56.295 1.00 81.44 686 CYS A CA 1
ATOM 4955 C C . CYS A 1 686 ? -12.889 -27.996 56.704 1.00 81.44 686 CYS A C 1
ATOM 4957 O O . CYS A 1 686 ? -13.200 -27.442 57.760 1.00 81.44 686 CYS A O 1
ATOM 4959 N N . GLU A 1 687 ? -13.805 -28.536 55.891 1.00 76.25 687 GLU A N 1
ATOM 4960 C CA . GLU A 1 687 ? -15.252 -28.506 56.167 1.00 76.25 687 GLU A CA 1
ATOM 4961 C C . GLU A 1 687 ? -15.637 -29.161 57.512 1.00 76.25 687 GLU A C 1
ATOM 4963 O O . GLU A 1 687 ? -14.986 -30.088 58.002 1.00 76.25 687 GLU A O 1
ATOM 4968 N N . LEU A 1 688 ? -16.717 -28.658 58.117 1.00 76.25 688 LEU A N 1
ATOM 4969 C CA . LEU A 1 688 ? -17.175 -29.061 59.447 1.00 76.25 688 LEU A CA 1
ATOM 4970 C C . LEU A 1 688 ? -17.857 -30.444 59.469 1.00 76.25 688 LEU A C 1
ATOM 4972 O O . LEU A 1 688 ? -18.619 -30.778 58.571 1.00 76.25 688 LEU A O 1
ATOM 4976 N N . ASP A 1 689 ? -17.629 -31.201 60.545 1.00 74.88 689 ASP A N 1
ATOM 4977 C CA . ASP A 1 689 ? -18.340 -32.436 60.922 1.00 74.88 689 ASP A CA 1
ATOM 4978 C C . ASP A 1 689 ? -18.883 -32.252 62.357 1.00 74.88 689 ASP A C 1
ATOM 4980 O O . ASP A 1 689 ? -18.127 -32.186 63.347 1.00 74.88 689 ASP A O 1
ATOM 4984 N N . THR A 1 690 ? -20.204 -32.086 62.462 1.00 81.38 690 THR A N 1
ATOM 4985 C CA . THR A 1 690 ? -20.900 -31.741 63.705 1.00 81.38 690 THR A CA 1
ATOM 4986 C C . THR A 1 690 ? -21.210 -32.959 64.581 1.00 81.38 690 THR A C 1
ATOM 4988 O O . THR A 1 690 ? -21.003 -32.874 65.803 1.00 81.38 690 THR A O 1
ATOM 4991 N N . ASP A 1 691 ? -21.683 -34.079 64.017 1.00 71.50 691 ASP A N 1
ATOM 4992 C CA . ASP A 1 691 ? -22.172 -35.237 64.793 1.00 71.50 691 ASP A CA 1
ATOM 4993 C C . ASP A 1 691 ? -21.163 -36.393 64.963 1.00 71.50 691 ASP A C 1
ATOM 4995 O O . ASP A 1 691 ? -21.198 -37.086 65.992 1.00 71.50 691 ASP A O 1
ATOM 4999 N N . LYS A 1 692 ? -20.162 -36.468 64.075 1.00 76.38 692 LYS A N 1
ATOM 5000 C CA . LYS A 1 692 ? -18.983 -37.351 64.095 1.00 76.38 692 LYS A CA 1
ATOM 5001 C C . LYS A 1 692 ? -19.251 -38.802 63.739 1.00 76.38 692 LYS A C 1
ATOM 5003 O O . LYS A 1 692 ? -18.603 -39.710 64.279 1.00 76.38 692 LYS A O 1
ATOM 5008 N N . ASP A 1 693 ? -20.156 -39.025 62.793 1.00 73.12 693 ASP A N 1
ATOM 5009 C CA . ASP A 1 693 ? -20.229 -40.276 62.040 1.00 73.12 693 ASP A CA 1
ATOM 5010 C C . ASP A 1 693 ? -19.048 -40.466 61.052 1.00 73.12 693 ASP A C 1
ATOM 5012 O O . ASP A 1 693 ? -18.586 -41.599 60.869 1.00 73.12 693 ASP A O 1
ATOM 5016 N N . GLY A 1 694 ? -18.485 -39.368 60.528 1.00 73.31 694 GLY A N 1
ATOM 5017 C CA . GLY A 1 694 ? -17.381 -39.328 59.564 1.00 73.31 694 GLY A CA 1
ATOM 5018 C C . GLY A 1 694 ? -17.697 -38.664 58.214 1.00 73.31 694 GLY A C 1
ATOM 5019 O O . GLY A 1 694 ? -16.844 -38.721 57.323 1.00 73.31 694 GLY A O 1
ATOM 5020 N N . VAL A 1 695 ? -18.877 -38.060 58.047 1.00 75.62 695 VAL A N 1
ATOM 5021 C CA . VAL A 1 695 ? -19.290 -37.248 56.890 1.00 75.62 695 VAL A CA 1
ATOM 5022 C C . VAL A 1 695 ? -19.368 -35.768 57.304 1.00 75.62 695 VAL A C 1
ATOM 5024 O O . VAL A 1 695 ? -19.635 -35.450 58.458 1.00 75.62 695 VAL A O 1
ATOM 5027 N N . VAL A 1 696 ? -19.071 -34.847 56.382 1.00 76.38 696 VAL A N 1
ATOM 5028 C CA . VAL A 1 696 ? -19.123 -33.395 56.647 1.00 76.38 696 VAL A CA 1
ATOM 5029 C C . VAL A 1 696 ? -20.542 -32.844 56.494 1.00 76.38 696 VAL A C 1
ATOM 5031 O O . VAL A 1 696 ? -21.304 -33.319 55.653 1.00 76.38 696 VAL A O 1
ATOM 5034 N N . ASP A 1 697 ? -20.867 -31.791 57.248 1.00 71.69 697 ASP A N 1
ATOM 5035 C CA . ASP A 1 697 ? -22.195 -31.162 57.366 1.00 71.69 697 ASP A CA 1
ATOM 5036 C C . ASP A 1 697 ? -22.805 -30.712 56.015 1.00 71.69 697 ASP A C 1
ATOM 5038 O O . ASP A 1 697 ? -24.009 -30.476 55.923 1.00 71.69 697 ASP A O 1
ATOM 5042 N N . SER A 1 698 ? -21.992 -30.561 54.959 1.00 69.56 698 SER A N 1
ATOM 5043 C CA . SER A 1 698 ? -22.446 -30.211 53.602 1.00 69.56 698 SER A CA 1
ATOM 5044 C C . SER A 1 698 ? -22.914 -31.412 52.763 1.00 69.56 698 SER A C 1
ATOM 5046 O O . SER A 1 698 ? -23.651 -31.233 51.790 1.00 69.56 698 SER A O 1
ATOM 5048 N N . ALA A 1 699 ? -22.479 -32.621 53.130 1.00 68.12 699 ALA A N 1
ATOM 5049 C CA . ALA A 1 699 ? -22.756 -33.885 52.449 1.00 68.12 699 ALA A CA 1
ATOM 5050 C C . ALA A 1 699 ? -23.645 -34.824 53.284 1.00 68.12 699 ALA A C 1
ATOM 5052 O O . ALA A 1 699 ? -24.313 -35.698 52.726 1.00 68.12 699 ALA A O 1
ATOM 5053 N N . ASP A 1 700 ? -23.668 -34.638 54.604 1.00 72.00 700 ASP A N 1
ATOM 5054 C CA . ASP A 1 700 ? -24.538 -35.350 55.528 1.00 72.00 700 ASP A CA 1
ATOM 5055 C C . ASP A 1 700 ? -26.018 -34.952 55.346 1.00 72.00 700 ASP A C 1
ATOM 5057 O O . ASP A 1 700 ? -26.410 -33.785 55.383 1.00 72.00 700 ASP A O 1
ATOM 5061 N N . GLN A 1 701 ? -26.858 -35.963 55.139 1.00 76.12 701 GLN A N 1
ATOM 5062 C CA . GLN A 1 701 ? -28.308 -35.855 54.973 1.00 76.12 701 GLN A CA 1
ATOM 5063 C C . GLN A 1 701 ? -29.070 -36.334 56.223 1.00 76.12 701 GLN A C 1
ATOM 5065 O O . GLN A 1 701 ? -30.304 -36.284 56.246 1.00 76.12 701 GLN A O 1
ATOM 5070 N N . CYS A 1 702 ? -28.356 -36.802 57.252 1.00 73.88 702 CYS A N 1
ATOM 5071 C CA . CYS A 1 702 ? -28.883 -37.562 58.379 1.00 73.88 702 CYS A CA 1
ATOM 5072 C C . CYS A 1 702 ? -28.519 -37.030 59.790 1.00 73.88 702 CYS A C 1
ATOM 5074 O O . CYS A 1 702 ? -29.124 -37.527 60.737 1.00 73.88 702 CYS A O 1
ATOM 5076 N N . ALA A 1 703 ? -27.670 -36.002 59.946 1.00 66.00 703 ALA A N 1
ATOM 5077 C CA . ALA A 1 703 ? -27.470 -34.981 61.014 1.00 66.00 703 ALA A CA 1
ATOM 5078 C C . ALA A 1 703 ? -27.713 -35.290 62.515 1.00 66.00 703 ALA A C 1
ATOM 5080 O O . ALA A 1 703 ? -27.781 -34.375 63.346 1.00 66.00 703 ALA A O 1
ATOM 5081 N N . ASN A 1 704 ? -27.935 -36.546 62.885 1.00 73.69 704 ASN A N 1
ATOM 5082 C CA . ASN A 1 704 ? -28.066 -37.086 64.239 1.00 73.69 704 ASN A CA 1
ATOM 5083 C C . ASN A 1 704 ? -27.574 -38.554 64.274 1.00 73.69 704 ASN A C 1
ATOM 5085 O O . ASN A 1 704 ? -28.003 -39.331 65.140 1.00 73.69 704 ASN A O 1
ATOM 5089 N N . THR A 1 705 ? -26.742 -38.969 63.317 1.00 74.88 705 THR A N 1
ATOM 5090 C CA . THR A 1 705 ? -26.313 -40.357 63.168 1.00 74.88 705 THR A CA 1
ATOM 5091 C C . THR A 1 705 ? -25.364 -40.741 64.312 1.00 74.88 705 THR A C 1
ATOM 5093 O O . THR A 1 705 ? -24.432 -40.009 64.645 1.00 74.88 705 THR A O 1
ATOM 5096 N N . PRO A 1 706 ? -25.577 -41.875 65.012 1.00 70.94 706 PRO A N 1
ATOM 5097 C CA . PRO A 1 706 ? -24.763 -42.189 66.183 1.00 70.94 706 PRO A CA 1
ATOM 5098 C C . PRO A 1 706 ? -23.298 -42.501 65.829 1.00 70.94 706 PRO A C 1
ATOM 5100 O O . PRO A 1 706 ? -22.981 -43.606 65.388 1.00 70.94 706 PRO A O 1
ATOM 5103 N N . ALA A 1 707 ? -22.401 -41.552 66.115 1.00 66.06 707 ALA A N 1
ATOM 5104 C CA . ALA A 1 707 ? -20.949 -41.656 65.943 1.00 66.06 707 ALA A CA 1
ATOM 5105 C C . ALA A 1 707 ? -20.379 -43.065 66.232 1.00 66.06 707 ALA A C 1
ATOM 5107 O O . ALA A 1 707 ? -20.381 -43.548 67.374 1.00 66.06 707 ALA A O 1
ATOM 5108 N N . GLY A 1 708 ? -19.859 -43.719 65.187 1.00 65.75 708 GLY A N 1
ATOM 5109 C CA . GLY A 1 708 ? -19.310 -45.082 65.234 1.00 65.75 708 GLY A CA 1
ATOM 5110 C C . GLY A 1 708 ? -20.222 -46.195 64.695 1.00 65.75 708 GLY A C 1
ATOM 5111 O O . GLY A 1 708 ? -19.811 -47.360 64.709 1.00 65.75 708 GLY A O 1
ATOM 5112 N N . ILE A 1 709 ? -21.422 -45.868 64.205 1.00 66.19 709 ILE A N 1
ATOM 5113 C CA . ILE A 1 709 ? -22.153 -46.693 63.228 1.00 66.19 709 ILE A CA 1
ATOM 5114 C C . ILE A 1 709 ? -21.408 -46.659 61.875 1.00 66.19 709 ILE A C 1
ATOM 5116 O O . ILE A 1 709 ? -20.540 -45.819 61.648 1.00 66.19 709 ILE A O 1
ATOM 5120 N N . LYS A 1 710 ? -21.678 -47.626 60.989 1.00 65.75 710 LYS A N 1
ATOM 5121 C CA . LYS A 1 710 ? -21.235 -47.562 59.590 1.00 65.75 710 LYS A CA 1
ATOM 5122 C C . LYS A 1 710 ? -22.289 -46.821 58.778 1.00 65.75 710 LYS A C 1
ATOM 5124 O O . LYS A 1 710 ? -23.421 -47.287 58.746 1.00 65.75 710 LYS A O 1
ATOM 5129 N N . VAL A 1 711 ? -21.884 -45.760 58.095 1.00 72.06 711 VAL A N 1
ATOM 5130 C CA . VAL A 1 711 ? -22.755 -44.927 57.259 1.00 72.06 711 VAL A CA 1
ATOM 5131 C C . VAL A 1 711 ? -22.405 -45.048 55.776 1.00 72.06 711 VAL A C 1
ATOM 5133 O O . VAL A 1 711 ? -21.299 -45.479 55.426 1.00 72.06 711 VAL A O 1
ATOM 5136 N N . GLU A 1 712 ? -23.353 -44.699 54.908 1.00 70.06 712 GLU A N 1
ATOM 5137 C CA . GLU A 1 712 ? -23.087 -44.401 53.497 1.00 70.06 712 GLU A CA 1
ATOM 5138 C C . GLU A 1 712 ? -22.476 -42.990 53.340 1.00 70.06 712 GLU A C 1
ATOM 5140 O O . GLU A 1 712 ? -22.308 -42.247 54.305 1.00 70.06 712 GLU A O 1
ATOM 5145 N N . ALA A 1 713 ? -22.110 -42.605 52.113 1.00 69.75 713 ALA A N 1
ATOM 5146 C CA . ALA A 1 713 ? -21.407 -41.345 51.827 1.00 69.75 713 ALA A CA 1
ATOM 5147 C C . ALA A 1 713 ? -22.239 -40.060 52.061 1.00 69.75 713 ALA A C 1
ATOM 5149 O O . ALA A 1 713 ? -21.739 -38.966 51.819 1.00 69.75 713 ALA A O 1
ATOM 5150 N N . ASN A 1 714 ? -23.490 -40.197 52.509 1.00 70.19 714 ASN A N 1
ATOM 5151 C CA . ASN A 1 714 ? -24.426 -39.126 52.856 1.00 70.19 714 ASN A CA 1
ATOM 5152 C C . ASN A 1 714 ? -24.813 -39.122 54.354 1.00 70.19 714 ASN A C 1
ATOM 5154 O O . ASN A 1 714 ? -25.856 -38.579 54.708 1.00 70.19 714 ASN A O 1
ATOM 5158 N N . GLY A 1 715 ? -24.039 -39.791 55.213 1.00 74.31 715 GLY A N 1
ATOM 5159 C CA . GLY A 1 715 ? -24.229 -39.819 56.673 1.00 74.31 715 GLY A CA 1
ATOM 5160 C C . GLY A 1 715 ? -25.366 -40.718 57.183 1.00 74.31 715 GLY A C 1
ATOM 5161 O O . GLY A 1 715 ? -25.645 -40.796 58.380 1.00 74.31 715 GLY A O 1
ATOM 5162 N N . CYS A 1 716 ? -26.057 -41.435 56.294 1.00 76.69 716 CYS A N 1
ATOM 5163 C CA . CYS A 1 716 ? -27.193 -42.283 56.660 1.00 76.69 716 CYS A CA 1
ATOM 5164 C C . CYS A 1 716 ? -26.788 -43.749 56.920 1.00 76.69 716 CYS A C 1
ATOM 5166 O O . CYS A 1 716 ? -25.814 -44.254 56.357 1.00 76.69 716 CYS A O 1
ATOM 5168 N N . GLU A 1 717 ? -27.548 -44.457 57.768 1.00 76.56 717 GLU A N 1
ATOM 5169 C CA . GLU A 1 717 ? -27.410 -45.915 57.945 1.00 76.56 717 GLU A CA 1
ATOM 5170 C C . GLU A 1 717 ? -27.785 -46.640 56.631 1.00 76.56 717 GLU A C 1
ATOM 5172 O O . GLU A 1 717 ? -28.781 -46.251 56.017 1.00 76.56 717 GLU A O 1
ATOM 5177 N N . PRO A 1 718 ? -27.020 -47.660 56.185 1.00 72.12 718 PRO A N 1
ATOM 5178 C CA . PRO A 1 718 ? -27.276 -48.348 54.926 1.00 72.12 718 PRO A CA 1
ATOM 5179 C C . PRO A 1 718 ? -28.683 -48.932 54.774 1.00 72.12 718 PRO A C 1
ATOM 5181 O O . PRO A 1 718 ? -29.265 -49.514 55.694 1.00 72.12 718 PRO A O 1
ATOM 5184 N N . ASP A 1 719 ? -29.161 -48.806 53.545 1.00 70.00 719 ASP A N 1
ATOM 5185 C CA . ASP A 1 719 ? -30.357 -49.426 52.993 1.00 70.00 719 ASP A CA 1
ATOM 5186 C C . ASP A 1 719 ? -29.866 -50.153 51.727 1.00 70.00 719 ASP A C 1
ATOM 5188 O O . ASP A 1 719 ? -29.532 -49.518 50.713 1.00 70.00 719 ASP A O 1
ATOM 5192 N N . THR A 1 720 ? -29.617 -51.462 51.866 1.00 78.38 720 THR A N 1
ATOM 5193 C CA . THR A 1 720 ? -28.838 -52.254 50.897 1.00 78.38 720 THR A CA 1
ATOM 5194 C C . THR A 1 720 ? -29.583 -52.491 49.584 1.00 78.38 720 THR A C 1
ATOM 5196 O O . THR A 1 720 ? -28.942 -52.495 48.528 1.00 78.38 720 THR A O 1
ATOM 5199 N N . ASP A 1 721 ? -30.904 -52.669 49.626 1.00 67.06 721 ASP A N 1
ATOM 5200 C CA . ASP A 1 721 ? -31.755 -52.906 48.453 1.00 67.06 721 ASP A CA 1
ATOM 5201 C C . ASP A 1 721 ? -32.607 -51.676 48.055 1.00 67.06 721 ASP A C 1
ATOM 5203 O O . ASP A 1 721 ? -32.979 -51.538 46.882 1.00 67.06 721 ASP A O 1
ATOM 5207 N N . LYS A 1 722 ? -32.722 -50.686 48.958 1.00 71.50 722 LYS A N 1
ATOM 5208 C CA . LYS A 1 722 ? -33.274 -49.333 48.743 1.00 71.50 722 LYS A CA 1
ATOM 5209 C C . LYS A 1 722 ? -34.794 -49.304 48.594 1.00 71.50 722 LYS A C 1
ATOM 5211 O O . LYS A 1 722 ? -35.346 -48.469 47.865 1.00 71.50 722 LYS A O 1
ATOM 5216 N N . ASP A 1 723 ? -35.475 -50.198 49.307 1.00 68.12 723 ASP A N 1
ATOM 5217 C CA . ASP A 1 723 ? -36.937 -50.242 49.399 1.00 68.12 723 ASP A CA 1
ATOM 5218 C C . ASP A 1 723 ? -37.528 -49.126 50.294 1.00 68.12 723 ASP A C 1
ATOM 5220 O O . ASP A 1 723 ? -38.706 -48.775 50.159 1.00 68.12 723 ASP A O 1
ATOM 5224 N N . GLY A 1 724 ? -36.697 -48.507 51.147 1.00 70.56 724 GLY A N 1
ATOM 5225 C CA . GLY A 1 724 ? -37.074 -47.491 52.136 1.00 70.56 724 GLY A CA 1
ATOM 5226 C C . GLY A 1 724 ? -37.008 -47.954 53.601 1.00 70.56 724 GLY A C 1
ATOM 5227 O O . GLY A 1 724 ? -37.426 -47.200 54.489 1.00 70.56 724 GLY A O 1
ATOM 5228 N N . VAL A 1 725 ? -36.508 -49.162 53.877 1.00 72.38 725 VAL A N 1
ATOM 5229 C CA . VAL A 1 725 ? -36.379 -49.777 55.203 1.00 72.38 725 VAL A CA 1
ATOM 5230 C C . VAL A 1 725 ? -34.922 -50.191 55.451 1.00 72.38 725 VAL A C 1
ATOM 5232 O O . VAL A 1 725 ? -34.482 -51.260 55.055 1.00 72.38 725 VAL A O 1
ATOM 5235 N N . ALA A 1 726 ? -34.179 -49.368 56.199 1.00 71.88 726 ALA A N 1
ATOM 5236 C CA . ALA A 1 726 ? -32.763 -49.610 56.506 1.00 71.88 726 ALA A CA 1
ATOM 5237 C C . ALA A 1 726 ? -32.448 -51.033 57.033 1.00 71.88 726 ALA A C 1
ATOM 5239 O O . ALA A 1 726 ? -33.245 -51.633 57.770 1.00 71.88 726 ALA A O 1
ATOM 5240 N N . ASP A 1 727 ? -31.229 -51.512 56.741 1.00 69.31 727 ASP A N 1
ATOM 5241 C CA . ASP A 1 727 ? -30.714 -52.882 56.955 1.00 69.31 727 ASP A CA 1
ATOM 5242 C C . ASP A 1 727 ? -31.034 -53.502 58.335 1.00 69.31 727 ASP A C 1
ATOM 5244 O O . ASP A 1 727 ? -31.115 -54.724 58.493 1.00 69.31 727 ASP A O 1
ATOM 5248 N N . SER A 1 728 ? -31.154 -52.678 59.380 1.00 69.12 728 SER A N 1
ATOM 5249 C CA . SER A 1 728 ? -31.404 -53.124 60.755 1.00 69.12 728 SER A CA 1
ATOM 5250 C C . SER A 1 728 ? -32.884 -53.393 61.090 1.00 69.12 728 SER A C 1
ATOM 5252 O O . SER A 1 728 ? -33.172 -53.926 62.171 1.00 69.12 728 SER A O 1
ATOM 5254 N N . ALA A 1 729 ? -33.816 -53.076 60.182 1.00 66.00 729 ALA A N 1
ATOM 5255 C CA . ALA A 1 729 ? -35.267 -53.244 60.342 1.00 66.00 729 ALA A CA 1
ATOM 5256 C C . ALA A 1 729 ? -35.925 -54.175 59.296 1.00 66.00 729 ALA A C 1
ATOM 5258 O O . ALA A 1 729 ? -36.955 -54.809 59.596 1.00 66.00 729 ALA A O 1
ATOM 5259 N N . ASP A 1 730 ? -35.333 -54.276 58.107 1.00 73.81 730 ASP A N 1
ATOM 5260 C CA . ASP A 1 730 ? -35.810 -55.099 56.995 1.00 73.81 730 ASP A CA 1
ATOM 5261 C C . ASP A 1 730 ? -35.809 -56.631 57.294 1.00 73.81 730 ASP A C 1
ATOM 5263 O O . ASP A 1 730 ? -35.233 -57.125 58.274 1.00 73.81 730 ASP A O 1
ATOM 5267 N N . LYS A 1 731 ? -36.583 -57.391 56.504 1.00 76.44 731 LYS A N 1
ATOM 5268 C CA . LYS A 1 731 ? -36.615 -58.861 56.430 1.00 76.44 731 LYS A CA 1
ATOM 5269 C C . LYS A 1 731 ? -36.547 -59.434 54.999 1.00 76.44 731 LYS A C 1
ATOM 5271 O O . LYS A 1 731 ? -36.503 -60.666 54.894 1.00 76.44 731 LYS A O 1
ATOM 5276 N N . CYS A 1 732 ? -36.588 -58.615 53.951 1.00 71.25 732 CYS A N 1
ATOM 5277 C CA . CYS A 1 732 ? -36.757 -59.008 52.552 1.00 71.25 732 CYS A CA 1
ATOM 5278 C C . CYS A 1 732 ? -35.599 -58.592 51.606 1.00 71.25 732 CYS A C 1
ATOM 5280 O O . CYS A 1 732 ? -35.739 -58.858 50.417 1.00 71.25 732 CYS A O 1
ATOM 5282 N N . VAL A 1 733 ? -34.482 -58.076 52.155 1.00 68.69 733 VAL A N 1
ATOM 5283 C CA . VAL A 1 733 ? -33.026 -57.975 51.800 1.00 68.69 733 VAL A CA 1
ATOM 5284 C C . VAL A 1 733 ? -32.497 -58.025 50.349 1.00 68.69 733 VAL A C 1
ATOM 5286 O O . VAL A 1 733 ? -31.288 -57.906 50.142 1.00 68.69 733 VAL A O 1
ATOM 5289 N N . ASP A 1 734 ? -33.343 -58.259 49.359 1.00 71.50 734 ASP A N 1
ATOM 5290 C CA . ASP A 1 734 ? -33.061 -58.321 47.924 1.00 71.50 734 ASP A CA 1
ATOM 5291 C C . ASP A 1 734 ? -34.181 -57.578 47.134 1.00 71.50 734 ASP A C 1
ATOM 5293 O O . ASP A 1 734 ? -34.392 -57.844 45.946 1.00 71.50 734 ASP A O 1
ATOM 5297 N N . THR A 1 735 ? -34.960 -56.698 47.783 1.00 71.94 735 THR A N 1
ATOM 5298 C CA . THR A 1 735 ? -36.206 -56.121 47.242 1.00 71.94 735 THR A CA 1
ATOM 5299 C C . THR A 1 735 ? -35.960 -54.852 46.411 1.00 71.94 735 THR A C 1
ATOM 5301 O O . THR A 1 735 ? -35.292 -53.935 46.879 1.00 71.94 735 THR A O 1
ATOM 5304 N N . PRO A 1 736 ? -36.468 -54.743 45.163 1.00 66.44 736 PRO A N 1
ATOM 5305 C CA . PRO A 1 736 ? -36.011 -53.690 44.258 1.00 66.44 736 PRO A CA 1
ATOM 5306 C C . PRO A 1 736 ? -36.375 -52.265 44.698 1.00 66.44 736 PRO A C 1
ATOM 5308 O O . PRO A 1 736 ? -37.521 -51.966 45.047 1.00 66.44 736 PRO A O 1
ATOM 5311 N N . ALA A 1 737 ? -35.398 -51.366 44.574 1.00 61.19 737 ALA A N 1
ATOM 5312 C CA . ALA A 1 737 ? -35.504 -49.963 44.951 1.00 61.19 737 ALA A CA 1
ATOM 5313 C C . ALA A 1 737 ? -36.758 -49.251 44.404 1.00 61.19 737 ALA A C 1
ATOM 5315 O O . ALA A 1 737 ? -37.017 -49.242 43.197 1.00 61.19 737 ALA A O 1
ATOM 5316 N N . GLY A 1 738 ? -37.511 -48.593 45.290 1.00 63.47 738 GLY A N 1
ATOM 5317 C CA . GLY A 1 738 ? -38.712 -47.824 44.932 1.00 63.47 738 GLY A CA 1
ATOM 5318 C C . GLY A 1 738 ? -39.974 -48.647 44.625 1.00 63.47 738 GLY A C 1
ATOM 5319 O O . GLY A 1 738 ? -40.977 -48.080 44.177 1.00 63.47 738 GLY A O 1
ATOM 5320 N N . THR A 1 739 ? -39.961 -49.961 44.868 1.00 64.44 739 THR A N 1
ATOM 5321 C CA . THR A 1 739 ? -41.173 -50.797 44.853 1.00 64.44 739 THR A CA 1
ATOM 5322 C C . THR A 1 739 ? -42.100 -50.467 46.034 1.00 64.44 739 THR A C 1
ATOM 5324 O O . THR A 1 739 ? -41.733 -49.770 46.980 1.00 64.44 739 THR A O 1
ATOM 5327 N N . LYS A 1 740 ? -43.366 -50.905 45.974 1.00 65.94 740 LYS A N 1
ATOM 5328 C CA . LYS A 1 740 ? -44.344 -50.667 47.053 1.00 65.94 740 LYS A CA 1
ATOM 5329 C C . LYS A 1 740 ? -44.366 -51.841 48.021 1.00 65.94 740 LYS A C 1
ATOM 5331 O O . LYS A 1 740 ? -45.189 -52.744 47.882 1.00 65.94 740 LYS A O 1
ATOM 5336 N N . VAL A 1 741 ? -43.467 -51.779 48.991 1.00 72.31 741 VAL A N 1
ATOM 5337 C CA . VAL A 1 741 ? -43.298 -52.787 50.038 1.00 72.31 741 VAL A CA 1
ATOM 5338 C C . VAL A 1 741 ? -44.313 -52.676 51.181 1.00 72.31 741 VAL A C 1
ATOM 5340 O O . VAL A 1 741 ? -44.979 -51.651 51.362 1.00 72.31 741 VAL A O 1
ATOM 5343 N N . ASP A 1 742 ? -44.442 -53.754 51.960 1.00 67.81 742 ASP A N 1
ATOM 5344 C CA . ASP A 1 742 ? -45.171 -53.767 53.233 1.00 67.81 742 ASP A CA 1
ATOM 5345 C C . ASP A 1 742 ? -44.315 -53.302 54.436 1.00 67.81 742 ASP A C 1
ATOM 5347 O O . ASP A 1 742 ? -43.153 -52.936 54.293 1.00 67.81 742 ASP A O 1
ATOM 5351 N N . GLU A 1 743 ? -44.875 -53.326 55.656 1.00 67.50 743 GLU A N 1
ATOM 5352 C CA . GLU A 1 743 ? -44.179 -52.943 56.909 1.00 67.50 743 GLU A CA 1
ATOM 5353 C C . GLU A 1 743 ? -42.953 -53.830 57.256 1.00 67.50 743 GLU A C 1
ATOM 5355 O O . GLU A 1 743 ? -42.369 -53.705 58.338 1.00 67.50 743 GLU A O 1
ATOM 5360 N N . THR A 1 744 ? -42.590 -54.780 56.390 1.00 72.38 744 THR A N 1
ATOM 5361 C CA . THR A 1 744 ? -41.465 -55.702 56.543 1.00 72.38 744 THR A CA 1
ATOM 5362 C C . THR A 1 744 ? -40.595 -55.879 55.295 1.00 72.38 744 THR A C 1
ATOM 5364 O O . THR A 1 744 ? -39.722 -56.745 55.346 1.00 72.38 744 THR A O 1
ATOM 5367 N N . GLY A 1 745 ? -40.801 -55.051 54.266 1.00 72.81 745 GLY A N 1
ATOM 5368 C CA . GLY A 1 745 ? -39.904 -54.892 53.116 1.00 72.81 745 GLY A CA 1
ATOM 5369 C C . GLY A 1 745 ? -40.213 -55.748 51.884 1.00 72.81 745 GLY A C 1
ATOM 5370 O O . GLY A 1 745 ? -39.336 -56.004 51.075 1.00 72.81 745 GLY A O 1
ATOM 5371 N N . CYS A 1 746 ? -41.438 -56.271 51.741 1.00 77.75 746 CYS A N 1
ATOM 5372 C CA . CYS A 1 746 ? -41.757 -57.268 50.706 1.00 77.75 746 CYS A CA 1
ATOM 5373 C C . CYS A 1 746 ? -42.835 -56.792 49.700 1.00 77.75 746 CYS A C 1
ATOM 5375 O O . CYS A 1 746 ? -43.784 -56.108 50.088 1.00 77.75 746 CYS A O 1
ATOM 5377 N N . GLU A 1 747 ? -42.714 -57.191 48.424 1.00 69.81 747 GLU A N 1
ATOM 5378 C CA . GLU A 1 747 ? -43.591 -56.787 47.299 1.00 69.81 747 GLU A CA 1
ATOM 5379 C C . GLU A 1 747 ? -45.033 -57.365 47.313 1.00 69.81 747 GLU A C 1
ATOM 5381 O O . GLU A 1 747 ? -45.378 -58.269 48.079 1.00 69.81 747 GLU A O 1
ATOM 5386 N N . LEU A 1 748 ? -45.885 -56.848 46.412 1.00 67.81 748 LEU A N 1
ATOM 5387 C CA . LEU A 1 748 ? -47.312 -57.173 46.254 1.00 67.81 748 LEU A CA 1
ATOM 5388 C C . LEU A 1 748 ? -47.637 -57.899 44.929 1.00 67.81 748 LEU A C 1
ATOM 5390 O O . LEU A 1 748 ? -47.031 -57.629 43.899 1.00 67.81 748 LEU A O 1
ATOM 5394 N N . ASP A 1 749 ? -48.651 -58.772 44.973 1.00 70.25 749 ASP A N 1
ATOM 5395 C CA . ASP A 1 749 ? -49.279 -59.475 43.835 1.00 70.25 749 ASP A CA 1
ATOM 5396 C C . ASP A 1 749 ? -50.818 -59.346 43.935 1.00 70.25 749 ASP A C 1
ATOM 5398 O O . ASP A 1 749 ? -51.481 -59.876 44.851 1.00 70.25 749 ASP A O 1
ATOM 5402 N N . SER A 1 750 ? -51.405 -58.619 42.985 1.00 75.56 750 SER A N 1
ATOM 5403 C CA . SER A 1 750 ? -52.834 -58.316 42.915 1.00 75.56 750 SER A CA 1
ATOM 5404 C C . SER A 1 750 ? -53.639 -59.367 42.142 1.00 75.56 750 SER A C 1
ATOM 5406 O O . SER A 1 750 ? -54.707 -59.780 42.621 1.00 75.56 750 SER A O 1
ATOM 5408 N N . ASP A 1 751 ? -53.126 -59.822 41.001 1.00 64.50 751 ASP A N 1
ATOM 5409 C CA . ASP A 1 751 ? -53.807 -60.602 39.952 1.00 64.50 751 ASP A CA 1
ATOM 5410 C C . ASP A 1 751 ? -53.728 -62.136 40.177 1.00 64.50 751 ASP A C 1
ATOM 5412 O O . ASP A 1 751 ? -54.757 -62.824 40.111 1.00 64.50 751 ASP A O 1
ATOM 5416 N N . LYS A 1 752 ? -52.569 -62.631 40.638 1.00 71.94 752 LYS A N 1
ATOM 5417 C CA . LYS A 1 752 ? -52.216 -64.034 40.951 1.00 71.94 752 LYS A CA 1
ATOM 5418 C C . LYS A 1 752 ? -52.002 -64.963 39.755 1.00 71.94 752 LYS A C 1
ATOM 5420 O O . LYS A 1 752 ? -52.221 -66.175 39.892 1.00 71.94 752 LYS A O 1
ATOM 5425 N N . ASP A 1 753 ? -51.522 -64.458 38.621 1.00 66.06 753 ASP A N 1
ATOM 5426 C CA . ASP A 1 753 ? -50.905 -65.300 37.590 1.00 66.06 753 ASP A CA 1
ATOM 5427 C C . ASP A 1 753 ? -49.596 -65.971 38.075 1.00 66.06 753 ASP A C 1
ATOM 5429 O O . ASP A 1 753 ? -49.351 -67.146 37.777 1.00 66.06 753 ASP A O 1
ATOM 5433 N N . GLY A 1 754 ? -48.823 -65.268 38.910 1.00 69.69 754 GLY A N 1
ATOM 5434 C CA . GLY A 1 754 ? -47.538 -65.687 39.472 1.00 69.69 754 GLY A CA 1
ATOM 5435 C C . GLY A 1 754 ? -46.433 -64.619 39.451 1.00 69.69 754 GLY A C 1
ATOM 5436 O O . GLY A 1 754 ? -45.354 -64.891 39.983 1.00 69.69 754 GLY A O 1
ATOM 5437 N N . VAL A 1 755 ? -46.680 -63.446 38.860 1.00 69.94 755 VAL A N 1
ATOM 5438 C CA . VAL A 1 755 ? -45.770 -62.290 38.784 1.00 69.94 755 VAL A CA 1
ATOM 5439 C C . VAL A 1 755 ? -46.185 -61.221 39.818 1.00 69.94 755 VAL A C 1
ATOM 5441 O O . VAL A 1 755 ? -47.331 -61.181 40.260 1.00 69.94 755 VAL A O 1
ATOM 5444 N N . ALA A 1 756 ? -45.246 -60.386 40.275 1.00 66.94 756 ALA A N 1
ATOM 5445 C CA . ALA A 1 756 ? -45.531 -59.277 41.195 1.00 66.94 756 ALA A CA 1
ATOM 5446 C C . ALA A 1 756 ? -45.999 -58.016 40.443 1.00 66.94 756 ALA A C 1
ATOM 5448 O O . ALA A 1 756 ? -45.584 -57.784 39.307 1.00 66.94 756 ALA A O 1
ATOM 5449 N N . ASP A 1 757 ? -46.775 -57.149 41.106 1.00 66.50 757 ASP A N 1
ATOM 5450 C CA . ASP A 1 757 ? -47.359 -55.903 40.560 1.00 66.50 757 ASP A CA 1
ATOM 5451 C C . ASP A 1 757 ? -46.313 -54.910 39.991 1.00 66.50 757 ASP A C 1
ATOM 5453 O O . ASP A 1 757 ? -46.663 -53.945 39.311 1.00 66.50 757 ASP A O 1
ATOM 5457 N N . SER A 1 758 ? -45.033 -55.104 40.318 1.00 64.12 758 SER A N 1
ATOM 5458 C CA . SER A 1 758 ? -43.867 -54.342 39.851 1.00 64.12 758 SER A CA 1
ATOM 5459 C C . SER A 1 758 ? -43.264 -54.861 38.538 1.00 64.12 758 SER A C 1
ATOM 5461 O O . SER A 1 758 ? -42.614 -54.094 37.825 1.00 64.12 758 SER A O 1
ATOM 5463 N N . ALA A 1 759 ? -43.466 -56.142 38.221 1.00 62.38 759 ALA A N 1
ATOM 5464 C CA . ALA A 1 759 ? -42.903 -56.837 37.061 1.00 62.38 759 ALA A CA 1
ATOM 5465 C C . ALA A 1 759 ? -43.968 -57.254 36.027 1.00 62.38 759 ALA A C 1
ATOM 5467 O O . ALA A 1 759 ? -43.632 -57.503 34.868 1.00 62.38 759 ALA A O 1
ATOM 5468 N N . ASP A 1 760 ? -45.237 -57.308 36.431 1.00 66.31 760 ASP A N 1
ATOM 5469 C CA . ASP A 1 760 ? -46.378 -57.640 35.582 1.00 66.31 760 ASP A CA 1
ATOM 5470 C C . ASP A 1 760 ? -46.753 -56.478 34.638 1.00 66.31 760 ASP A C 1
ATOM 5472 O O . ASP A 1 760 ? -47.170 -55.395 35.056 1.00 66.31 760 ASP A O 1
ATOM 5476 N N . GLN A 1 761 ? -46.603 -56.717 33.334 1.00 73.94 761 GLN A N 1
ATOM 5477 C CA . GLN A 1 761 ? -46.972 -55.796 32.254 1.00 73.94 761 GLN A CA 1
ATOM 5478 C C . GLN A 1 761 ? -48.338 -56.136 31.631 1.00 73.94 761 GLN A C 1
ATOM 5480 O O . GLN A 1 761 ? -48.865 -55.358 30.830 1.00 73.94 761 GLN A O 1
ATOM 5485 N N . CYS A 1 762 ? -48.943 -57.256 32.033 1.00 69.81 762 CYS A N 1
ATOM 5486 C CA . CYS A 1 762 ? -50.236 -57.753 31.581 1.00 69.81 762 CYS A CA 1
ATOM 5487 C C . CYS A 1 762 ? -51.230 -57.995 32.760 1.00 69.81 762 CYS A C 1
ATOM 5489 O O . CYS A 1 762 ? -51.858 -59.056 32.786 1.00 69.81 762 CYS A O 1
ATOM 5491 N N . PRO A 1 763 ? -51.501 -57.008 33.659 1.00 67.25 763 PRO A N 1
ATOM 5492 C CA . PRO A 1 763 ? -52.233 -57.165 34.941 1.00 67.25 763 PRO A CA 1
ATOM 5493 C C . PRO A 1 763 ? -53.759 -57.347 34.836 1.00 67.25 763 PRO A C 1
ATOM 5495 O O . PRO A 1 763 ? -54.561 -56.706 35.526 1.00 67.25 763 PRO A O 1
ATOM 5498 N N . THR A 1 764 ? -54.177 -58.193 33.900 1.00 67.50 764 THR A N 1
ATOM 5499 C CA . THR A 1 764 ? -55.540 -58.702 33.705 1.00 67.50 764 THR A CA 1
ATOM 5500 C C . THR A 1 764 ? -55.540 -60.140 33.152 1.00 67.50 764 THR A C 1
ATOM 5502 O O . THR A 1 764 ? -56.559 -60.589 32.612 1.00 67.50 764 THR A O 1
ATOM 5505 N N . THR A 1 765 ? -54.408 -60.850 33.219 1.00 70.25 765 THR A N 1
ATOM 5506 C CA . THR A 1 765 ? -54.229 -62.170 32.602 1.00 70.25 765 THR A CA 1
ATOM 5507 C C . THR A 1 765 ? -55.138 -63.213 33.265 1.00 70.25 765 THR A C 1
ATOM 5509 O O . THR A 1 765 ? -55.339 -63.252 34.475 1.00 70.25 765 THR A O 1
ATOM 5512 N N . GLU A 1 766 ? -55.764 -64.087 32.465 1.00 63.06 766 GLU A N 1
ATOM 5513 C CA . GLU A 1 766 ? -56.713 -65.066 33.011 1.00 63.06 766 GLU A CA 1
ATOM 5514 C C . GLU A 1 766 ? -55.969 -66.173 33.783 1.00 63.06 766 GLU A C 1
ATOM 5516 O O . GLU A 1 766 ? -55.440 -67.116 33.190 1.00 63.06 766 GLU A O 1
ATOM 5521 N N . ALA A 1 767 ? -55.940 -66.041 35.115 1.00 61.06 767 ALA A N 1
ATOM 5522 C CA . ALA A 1 767 ? -55.196 -66.881 36.057 1.00 61.06 767 ALA A CA 1
ATOM 5523 C C . ALA A 1 767 ? -55.158 -68.380 35.682 1.00 61.06 767 ALA A C 1
ATOM 5525 O O . ALA A 1 767 ? -56.157 -69.106 35.778 1.00 61.06 767 ALA A O 1
ATOM 5526 N N . GLY A 1 768 ? -53.968 -68.851 35.290 1.00 63.09 768 GLY A N 1
ATOM 5527 C CA . GLY A 1 768 ? -53.720 -70.220 34.821 1.00 63.09 768 GLY A CA 1
ATOM 5528 C C . GLY A 1 768 ? -53.262 -70.352 33.362 1.00 63.09 768 GLY A C 1
ATOM 5529 O O . GLY A 1 768 ? -53.118 -71.484 32.889 1.00 63.09 768 GLY A O 1
ATOM 5530 N N . LYS A 1 769 ? -53.020 -69.243 32.648 1.00 65.62 769 LYS A N 1
ATOM 5531 C CA . LYS A 1 769 ? -52.215 -69.231 31.412 1.00 65.62 769 LYS A CA 1
ATOM 5532 C C . LYS A 1 769 ? -50.730 -69.508 31.699 1.00 65.62 769 LYS A C 1
ATOM 5534 O O . LYS A 1 769 ? -50.281 -69.450 32.839 1.00 65.62 769 LYS A O 1
ATOM 5539 N N . THR A 1 770 ? -49.973 -69.845 30.655 1.00 63.28 770 THR A N 1
ATOM 5540 C CA . THR A 1 770 ? -48.505 -69.919 30.700 1.00 63.28 770 THR A CA 1
ATOM 5541 C C . THR A 1 770 ? -47.933 -68.617 30.164 1.00 63.28 770 THR A C 1
ATOM 5543 O O . THR A 1 770 ? -47.954 -68.404 28.952 1.00 63.28 770 THR A O 1
ATOM 5546 N N . VAL A 1 771 ? -47.462 -67.777 31.078 1.00 71.75 771 VAL A N 1
ATOM 5547 C CA . VAL A 1 771 ? -46.890 -66.458 30.799 1.00 71.75 771 VAL A CA 1
ATOM 5548 C C . VAL A 1 771 ? -45.363 -66.497 30.717 1.00 71.75 771 VAL A C 1
ATOM 5550 O O . VAL A 1 771 ? -44.728 -67.463 31.155 1.00 71.75 771 VAL A O 1
ATOM 5553 N N . ASP A 1 772 ? -44.782 -65.438 30.162 1.00 68.56 772 ASP A N 1
ATOM 5554 C CA . ASP A 1 772 ? -43.371 -65.096 30.317 1.00 68.56 772 ASP A CA 1
ATOM 5555 C C . ASP A 1 772 ? -43.073 -64.448 31.690 1.00 68.56 772 ASP A C 1
ATOM 5557 O O . ASP A 1 772 ? -43.891 -64.468 32.609 1.00 68.56 772 ASP A O 1
ATOM 5561 N N . ALA A 1 773 ? -41.870 -63.890 31.858 1.00 64.94 773 ALA A N 1
ATOM 5562 C CA . ALA A 1 773 ? -41.447 -63.239 33.102 1.00 64.94 773 ALA A CA 1
ATOM 5563 C C . ALA A 1 773 ? -42.099 -61.858 33.356 1.00 64.94 773 ALA A C 1
ATOM 5565 O O . ALA A 1 773 ? -41.755 -61.209 34.341 1.00 64.94 773 ALA A O 1
ATOM 5566 N N . THR A 1 774 ? -43.004 -61.415 32.479 1.00 69.56 774 THR A N 1
ATOM 5567 C CA . THR A 1 774 ? -43.706 -60.121 32.517 1.00 69.56 774 THR A CA 1
ATOM 5568 C C . THR A 1 774 ? -45.236 -60.257 32.459 1.00 69.56 774 THR A C 1
ATOM 5570 O O . THR A 1 774 ? -45.929 -59.264 32.254 1.00 69.56 774 THR A O 1
ATOM 5573 N N . GLY A 1 775 ? -45.780 -61.467 32.652 1.00 71.81 775 GLY A N 1
ATOM 5574 C CA . GLY A 1 775 ? -47.229 -61.725 32.732 1.00 71.81 775 GLY A CA 1
ATOM 5575 C C . GLY A 1 775 ? -47.940 -61.922 31.382 1.00 71.81 775 GLY A C 1
ATOM 5576 O O . GLY A 1 775 ? -49.168 -62.051 31.334 1.00 71.81 775 GLY A O 1
ATOM 5577 N N . CYS A 1 776 ? -47.198 -61.958 30.269 1.00 75.62 776 CYS A N 1
ATOM 5578 C CA . CYS A 1 776 ? -47.748 -61.930 28.909 1.00 75.62 776 CYS A CA 1
ATOM 5579 C C . CYS A 1 776 ? -47.580 -63.277 28.157 1.00 75.62 776 CYS A C 1
ATOM 5581 O O . CYS A 1 776 ? -46.799 -64.138 28.562 1.00 75.62 776 CYS A O 1
ATOM 5583 N N . GLU A 1 777 ? -48.351 -63.513 27.080 1.00 73.12 777 GLU A N 1
ATOM 5584 C CA . GLU A 1 777 ? -48.268 -64.750 26.266 1.00 73.12 777 GLU A CA 1
ATOM 5585 C C . GLU A 1 777 ? -47.152 -64.668 25.199 1.00 73.12 777 GLU A C 1
ATOM 5587 O O . GLU A 1 777 ? -46.935 -63.608 24.620 1.00 73.12 777 GLU A O 1
ATOM 5592 N N . LEU A 1 778 ? -46.457 -65.786 24.930 1.00 69.56 778 LEU A N 1
ATOM 5593 C CA . LEU A 1 778 ? -45.188 -65.799 24.179 1.00 69.56 778 LEU A CA 1
ATOM 5594 C C . LEU A 1 778 ? -45.285 -65.641 22.643 1.00 69.56 778 LEU A C 1
ATOM 5596 O O . LEU A 1 778 ? -46.214 -66.112 21.979 1.00 69.56 778 LEU A O 1
ATOM 5600 N N . ASP A 1 779 ? -44.208 -65.058 22.114 1.00 68.62 779 ASP A N 1
ATOM 5601 C CA . ASP A 1 779 ? -43.772 -64.960 20.716 1.00 68.62 779 ASP A CA 1
ATOM 5602 C C . ASP A 1 779 ? -42.286 -65.396 20.684 1.00 68.62 779 ASP A C 1
ATOM 5604 O O . ASP A 1 779 ? -41.465 -64.849 21.431 1.00 68.62 779 ASP A O 1
ATOM 5608 N N . THR A 1 780 ? -41.955 -66.453 19.932 1.00 77.69 780 THR A N 1
ATOM 5609 C CA . THR A 1 780 ? -40.653 -67.146 20.015 1.00 77.69 780 THR A CA 1
ATOM 5610 C C . THR A 1 780 ? -39.567 -66.579 19.093 1.00 77.69 780 THR A C 1
ATOM 5612 O O . THR A 1 780 ? -38.398 -66.585 19.496 1.00 77.69 780 THR A O 1
ATOM 5615 N N . ASP A 1 781 ? -39.893 -66.123 17.878 1.00 65.75 781 ASP A N 1
ATOM 5616 C CA . ASP A 1 781 ? -38.918 -65.586 16.908 1.00 65.75 781 ASP A CA 1
ATOM 5617 C C . ASP A 1 781 ? -39.068 -64.083 16.610 1.00 65.75 781 ASP A C 1
ATOM 5619 O O . ASP A 1 781 ? -38.147 -63.495 16.039 1.00 65.75 781 ASP A O 1
ATOM 5623 N N . LYS A 1 782 ? -40.115 -63.433 17.141 1.00 70.88 782 LYS A N 1
ATOM 5624 C CA . LYS A 1 782 ? -40.333 -61.976 17.151 1.00 70.88 782 LYS A CA 1
ATOM 5625 C C . LYS A 1 782 ? -40.522 -61.321 15.780 1.00 70.88 782 LYS A C 1
ATOM 5627 O O . LYS A 1 782 ? -40.152 -60.156 15.592 1.00 70.88 782 LYS A O 1
ATOM 5632 N N . ASP A 1 783 ? -41.117 -62.020 14.823 1.00 67.81 783 ASP A N 1
ATOM 5633 C CA . ASP A 1 783 ? -41.550 -61.383 13.574 1.00 67.81 783 ASP A CA 1
ATOM 5634 C C . ASP A 1 783 ? -42.761 -60.436 13.780 1.00 67.81 783 ASP A C 1
ATOM 5636 O O . ASP A 1 783 ? -43.027 -59.562 12.951 1.00 67.81 783 ASP A O 1
ATOM 5640 N N . GLY A 1 784 ? -43.449 -60.569 14.925 1.00 71.44 784 GLY A N 1
ATOM 5641 C CA . GLY A 1 784 ? -44.655 -59.838 15.310 1.00 71.44 784 GLY A CA 1
ATOM 5642 C C . GLY A 1 784 ? -45.910 -60.713 15.449 1.00 71.44 784 GLY A C 1
ATOM 5643 O O . GLY A 1 784 ? -46.996 -60.167 15.684 1.00 71.44 784 GLY A O 1
ATOM 5644 N N . VAL A 1 785 ? -45.801 -62.038 15.294 1.00 72.38 785 VAL A N 1
ATOM 5645 C CA . VAL A 1 785 ? -46.915 -62.994 15.327 1.00 72.38 785 VAL A CA 1
ATOM 5646 C C . VAL A 1 785 ? -46.717 -64.048 16.427 1.00 72.38 785 VAL A C 1
ATOM 5648 O O . VAL A 1 785 ? -46.007 -65.031 16.262 1.00 72.38 785 VAL A O 1
ATOM 5651 N N . VAL A 1 786 ? -47.455 -63.906 17.536 1.00 74.06 786 VAL A N 1
ATOM 5652 C CA . VAL A 1 786 ? -47.429 -64.841 18.685 1.00 74.06 786 VAL A CA 1
ATOM 5653 C C . VAL A 1 786 ? -47.527 -66.330 18.299 1.00 74.06 786 VAL A C 1
ATOM 5655 O O . VAL A 1 786 ? -48.285 -66.703 17.396 1.00 74.06 786 VAL A O 1
ATOM 5658 N N . ASP A 1 787 ? -46.875 -67.198 19.087 1.00 66.81 787 ASP A N 1
ATOM 5659 C CA . ASP A 1 787 ? -46.653 -68.647 18.853 1.00 66.81 787 ASP A CA 1
ATOM 5660 C C . ASP A 1 787 ? -47.896 -69.465 18.440 1.00 66.81 787 ASP A C 1
ATOM 5662 O O . ASP A 1 787 ? -47.802 -70.565 17.889 1.00 66.81 787 ASP A O 1
ATOM 5666 N N . SER A 1 788 ? -49.093 -68.976 18.767 1.00 67.06 788 SER A N 1
ATOM 5667 C CA . SER A 1 788 ? -50.364 -69.638 18.454 1.00 67.06 788 SER A CA 1
ATOM 5668 C C . SER A 1 788 ? -50.913 -69.347 17.046 1.00 67.06 788 SER A C 1
ATOM 5670 O O . SER A 1 788 ? -51.920 -69.954 16.660 1.00 67.06 788 SER A O 1
ATOM 5672 N N . ALA A 1 789 ? -50.276 -68.448 16.286 1.00 63.78 789 ALA A N 1
ATOM 5673 C CA . ALA A 1 789 ? -50.736 -67.959 14.982 1.00 63.78 789 ALA A CA 1
ATOM 5674 C C . ALA A 1 789 ? -49.693 -68.049 13.842 1.00 63.78 789 ALA A C 1
ATOM 5676 O O . ALA A 1 789 ? -50.102 -68.177 12.678 1.00 63.78 789 ALA A O 1
ATOM 5677 N N . ASP A 1 790 ? -48.395 -68.019 14.162 1.00 74.44 790 ASP A N 1
ATOM 5678 C CA . ASP A 1 790 ? -47.281 -68.103 13.205 1.00 74.44 790 ASP A CA 1
ATOM 5679 C C . ASP A 1 790 ? -47.216 -69.448 12.425 1.00 74.44 790 ASP A C 1
ATOM 5681 O O . ASP A 1 790 ? -47.835 -70.461 12.785 1.00 74.44 790 ASP A O 1
ATOM 5685 N N . LYS A 1 791 ? -46.504 -69.437 11.286 1.00 75.00 791 LYS A N 1
ATOM 5686 C CA . LYS A 1 791 ? -46.122 -70.610 10.483 1.00 75.00 791 LYS A CA 1
ATOM 5687 C C . LYS A 1 791 ? -44.648 -70.637 10.035 1.00 75.00 791 LYS A C 1
ATOM 5689 O O . LYS A 1 791 ? -44.256 -71.675 9.490 1.00 75.00 791 LYS A O 1
ATOM 5694 N N . CYS A 1 792 ? -43.873 -69.562 10.185 1.00 69.06 792 CYS A N 1
ATOM 5695 C CA . CYS A 1 792 ? -42.525 -69.413 9.622 1.00 69.06 792 CYS A CA 1
ATOM 5696 C C . CYS A 1 792 ? -41.388 -69.485 10.674 1.00 69.06 792 CYS A C 1
ATOM 5698 O O . CYS A 1 792 ? -40.284 -69.888 10.296 1.00 69.06 792 CYS A O 1
ATOM 5700 N N . ALA A 1 793 ? -41.678 -69.268 11.966 1.00 63.59 793 ALA A N 1
ATOM 5701 C CA . ALA A 1 793 ? -41.008 -69.743 13.201 1.00 63.59 793 ALA A CA 1
ATOM 5702 C C . ALA A 1 793 ? -39.464 -69.674 13.331 1.00 63.59 793 ALA A C 1
ATOM 5704 O O . ALA A 1 793 ? -38.885 -70.296 14.230 1.00 63.59 793 ALA A O 1
ATOM 5705 N N . THR A 1 794 ? -38.780 -69.009 12.404 1.00 70.25 794 THR A N 1
ATOM 5706 C CA . THR A 1 794 ? -37.323 -68.814 12.334 1.00 70.25 794 THR A CA 1
ATOM 5707 C C . THR A 1 794 ? -36.961 -67.542 11.549 1.00 70.25 794 THR A C 1
ATOM 5709 O O . THR A 1 794 ? -35.847 -67.435 11.027 1.00 70.25 794 THR A O 1
ATOM 5712 N N . THR A 1 795 ? -37.895 -66.601 11.406 1.00 70.94 795 THR A N 1
ATOM 5713 C CA . THR A 1 795 ? -37.753 -65.469 10.483 1.00 70.94 795 THR A CA 1
ATOM 5714 C C . THR A 1 795 ? -36.856 -64.372 11.083 1.00 70.94 795 THR A C 1
ATOM 5716 O O . THR A 1 795 ? -36.955 -64.088 12.275 1.00 70.94 795 THR A O 1
ATOM 5719 N N . PRO A 1 796 ? -35.927 -63.752 10.321 1.00 66.81 796 PRO A N 1
ATOM 5720 C CA . PRO A 1 796 ? -34.982 -62.800 10.906 1.00 66.81 796 PRO A CA 1
ATOM 5721 C C . PRO A 1 796 ? -35.640 -61.501 11.409 1.00 66.81 796 PRO A C 1
ATOM 5723 O O . PRO A 1 796 ? -36.309 -60.795 10.650 1.00 66.81 796 PRO A O 1
ATOM 5726 N N . GLU A 1 797 ? -35.372 -61.166 12.678 1.00 64.62 797 GLU A N 1
ATOM 5727 C CA . GLU A 1 797 ? -35.836 -59.963 13.394 1.00 64.62 797 GLU A CA 1
ATOM 5728 C C . GLU A 1 797 ? -35.616 -58.684 12.550 1.00 64.62 797 GLU A C 1
ATOM 5730 O O . GLU A 1 797 ? -34.483 -58.311 12.238 1.00 64.62 797 GLU A O 1
ATOM 5735 N N . GLY A 1 798 ? -36.712 -58.016 12.162 1.00 64.94 798 GLY A N 1
ATOM 5736 C CA . GLY A 1 798 ? -36.704 -56.776 11.368 1.00 64.94 798 GLY A CA 1
ATOM 5737 C C . GLY A 1 798 ? -36.934 -56.922 9.853 1.00 64.94 798 GLY A C 1
ATOM 5738 O O . GLY A 1 798 ? -36.946 -55.910 9.146 1.00 64.94 798 GLY A O 1
ATOM 5739 N N . THR A 1 799 ? -37.141 -58.135 9.334 1.00 67.31 799 THR A N 1
ATOM 5740 C CA . THR A 1 799 ? -37.579 -58.353 7.939 1.00 67.31 799 THR A CA 1
ATOM 5741 C C . THR A 1 799 ? -39.063 -57.999 7.736 1.00 67.31 799 THR A C 1
ATOM 5743 O O . THR A 1 799 ? -39.834 -57.895 8.689 1.00 67.31 799 THR A O 1
ATOM 5746 N N . LYS A 1 800 ? -39.485 -57.749 6.486 1.00 69.69 800 LYS A N 1
ATOM 5747 C CA . LYS A 1 800 ? -40.896 -57.469 6.157 1.00 69.69 800 LYS A CA 1
ATOM 5748 C C . LYS A 1 800 ? -41.609 -58.763 5.776 1.00 69.69 800 LYS A C 1
ATOM 5750 O O . LYS A 1 800 ? -41.380 -59.282 4.686 1.00 69.69 800 LYS A O 1
ATOM 5755 N N . VAL A 1 801 ? -42.478 -59.228 6.666 1.00 73.31 801 VAL A N 1
ATOM 5756 C CA . VAL A 1 801 ? -43.219 -60.488 6.532 1.00 73.31 801 VAL A CA 1
ATOM 5757 C C . VAL A 1 801 ? -44.642 -60.314 5.992 1.00 73.31 801 VAL A C 1
ATOM 5759 O O . VAL A 1 801 ? -45.223 -59.227 6.055 1.00 73.31 801 VAL A O 1
ATOM 5762 N N . ASP A 1 802 ? -45.212 -61.400 5.466 1.00 69.62 802 ASP A N 1
ATOM 5763 C CA . ASP A 1 802 ? -46.643 -61.518 5.165 1.00 69.62 802 ASP A CA 1
ATOM 5764 C C . ASP A 1 802 ? -47.502 -61.853 6.409 1.00 69.62 802 ASP A C 1
ATOM 5766 O O . ASP A 1 802 ? -46.991 -62.010 7.515 1.00 69.62 802 ASP A O 1
ATOM 5770 N N . GLU A 1 803 ? -48.826 -62.002 6.241 1.00 68.69 803 GLU A N 1
ATOM 5771 C CA . GLU A 1 803 ? -49.775 -62.368 7.321 1.00 68.69 803 GLU A CA 1
ATOM 5772 C C . GLU A 1 803 ? -49.526 -63.767 7.947 1.00 68.69 803 GLU A C 1
ATOM 5774 O O . GLU A 1 803 ? -50.348 -64.265 8.724 1.00 68.69 803 GLU A O 1
ATOM 5779 N N . THR A 1 804 ? -48.443 -64.452 7.568 1.00 70.19 804 THR A N 1
ATOM 5780 C CA . THR A 1 804 ? -48.049 -65.779 8.049 1.00 70.19 804 THR A CA 1
ATOM 5781 C C . THR A 1 804 ? -46.559 -65.933 8.378 1.00 70.19 804 THR A C 1
ATOM 5783 O O . THR A 1 804 ? -46.163 -67.055 8.697 1.00 70.19 804 THR A O 1
ATOM 5786 N N . GLY A 1 805 ? -45.790 -64.839 8.338 1.00 73.38 805 GLY A N 1
ATOM 5787 C CA . GLY A 1 805 ? -44.439 -64.736 8.900 1.00 73.38 805 GLY A CA 1
ATOM 5788 C C . GLY A 1 805 ? -43.259 -64.896 7.934 1.00 73.38 805 GLY A C 1
ATOM 5789 O O . GLY A 1 805 ? -42.135 -65.120 8.376 1.00 73.38 805 GLY A O 1
ATOM 5790 N N . CYS A 1 806 ? -43.469 -64.808 6.615 1.00 78.06 806 CYS A N 1
ATOM 5791 C CA . CYS A 1 806 ? -42.415 -65.066 5.616 1.00 78.06 806 CYS A CA 1
ATOM 5792 C C . CYS A 1 806 ? -42.104 -63.868 4.680 1.00 78.06 806 CYS A C 1
ATOM 5794 O O . CYS A 1 806 ? -42.975 -63.043 4.408 1.00 78.06 806 CYS A O 1
ATOM 5796 N N . GLU A 1 807 ? -40.855 -63.794 4.185 1.00 74.19 807 GLU A N 1
ATOM 5797 C CA . GLU A 1 807 ? -40.294 -62.723 3.323 1.00 74.19 807 GLU A CA 1
ATOM 5798 C C . GLU A 1 807 ? -40.885 -62.654 1.888 1.00 74.19 807 GLU A C 1
ATOM 5800 O O . GLU A 1 807 ? -41.509 -63.604 1.408 1.00 74.19 807 GLU A O 1
ATOM 5805 N N . LEU A 1 808 ? -40.659 -61.529 1.184 1.00 71.31 808 LEU A N 1
ATOM 5806 C CA . LEU A 1 808 ? -41.210 -61.226 -0.151 1.00 71.31 808 LEU A CA 1
ATOM 5807 C C . LEU A 1 808 ? -40.218 -61.364 -1.331 1.00 71.31 808 LEU A C 1
ATOM 5809 O O . LEU A 1 808 ? -39.020 -61.106 -1.221 1.00 71.31 808 LEU A O 1
ATOM 5813 N N . ASP A 1 809 ? -40.803 -61.694 -2.487 1.00 71.50 809 ASP A N 1
ATOM 5814 C CA . ASP A 1 809 ? -40.245 -61.687 -3.848 1.00 71.50 809 ASP A CA 1
ATOM 5815 C C . ASP A 1 809 ? -41.303 -61.037 -4.770 1.00 71.50 809 ASP A C 1
ATOM 5817 O O . ASP A 1 809 ? -42.444 -61.522 -4.887 1.00 71.50 809 ASP A O 1
ATOM 5821 N N . THR A 1 810 ? -40.960 -59.885 -5.351 1.00 77.88 810 THR A N 1
ATOM 5822 C CA . THR A 1 810 ? -41.897 -58.994 -6.042 1.00 77.88 810 THR A CA 1
ATOM 5823 C C . THR A 1 810 ? -42.064 -59.328 -7.530 1.00 77.88 810 THR A C 1
ATOM 5825 O O . THR A 1 810 ? -43.215 -59.466 -7.975 1.00 77.88 810 THR A O 1
ATOM 5828 N N . ASP A 1 811 ? -40.978 -59.487 -8.302 1.00 67.00 811 ASP A N 1
ATOM 5829 C CA . ASP A 1 811 ? -41.034 -59.673 -9.768 1.00 67.00 811 ASP A CA 1
ATOM 5830 C C . ASP A 1 811 ? -40.882 -61.133 -10.249 1.00 67.00 811 ASP A C 1
ATOM 5832 O O . ASP A 1 811 ? -41.412 -61.466 -11.315 1.00 67.00 811 ASP A O 1
ATOM 5836 N N . LYS A 1 812 ? -40.368 -62.031 -9.391 1.00 72.00 812 LYS A N 1
ATOM 5837 C CA . LYS A 1 812 ? -40.300 -63.495 -9.565 1.00 72.00 812 LYS A CA 1
ATOM 5838 C C . LYS A 1 812 ? -39.326 -64.002 -10.624 1.00 72.00 812 LYS A C 1
ATOM 5840 O O . LYS A 1 812 ? -39.551 -65.080 -11.186 1.00 72.00 812 LYS A O 1
ATOM 5845 N N . ASP A 1 813 ? -38.225 -63.293 -10.866 1.00 67.38 813 ASP A N 1
ATOM 5846 C CA . ASP A 1 813 ? -37.112 -63.839 -11.656 1.00 67.38 813 ASP A CA 1
ATOM 5847 C C . ASP A 1 813 ? -36.414 -65.037 -10.955 1.00 67.38 813 ASP A C 1
ATOM 5849 O O . ASP A 1 813 ? -35.919 -65.958 -11.615 1.00 67.38 813 ASP A O 1
ATOM 5853 N N . GLY A 1 814 ? -36.469 -65.071 -9.617 1.00 70.38 814 GLY A N 1
ATOM 5854 C CA . GLY A 1 814 ? -35.853 -66.074 -8.744 1.00 70.38 814 GLY A CA 1
ATOM 5855 C C . GLY A 1 814 ? -34.986 -65.497 -7.615 1.00 70.38 814 GLY A C 1
ATOM 5856 O O . GLY A 1 814 ? -34.495 -66.273 -6.788 1.00 70.38 814 GLY A O 1
ATOM 5857 N N . VAL A 1 815 ? -34.800 -64.175 -7.565 1.00 72.81 815 VAL A N 1
ATOM 5858 C CA . VAL A 1 815 ? -34.044 -63.437 -6.545 1.00 72.81 815 VAL A CA 1
ATOM 5859 C C . VAL A 1 815 ? -35.010 -62.652 -5.644 1.00 72.81 815 VAL A C 1
ATOM 5861 O O . VAL A 1 815 ? -35.924 -61.990 -6.117 1.00 72.81 815 VAL A O 1
ATOM 5864 N N . VAL A 1 816 ? -34.827 -62.726 -4.320 1.00 72.44 816 VAL A N 1
ATOM 5865 C CA . VAL A 1 816 ? -35.661 -61.979 -3.355 1.00 72.44 816 VAL A CA 1
ATOM 5866 C C . VAL A 1 816 ? -35.346 -60.478 -3.364 1.00 72.44 816 VAL A C 1
ATOM 5868 O O . VAL A 1 816 ? -34.208 -60.082 -3.628 1.00 72.44 816 VAL A O 1
ATOM 5871 N N . ASP A 1 817 ? -36.324 -59.647 -2.980 1.00 68.56 817 ASP A N 1
ATOM 5872 C CA . ASP A 1 817 ? -36.279 -58.169 -3.040 1.00 68.56 817 ASP A CA 1
ATOM 5873 C C . ASP A 1 817 ? -35.058 -57.525 -2.345 1.00 68.56 817 ASP A C 1
ATOM 5875 O O . ASP A 1 817 ? -34.719 -56.370 -2.602 1.00 68.56 817 ASP A O 1
ATOM 5879 N N . SER A 1 818 ? -34.398 -58.246 -1.434 1.00 68.00 818 SER A N 1
ATOM 5880 C CA . SER A 1 818 ? -33.202 -57.803 -0.709 1.00 68.00 818 SER A CA 1
ATOM 5881 C C . SER A 1 818 ? -31.878 -58.013 -1.465 1.00 68.00 818 SER A C 1
ATOM 5883 O O . SER A 1 818 ? -30.833 -57.580 -0.971 1.00 68.00 818 SER A O 1
ATOM 5885 N N . ALA A 1 819 ? -31.898 -58.664 -2.636 1.00 67.06 819 ALA A N 1
ATOM 5886 C CA . ALA A 1 819 ? -30.703 -59.064 -3.386 1.00 67.06 819 ALA A CA 1
ATOM 5887 C C . ALA A 1 819 ? -30.705 -58.701 -4.889 1.00 67.06 819 ALA A C 1
ATOM 5889 O O . ALA A 1 819 ? -29.626 -58.667 -5.486 1.00 67.06 819 ALA A O 1
ATOM 5890 N N . ASP A 1 820 ? -31.860 -58.414 -5.494 1.00 75.38 820 ASP A N 1
ATOM 5891 C CA . ASP A 1 820 ? -31.964 -58.037 -6.912 1.00 75.38 820 ASP A CA 1
ATOM 5892 C C . ASP A 1 820 ? -31.525 -56.577 -7.207 1.00 75.38 820 ASP A C 1
ATOM 5894 O O . ASP A 1 820 ? -31.503 -55.707 -6.328 1.00 75.38 820 ASP A O 1
ATOM 5898 N N . LYS A 1 821 ? -31.143 -56.311 -8.466 1.00 75.25 821 LYS A N 1
ATOM 5899 C CA . LYS A 1 821 ? -30.857 -54.976 -9.021 1.00 75.25 821 LYS A CA 1
ATOM 5900 C C . LYS A 1 821 ? -31.554 -54.678 -10.357 1.00 75.25 821 LYS A C 1
ATOM 5902 O O . LYS A 1 821 ? -31.473 -53.530 -10.800 1.00 75.25 821 LYS A O 1
ATOM 5907 N N . CYS A 1 822 ? -32.189 -55.654 -11.009 1.00 72.62 822 CYS A N 1
ATOM 5908 C CA . CYS A 1 822 ? -32.761 -55.522 -12.355 1.00 72.62 822 CYS A CA 1
ATOM 5909 C C . CYS A 1 822 ? -34.309 -55.615 -12.401 1.00 72.62 822 CYS A C 1
ATOM 5911 O O . CYS A 1 822 ? -34.848 -55.683 -13.502 1.00 72.62 822 CYS A O 1
ATOM 5913 N N . ALA A 1 823 ? -34.982 -55.530 -11.242 1.00 64.19 823 ALA A N 1
ATOM 5914 C CA . ALA A 1 823 ? -36.400 -55.462 -10.801 1.00 64.19 823 ALA A CA 1
ATOM 5915 C C . ALA A 1 823 ? -37.588 -55.298 -11.787 1.00 64.19 823 ALA A C 1
ATOM 5917 O O . ALA A 1 823 ? -38.644 -54.766 -11.423 1.00 64.19 823 ALA A O 1
ATOM 5918 N N . THR A 1 824 ? -37.438 -55.702 -13.042 1.00 71.88 824 THR A N 1
ATOM 5919 C CA . THR A 1 824 ? -38.473 -55.793 -14.081 1.00 71.88 824 THR A CA 1
ATOM 5920 C C . THR A 1 824 ? -38.166 -56.926 -15.075 1.00 71.88 824 THR A C 1
ATOM 5922 O O . THR A 1 824 ? -38.628 -56.887 -16.223 1.00 71.88 824 THR A O 1
ATOM 5925 N N . THR A 1 825 ? -37.357 -57.917 -14.687 1.00 70.06 825 THR A N 1
ATOM 5926 C CA . THR A 1 825 ? -36.794 -58.886 -15.639 1.00 70.06 825 THR A CA 1
ATOM 5927 C C . THR A 1 825 ? -37.849 -59.917 -16.082 1.00 70.06 825 THR A C 1
ATOM 5929 O O . THR A 1 825 ? -38.563 -60.476 -15.250 1.00 70.06 825 THR A O 1
ATOM 5932 N N . PRO A 1 826 ? -38.009 -60.201 -17.394 1.00 67.06 826 PRO A N 1
ATOM 5933 C CA . PRO A 1 826 ? -39.054 -61.116 -17.857 1.00 67.06 826 PRO A CA 1
ATOM 5934 C C . PRO A 1 826 ? -38.869 -62.569 -17.382 1.00 67.06 826 PRO A C 1
ATOM 5936 O O . PRO A 1 826 ? -37.877 -63.214 -17.716 1.00 67.06 826 PRO A O 1
ATOM 5939 N N . GLU A 1 827 ? -39.879 -63.107 -16.686 1.00 66.50 827 GLU A N 1
ATOM 5940 C CA . GLU A 1 827 ? -39.935 -64.477 -16.140 1.00 66.50 827 GLU A CA 1
ATOM 5941 C C . GLU A 1 827 ? -39.374 -65.545 -17.113 1.00 66.50 827 GLU A C 1
ATOM 5943 O O . GLU A 1 827 ? -40.010 -65.916 -18.107 1.00 66.50 827 GLU A O 1
ATOM 5948 N N . GLY A 1 828 ? -38.186 -66.080 -16.799 1.00 65.56 828 GLY A N 1
ATOM 5949 C CA . GLY A 1 828 ? -37.569 -67.213 -17.503 1.00 65.56 828 GLY A CA 1
ATOM 5950 C C . GLY A 1 828 ? -36.426 -66.897 -18.481 1.00 65.56 828 GLY A C 1
ATOM 5951 O O . GLY A 1 828 ? -36.012 -67.801 -19.217 1.00 65.56 828 GLY A O 1
ATOM 5952 N N . THR A 1 829 ? -35.899 -65.670 -18.505 1.00 67.19 829 THR A N 1
ATOM 5953 C CA . THR A 1 829 ? -34.617 -65.350 -19.167 1.00 67.19 829 THR A CA 1
ATOM 5954 C C . THR A 1 829 ? -33.419 -65.941 -18.396 1.00 67.19 829 THR A C 1
ATOM 5956 O O . THR A 1 829 ? -33.577 -66.617 -17.377 1.00 67.19 829 THR A O 1
ATOM 5959 N N . LYS A 1 830 ? -32.193 -65.774 -18.915 1.00 67.75 830 LYS A N 1
ATOM 5960 C CA . LYS A 1 830 ? -30.963 -66.182 -18.213 1.00 67.75 830 LYS A CA 1
ATOM 5961 C C . LYS A 1 830 ? -30.217 -64.955 -17.717 1.00 67.75 830 LYS A C 1
ATOM 5963 O O . LYS A 1 830 ? -29.495 -64.329 -18.488 1.00 67.75 830 LYS A O 1
ATOM 5968 N N . VAL A 1 831 ? -30.389 -64.684 -16.433 1.00 73.12 831 VAL A N 1
ATOM 5969 C CA . VAL A 1 831 ? -29.758 -63.574 -15.726 1.00 73.12 831 VAL A CA 1
ATOM 5970 C C . VAL A 1 831 ? -28.354 -63.907 -15.215 1.00 73.12 831 VAL A C 1
ATOM 5972 O O . VAL A 1 831 ? -27.999 -65.078 -15.037 1.00 73.12 831 VAL A O 1
ATOM 5975 N N . ASP A 1 832 ? -27.566 -62.863 -14.972 1.00 69.62 832 ASP A N 1
ATOM 5976 C CA . ASP A 1 832 ? -26.380 -62.897 -14.118 1.00 69.62 832 ASP A CA 1
ATOM 5977 C C . ASP A 1 832 ? -26.738 -62.898 -12.614 1.00 69.62 832 ASP A C 1
ATOM 5979 O O . ASP A 1 832 ? -27.904 -62.957 -12.229 1.00 69.62 832 ASP A O 1
ATOM 5983 N N . GLU A 1 833 ? -25.727 -62.834 -11.740 1.00 66.12 833 GLU A N 1
ATOM 5984 C CA . GLU A 1 833 ? -25.896 -62.815 -10.272 1.00 66.12 833 GLU A CA 1
ATOM 5985 C C . GLU A 1 833 ? -26.549 -61.516 -9.734 1.00 66.12 833 GLU A C 1
ATOM 5987 O O . GLU A 1 833 ? -26.597 -61.308 -8.522 1.00 66.12 833 GLU A O 1
ATOM 5992 N N . THR A 1 834 ? -27.027 -60.631 -10.617 1.00 71.00 834 THR A N 1
ATOM 5993 C CA . THR A 1 834 ? -27.694 -59.357 -10.304 1.00 71.00 834 THR A CA 1
ATOM 5994 C C . THR A 1 834 ? -28.972 -59.085 -11.116 1.00 71.00 834 THR A C 1
ATOM 5996 O O . THR A 1 834 ? -29.520 -57.992 -10.985 1.00 71.00 834 THR A O 1
ATOM 5999 N N . GLY A 1 835 ? -29.455 -60.051 -11.912 1.00 73.69 835 GLY A N 1
ATOM 6000 C CA . GLY A 1 835 ? -30.769 -59.998 -12.573 1.00 73.69 835 GLY A CA 1
ATOM 6001 C C . GLY A 1 835 ? -30.787 -59.601 -14.064 1.00 73.69 835 GLY A C 1
ATOM 6002 O O . GLY A 1 835 ? -31.871 -59.382 -14.607 1.00 73.69 835 GLY A O 1
ATOM 6003 N N . CYS A 1 836 ? -29.640 -59.505 -14.760 1.00 78.62 836 CYS A N 1
ATOM 6004 C CA . CYS A 1 836 ? -29.562 -58.939 -16.127 1.00 78.62 836 CYS A CA 1
ATOM 6005 C C . CYS A 1 836 ? -28.952 -59.872 -17.220 1.00 78.62 836 CYS A C 1
ATOM 6007 O O . CYS A 1 836 ? -28.284 -60.854 -16.908 1.00 78.62 836 CYS A O 1
ATOM 6009 N N . GLU A 1 837 ? -29.215 -59.592 -18.515 1.00 75.25 837 GLU A N 1
ATOM 6010 C CA . GLU A 1 837 ? -28.844 -60.430 -19.693 1.00 75.25 837 GLU A CA 1
ATOM 6011 C C . GLU A 1 837 ? -27.421 -60.178 -20.280 1.00 75.25 837 GLU A C 1
ATOM 6013 O O . GLU A 1 837 ? -26.722 -59.254 -19.871 1.00 75.25 837 GLU A O 1
ATOM 6018 N N . LEU A 1 838 ? -26.980 -61.006 -21.252 1.00 71.56 838 LEU A N 1
ATOM 6019 C CA . LEU A 1 838 ? -25.578 -61.139 -21.715 1.00 71.56 838 LEU A CA 1
ATOM 6020 C C . LEU A 1 838 ? -25.325 -60.881 -23.226 1.00 71.56 838 LEU A C 1
ATOM 6022 O O . LEU A 1 838 ? -26.154 -61.198 -24.079 1.00 71.56 838 LEU A O 1
ATOM 6026 N N . ASP A 1 839 ? -24.113 -60.390 -23.527 1.00 73.06 839 ASP A N 1
ATOM 6027 C CA . ASP A 1 839 ? -23.496 -60.153 -24.852 1.00 73.06 839 ASP A CA 1
ATOM 6028 C C . ASP A 1 839 ? -21.998 -60.535 -24.785 1.00 73.06 839 ASP A C 1
ATOM 6030 O O . ASP A 1 839 ? -21.277 -60.076 -23.888 1.00 73.06 839 ASP A O 1
ATOM 6034 N N . THR A 1 840 ? -21.543 -61.419 -25.682 1.00 76.88 840 THR A N 1
ATOM 6035 C CA . THR A 1 840 ? -20.237 -62.092 -25.605 1.00 76.88 840 THR A CA 1
ATOM 6036 C C . THR A 1 840 ? -19.109 -61.419 -26.400 1.00 76.88 840 THR A C 1
ATOM 6038 O O . THR A 1 840 ? -18.002 -61.323 -25.858 1.00 76.88 840 THR A O 1
ATOM 6041 N N . ASP A 1 841 ? -19.320 -60.993 -27.654 1.00 67.31 841 ASP A N 1
ATOM 6042 C CA . ASP A 1 841 ? -18.233 -60.493 -28.530 1.00 67.31 841 ASP A CA 1
ATOM 6043 C C . ASP A 1 841 ? -18.269 -58.980 -28.819 1.00 67.31 841 ASP A C 1
ATOM 6045 O O . ASP A 1 841 ? -17.223 -58.406 -29.142 1.00 67.31 841 ASP A O 1
ATOM 6049 N N . LYS A 1 842 ? -19.396 -58.316 -28.517 1.00 72.69 842 LYS A N 1
ATOM 6050 C CA . LYS A 1 842 ? -19.558 -56.853 -28.496 1.00 72.69 842 LYS A CA 1
ATOM 6051 C C . LYS A 1 842 ? -19.461 -56.167 -29.861 1.00 72.69 842 LYS A C 1
ATOM 6053 O O . LYS A 1 842 ? -19.056 -55.003 -29.929 1.00 72.69 842 LYS A O 1
ATOM 6058 N N . ASP A 1 843 ? -19.870 -56.840 -30.936 1.00 68.75 843 ASP A N 1
ATOM 6059 C CA . ASP A 1 843 ? -20.097 -56.180 -32.233 1.00 68.75 843 ASP A CA 1
ATOM 6060 C C . ASP A 1 843 ? -21.311 -55.215 -32.212 1.00 68.75 843 ASP A C 1
ATOM 6062 O O . ASP A 1 843 ? -21.390 -54.285 -33.019 1.00 68.75 843 ASP A O 1
ATOM 6066 N N . GLY A 1 844 ? -22.214 -55.397 -31.238 1.00 71.69 844 GLY A N 1
ATOM 6067 C CA . GLY A 1 844 ? -23.465 -54.658 -31.058 1.00 71.69 844 GLY A CA 1
ATOM 6068 C C . GLY A 1 844 ? -24.727 -55.536 -31.051 1.00 71.69 844 GLY A C 1
ATOM 6069 O O . GLY A 1 844 ? -25.826 -55.004 -30.869 1.00 71.69 844 GLY A O 1
ATOM 6070 N N . VAL A 1 845 ? -24.599 -56.854 -31.245 1.00 74.56 845 VAL A N 1
ATOM 6071 C CA . VAL A 1 845 ? -25.712 -57.805 -31.366 1.00 74.56 845 VAL A CA 1
ATOM 6072 C C . VAL A 1 845 ? -25.649 -58.879 -30.271 1.00 74.56 845 VAL A C 1
ATOM 6074 O O . VAL A 1 845 ? -24.866 -59.818 -30.340 1.00 74.56 845 VAL A O 1
ATOM 6077 N N . VAL A 1 846 ? -26.548 -58.787 -29.282 1.00 73.44 846 VAL A N 1
ATOM 6078 C CA . VAL A 1 846 ? -26.648 -59.745 -28.159 1.00 73.44 846 VAL A CA 1
ATOM 6079 C C . VAL A 1 846 ? -26.700 -61.218 -28.608 1.00 73.44 846 VAL A C 1
ATOM 6081 O O . VAL A 1 846 ? -27.317 -61.546 -29.627 1.00 73.44 846 VAL A O 1
ATOM 6084 N N . ASP A 1 847 ? -26.153 -62.122 -27.782 1.00 69.19 847 ASP A N 1
ATOM 6085 C CA . ASP A 1 847 ? -25.913 -63.563 -28.039 1.00 69.19 847 ASP A CA 1
ATOM 6086 C C . ASP A 1 847 ? -27.084 -64.363 -28.649 1.00 69.19 847 ASP A C 1
ATOM 6088 O O . ASP A 1 847 ? -26.896 -65.450 -29.201 1.00 69.19 847 ASP A O 1
ATOM 6092 N N . SER A 1 848 ? -28.317 -63.870 -28.526 1.00 68.56 848 SER A N 1
ATOM 6093 C CA . SER A 1 848 ? -29.512 -64.504 -29.089 1.00 68.56 848 SER A CA 1
ATOM 6094 C C . SER A 1 848 ? -29.751 -64.217 -30.584 1.00 68.56 848 SER A C 1
ATOM 6096 O O . SER A 1 848 ? -30.664 -64.820 -31.160 1.00 68.56 848 SER A O 1
ATOM 6098 N N . ALA A 1 849 ? -28.961 -63.338 -31.222 1.00 68.12 849 ALA A N 1
ATOM 6099 C CA . ALA A 1 849 ? -29.251 -62.803 -32.560 1.00 68.12 849 ALA A CA 1
ATOM 6100 C C . ALA A 1 849 ? -28.118 -62.882 -33.619 1.00 68.12 849 ALA A C 1
ATOM 6102 O O . ALA A 1 849 ? -28.446 -62.907 -34.814 1.00 68.12 849 ALA A O 1
ATOM 6103 N N . ASP A 1 850 ? -26.837 -62.958 -33.239 1.00 78.00 850 ASP A N 1
ATOM 6104 C CA . ASP A 1 850 ? -25.698 -62.939 -34.182 1.00 78.00 850 ASP A CA 1
ATOM 6105 C C . ASP A 1 850 ? -25.447 -64.278 -34.949 1.00 78.00 850 ASP A C 1
ATOM 6107 O O . ASP A 1 850 ? -25.977 -65.345 -34.608 1.00 78.00 850 ASP A O 1
ATOM 6111 N N . LYS A 1 851 ? -24.682 -64.213 -36.058 1.00 77.88 851 LYS A N 1
ATOM 6112 C CA . LYS A 1 851 ? -24.155 -65.342 -36.846 1.00 77.88 851 LYS A CA 1
ATOM 6113 C C . LYS A 1 851 ? -22.669 -65.253 -37.252 1.00 77.88 851 LYS A C 1
ATOM 6115 O O . LYS A 1 851 ? -22.178 -66.278 -37.739 1.00 77.88 851 LYS A O 1
ATOM 6120 N N . CYS A 1 852 ? -21.956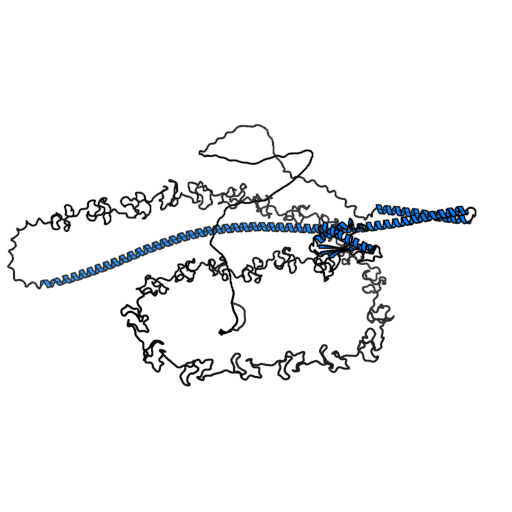 -64.136 -37.072 1.00 71.00 852 CYS A N 1
ATOM 6121 C CA . CYS A 1 852 ? -20.499 -64.054 -37.282 1.00 71.00 852 CYS A CA 1
ATOM 6122 C C . CYS A 1 852 ? -19.749 -63.740 -35.948 1.00 71.00 852 CYS A C 1
ATOM 6124 O O . CYS A 1 852 ? -18.989 -62.774 -35.927 1.00 71.00 852 CYS A O 1
ATOM 6126 N N . PRO A 1 853 ? -19.863 -64.567 -34.872 1.00 66.69 853 PRO A N 1
ATOM 6127 C CA . PRO A 1 853 ? -19.520 -64.208 -33.474 1.00 66.69 853 PRO A CA 1
ATOM 6128 C C . PRO A 1 853 ? -18.015 -64.284 -33.152 1.00 66.69 853 PRO A C 1
ATOM 6130 O O . PRO A 1 853 ? -17.576 -64.891 -32.168 1.00 66.69 853 PRO A O 1
ATOM 6133 N N . THR A 1 854 ? -17.202 -63.788 -34.080 1.00 70.44 854 THR A N 1
ATOM 6134 C CA . THR A 1 854 ? -15.754 -63.590 -33.965 1.00 70.44 854 THR A CA 1
ATOM 6135 C C . THR A 1 854 ? -15.299 -62.394 -34.816 1.00 70.44 854 THR A C 1
ATOM 6137 O O . THR A 1 854 ? -14.141 -62.365 -35.243 1.00 70.44 854 THR A O 1
ATOM 6140 N N . THR A 1 855 ? -16.197 -61.470 -35.173 1.00 73.25 855 THR A N 1
ATOM 6141 C CA . THR A 1 855 ? -15.862 -60.340 -36.051 1.00 73.25 855 THR A CA 1
ATOM 6142 C C . THR A 1 855 ? -15.102 -59.272 -35.263 1.00 73.25 855 THR A C 1
ATOM 6144 O O . THR A 1 855 ? -15.403 -58.978 -34.110 1.00 73.25 855 THR A O 1
ATOM 6147 N N . GLU A 1 856 ? -14.051 -58.707 -35.861 1.00 65.62 856 GLU A N 1
ATOM 6148 C CA . GLU A 1 856 ? -13.203 -57.730 -35.176 1.00 65.62 856 GLU A CA 1
ATOM 6149 C C . GLU A 1 856 ? -13.951 -56.394 -35.019 1.00 65.62 856 GLU A C 1
ATOM 6151 O O . GLU A 1 856 ? -14.403 -55.800 -36.002 1.00 65.62 856 GLU A O 1
ATOM 6156 N N . ALA A 1 857 ? -14.119 -55.950 -33.770 1.00 61.53 857 ALA A N 1
ATOM 6157 C CA . ALA A 1 857 ? -15.022 -54.859 -33.413 1.00 61.53 857 ALA A CA 1
ATOM 6158 C C . ALA A 1 857 ? -14.727 -53.555 -34.183 1.00 61.53 857 ALA A C 1
ATOM 6160 O O . ALA A 1 857 ? -13.597 -53.064 -34.204 1.00 61.53 857 ALA A O 1
ATOM 6161 N N . GLY A 1 858 ? -15.772 -52.972 -34.781 1.00 65.75 858 GLY A N 1
ATOM 6162 C CA . GLY A 1 858 ? -15.698 -51.722 -35.548 1.00 65.75 858 GLY A CA 1
ATOM 6163 C C . GLY A 1 858 ? -15.692 -51.872 -37.076 1.00 65.75 858 GLY A C 1
ATOM 6164 O O . GLY A 1 858 ? -15.559 -50.866 -37.773 1.00 65.75 858 GLY A O 1
ATOM 6165 N N . LYS A 1 859 ? -15.855 -53.085 -37.626 1.00 68.38 859 LYS A N 1
ATOM 6166 C CA . LYS A 1 859 ? -16.107 -53.277 -39.066 1.00 68.38 859 LYS A CA 1
ATOM 6167 C C . LYS A 1 859 ? -17.568 -53.017 -39.448 1.00 68.38 859 LYS A C 1
ATOM 6169 O O . LYS A 1 859 ? -18.486 -53.295 -38.684 1.00 68.38 859 LYS A O 1
ATOM 6174 N N . THR A 1 860 ? -17.793 -52.513 -40.663 1.00 66.38 860 THR A N 1
ATOM 6175 C CA . THR A 1 860 ? -19.139 -52.331 -41.230 1.00 66.38 860 THR A CA 1
ATOM 6176 C C . THR A 1 860 ? -19.682 -53.661 -41.743 1.00 66.38 860 THR A C 1
ATOM 6178 O O . THR A 1 860 ? -19.401 -54.062 -42.874 1.00 66.38 860 THR A O 1
ATOM 6181 N N . VAL A 1 861 ? -20.444 -54.338 -40.892 1.00 74.06 861 VAL A N 1
ATOM 6182 C CA . VAL A 1 861 ? -21.050 -55.645 -41.157 1.00 74.06 861 VAL A CA 1
ATOM 6183 C C . VAL A 1 861 ? -22.435 -55.546 -41.801 1.00 74.06 861 VAL A C 1
ATOM 6185 O O . VAL A 1 861 ? -23.151 -54.556 -41.637 1.00 74.06 861 VAL A O 1
ATOM 6188 N N . ASP A 1 862 ? -22.844 -56.600 -42.511 1.00 71.88 862 ASP A N 1
ATOM 6189 C CA . ASP A 1 862 ? -24.253 -56.820 -42.840 1.00 71.88 862 ASP A CA 1
ATOM 6190 C C . ASP A 1 862 ? -25.086 -57.194 -41.595 1.00 71.88 862 ASP A C 1
ATOM 6192 O O . ASP A 1 862 ? -24.557 -57.417 -40.508 1.00 71.88 862 ASP A O 1
ATOM 6196 N N . ALA A 1 863 ? -26.410 -57.314 -41.745 1.00 66.62 863 ALA A N 1
ATOM 6197 C CA . ALA A 1 863 ? -27.328 -57.677 -40.653 1.00 66.62 863 ALA A CA 1
ATOM 6198 C C . ALA A 1 863 ? -27.185 -59.137 -40.145 1.00 66.62 863 ALA A C 1
ATOM 6200 O O . ALA A 1 863 ? -28.114 -59.685 -39.540 1.00 66.62 863 ALA A O 1
ATOM 6201 N N . THR A 1 864 ? -26.060 -59.790 -40.445 1.00 69.94 864 THR A N 1
ATOM 6202 C CA . THR A 1 864 ? -25.619 -61.087 -39.928 1.00 69.94 864 THR A CA 1
ATOM 6203 C C . THR A 1 864 ? -24.122 -61.157 -39.581 1.00 69.94 864 THR A C 1
ATOM 6205 O O . THR A 1 864 ? -23.677 -62.250 -39.235 1.00 69.94 864 THR A O 1
ATOM 6208 N N . GLY A 1 865 ? -23.379 -60.039 -39.642 1.00 74.19 865 GLY A N 1
ATOM 6209 C CA . GLY A 1 865 ? -22.040 -59.898 -39.051 1.00 74.19 865 GLY A CA 1
ATOM 6210 C C . GLY A 1 865 ? -20.821 -59.922 -40.002 1.00 74.19 865 GLY A C 1
ATOM 6211 O O . GLY A 1 865 ? -19.703 -60.098 -39.518 1.00 74.19 865 GLY A O 1
ATOM 6212 N N . CYS A 1 866 ? -20.977 -59.765 -41.332 1.00 78.88 866 CYS A N 1
ATOM 6213 C CA . CYS A 1 866 ? -19.883 -60.001 -42.308 1.00 78.88 866 CYS A CA 1
ATOM 6214 C C . CYS A 1 866 ? -19.788 -58.978 -43.514 1.00 78.88 866 CYS A C 1
ATOM 6216 O O . CYS A 1 866 ? -20.709 -58.189 -43.710 1.00 78.88 866 CYS A O 1
ATOM 6218 N N . GLU A 1 867 ? -18.667 -58.945 -44.287 1.00 77.31 867 GLU A N 1
ATOM 6219 C CA . GLU A 1 867 ? -18.252 -57.902 -45.303 1.00 77.31 867 GLU A CA 1
ATOM 6220 C C . GLU A 1 867 ? -18.576 -58.212 -46.822 1.00 77.31 867 GLU A C 1
ATOM 6222 O O . GLU A 1 867 ? -19.112 -59.279 -47.124 1.00 77.31 867 GLU A O 1
ATOM 6227 N N . VAL A 1 868 ? -18.290 -57.295 -47.793 1.00 74.44 868 VAL A N 1
ATOM 6228 C CA . VAL A 1 868 ? -18.902 -57.222 -49.174 1.00 74.44 868 VAL A CA 1
ATOM 6229 C C . VAL A 1 868 ? -17.930 -56.948 -50.376 1.00 74.44 868 VAL A C 1
ATOM 6231 O O . VAL A 1 868 ? -16.872 -56.351 -50.194 1.00 74.44 868 VAL A O 1
ATOM 6234 N N . ASP A 1 869 ? -18.320 -57.369 -51.603 1.00 73.94 869 ASP A N 1
ATOM 6235 C CA . ASP A 1 869 ? -17.681 -57.181 -52.944 1.00 73.94 869 ASP A CA 1
ATOM 6236 C C . ASP A 1 869 ? -18.752 -57.148 -54.081 1.00 73.94 869 ASP A C 1
ATOM 6238 O O . ASP A 1 869 ? -19.689 -57.961 -54.067 1.00 73.94 869 ASP A O 1
ATOM 6242 N N . SER A 1 870 ? -18.647 -56.222 -55.051 1.00 76.19 870 SER A N 1
ATOM 6243 C CA . SER A 1 870 ? -19.690 -55.886 -56.041 1.00 76.19 870 SER A CA 1
ATOM 6244 C C . SER A 1 870 ? -19.404 -56.262 -57.511 1.00 76.19 870 SER A C 1
ATOM 6246 O O . SER A 1 870 ? -20.238 -56.939 -58.138 1.00 76.19 870 SER A O 1
ATOM 6248 N N . ASP A 1 871 ? -18.287 -55.802 -58.086 1.00 65.94 871 ASP A N 1
ATOM 6249 C CA . ASP A 1 871 ? -18.025 -55.730 -59.544 1.00 65.94 871 ASP A CA 1
ATOM 6250 C C . ASP A 1 871 ? -17.513 -57.063 -60.149 1.00 65.94 871 ASP A C 1
ATOM 6252 O O . ASP A 1 871 ? -18.092 -57.541 -61.135 1.00 65.94 871 ASP A O 1
ATOM 6256 N N . LYS A 1 872 ? -16.595 -57.746 -59.442 1.00 72.88 872 LYS A N 1
ATOM 6257 C CA . LYS A 1 872 ? -15.994 -59.066 -59.747 1.00 72.88 872 LYS A CA 1
ATOM 6258 C C . LYS A 1 872 ? -14.846 -59.103 -60.768 1.00 72.88 872 LYS A C 1
ATOM 6260 O O . LYS A 1 872 ? -14.585 -60.179 -61.315 1.00 72.88 872 LYS A O 1
ATOM 6265 N N . ASP A 1 873 ? -14.109 -58.015 -60.974 1.00 69.75 873 ASP A N 1
ATOM 6266 C CA . ASP A 1 873 ? -12.789 -58.063 -61.628 1.00 69.75 873 ASP A CA 1
ATOM 6267 C C . ASP A 1 873 ? -11.784 -58.951 -60.849 1.00 69.75 873 ASP A C 1
ATOM 6269 O O . ASP A 1 873 ? -10.987 -59.686 -61.441 1.00 69.75 873 ASP A O 1
ATOM 6273 N N . GLY A 1 874 ? -11.892 -58.946 -59.516 1.00 71.25 874 GLY A N 1
ATOM 6274 C CA . GLY A 1 874 ? -11.044 -59.662 -58.565 1.00 71.25 874 GLY A CA 1
ATOM 6275 C C . GLY A 1 874 ? -10.730 -58.894 -57.270 1.00 71.25 874 GLY A C 1
ATOM 6276 O O . GLY A 1 874 ? -10.100 -59.477 -56.383 1.00 71.25 874 GLY A O 1
ATOM 6277 N N . VAL A 1 875 ? -11.146 -57.628 -57.149 1.00 75.88 875 VAL A N 1
ATOM 6278 C CA . VAL A 1 875 ? -10.833 -56.720 -56.036 1.00 75.88 875 VAL A CA 1
ATOM 6279 C C . VAL A 1 875 ? -12.105 -56.332 -55.266 1.00 75.88 875 VAL A C 1
ATOM 6281 O O . VAL A 1 875 ? -13.127 -56.005 -55.854 1.00 75.88 875 VAL A O 1
ATOM 6284 N N . VAL A 1 876 ? -12.052 -56.364 -53.929 1.00 72.62 876 VAL A N 1
ATOM 6285 C CA . VAL A 1 876 ? -13.198 -56.004 -53.068 1.00 72.62 876 VAL A CA 1
ATOM 6286 C C . VAL A 1 876 ? -13.470 -54.492 -53.070 1.00 72.62 876 VAL A C 1
ATOM 6288 O O . VAL A 1 876 ? -12.542 -53.696 -53.211 1.00 72.62 876 VAL A O 1
ATOM 6291 N N . ASP A 1 877 ? -14.716 -54.085 -52.801 1.00 69.38 877 ASP A N 1
ATOM 6292 C CA . ASP A 1 877 ? -15.218 -52.694 -52.907 1.00 69.38 877 ASP A CA 1
ATOM 6293 C C . ASP A 1 877 ? -14.418 -51.628 -52.126 1.00 69.38 877 ASP A C 1
ATOM 6295 O O . ASP A 1 877 ? -14.522 -50.437 -52.407 1.00 69.38 877 ASP A O 1
ATOM 6299 N N . SER A 1 878 ? -13.616 -52.032 -51.137 1.00 69.19 878 SER A N 1
ATOM 6300 C CA . SER A 1 878 ? -12.731 -51.136 -50.375 1.00 69.19 878 SER A CA 1
ATOM 6301 C C . SER A 1 878 ? -11.361 -50.884 -51.031 1.00 69.19 878 SER A C 1
ATOM 6303 O O . SER A 1 878 ? -10.543 -50.164 -50.456 1.00 69.19 878 SER A O 1
ATOM 6305 N N . ALA A 1 879 ? -11.099 -51.458 -52.212 1.00 67.50 879 ALA A N 1
ATOM 6306 C CA . ALA A 1 879 ? -9.810 -51.383 -52.905 1.00 67.50 879 ALA A CA 1
ATOM 6307 C C . ALA A 1 879 ? -9.882 -51.143 -54.434 1.00 67.50 879 ALA A C 1
ATOM 6309 O O . ALA A 1 879 ? -8.884 -50.683 -54.993 1.00 67.50 879 ALA A O 1
ATOM 6310 N N . ASP A 1 880 ? -11.012 -51.400 -55.107 1.00 75.12 880 ASP A N 1
ATOM 6311 C CA . ASP A 1 880 ? -11.182 -51.100 -56.544 1.00 75.12 880 ASP A CA 1
ATOM 6312 C C . ASP A 1 880 ? -11.329 -49.585 -56.837 1.00 75.12 880 ASP A C 1
ATOM 6314 O O . ASP A 1 880 ? -11.724 -48.788 -55.980 1.00 75.12 880 ASP A O 1
ATOM 6318 N N . LYS A 1 881 ? -10.993 -49.179 -58.071 1.00 75.69 881 LYS A N 1
ATOM 6319 C CA . LYS A 1 881 ? -11.213 -47.833 -58.627 1.00 75.69 881 LYS A CA 1
ATOM 6320 C C . LYS A 1 881 ? -11.807 -47.822 -60.043 1.00 75.69 881 LYS A C 1
ATOM 6322 O O . LYS A 1 881 ? -12.170 -46.740 -60.510 1.00 75.69 881 LYS A O 1
ATOM 6327 N N . CYS A 1 882 ? -11.905 -48.961 -60.729 1.00 72.62 882 CYS A N 1
ATOM 6328 C CA . CYS A 1 882 ? -12.287 -49.056 -62.141 1.00 72.62 882 CYS A CA 1
ATOM 6329 C C . CYS A 1 882 ? -13.515 -49.970 -62.367 1.00 72.62 882 CYS A C 1
ATOM 6331 O O . CYS A 1 882 ? -13.579 -50.651 -63.387 1.00 72.62 882 CYS A O 1
ATOM 6333 N N . ALA A 1 883 ? -14.503 -49.900 -61.459 1.00 64.75 883 ALA A N 1
ATOM 6334 C CA . ALA A 1 883 ? -15.768 -50.657 -61.296 1.00 64.75 883 ALA A CA 1
ATOM 6335 C C . ALA A 1 883 ? -16.732 -50.853 -62.506 1.00 64.75 883 ALA A C 1
ATOM 6337 O O . ALA A 1 883 ? -17.960 -50.845 -62.356 1.00 64.75 883 ALA A O 1
ATOM 6338 N N . THR A 1 884 ? -16.216 -50.950 -63.732 1.00 70.69 884 THR A N 1
ATOM 6339 C CA . THR A 1 884 ? -16.940 -51.337 -64.957 1.00 70.69 884 THR A CA 1
ATOM 6340 C C . THR A 1 884 ? -16.068 -52.132 -65.948 1.00 70.69 884 THR A C 1
ATOM 6342 O O . THR A 1 884 ? -16.475 -52.321 -67.101 1.00 70.69 884 THR A O 1
ATOM 6345 N N . THR A 1 885 ? -14.864 -52.566 -65.557 1.00 73.62 885 THR A N 1
ATOM 6346 C CA . THR A 1 885 ? -13.873 -53.108 -66.499 1.00 73.62 885 THR A CA 1
ATOM 6347 C C . THR A 1 885 ? -14.299 -54.464 -67.099 1.00 73.62 885 THR A C 1
ATOM 6349 O O . THR A 1 885 ? -14.745 -55.356 -66.377 1.00 73.62 885 THR A O 1
ATOM 6352 N N . PRO A 1 886 ? -14.184 -54.676 -68.430 1.00 68.88 886 PRO A N 1
ATOM 6353 C CA . PRO A 1 886 ? -14.669 -55.907 -69.059 1.00 68.88 886 PRO A CA 1
ATOM 6354 C C . PRO A 1 886 ? -13.913 -57.180 -68.638 1.00 68.88 886 PRO A C 1
ATOM 6356 O O . PRO A 1 886 ? -12.700 -57.281 -68.815 1.00 68.88 886 PRO A O 1
ATOM 6359 N N . GLU A 1 887 ? -14.661 -58.196 -68.190 1.00 69.50 887 GLU A N 1
ATOM 6360 C CA . GLU A 1 887 ? -14.166 -59.520 -67.772 1.00 69.50 887 GLU A CA 1
ATOM 6361 C C . GLU A 1 887 ? -13.119 -60.107 -68.750 1.00 69.50 887 GLU A C 1
ATOM 6363 O O . GLU A 1 887 ? -13.449 -60.585 -69.842 1.00 69.50 887 GLU A O 1
ATOM 6368 N N . GLY A 1 888 ? -11.845 -60.109 -68.338 1.00 64.25 888 GLY A N 1
ATOM 6369 C CA . GLY A 1 888 ? -10.737 -60.744 -69.063 1.00 64.25 888 GLY A CA 1
ATOM 6370 C C . GLY A 1 888 ? -9.776 -59.816 -69.819 1.00 64.25 888 GLY A C 1
ATOM 6371 O O . GLY A 1 888 ? -8.921 -60.326 -70.553 1.00 64.25 888 GLY A O 1
ATOM 6372 N N . THR A 1 889 ? -9.865 -58.493 -69.652 1.00 68.44 889 THR A N 1
ATOM 6373 C CA . THR A 1 889 ? -8.762 -57.573 -69.998 1.00 68.44 889 THR A CA 1
ATOM 6374 C C . THR A 1 889 ? -7.553 -57.790 -69.067 1.00 68.44 889 THR A C 1
ATOM 6376 O O . THR A 1 889 ? -7.592 -58.593 -68.131 1.00 68.44 889 THR A O 1
ATOM 6379 N N . LYS A 1 890 ? -6.424 -57.125 -69.346 1.00 68.81 890 LYS A N 1
ATOM 6380 C CA . LYS A 1 890 ? -5.298 -57.059 -68.403 1.00 68.81 890 LYS A CA 1
ATOM 6381 C C . LYS A 1 890 ? -5.347 -55.725 -67.680 1.00 68.81 890 LYS A C 1
ATOM 6383 O O . LYS A 1 890 ? -5.112 -54.702 -68.317 1.00 68.81 890 LYS A O 1
ATOM 6388 N N . VAL A 1 891 ? -5.611 -55.788 -66.384 1.00 72.88 891 VAL A N 1
ATOM 6389 C CA . VAL A 1 891 ? -5.707 -54.626 -65.504 1.00 72.88 891 VAL A CA 1
ATOM 6390 C C . VAL A 1 891 ? -4.424 -54.382 -64.715 1.00 72.88 891 VAL A C 1
ATOM 6392 O O . VAL A 1 891 ? -3.606 -55.294 -64.544 1.00 72.88 891 VAL A O 1
ATOM 6395 N N . ASP A 1 892 ? -4.259 -53.150 -64.239 1.00 70.75 892 ASP A N 1
ATOM 6396 C CA . ASP A 1 892 ? -3.334 -52.806 -63.160 1.00 70.75 892 ASP A CA 1
ATOM 6397 C C . ASP A 1 892 ? -3.896 -53.166 -61.766 1.00 70.75 892 ASP A C 1
ATOM 6399 O O . ASP A 1 892 ? -4.960 -53.770 -61.636 1.00 70.75 892 ASP A O 1
ATOM 6403 N N . GLU A 1 893 ? -3.172 -52.801 -60.703 1.00 66.88 893 GLU A N 1
ATOM 6404 C CA . GLU A 1 893 ? -3.555 -53.047 -59.299 1.00 66.88 893 GLU A CA 1
ATOM 6405 C C . GLU A 1 893 ? -4.783 -52.227 -58.835 1.00 66.88 893 GLU A C 1
ATOM 6407 O O . GLU A 1 893 ? -5.143 -52.270 -57.660 1.00 66.88 893 GLU A O 1
ATOM 6412 N N . THR A 1 894 ? -5.417 -51.473 -59.741 1.00 71.31 894 THR A N 1
ATOM 6413 C CA . THR A 1 894 ? -6.613 -50.647 -59.512 1.00 71.31 894 THR A CA 1
ATOM 6414 C C . THR A 1 894 ? -7.717 -50.840 -60.565 1.00 71.31 894 THR A C 1
ATOM 6416 O O . THR A 1 894 ? -8.682 -50.078 -60.563 1.00 71.31 894 THR A O 1
ATOM 6419 N N . GLY A 1 895 ? -7.591 -51.847 -61.442 1.00 74.25 895 GLY A N 1
ATOM 6420 C CA . GLY A 1 895 ? -8.663 -52.310 -62.331 1.00 74.25 895 GLY A CA 1
ATOM 6421 C C . GLY A 1 895 ? -8.685 -51.736 -63.762 1.00 74.25 895 GLY A C 1
ATOM 6422 O O . GLY A 1 895 ? -9.664 -51.969 -64.471 1.00 74.25 895 GLY A O 1
ATOM 6423 N N . CYS A 1 896 ? -7.663 -51.004 -64.233 1.00 78.75 896 CYS A N 1
ATOM 6424 C CA . CYS A 1 896 ? -7.717 -50.274 -65.522 1.00 78.75 896 CYS A CA 1
ATOM 6425 C C . CYS A 1 896 ? -6.746 -50.767 -66.634 1.00 78.75 896 CYS A C 1
ATOM 6427 O O . CYS A 1 896 ? -5.757 -51.443 -66.358 1.00 78.75 896 CYS A O 1
ATOM 6429 N N . GLU A 1 897 ? -7.048 -50.450 -67.911 1.00 75.06 897 GLU A N 1
ATOM 6430 C CA . GLU A 1 897 ? -6.251 -50.831 -69.106 1.00 75.06 897 GLU A CA 1
ATOM 6431 C C . GLU A 1 897 ? -4.939 -50.023 -69.271 1.00 75.06 897 GLU A C 1
ATOM 6433 O O . GLU A 1 897 ? -4.778 -48.947 -68.697 1.00 75.06 897 GLU A O 1
ATOM 6438 N N . LEU A 1 898 ? -3.993 -50.546 -70.069 1.00 71.19 898 LEU A N 1
ATOM 6439 C CA . LEU A 1 898 ? -2.600 -50.074 -70.130 1.00 71.19 898 LEU A CA 1
ATOM 6440 C C . LEU A 1 898 ? -2.262 -49.200 -71.358 1.00 71.19 898 LEU A C 1
ATOM 6442 O O . LEU A 1 898 ? -2.611 -49.543 -72.487 1.00 71.19 898 LEU A O 1
ATOM 6446 N N . ASP A 1 899 ? -1.496 -48.137 -71.103 1.00 70.38 899 ASP A N 1
ATOM 6447 C CA . ASP A 1 899 ? -0.910 -47.178 -72.054 1.00 70.38 899 ASP A CA 1
ATOM 6448 C C . ASP A 1 899 ? 0.517 -46.839 -71.559 1.00 70.38 899 ASP A C 1
ATOM 6450 O O . ASP A 1 899 ? 0.689 -46.436 -70.397 1.00 70.38 899 ASP A O 1
ATOM 6454 N N . SER A 1 900 ? 1.539 -47.128 -72.373 1.00 75.56 900 SER A N 1
ATOM 6455 C CA . SER A 1 900 ? 2.936 -47.246 -71.925 1.00 75.56 900 SER A CA 1
ATOM 6456 C C . SER A 1 900 ? 3.726 -45.931 -71.896 1.00 75.56 900 SER A C 1
ATOM 6458 O O . SER A 1 900 ? 4.426 -45.687 -70.910 1.00 75.56 900 SER A O 1
ATOM 6460 N N . ASP A 1 901 ? 3.639 -45.099 -72.936 1.00 64.44 901 ASP A N 1
ATOM 6461 C CA . ASP A 1 901 ? 4.328 -43.797 -73.049 1.00 64.44 901 ASP A CA 1
ATOM 6462 C C . ASP A 1 901 ? 3.384 -42.593 -72.872 1.00 64.44 901 ASP A C 1
ATOM 6464 O O . ASP A 1 901 ? 3.834 -41.541 -72.411 1.00 64.44 901 ASP A O 1
ATOM 6468 N N . LYS A 1 902 ? 2.069 -42.793 -73.052 1.00 69.25 902 LYS A N 1
ATOM 6469 C CA . LYS A 1 902 ? 0.990 -41.869 -72.657 1.00 69.25 902 LYS A CA 1
ATOM 6470 C C . LYS A 1 902 ? 0.928 -40.575 -73.472 1.00 69.25 902 LYS A C 1
ATOM 6472 O O . LYS A 1 902 ? 0.499 -39.537 -72.958 1.00 69.25 902 LYS A O 1
ATOM 6477 N N . ASP A 1 903 ? 1.299 -40.629 -74.750 1.00 67.06 903 ASP A N 1
ATOM 6478 C CA . ASP A 1 903 ? 1.033 -39.544 -75.711 1.00 67.06 903 ASP A CA 1
ATOM 6479 C C . ASP A 1 903 ? -0.477 -39.398 -76.036 1.00 67.06 903 ASP A C 1
ATOM 6481 O O . ASP A 1 903 ? -0.927 -38.344 -76.487 1.00 67.06 903 ASP A O 1
ATOM 6485 N N . GLY A 1 904 ? -1.271 -40.437 -75.741 1.00 70.56 904 GLY A N 1
ATOM 6486 C CA . GLY A 1 904 ? -2.702 -40.551 -76.038 1.00 70.56 904 GLY A CA 1
ATOM 6487 C C . GLY A 1 904 ? -3.053 -41.634 -77.072 1.00 70.56 904 GLY A C 1
ATOM 6488 O O . GLY A 1 904 ? -4.231 -41.787 -77.413 1.00 70.56 904 GLY A O 1
ATOM 6489 N N . VAL A 1 905 ? -2.070 -42.392 -77.573 1.00 71.69 905 VAL A N 1
ATOM 6490 C CA . VAL A 1 905 ? -2.190 -43.389 -78.650 1.00 71.69 905 VAL A CA 1
ATOM 6491 C C . VAL A 1 905 ? -1.766 -44.787 -78.163 1.00 71.69 905 VAL A C 1
ATOM 6493 O O . VAL A 1 905 ? -0.847 -45.406 -78.692 1.00 71.69 905 VAL A O 1
ATOM 6496 N N . ALA A 1 906 ? -2.509 -45.320 -77.185 1.00 71.88 906 ALA A N 1
ATOM 6497 C CA . ALA A 1 906 ? -2.259 -46.606 -76.516 1.00 71.88 906 ALA A CA 1
ATOM 6498 C C . ALA A 1 906 ? -1.648 -47.717 -77.408 1.00 71.88 906 ALA A C 1
ATOM 6500 O O . ALA A 1 906 ? -2.228 -48.069 -78.447 1.00 71.88 906 ALA A O 1
ATOM 6501 N N . ASP A 1 907 ? -0.535 -48.300 -76.924 1.00 68.69 907 ASP A N 1
ATOM 6502 C CA . ASP A 1 907 ? 0.436 -49.313 -77.420 1.00 68.69 907 ASP A CA 1
ATOM 6503 C C . ASP A 1 907 ? 0.172 -50.060 -78.745 1.00 68.69 907 ASP A C 1
ATOM 6505 O O . ASP A 1 907 ? 1.088 -50.463 -79.464 1.00 68.69 907 ASP A O 1
ATOM 6509 N N . SER A 1 908 ? -1.086 -50.342 -79.056 1.00 64.44 908 SER A N 1
ATOM 6510 C CA . SER A 1 908 ? -1.537 -51.044 -80.256 1.00 64.44 908 SER A CA 1
ATOM 6511 C C . SER A 1 908 ? -1.506 -50.213 -81.550 1.00 64.44 908 SER A C 1
ATOM 6513 O O . SER A 1 908 ? -1.708 -50.795 -82.624 1.00 64.44 908 SER A O 1
ATOM 6515 N N . ALA A 1 909 ? -1.298 -48.890 -81.473 1.00 60.84 909 ALA A N 1
ATOM 6516 C CA . ALA A 1 909 ? -1.533 -47.962 -82.589 1.00 60.84 909 ALA A CA 1
ATOM 6517 C C . ALA A 1 909 ? -0.372 -47.005 -82.960 1.00 60.84 909 ALA A C 1
ATOM 6519 O O . ALA A 1 909 ? -0.351 -46.534 -84.105 1.00 60.84 909 ALA A O 1
ATOM 6520 N N . ASP A 1 910 ? 0.575 -46.743 -82.057 1.00 76.88 910 ASP A N 1
ATOM 6521 C CA . ASP A 1 910 ? 1.671 -45.776 -82.244 1.00 76.88 910 ASP A CA 1
ATOM 6522 C C . ASP A 1 910 ? 2.793 -46.229 -83.237 1.00 76.88 910 ASP A C 1
ATOM 6524 O O . ASP A 1 910 ? 2.882 -47.396 -83.649 1.00 76.88 910 ASP A O 1
ATOM 6528 N N . LYS A 1 911 ? 3.625 -45.272 -83.692 1.00 74.44 911 LYS A N 1
ATOM 6529 C CA . LYS A 1 911 ? 4.921 -45.474 -84.371 1.00 74.44 911 LYS A CA 1
ATOM 6530 C C . LYS A 1 911 ? 6.106 -44.653 -83.820 1.00 74.44 911 LYS A C 1
ATOM 6532 O O . LYS A 1 911 ? 7.223 -44.908 -84.282 1.00 74.44 911 LYS A O 1
ATOM 6537 N N . CYS A 1 912 ? 5.897 -43.682 -82.936 1.00 72.38 912 CYS A N 1
ATOM 6538 C CA . CYS A 1 912 ? 6.907 -42.789 -82.364 1.00 72.38 912 CYS A CA 1
ATOM 6539 C C . CYS A 1 912 ? 7.108 -43.067 -80.852 1.00 72.38 912 CYS A C 1
ATOM 6541 O O . CYS A 1 912 ? 7.156 -42.135 -80.063 1.00 72.38 912 CYS A O 1
ATOM 6543 N N . ALA A 1 913 ? 7.273 -44.345 -80.480 1.00 60.19 913 ALA A N 1
ATOM 6544 C CA . ALA A 1 913 ? 7.177 -44.928 -79.125 1.00 60.19 913 ALA A CA 1
ATOM 6545 C C . ALA A 1 913 ? 8.203 -44.488 -78.039 1.00 60.19 913 ALA A C 1
ATOM 6547 O O . ALA A 1 913 ? 8.592 -45.283 -77.183 1.00 60.19 913 ALA A O 1
ATOM 6548 N N . ASP A 1 914 ? 8.690 -43.251 -78.113 1.00 71.62 914 ASP A N 1
ATOM 6549 C CA . ASP A 1 914 ? 9.459 -42.532 -77.089 1.00 71.62 914 ASP A CA 1
ATOM 6550 C C . ASP A 1 914 ? 8.943 -41.065 -76.953 1.00 71.62 914 ASP A C 1
ATOM 6552 O O . ASP A 1 914 ? 9.647 -40.206 -76.411 1.00 71.62 914 ASP A O 1
ATOM 6556 N N . THR A 1 915 ? 7.753 -40.734 -77.485 1.00 72.81 915 THR A N 1
ATOM 6557 C CA . THR A 1 915 ? 7.206 -39.361 -77.504 1.00 72.81 915 THR A CA 1
ATOM 6558 C C . THR A 1 915 ? 6.758 -38.903 -76.104 1.00 72.81 915 THR A C 1
ATOM 6560 O O . THR A 1 915 ? 6.108 -39.666 -75.388 1.00 72.81 915 THR A O 1
ATOM 6563 N N . PRO A 1 916 ? 7.070 -37.661 -75.671 1.00 66.31 916 PRO A N 1
ATOM 6564 C CA . PRO A 1 916 ? 6.679 -37.176 -74.349 1.00 66.31 916 PRO A CA 1
ATOM 6565 C C . PRO A 1 916 ? 5.158 -37.067 -74.158 1.00 66.31 916 PRO A C 1
ATOM 6567 O O . PRO A 1 916 ? 4.462 -36.392 -74.915 1.00 66.31 916 PRO A O 1
ATOM 6570 N N . ALA A 1 917 ? 4.658 -37.676 -73.080 1.00 59.56 917 ALA A N 1
ATOM 6571 C CA . ALA A 1 917 ? 3.246 -37.675 -72.709 1.00 59.56 917 ALA A CA 1
ATOM 6572 C C . ALA A 1 917 ? 2.604 -36.271 -72.742 1.00 59.56 917 ALA A C 1
ATOM 6574 O O . ALA A 1 917 ? 2.984 -35.383 -71.974 1.00 59.56 917 ALA A O 1
ATOM 6575 N N . GLY A 1 918 ? 1.585 -36.101 -73.589 1.00 63.19 918 GLY A N 1
ATOM 6576 C CA . GLY A 1 918 ? 0.775 -34.883 -73.680 1.00 63.19 918 GLY A CA 1
ATOM 6577 C C . GLY A 1 918 ? 1.196 -33.845 -74.730 1.00 63.19 918 GLY A C 1
ATOM 6578 O O . GLY A 1 918 ? 0.574 -32.781 -74.767 1.00 63.19 918 GLY A O 1
ATOM 6579 N N . THR A 1 919 ? 2.192 -34.105 -75.588 1.00 65.00 919 THR A N 1
ATOM 6580 C CA . THR A 1 919 ? 2.490 -33.208 -76.723 1.00 65.00 919 THR A CA 1
ATOM 6581 C C . THR A 1 919 ? 1.498 -33.398 -77.880 1.00 65.00 919 THR A C 1
ATOM 6583 O O . THR A 1 919 ? 0.863 -34.443 -78.032 1.00 65.00 919 THR A O 1
ATOM 6586 N N . THR A 1 920 ? 1.281 -32.360 -78.698 1.00 66.25 920 THR A N 1
ATOM 6587 C CA . THR A 1 920 ? 0.305 -32.415 -79.802 1.00 66.25 920 THR A CA 1
ATOM 6588 C C . THR A 1 920 ? 0.882 -33.124 -81.024 1.00 66.25 920 THR A C 1
ATOM 6590 O O . THR A 1 920 ? 1.390 -32.487 -81.949 1.00 66.25 920 THR A O 1
ATOM 6593 N N . VAL A 1 921 ? 0.784 -34.450 -81.015 1.00 71.69 921 VAL A N 1
ATOM 6594 C CA . VAL A 1 921 ? 1.263 -35.336 -82.081 1.00 71.69 921 VAL A CA 1
ATOM 6595 C C . VAL A 1 921 ? 0.423 -35.290 -83.362 1.00 71.69 921 VAL A C 1
ATOM 6597 O O . VAL A 1 921 ? -0.786 -35.036 -83.359 1.00 71.69 921 VAL A O 1
ATOM 6600 N N . ASP A 1 922 ? 1.065 -35.609 -84.486 1.00 71.38 922 ASP A N 1
ATOM 6601 C CA . ASP A 1 922 ? 0.392 -35.970 -85.729 1.00 71.38 922 ASP A CA 1
ATOM 6602 C C . ASP A 1 922 ? -0.283 -37.356 -85.631 1.00 71.38 922 ASP A C 1
ATOM 6604 O O . ASP A 1 922 ? -0.130 -38.095 -84.660 1.00 71.38 922 ASP A O 1
ATOM 6608 N N . ALA A 1 923 ? -1.023 -37.760 -86.670 1.00 69.44 923 ALA A N 1
ATOM 6609 C CA . ALA A 1 923 ? -1.734 -39.048 -86.703 1.00 69.44 923 ALA A CA 1
ATOM 6610 C C . ALA A 1 923 ? -0.815 -40.298 -86.771 1.00 69.44 923 ALA A C 1
ATOM 6612 O O . ALA A 1 923 ? -1.266 -41.384 -87.158 1.00 69.44 923 ALA A O 1
ATOM 6613 N N . THR A 1 924 ? 0.475 -40.146 -86.463 1.00 70.56 924 THR A N 1
ATOM 6614 C CA . THR A 1 924 ? 1.482 -41.199 -86.340 1.00 70.56 924 THR A CA 1
ATOM 6615 C C . THR A 1 924 ? 2.427 -41.056 -85.134 1.00 70.56 924 THR A C 1
ATOM 6617 O O . THR A 1 924 ? 3.351 -41.865 -85.067 1.00 70.56 924 THR A O 1
ATOM 6620 N N . GLY A 1 925 ? 2.172 -40.123 -84.201 1.00 72.31 925 GLY A N 1
ATOM 6621 C CA . GLY A 1 925 ? 2.856 -40.027 -82.895 1.00 72.31 925 GLY A CA 1
ATOM 6622 C C . GLY A 1 925 ? 3.974 -38.974 -82.786 1.00 72.31 925 GLY A C 1
ATOM 6623 O O . GLY A 1 925 ? 4.705 -38.965 -81.802 1.00 72.31 925 GLY A O 1
ATOM 6624 N N . CYS A 1 926 ? 4.161 -38.100 -83.783 1.00 77.69 926 CYS A N 1
ATOM 6625 C CA . CYS A 1 926 ? 5.324 -37.196 -83.853 1.00 77.69 926 CYS A CA 1
ATOM 6626 C C . CYS A 1 926 ? 4.953 -35.692 -83.977 1.00 77.69 926 CYS A C 1
ATOM 6628 O O . CYS A 1 926 ? 3.871 -35.350 -84.446 1.00 77.69 926 CYS A O 1
ATOM 6630 N N . GLU A 1 927 ? 5.859 -34.799 -83.551 1.00 75.81 927 GLU A N 1
ATOM 6631 C CA . GLU A 1 927 ? 5.617 -33.364 -83.251 1.00 75.81 927 GLU A CA 1
ATOM 6632 C C . GLU A 1 927 ? 5.729 -32.385 -84.458 1.00 75.81 927 GLU A C 1
ATOM 6634 O O . GLU A 1 927 ? 6.101 -32.784 -85.565 1.00 75.81 927 GLU A O 1
ATOM 6639 N N . LEU A 1 928 ? 5.389 -31.096 -84.252 1.00 72.06 928 LEU A N 1
ATOM 6640 C CA . LEU A 1 928 ? 5.278 -30.036 -85.281 1.00 72.06 928 LEU A CA 1
ATOM 6641 C C . LEU A 1 928 ? 6.283 -28.860 -85.117 1.00 72.06 928 LEU A C 1
ATOM 6643 O O . LEU A 1 928 ? 6.957 -28.737 -84.102 1.00 72.06 928 LEU A O 1
ATOM 6647 N N . ASP A 1 929 ? 6.368 -28.010 -86.152 1.00 75.44 929 ASP A N 1
ATOM 6648 C CA . ASP A 1 929 ? 7.081 -26.714 -86.248 1.00 75.44 929 ASP A CA 1
ATOM 6649 C C . ASP A 1 929 ? 6.179 -25.765 -87.067 1.00 75.44 929 ASP A C 1
ATOM 6651 O O . ASP A 1 929 ? 5.840 -26.053 -88.229 1.00 75.44 929 ASP A O 1
ATOM 6655 N N . THR A 1 930 ? 5.724 -24.676 -86.441 1.00 79.06 930 THR A N 1
ATOM 6656 C CA . THR A 1 930 ? 4.677 -23.794 -86.968 1.00 79.06 930 THR A CA 1
ATOM 6657 C C . THR A 1 930 ? 5.224 -22.504 -87.589 1.00 79.06 930 THR A C 1
ATOM 6659 O O . THR A 1 930 ? 4.883 -22.214 -88.751 1.00 79.06 930 THR A O 1
ATOM 6662 N N . ASP A 1 931 ? 6.059 -21.726 -86.888 1.00 65.75 931 ASP A N 1
ATOM 6663 C CA . ASP A 1 931 ? 6.467 -20.378 -87.333 1.00 65.75 931 ASP A CA 1
ATOM 6664 C C . ASP A 1 931 ? 7.762 -20.347 -88.182 1.00 65.75 931 ASP A C 1
ATOM 6666 O O . ASP A 1 931 ? 7.812 -19.606 -89.175 1.00 65.75 931 ASP A O 1
ATOM 6670 N N . LYS A 1 932 ? 8.676 -21.305 -87.945 1.00 75.12 932 LYS A N 1
ATOM 6671 C CA . LYS A 1 932 ? 9.966 -21.548 -88.629 1.00 75.12 932 LYS A CA 1
ATOM 6672 C C . LYS A 1 932 ? 11.095 -20.576 -88.275 1.00 75.12 932 LYS A C 1
ATOM 6674 O O . LYS A 1 932 ? 11.922 -20.268 -89.144 1.00 75.12 932 LYS A O 1
ATOM 6679 N N . ASP A 1 933 ? 11.176 -20.126 -87.029 1.00 69.94 933 ASP A N 1
ATOM 6680 C CA . ASP A 1 933 ? 12.390 -19.511 -86.479 1.00 69.94 933 ASP A CA 1
ATOM 6681 C C . ASP A 1 933 ? 13.606 -20.478 -86.512 1.00 69.94 933 ASP A C 1
ATOM 6683 O O . ASP A 1 933 ? 14.725 -20.080 -86.855 1.00 69.94 933 ASP A O 1
ATOM 6687 N N . GLY A 1 934 ? 13.362 -21.770 -86.261 1.00 72.81 934 GLY A N 1
ATOM 6688 C CA . GLY A 1 934 ? 14.350 -22.847 -86.167 1.00 72.81 934 GLY A CA 1
ATOM 6689 C C . GLY A 1 934 ? 14.088 -23.881 -85.058 1.00 72.81 934 GLY A C 1
ATOM 6690 O O . GLY A 1 934 ? 14.834 -24.864 -84.987 1.00 72.81 934 GLY A O 1
ATOM 6691 N N . VAL A 1 935 ? 13.069 -23.681 -84.217 1.00 76.81 935 VAL A N 1
ATOM 6692 C CA . VAL A 1 935 ? 12.683 -24.532 -83.081 1.00 76.81 935 VAL A CA 1
ATOM 6693 C C . VAL A 1 935 ? 11.353 -25.261 -83.387 1.00 76.81 935 VAL A C 1
ATOM 6695 O O . VAL A 1 935 ? 10.607 -24.878 -84.281 1.00 76.81 935 VAL A O 1
ATOM 6698 N N . VAL A 1 936 ? 11.087 -26.388 -82.715 1.00 72.38 936 VAL A N 1
ATOM 6699 C CA . VAL A 1 936 ? 9.824 -27.153 -82.840 1.00 72.38 936 VAL A CA 1
ATOM 6700 C C . VAL A 1 936 ? 8.797 -26.685 -81.809 1.00 72.38 936 VAL A C 1
ATOM 6702 O O . VAL A 1 936 ? 9.190 -26.297 -80.715 1.00 72.38 936 VAL A O 1
ATOM 6705 N N . ASP A 1 937 ? 7.499 -26.808 -82.100 1.00 70.81 937 ASP A N 1
ATOM 6706 C CA . ASP A 1 937 ? 6.374 -26.295 -81.286 1.00 70.81 937 ASP A CA 1
ATOM 6707 C C . ASP A 1 937 ? 6.360 -26.806 -79.823 1.00 70.81 937 ASP A C 1
ATOM 6709 O O . ASP A 1 937 ? 5.690 -26.236 -78.965 1.00 70.81 937 ASP A O 1
ATOM 6713 N N . SER A 1 938 ? 7.072 -27.900 -79.526 1.00 68.31 938 SER A N 1
ATOM 6714 C CA . SER A 1 938 ? 7.243 -28.483 -78.184 1.00 68.31 938 SER A CA 1
ATOM 6715 C C . SER A 1 938 ? 8.401 -27.879 -77.371 1.00 68.31 938 SER A C 1
ATOM 6717 O O . SER A 1 938 ? 8.452 -28.042 -76.150 1.00 68.31 938 SER A O 1
ATOM 6719 N N . ALA A 1 939 ? 9.336 -27.194 -78.034 1.00 66.88 939 ALA A N 1
ATOM 6720 C CA . ALA A 1 939 ? 10.514 -26.546 -77.449 1.00 66.88 939 ALA A CA 1
ATOM 6721 C C . ALA A 1 939 ? 10.523 -25.016 -77.649 1.00 66.88 939 ALA A C 1
ATOM 6723 O O . ALA A 1 939 ? 11.229 -24.308 -76.927 1.00 66.88 939 ALA A O 1
ATOM 6724 N N . ASP A 1 940 ? 9.741 -24.525 -78.609 1.00 70.06 940 ASP A N 1
ATOM 6725 C CA . ASP A 1 940 ? 9.499 -23.117 -78.892 1.00 70.06 940 ASP A CA 1
ATOM 6726 C C . ASP A 1 940 ? 8.498 -22.533 -77.885 1.00 70.06 940 ASP A C 1
ATOM 6728 O O . ASP A 1 940 ? 7.386 -23.032 -77.699 1.00 70.06 940 ASP A O 1
ATOM 6732 N N . LYS A 1 941 ? 8.913 -21.464 -77.207 1.00 77.31 941 LYS A N 1
ATOM 6733 C CA . LYS A 1 941 ? 8.101 -20.712 -76.244 1.00 77.31 941 LYS A CA 1
ATOM 6734 C C . LYS A 1 941 ? 7.557 -19.409 -76.820 1.00 77.31 941 LYS A C 1
ATOM 6736 O O . LYS A 1 941 ? 6.694 -18.795 -76.192 1.00 77.31 941 LYS A O 1
ATOM 6741 N N . CYS A 1 942 ? 8.032 -18.999 -77.992 1.00 73.25 942 CYS A N 1
ATOM 6742 C CA . CYS A 1 942 ? 7.639 -17.779 -78.675 1.00 73.25 942 CYS A CA 1
ATOM 6743 C C . CYS A 1 942 ? 7.191 -18.054 -80.134 1.00 73.25 942 CYS A C 1
ATOM 6745 O O . CYS A 1 942 ? 7.712 -17.399 -81.036 1.00 73.25 942 CYS A O 1
ATOM 6747 N N . PRO A 1 943 ? 6.155 -18.901 -80.378 1.00 65.88 943 PRO A N 1
ATOM 6748 C CA . PRO A 1 943 ? 5.690 -19.358 -81.709 1.00 65.88 943 PRO A CA 1
ATOM 6749 C C . PRO A 1 943 ? 4.942 -18.300 -82.545 1.00 65.88 943 PRO A C 1
ATOM 6751 O O . PRO A 1 943 ? 3.913 -18.554 -83.182 1.00 65.88 943 PRO A O 1
ATOM 6754 N N . THR A 1 944 ? 5.430 -17.065 -82.491 1.00 71.50 944 THR A N 1
ATOM 6755 C CA . THR A 1 944 ? 5.022 -15.916 -83.305 1.00 71.50 944 THR A CA 1
ATOM 6756 C C . THR A 1 944 ? 6.212 -15.001 -83.643 1.00 71.50 944 THR A C 1
ATOM 6758 O O . THR A 1 944 ? 5.998 -13.873 -84.103 1.00 71.50 944 THR A O 1
ATOM 6761 N N . THR A 1 945 ? 7.452 -15.442 -83.403 1.00 73.69 945 THR A N 1
ATOM 6762 C CA . THR A 1 945 ? 8.658 -14.623 -83.560 1.00 73.69 945 THR A CA 1
ATOM 6763 C C . THR A 1 945 ? 8.860 -14.249 -85.030 1.00 73.69 945 THR A C 1
ATOM 6765 O O . THR A 1 945 ? 8.748 -15.066 -85.945 1.00 73.69 945 THR A O 1
ATOM 6768 N N . GLU A 1 946 ? 9.140 -12.970 -85.307 1.00 68.75 946 GLU A N 1
ATOM 6769 C CA . GLU A 1 946 ? 9.219 -12.507 -86.695 1.00 68.75 946 GLU A CA 1
ATOM 6770 C C . GLU A 1 946 ? 10.455 -13.098 -87.402 1.00 68.75 946 GLU A C 1
ATOM 6772 O O . GLU A 1 946 ? 11.600 -12.773 -87.082 1.00 68.75 946 GLU A O 1
ATOM 6777 N N . ALA A 1 947 ? 10.210 -13.982 -88.375 1.00 63.56 947 ALA A N 1
ATOM 6778 C CA . ALA A 1 947 ? 11.220 -14.823 -89.015 1.00 63.56 947 ALA A CA 1
ATOM 6779 C C . ALA A 1 947 ? 12.469 -14.047 -89.488 1.00 63.56 947 ALA A C 1
ATOM 6781 O O . ALA A 1 947 ? 12.458 -13.364 -90.519 1.00 63.56 947 ALA A O 1
ATOM 6782 N N . GLY A 1 948 ? 13.570 -14.205 -88.745 1.00 62.53 948 GLY A N 1
ATOM 6783 C CA . GLY A 1 948 ? 14.843 -13.512 -88.971 1.00 62.53 948 GLY A CA 1
ATOM 6784 C C . GLY A 1 948 ? 15.364 -12.683 -87.789 1.00 62.53 948 GLY A C 1
ATOM 6785 O O . GLY A 1 948 ? 16.459 -12.127 -87.908 1.00 62.53 948 GLY A O 1
ATOM 6786 N N . LYS A 1 949 ? 14.632 -12.602 -86.667 1.00 64.50 949 LYS A N 1
ATOM 6787 C CA . LYS A 1 949 ? 15.180 -12.159 -85.370 1.00 64.50 949 LYS A CA 1
ATOM 6788 C C . LYS A 1 949 ? 16.263 -13.124 -84.850 1.00 64.50 949 LYS A C 1
ATOM 6790 O O . LYS A 1 949 ? 16.411 -14.240 -85.346 1.00 64.50 949 LYS A O 1
ATOM 6795 N N . ALA A 1 950 ? 17.053 -12.670 -83.876 1.00 65.62 950 ALA A N 1
ATOM 6796 C CA . ALA A 1 950 ? 18.060 -13.490 -83.204 1.00 65.62 950 ALA A CA 1
ATOM 6797 C C . ALA A 1 950 ? 17.467 -14.054 -81.907 1.00 65.62 950 ALA A C 1
ATOM 6799 O O . ALA A 1 950 ? 17.232 -13.299 -80.967 1.00 65.62 950 ALA A O 1
ATOM 6800 N N . VAL A 1 951 ? 17.218 -15.362 -81.896 1.00 72.88 951 VAL A N 1
ATOM 6801 C CA . VAL A 1 951 ? 16.530 -16.068 -80.809 1.00 72.88 951 VAL A CA 1
ATOM 6802 C C . VAL A 1 951 ? 17.481 -16.859 -79.914 1.00 72.88 951 VAL A C 1
ATOM 6804 O O . VAL A 1 951 ? 18.601 -17.201 -80.312 1.00 72.88 951 VAL A O 1
ATOM 6807 N N . ASP A 1 952 ? 17.017 -17.158 -78.705 1.00 72.44 952 ASP A N 1
ATOM 6808 C CA . ASP A 1 952 ? 17.649 -18.092 -77.778 1.00 72.44 952 ASP A CA 1
ATOM 6809 C C . ASP A 1 952 ? 17.355 -19.571 -78.146 1.00 72.44 952 ASP A C 1
ATOM 6811 O O . ASP A 1 952 ? 16.852 -19.882 -79.225 1.00 72.44 952 ASP A O 1
ATOM 6815 N N . ALA A 1 953 ? 17.696 -20.521 -77.268 1.00 68.31 953 ALA A N 1
ATOM 6816 C CA . ALA A 1 953 ? 17.456 -21.949 -77.508 1.00 68.31 953 ALA A CA 1
ATOM 6817 C C . ALA A 1 953 ? 15.974 -22.382 -77.381 1.00 68.31 953 ALA A C 1
ATOM 6819 O O . ALA A 1 953 ? 15.691 -23.576 -77.490 1.00 68.31 953 ALA A O 1
ATOM 6820 N N . THR A 1 954 ? 15.056 -21.443 -77.128 1.00 69.94 954 THR A N 1
ATOM 6821 C CA . THR A 1 954 ? 13.606 -21.646 -76.966 1.00 69.94 954 THR A CA 1
ATOM 6822 C C . THR A 1 954 ? 12.756 -20.682 -77.810 1.00 69.94 954 THR A C 1
ATOM 6824 O O . THR A 1 954 ? 11.577 -20.500 -77.522 1.00 69.94 954 THR A O 1
ATOM 6827 N N . GLY A 1 955 ? 13.340 -20.075 -78.851 1.00 73.12 955 GLY A N 1
ATOM 6828 C CA . GLY A 1 955 ? 12.630 -19.287 -79.874 1.00 73.12 955 GLY A CA 1
ATOM 6829 C C . GLY A 1 955 ? 12.308 -17.832 -79.512 1.00 73.12 955 GLY A C 1
ATOM 6830 O O . GLY A 1 955 ? 11.716 -17.096 -80.306 1.00 73.12 955 GLY A O 1
ATOM 6831 N N . CYS A 1 956 ? 12.723 -17.376 -78.329 1.00 76.81 956 CYS A N 1
ATOM 6832 C CA . CYS A 1 956 ? 12.430 -16.032 -77.830 1.00 76.81 956 CYS A CA 1
ATOM 6833 C C . CYS A 1 956 ? 13.571 -15.036 -78.101 1.00 76.81 956 CYS A C 1
ATOM 6835 O O . CYS A 1 956 ? 14.737 -15.424 -78.202 1.00 76.81 956 CYS A O 1
ATOM 6837 N N . GLU A 1 957 ? 13.243 -13.743 -78.223 1.00 73.81 957 GLU A N 1
ATOM 6838 C CA . GLU A 1 957 ? 14.251 -12.674 -78.331 1.00 73.81 957 GLU A CA 1
ATOM 6839 C C . GLU A 1 957 ? 15.069 -12.529 -77.036 1.00 73.81 957 GLU A C 1
ATOM 6841 O O . GLU A 1 957 ? 14.638 -12.949 -75.963 1.00 73.81 957 GLU A O 1
ATOM 6846 N N . LEU A 1 958 ? 16.272 -11.959 -77.150 1.00 72.75 958 LEU A N 1
ATOM 6847 C CA . LEU A 1 958 ? 17.240 -11.911 -76.054 1.00 72.75 958 LEU A CA 1
ATOM 6848 C C . LEU A 1 958 ? 16.866 -10.917 -74.941 1.00 72.75 958 LEU A C 1
ATOM 6850 O O . LEU A 1 958 ? 16.361 -9.820 -75.189 1.00 72.75 958 LEU A O 1
ATOM 6854 N N . ASP A 1 959 ? 17.183 -11.356 -73.728 1.00 70.88 959 ASP A N 1
ATOM 6855 C CA . ASP A 1 959 ? 17.029 -10.698 -72.433 1.00 70.88 959 ASP A CA 1
ATOM 6856 C C . ASP A 1 959 ? 18.330 -10.986 -71.648 1.00 70.88 959 ASP A C 1
ATOM 6858 O O . ASP A 1 959 ? 18.712 -12.154 -71.449 1.00 70.88 959 ASP A O 1
ATOM 6862 N N . ALA A 1 960 ? 19.087 -9.930 -71.337 1.00 77.62 960 ALA A N 1
ATOM 6863 C CA . ALA A 1 960 ? 20.471 -10.017 -70.878 1.00 77.62 960 ALA A CA 1
ATOM 6864 C C . ALA A 1 960 ? 20.639 -10.176 -69.356 1.00 77.62 960 ALA A C 1
ATOM 6866 O O . ALA A 1 960 ? 21.501 -10.962 -68.936 1.00 77.62 960 ALA A O 1
ATOM 6867 N N . ASP A 1 961 ? 19.861 -9.459 -68.540 1.00 70.19 961 ASP A N 1
ATOM 6868 C CA . ASP A 1 961 ? 19.906 -9.517 -67.069 1.00 70.19 961 ASP A CA 1
ATOM 6869 C C . ASP A 1 961 ? 18.784 -10.375 -66.453 1.00 70.19 961 ASP A C 1
ATOM 6871 O O . ASP A 1 961 ? 18.999 -10.931 -65.371 1.00 70.19 961 ASP A O 1
ATOM 6875 N N . LYS A 1 962 ? 17.721 -10.673 -67.217 1.00 75.44 962 LYS A N 1
ATOM 6876 C CA . LYS A 1 962 ? 16.657 -11.662 -66.940 1.00 75.44 962 LYS A CA 1
ATOM 6877 C C . LYS A 1 962 ? 15.615 -11.211 -65.934 1.00 75.44 962 LYS A C 1
ATOM 6879 O O . LYS A 1 962 ? 15.121 -12.020 -65.138 1.00 75.44 962 LYS A O 1
ATOM 6884 N N . ASP A 1 963 ? 15.272 -9.934 -65.986 1.00 71.19 963 ASP A N 1
ATOM 6885 C CA . ASP A 1 963 ? 14.120 -9.373 -65.285 1.00 71.19 963 ASP A CA 1
ATOM 6886 C C . ASP A 1 963 ? 12.772 -9.715 -65.971 1.00 71.19 963 ASP A C 1
ATOM 6888 O O . ASP A 1 963 ? 11.730 -9.744 -65.314 1.00 71.19 963 ASP A O 1
ATOM 6892 N N . GLY A 1 964 ? 12.799 -10.080 -67.261 1.00 72.31 964 GLY A N 1
ATOM 6893 C CA . GLY A 1 964 ? 11.635 -10.399 -68.091 1.00 72.31 964 GLY A CA 1
ATOM 6894 C C . GLY A 1 964 ? 11.311 -9.369 -69.185 1.00 72.31 964 GLY A C 1
ATOM 6895 O O . GLY A 1 964 ? 10.342 -9.568 -69.926 1.00 72.31 964 GLY A O 1
ATOM 6896 N N . VAL A 1 965 ? 12.097 -8.297 -69.322 1.00 77.25 965 VAL A N 1
ATOM 6897 C CA . VAL A 1 965 ? 11.961 -7.254 -70.345 1.00 77.25 965 VAL A CA 1
ATOM 6898 C C . VAL A 1 965 ? 13.130 -7.349 -71.332 1.00 77.25 965 VAL A C 1
ATOM 6900 O O . VAL A 1 965 ? 14.265 -7.002 -71.040 1.00 77.25 965 VAL A O 1
ATOM 6903 N N . VAL A 1 966 ? 12.844 -7.794 -72.559 1.00 77.44 966 VAL A N 1
ATOM 6904 C CA . VAL A 1 966 ? 13.862 -7.979 -73.615 1.00 77.44 966 VAL A CA 1
ATOM 6905 C C . VAL A 1 966 ? 14.707 -6.722 -73.880 1.00 77.44 966 VAL A C 1
ATOM 6907 O O . VAL A 1 966 ? 14.180 -5.605 -73.869 1.00 77.44 966 VAL A O 1
ATOM 6910 N N . ASP A 1 967 ? 15.975 -6.916 -74.278 1.00 73.50 967 ASP A N 1
ATOM 6911 C CA . ASP A 1 967 ? 17.043 -5.904 -74.490 1.00 73.50 967 ASP A CA 1
ATOM 6912 C C . ASP A 1 967 ? 16.649 -4.658 -75.326 1.00 73.50 967 ASP A C 1
ATOM 6914 O O . ASP A 1 967 ? 17.382 -3.671 -75.399 1.00 73.50 967 ASP A O 1
ATOM 6918 N N . SER A 1 968 ? 15.529 -4.719 -76.052 1.00 69.06 968 SER A N 1
ATOM 6919 C CA . SER A 1 968 ? 15.022 -3.645 -76.917 1.00 69.06 968 SER A CA 1
ATOM 6920 C C . SER A 1 968 ? 13.937 -2.759 -76.285 1.00 69.06 968 SER A C 1
ATOM 6922 O O . SER A 1 968 ? 13.535 -1.772 -76.911 1.00 69.06 968 SER A O 1
ATOM 6924 N N . ALA A 1 969 ? 13.467 -3.101 -75.082 1.00 66.94 969 ALA A N 1
ATOM 6925 C CA . ALA A 1 969 ? 12.415 -2.400 -74.341 1.00 66.94 969 ALA A CA 1
ATOM 6926 C C . ALA A 1 969 ? 12.851 -1.945 -72.933 1.00 66.94 969 ALA A C 1
ATOM 6928 O O . ALA A 1 969 ? 12.313 -0.955 -72.431 1.00 66.94 969 ALA A O 1
ATOM 6929 N N . ASP A 1 970 ? 13.827 -2.634 -72.337 1.00 76.44 970 ASP A N 1
ATOM 6930 C CA . ASP A 1 970 ? 14.403 -2.319 -71.029 1.00 76.44 970 ASP A CA 1
ATOM 6931 C C . ASP A 1 970 ? 15.106 -0.935 -70.978 1.00 76.44 970 ASP A C 1
ATOM 6933 O O . ASP A 1 970 ? 15.580 -0.391 -71.985 1.00 76.44 970 ASP A O 1
ATOM 6937 N N . LYS A 1 971 ? 15.144 -0.347 -69.776 1.00 78.31 971 LYS A N 1
ATOM 6938 C CA . LYS A 1 971 ? 15.884 0.875 -69.421 1.00 78.31 971 LYS A CA 1
ATOM 6939 C C . LYS A 1 971 ? 16.779 0.727 -68.183 1.00 78.31 971 LYS A C 1
ATOM 6941 O O . LYS A 1 971 ? 17.532 1.661 -67.895 1.00 78.31 971 LYS A O 1
ATOM 6946 N N . CYS A 1 972 ? 16.644 -0.360 -67.433 1.00 72.69 972 CYS A N 1
ATOM 6947 C CA . CYS A 1 972 ? 17.196 -0.569 -66.101 1.00 72.69 972 CYS A CA 1
ATOM 6948 C C . CYS A 1 972 ? 18.288 -1.664 -66.039 1.00 72.69 972 CYS A C 1
ATOM 6950 O O . CYS A 1 972 ? 18.927 -1.748 -64.994 1.00 72.69 972 CYS A O 1
ATOM 6952 N N . ALA A 1 973 ? 18.580 -2.371 -67.147 1.00 71.06 973 ALA A N 1
ATOM 6953 C CA . ALA A 1 973 ? 19.787 -3.095 -67.639 1.00 71.06 973 ALA A CA 1
ATOM 6954 C C . ALA A 1 973 ? 20.840 -3.697 -66.669 1.00 71.06 973 ALA A C 1
ATOM 6956 O O . ALA A 1 973 ? 21.967 -4.022 -67.071 1.00 71.06 973 ALA A O 1
ATOM 6957 N N . THR A 1 974 ? 20.520 -3.789 -65.389 1.00 74.62 974 THR A N 1
ATOM 6958 C CA . THR A 1 974 ? 21.269 -4.402 -64.289 1.00 74.62 974 THR A CA 1
ATOM 6959 C C . THR A 1 974 ? 20.310 -4.986 -63.242 1.00 74.62 974 THR A C 1
ATOM 6961 O O . THR A 1 974 ? 20.732 -5.272 -62.118 1.00 74.62 974 THR A O 1
ATOM 6964 N N . THR A 1 975 ? 19.028 -5.136 -63.585 1.00 75.38 975 THR A N 1
ATOM 6965 C CA . THR A 1 975 ? 17.972 -5.525 -62.652 1.00 75.38 975 THR A CA 1
ATOM 6966 C C . THR A 1 975 ? 18.146 -6.999 -62.256 1.00 75.38 975 THR A C 1
ATOM 6968 O O . THR A 1 975 ? 18.422 -7.845 -63.112 1.00 75.38 975 THR A O 1
ATOM 6971 N N . PRO A 1 976 ? 18.059 -7.368 -60.961 1.00 70.88 976 PRO A N 1
ATOM 6972 C CA . PRO A 1 976 ? 18.325 -8.738 -60.538 1.00 70.88 976 PRO A CA 1
ATOM 6973 C C . PRO A 1 976 ? 17.299 -9.735 -61.092 1.00 70.88 976 PRO A C 1
ATOM 6975 O O . PRO A 1 976 ? 16.101 -9.633 -60.819 1.00 70.88 976 PRO A O 1
ATOM 6978 N N . ALA A 1 977 ? 17.799 -10.741 -61.814 1.00 62.84 977 ALA A N 1
ATOM 6979 C CA . ALA A 1 977 ? 17.009 -11.789 -62.456 1.00 62.84 977 ALA A CA 1
ATOM 6980 C C . ALA A 1 977 ? 15.897 -12.375 -61.562 1.00 62.84 977 ALA A C 1
ATOM 6982 O O . ALA A 1 977 ? 16.182 -13.008 -60.539 1.00 62.84 977 ALA A O 1
ATOM 6983 N N . GLY A 1 978 ? 14.639 -12.242 -61.993 1.00 64.25 978 GLY A N 1
ATOM 6984 C CA . GLY A 1 978 ? 13.465 -12.768 -61.285 1.00 64.25 978 GLY A CA 1
ATOM 6985 C C . GLY A 1 978 ? 12.853 -11.858 -60.209 1.00 64.25 978 GLY A C 1
ATOM 6986 O O . GLY A 1 978 ? 11.966 -12.312 -59.483 1.00 64.25 978 GLY A O 1
ATOM 6987 N N . THR A 1 979 ? 13.282 -10.599 -60.102 1.00 67.56 979 THR A N 1
ATOM 6988 C CA . THR A 1 979 ? 12.487 -9.538 -59.452 1.00 67.56 979 THR A CA 1
ATOM 6989 C C . THR A 1 979 ? 11.215 -9.241 -60.264 1.00 67.56 979 THR A C 1
ATOM 6991 O O . THR A 1 979 ? 11.105 -9.629 -61.427 1.00 67.56 979 THR A O 1
ATOM 6994 N N . LYS A 1 980 ? 10.208 -8.591 -59.659 1.00 70.88 980 LYS A N 1
ATOM 6995 C CA . LYS A 1 980 ? 9.049 -8.092 -60.419 1.00 70.88 980 LYS A CA 1
ATOM 6996 C C . LYS A 1 980 ? 9.348 -6.682 -60.916 1.00 70.88 980 LYS A C 1
ATOM 6998 O O . LYS A 1 980 ? 9.620 -5.805 -60.098 1.00 70.88 980 LYS A O 1
ATOM 7003 N N . VAL A 1 981 ? 9.222 -6.462 -62.219 1.00 74.38 981 VAL A N 1
ATOM 7004 C CA . VAL A 1 981 ? 9.502 -5.172 -62.864 1.00 74.38 981 VAL A CA 1
ATOM 7005 C C . VAL A 1 981 ? 8.273 -4.541 -63.511 1.00 74.38 981 VAL A C 1
ATOM 7007 O O . VAL A 1 981 ? 7.273 -5.211 -63.784 1.00 74.38 981 VAL A O 1
ATOM 7010 N N . ASP A 1 982 ? 8.350 -3.230 -63.738 1.00 75.31 982 ASP A N 1
ATOM 7011 C CA . ASP A 1 982 ? 7.378 -2.465 -64.515 1.00 75.31 982 ASP A CA 1
ATOM 7012 C C . ASP A 1 982 ? 7.522 -2.695 -66.036 1.00 75.31 982 ASP A C 1
ATOM 7014 O O . ASP A 1 982 ? 8.351 -3.479 -66.497 1.00 75.31 982 ASP A O 1
ATOM 7018 N N . GLU A 1 983 ? 6.724 -1.995 -66.855 1.00 73.44 983 GLU A N 1
ATOM 7019 C CA . GLU A 1 983 ? 6.779 -2.089 -68.331 1.00 73.44 983 GLU A CA 1
ATOM 7020 C C . GLU A 1 983 ? 8.124 -1.623 -68.947 1.00 73.44 983 GLU A C 1
ATOM 7022 O O . GLU A 1 983 ? 8.229 -1.481 -70.169 1.00 73.44 983 GLU A O 1
ATOM 7027 N N . THR A 1 984 ? 9.129 -1.290 -68.128 1.00 77.44 984 THR A N 1
ATOM 7028 C CA . THR A 1 984 ? 10.384 -0.649 -68.534 1.00 77.44 984 THR A CA 1
ATOM 7029 C C . THR A 1 984 ? 11.635 -1.204 -67.836 1.00 77.44 984 THR A C 1
ATOM 7031 O O . THR A 1 984 ? 12.712 -0.631 -68.008 1.00 77.44 984 THR A O 1
ATOM 7034 N N . GLY A 1 985 ? 11.494 -2.329 -67.123 1.00 76.81 985 GLY A N 1
ATOM 7035 C CA . GLY A 1 985 ? 12.586 -3.132 -66.551 1.00 76.81 985 GLY A CA 1
ATOM 7036 C C . GLY A 1 985 ? 13.057 -2.717 -65.152 1.00 76.81 985 GLY A C 1
ATOM 7037 O O . GLY A 1 985 ? 14.100 -3.146 -64.661 1.00 76.81 985 GLY A O 1
ATOM 7038 N N . CYS A 1 986 ? 12.314 -1.830 -64.490 1.00 79.31 986 CYS A N 1
ATOM 7039 C CA . CYS A 1 986 ? 12.675 -1.308 -63.173 1.00 79.31 986 CYS A CA 1
ATOM 7040 C C . CYS A 1 986 ? 11.790 -1.941 -62.087 1.00 79.31 986 CYS A C 1
ATOM 7042 O O . CYS A 1 986 ? 10.600 -2.162 -62.321 1.00 79.31 986 CYS A O 1
ATOM 7044 N N . GLU A 1 987 ? 12.358 -2.249 -60.915 1.00 75.94 987 GLU A N 1
ATOM 7045 C CA . GLU A 1 987 ? 11.655 -2.968 -59.838 1.00 75.94 987 GLU A CA 1
ATOM 7046 C C . GLU A 1 987 ? 10.360 -2.267 -59.388 1.00 75.94 987 GLU A C 1
ATOM 7048 O O . GLU A 1 987 ? 10.282 -1.038 -59.310 1.00 75.94 987 GLU A O 1
ATOM 7053 N N . LEU A 1 988 ? 9.331 -3.069 -59.103 1.00 72.12 988 LEU A N 1
ATOM 7054 C CA . LEU A 1 988 ? 8.023 -2.590 -58.668 1.00 72.12 988 LEU A CA 1
ATOM 7055 C C . LEU A 1 988 ? 8.032 -2.069 -57.225 1.00 72.12 988 LEU A C 1
ATOM 7057 O O . LEU A 1 988 ? 8.682 -2.617 -56.343 1.00 72.12 988 LEU A O 1
ATOM 7061 N N . ASP A 1 989 ? 7.226 -1.032 -57.022 1.00 75.25 989 ASP A N 1
ATOM 7062 C CA . ASP A 1 989 ? 6.799 -0.474 -55.742 1.00 75.25 989 ASP A CA 1
ATOM 7063 C C . ASP A 1 989 ? 5.255 -0.518 -55.755 1.00 75.25 989 ASP A C 1
ATOM 7065 O O . ASP A 1 989 ? 4.563 0.266 -56.443 1.00 75.25 989 ASP A O 1
ATOM 7069 N N . SER A 1 990 ? 4.713 -1.557 -55.112 1.00 78.56 990 SER A N 1
ATOM 7070 C CA . SER A 1 990 ? 3.293 -1.901 -55.195 1.00 78.56 990 SER A CA 1
ATOM 7071 C C . SER A 1 990 ? 2.396 -0.904 -54.461 1.00 78.56 990 SER A C 1
ATOM 7073 O O . SER A 1 990 ? 1.396 -0.463 -55.049 1.00 78.56 990 SER A O 1
ATOM 7075 N N . ASP A 1 991 ? 2.748 -0.503 -53.236 1.00 69.56 991 ASP A N 1
ATOM 7076 C CA . ASP A 1 991 ? 1.895 0.315 -52.361 1.00 69.56 991 ASP A CA 1
ATOM 7077 C C . ASP A 1 991 ? 2.327 1.788 -52.199 1.00 69.56 991 ASP A C 1
ATOM 7079 O O . ASP A 1 991 ? 1.458 2.636 -51.968 1.00 69.56 991 ASP A O 1
ATOM 7083 N N . LYS A 1 992 ? 3.578 2.133 -52.533 1.00 78.56 992 LYS A N 1
ATOM 7084 C CA . LYS A 1 992 ? 4.142 3.497 -52.624 1.00 78.56 992 LYS A CA 1
ATOM 7085 C C . LYS A 1 992 ? 4.436 4.153 -51.286 1.00 78.56 992 LYS A C 1
ATOM 7087 O O . LYS A 1 992 ? 4.252 5.367 -51.136 1.00 78.56 992 LYS A O 1
ATOM 7092 N N . ASP A 1 993 ? 4.942 3.365 -50.345 1.00 72.69 993 ASP A N 1
ATOM 7093 C CA . ASP A 1 993 ? 5.639 3.855 -49.156 1.00 72.69 993 ASP A CA 1
ATOM 7094 C C . ASP A 1 993 ? 7.037 4.452 -49.470 1.00 72.69 993 ASP A C 1
ATOM 7096 O O . ASP A 1 993 ? 7.480 5.385 -48.797 1.00 72.69 993 ASP A O 1
ATOM 7100 N N . GLY A 1 994 ? 7.689 3.992 -50.548 1.00 75.81 994 GLY A N 1
ATOM 7101 C CA . GLY A 1 994 ? 9.037 4.382 -50.981 1.00 75.81 994 GLY A CA 1
ATOM 7102 C C . GLY A 1 994 ? 10.086 3.256 -50.974 1.00 75.81 994 GLY A C 1
ATOM 7103 O O . GLY A 1 994 ? 11.253 3.531 -51.277 1.00 75.81 994 GLY A O 1
ATOM 7104 N N . VAL A 1 995 ? 9.703 2.019 -50.653 1.00 77.75 995 VAL A N 1
ATOM 7105 C CA . VAL A 1 995 ? 10.526 0.802 -50.693 1.00 77.75 995 VAL A CA 1
ATOM 7106 C C . VAL A 1 995 ? 10.064 -0.081 -51.867 1.00 77.75 995 VAL A C 1
ATOM 7108 O O . VAL A 1 995 ? 8.894 -0.114 -52.223 1.00 77.75 995 VAL A O 1
ATOM 7111 N N . ALA A 1 996 ? 10.988 -0.775 -52.536 1.00 74.00 996 ALA A N 1
ATOM 7112 C CA . ALA A 1 996 ? 10.632 -1.686 -53.630 1.00 74.00 996 ALA A CA 1
ATOM 7113 C C . ALA A 1 996 ? 10.191 -3.064 -53.099 1.00 74.00 996 ALA A C 1
ATOM 7115 O O . ALA A 1 996 ? 10.765 -3.547 -52.121 1.00 74.00 996 ALA A O 1
ATOM 7116 N N . ASP A 1 997 ? 9.291 -3.744 -53.827 1.00 72.31 997 ASP A N 1
ATOM 7117 C CA . ASP A 1 997 ? 8.749 -5.108 -53.605 1.00 72.31 997 ASP A CA 1
ATOM 7118 C C . ASP A 1 997 ? 9.806 -6.176 -53.217 1.00 72.31 997 ASP A C 1
ATOM 7120 O O . ASP A 1 997 ? 9.458 -7.259 -52.742 1.00 72.31 997 ASP A O 1
ATOM 7124 N N . SER A 1 998 ? 11.085 -5.936 -53.522 1.00 69.62 998 SER A N 1
ATOM 7125 C CA . SER A 1 998 ? 12.226 -6.830 -53.287 1.00 69.62 998 SER A CA 1
ATOM 7126 C C . SER A 1 998 ? 12.911 -6.646 -51.923 1.00 69.62 998 SER A C 1
ATOM 7128 O O . SER A 1 998 ? 13.549 -7.579 -51.427 1.00 69.62 998 SER A O 1
ATOM 7130 N N . ALA A 1 999 ? 12.804 -5.450 -51.339 1.00 68.81 999 ALA A N 1
ATOM 7131 C CA . ALA A 1 999 ? 13.398 -5.046 -50.062 1.00 68.81 999 ALA A CA 1
ATOM 7132 C C . ALA A 1 999 ? 12.337 -4.823 -48.969 1.00 68.81 999 ALA A C 1
ATOM 7134 O O . ALA A 1 999 ? 12.645 -4.896 -47.776 1.00 68.81 999 ALA A O 1
ATOM 7135 N N . ASP A 1 1000 ? 11.104 -4.576 -49.396 1.00 72.94 1000 ASP A N 1
ATOM 7136 C CA . ASP A 1 1000 ? 9.909 -4.452 -48.581 1.00 72.94 1000 ASP A CA 1
ATOM 7137 C C . ASP A 1 1000 ? 9.443 -5.820 -48.033 1.00 72.94 1000 ASP A C 1
ATOM 7139 O O . ASP A 1 1000 ? 9.377 -6.828 -48.745 1.00 72.94 1000 ASP A O 1
ATOM 7143 N N . LYS A 1 1001 ? 9.140 -5.863 -46.732 1.00 80.44 1001 LYS A N 1
ATOM 7144 C CA . LYS A 1 1001 ? 8.581 -7.023 -46.020 1.00 80.44 1001 LYS A CA 1
ATOM 7145 C C . LYS A 1 1001 ? 7.072 -6.917 -45.790 1.00 80.44 1001 LYS A C 1
ATOM 7147 O O . LYS A 1 1001 ? 6.452 -7.932 -45.467 1.00 80.44 1001 LYS A O 1
ATOM 7152 N N . CYS A 1 1002 ? 6.501 -5.726 -45.935 1.00 76.12 1002 CYS A N 1
ATOM 7153 C CA . CYS A 1 1002 ? 5.099 -5.404 -45.726 1.00 76.12 1002 CYS A CA 1
ATOM 7154 C C . CYS A 1 1002 ? 4.425 -4.796 -46.991 1.00 76.12 1002 CYS A C 1
ATOM 7156 O O . CYS A 1 1002 ? 3.722 -3.801 -46.831 1.00 76.12 1002 CYS A O 1
ATOM 7158 N N . PRO A 1 1003 ? 4.508 -5.423 -48.199 1.00 69.06 1003 PRO A N 1
ATOM 7159 C CA . PRO A 1 1003 ? 4.014 -4.900 -49.498 1.00 69.06 1003 PRO A CA 1
ATOM 7160 C C . PRO A 1 1003 ? 2.483 -4.878 -49.644 1.00 69.06 1003 PRO A C 1
ATOM 7162 O O . PRO A 1 1003 ? 1.876 -5.509 -50.519 1.00 69.06 1003 PRO A O 1
ATOM 7165 N N . SER A 1 1004 ? 1.850 -4.190 -48.706 1.00 72.38 1004 SER A N 1
ATOM 7166 C CA . SER A 1 1004 ? 0.426 -3.895 -48.581 1.00 72.38 1004 SER A CA 1
ATOM 7167 C C . SER A 1 1004 ? 0.158 -2.778 -47.552 1.00 72.38 1004 SER A C 1
ATOM 7169 O O . SER A 1 1004 ? -0.987 -2.619 -47.119 1.00 72.38 1004 SER A O 1
ATOM 7171 N N . THR A 1 1005 ? 1.189 -2.027 -47.147 1.00 74.31 1005 THR A N 1
ATOM 7172 C CA . THR A 1 1005 ? 1.093 -0.870 -46.252 1.00 74.31 1005 THR A CA 1
ATOM 7173 C C . THR A 1 1005 ? 0.197 0.199 -46.892 1.00 74.31 1005 THR A C 1
ATOM 7175 O O . THR A 1 1005 ? 0.114 0.331 -48.115 1.00 74.31 1005 THR A O 1
ATOM 7178 N N . GLU A 1 1006 ? -0.565 0.957 -46.095 1.00 71.94 1006 GLU A N 1
ATOM 7179 C CA . GLU A 1 1006 ? -1.491 1.935 -46.677 1.00 71.94 1006 GLU A CA 1
ATOM 7180 C C . GLU A 1 1006 ? -0.721 3.126 -47.280 1.00 71.94 1006 GLU A C 1
ATOM 7182 O O . GLU A 1 1006 ? -0.024 3.858 -46.578 1.00 71.94 1006 GLU A O 1
ATOM 7187 N N . ALA A 1 1007 ? -0.870 3.326 -48.593 1.00 61.91 1007 ALA A N 1
ATOM 7188 C CA . ALA A 1 1007 ? -0.125 4.302 -49.390 1.00 61.91 1007 ALA A CA 1
ATOM 7189 C C . ALA A 1 1007 ? -0.038 5.702 -48.742 1.00 61.91 1007 ALA A C 1
ATOM 7191 O O . ALA A 1 1007 ? -1.017 6.458 -48.714 1.00 61.91 1007 ALA A O 1
ATOM 7192 N N . GLY A 1 1008 ? 1.160 6.075 -48.277 1.00 65.69 1008 GLY A N 1
ATOM 7193 C CA . GLY A 1 1008 ? 1.434 7.353 -47.606 1.00 65.69 1008 GLY A CA 1
ATOM 7194 C C . GLY A 1 1008 ? 1.521 7.302 -46.073 1.00 65.69 1008 GLY A C 1
ATOM 7195 O O . GLY A 1 1008 ? 1.613 8.362 -45.448 1.00 65.69 1008 GLY A O 1
ATOM 7196 N N . LYS A 1 1009 ? 1.509 6.111 -45.463 1.00 66.00 1009 LYS A N 1
ATOM 7197 C CA . LYS A 1 1009 ? 2.003 5.882 -44.093 1.00 66.00 1009 LYS A CA 1
ATOM 7198 C C . LYS A 1 1009 ? 3.533 6.056 -44.026 1.00 66.00 1009 LYS A C 1
ATOM 7200 O O . LYS A 1 1009 ? 4.202 6.159 -45.051 1.00 66.00 1009 LYS A O 1
ATOM 7205 N N . SER A 1 1010 ? 4.084 6.150 -42.814 1.00 68.44 1010 SER A N 1
ATOM 7206 C CA . SER A 1 1010 ? 5.533 6.269 -42.589 1.00 68.44 1010 SER A CA 1
ATOM 7207 C C . SER A 1 1010 ? 6.100 4.915 -42.183 1.00 68.44 1010 SER A C 1
ATOM 7209 O O . SER A 1 1010 ? 5.662 4.357 -41.181 1.00 68.44 1010 SER A O 1
ATOM 7211 N N . VAL A 1 1011 ? 7.085 4.429 -42.932 1.00 76.50 1011 VAL A N 1
ATOM 7212 C CA . VAL A 1 1011 ? 7.646 3.078 -42.799 1.00 76.50 1011 VAL A CA 1
ATOM 7213 C C . VAL A 1 1011 ? 9.098 3.076 -42.326 1.00 76.50 1011 VAL A C 1
ATOM 7215 O O . VAL A 1 1011 ? 9.790 4.099 -42.364 1.00 76.50 1011 VAL A O 1
ATOM 7218 N N . ASP A 1 1012 ? 9.557 1.912 -41.873 1.00 77.69 1012 ASP A N 1
ATOM 7219 C CA . ASP A 1 1012 ? 10.956 1.620 -41.583 1.00 77.69 1012 ASP A CA 1
ATOM 7220 C C . ASP A 1 1012 ? 11.765 1.330 -42.868 1.00 77.69 1012 ASP A C 1
ATOM 7222 O O . ASP A 1 1012 ? 11.257 1.366 -43.988 1.00 77.69 1012 ASP A O 1
ATOM 7226 N N . ALA A 1 1013 ? 13.057 1.021 -42.723 1.00 73.38 1013 ALA A N 1
ATOM 7227 C CA . ALA A 1 1013 ? 13.941 0.718 -43.855 1.00 73.38 1013 ALA A CA 1
ATOM 7228 C C . ALA A 1 1013 ? 13.621 -0.609 -44.588 1.00 73.38 1013 ALA A C 1
ATOM 7230 O O . ALA A 1 1013 ? 14.415 -1.051 -45.421 1.00 73.38 1013 ALA A O 1
ATOM 7231 N N . THR A 1 1014 ? 12.507 -1.267 -44.254 1.00 78.75 1014 THR A N 1
ATOM 7232 C CA . THR A 1 1014 ? 12.016 -2.520 -44.836 1.00 78.75 1014 THR A CA 1
ATOM 7233 C C . THR A 1 1014 ? 10.501 -2.520 -45.096 1.00 78.75 1014 THR A C 1
ATOM 7235 O O . THR A 1 1014 ? 9.905 -3.593 -45.170 1.00 78.75 1014 THR A O 1
ATOM 7238 N N . GLY A 1 1015 ? 9.901 -1.333 -45.242 1.00 77.94 1015 GLY A N 1
ATOM 7239 C CA . GLY A 1 1015 ? 8.532 -1.109 -45.738 1.00 77.94 1015 GLY A CA 1
ATOM 7240 C C . GLY A 1 1015 ? 7.390 -1.409 -44.759 1.00 77.94 1015 GLY A C 1
ATOM 7241 O O . GLY A 1 1015 ? 6.206 -1.279 -45.070 1.00 77.94 1015 GLY A O 1
ATOM 7242 N N . CYS A 1 1016 ? 7.726 -1.777 -43.524 1.00 80.38 1016 CYS A N 1
ATOM 7243 C CA . CYS A 1 1016 ? 6.740 -1.974 -42.468 1.00 80.38 1016 CYS A CA 1
ATOM 7244 C C . CYS A 1 1016 ? 6.509 -0.677 -41.689 1.00 80.38 1016 CYS A C 1
ATOM 7246 O O . CYS A 1 1016 ? 7.445 0.091 -41.453 1.00 80.38 1016 CYS A O 1
ATOM 7248 N N . GLU A 1 1017 ? 5.278 -0.445 -41.229 1.00 78.19 1017 GLU A N 1
ATOM 7249 C CA . GLU A 1 1017 ? 5.060 0.519 -40.147 1.00 78.19 1017 GLU A CA 1
ATOM 7250 C C . GLU A 1 1017 ? 5.886 0.108 -38.912 1.00 78.19 1017 GLU A C 1
ATOM 7252 O O . GLU A 1 1017 ? 6.043 -1.094 -38.669 1.00 78.19 1017 GLU A O 1
ATOM 7257 N N . PRO A 1 1018 ? 6.435 1.067 -38.145 1.00 77.00 1018 PRO A N 1
ATOM 7258 C CA . PRO A 1 1018 ? 7.172 0.757 -36.929 1.00 77.00 1018 PRO A CA 1
ATOM 7259 C C . PRO A 1 1018 ? 6.361 -0.080 -35.935 1.00 77.00 1018 PRO A C 1
ATOM 7261 O O . PRO A 1 1018 ? 5.160 0.114 -35.768 1.00 77.00 1018 PRO A O 1
ATOM 7264 N N . ASP A 1 1019 ? 7.077 -0.990 -35.284 1.00 75.44 1019 ASP A N 1
ATOM 7265 C CA . ASP A 1 1019 ? 6.661 -1.793 -34.138 1.00 75.44 1019 ASP A CA 1
ATOM 7266 C C . ASP A 1 1019 ? 7.748 -1.565 -33.067 1.00 75.44 1019 ASP A C 1
ATOM 7268 O O . ASP A 1 1019 ? 8.889 -2.073 -33.135 1.00 75.44 1019 ASP A O 1
ATOM 7272 N N . THR A 1 1020 ? 7.447 -0.635 -32.160 1.00 82.44 1020 THR A N 1
ATOM 7273 C CA . THR A 1 1020 ? 8.413 -0.077 -31.213 1.00 82.44 1020 THR A CA 1
ATOM 7274 C C . THR A 1 1020 ? 8.821 -1.102 -30.152 1.00 82.44 1020 THR A C 1
ATOM 7276 O O . THR A 1 1020 ? 10.029 -1.258 -29.907 1.00 82.44 1020 THR A O 1
ATOM 7279 N N . ASP A 1 1021 ? 7.877 -1.859 -29.589 1.00 74.12 1021 ASP A N 1
ATOM 7280 C CA . ASP A 1 1021 ? 8.127 -2.777 -28.469 1.00 74.12 1021 ASP A CA 1
ATOM 7281 C C . ASP A 1 1021 ? 8.239 -4.272 -28.846 1.00 74.12 1021 ASP A C 1
ATOM 7283 O O . ASP A 1 1021 ? 8.974 -4.998 -28.170 1.00 74.12 1021 ASP A O 1
ATOM 7287 N N . LYS A 1 1022 ? 7.729 -4.686 -30.016 1.00 81.75 1022 LYS A N 1
ATOM 7288 C CA . LYS A 1 1022 ? 7.792 -6.040 -30.612 1.00 81.75 1022 LYS A CA 1
ATOM 7289 C C . LYS A 1 1022 ? 6.857 -7.065 -29.983 1.00 81.75 1022 LYS A C 1
ATOM 7291 O O . LYS A 1 1022 ? 7.227 -8.239 -29.856 1.00 81.75 1022 LYS A O 1
ATOM 7296 N N . ASP A 1 1023 ? 5.644 -6.647 -29.643 1.00 75.50 1023 ASP A N 1
ATOM 7297 C CA . ASP A 1 1023 ? 4.528 -7.552 -29.359 1.00 75.50 1023 ASP A CA 1
ATOM 7298 C C . ASP A 1 1023 ? 3.894 -8.177 -30.631 1.00 75.50 1023 ASP A C 1
ATOM 7300 O O . ASP A 1 1023 ? 3.399 -9.310 -30.585 1.00 75.50 1023 ASP A O 1
ATOM 7304 N N . GLY A 1 1024 ? 4.004 -7.505 -31.787 1.00 76.88 1024 GLY A N 1
ATOM 7305 C CA . GLY A 1 1024 ? 3.430 -7.901 -33.079 1.00 76.88 1024 GLY A CA 1
ATOM 7306 C C . GLY A 1 1024 ? 2.315 -6.994 -33.629 1.00 76.88 1024 GLY A C 1
ATOM 7307 O O . GLY A 1 1024 ? 1.744 -7.327 -34.675 1.00 76.88 1024 GLY A O 1
ATOM 7308 N N . VAL A 1 1025 ? 2.004 -5.874 -32.974 1.00 80.06 1025 VAL A N 1
ATOM 7309 C CA . VAL A 1 1025 ? 1.092 -4.815 -33.429 1.00 80.06 1025 VAL A CA 1
ATOM 7310 C C . VAL A 1 1025 ? 1.911 -3.560 -33.769 1.00 80.06 1025 VAL A C 1
ATOM 7312 O O . VAL A 1 1025 ? 2.919 -3.259 -33.148 1.00 80.06 1025 VAL A O 1
ATOM 7315 N N . VAL A 1 1026 ? 1.525 -2.840 -34.826 1.00 80.38 1026 VAL A N 1
ATOM 7316 C CA . VAL A 1 1026 ? 2.269 -1.652 -35.292 1.00 80.38 1026 VAL A CA 1
ATOM 7317 C C . VAL A 1 1026 ? 1.823 -0.383 -34.565 1.00 80.38 1026 VAL A C 1
ATOM 7319 O O . VAL A 1 1026 ? 0.629 -0.214 -34.311 1.00 80.38 1026 VAL A O 1
ATOM 7322 N N . ASP A 1 1027 ? 2.749 0.559 -34.357 1.00 75.44 1027 ASP A N 1
ATOM 7323 C CA . ASP A 1 1027 ? 2.602 1.824 -33.610 1.00 75.44 1027 ASP A CA 1
ATOM 7324 C C . ASP A 1 1027 ? 1.360 2.674 -33.991 1.00 75.44 1027 ASP A C 1
ATOM 7326 O O . ASP A 1 1027 ? 0.972 3.575 -33.247 1.00 75.44 1027 ASP A O 1
ATOM 7330 N N . SER A 1 1028 ? 0.751 2.466 -35.173 1.00 74.31 1028 SER A N 1
ATOM 7331 C CA . SER A 1 1028 ? -0.456 3.196 -35.617 1.00 74.31 1028 SER A CA 1
ATOM 7332 C C . SER A 1 1028 ? -1.793 2.473 -35.373 1.00 74.31 1028 SER A C 1
ATOM 7334 O O . SER A 1 1028 ? -2.855 3.075 -35.563 1.00 74.31 1028 SER A O 1
ATOM 7336 N N . ALA A 1 1029 ? -1.747 1.211 -34.940 1.00 70.50 1029 ALA A N 1
ATOM 7337 C CA . ALA A 1 1029 ? -2.889 0.387 -34.529 1.00 70.50 1029 ALA A CA 1
ATOM 7338 C C . ALA A 1 1029 ? -2.838 -0.004 -33.037 1.00 70.50 1029 ALA A C 1
ATOM 7340 O O . ALA A 1 1029 ? -3.880 -0.289 -32.443 1.00 70.50 1029 ALA A O 1
ATOM 7341 N N . ASP A 1 1030 ? -1.638 0.003 -32.466 1.00 75.88 1030 ASP A N 1
ATOM 7342 C CA . ASP A 1 1030 ? -1.330 -0.268 -31.069 1.00 75.88 1030 ASP A CA 1
ATOM 7343 C C . ASP A 1 1030 ? -1.847 0.839 -30.120 1.00 75.88 1030 ASP A C 1
ATOM 7345 O O . ASP A 1 1030 ? -1.793 2.039 -30.412 1.00 75.88 1030 ASP A O 1
ATOM 7349 N N . GLN A 1 1031 ? -2.400 0.417 -28.983 1.00 82.19 1031 GLN A N 1
ATOM 7350 C CA . GLN A 1 1031 ? -2.927 1.251 -27.900 1.00 82.19 1031 GLN A CA 1
ATOM 7351 C C . GLN A 1 1031 ? -2.106 1.132 -26.602 1.00 82.19 1031 GLN A C 1
ATOM 7353 O O . GLN A 1 1031 ? -2.303 1.943 -25.692 1.00 82.19 1031 GLN A O 1
ATOM 7358 N N . CYS A 1 1032 ? -1.162 0.191 -26.538 1.00 78.94 1032 CYS A N 1
ATOM 7359 C CA . CYS A 1 1032 ? -0.271 -0.091 -25.418 1.00 78.94 1032 CYS A CA 1
ATOM 7360 C C . CYS A 1 1032 ? 1.236 -0.148 -25.828 1.00 78.94 1032 CYS A C 1
ATOM 7362 O O . CYS A 1 1032 ? 1.904 -1.084 -25.397 1.00 78.94 1032 CYS A O 1
ATOM 7364 N N . PRO A 1 1033 ? 1.818 0.868 -26.524 1.00 73.25 1033 PRO A N 1
ATOM 7365 C CA . PRO A 1 1033 ? 3.173 0.863 -27.142 1.00 73.25 1033 PRO A CA 1
ATOM 7366 C C . PRO A 1 1033 ? 4.372 0.918 -26.173 1.00 73.25 1033 PRO A C 1
ATOM 7368 O O . PRO A 1 1033 ? 5.313 1.706 -26.322 1.00 73.25 1033 PRO A O 1
ATOM 7371 N N . THR A 1 1034 ? 4.303 0.115 -25.118 1.00 77.12 1034 THR A N 1
ATOM 7372 C CA . THR A 1 1034 ? 5.328 -0.127 -24.095 1.00 77.12 1034 THR A CA 1
ATOM 7373 C C . THR A 1 1034 ? 5.232 -1.554 -23.519 1.00 77.12 1034 THR A C 1
ATOM 7375 O O . THR A 1 1034 ? 5.809 -1.822 -22.461 1.00 77.12 1034 THR A O 1
ATOM 7378 N N . THR A 1 1035 ? 4.493 -2.458 -24.170 1.00 75.38 1035 THR A N 1
ATOM 7379 C CA . THR A 1 1035 ? 4.312 -3.853 -23.756 1.00 75.38 1035 THR A CA 1
ATOM 7380 C C . THR A 1 1035 ? 5.656 -4.594 -23.779 1.00 75.38 1035 THR A C 1
ATOM 7382 O O . THR A 1 1035 ? 6.544 -4.322 -24.586 1.00 75.38 1035 THR A O 1
ATOM 7385 N N . GLU A 1 1036 ? 5.881 -5.522 -22.843 1.00 73.06 1036 GLU A N 1
ATOM 7386 C CA . GLU A 1 1036 ? 7.178 -6.200 -22.756 1.00 73.06 1036 GLU A CA 1
ATOM 7387 C C . GLU A 1 1036 ? 7.369 -7.189 -23.924 1.00 73.06 1036 GLU A C 1
ATOM 7389 O O . GLU A 1 1036 ? 6.617 -8.153 -24.076 1.00 73.06 1036 GLU A O 1
ATOM 7394 N N . ALA A 1 1037 ? 8.412 -6.967 -24.730 1.00 63.56 1037 ALA A N 1
ATOM 7395 C CA . ALA A 1 1037 ? 8.728 -7.734 -25.936 1.00 63.56 1037 ALA A CA 1
ATOM 7396 C C . ALA A 1 1037 ? 8.626 -9.265 -25.747 1.00 63.56 1037 ALA A C 1
ATOM 7398 O O . ALA A 1 1037 ? 9.473 -9.892 -25.100 1.00 63.56 1037 ALA A O 1
ATOM 7399 N N . GLY A 1 1038 ? 7.624 -9.886 -26.378 1.00 67.06 1038 GLY A N 1
ATOM 7400 C CA . GLY A 1 1038 ? 7.375 -11.332 -26.313 1.00 67.06 1038 GLY A CA 1
ATOM 7401 C C . GLY A 1 1038 ? 6.293 -11.786 -25.323 1.00 67.06 1038 GLY A C 1
ATOM 7402 O O . GLY A 1 1038 ? 6.132 -12.997 -25.132 1.00 67.06 1038 GLY A O 1
ATOM 7403 N N . LYS A 1 1039 ? 5.539 -10.860 -24.718 1.00 69.25 1039 LYS A N 1
ATOM 7404 C CA . LYS A 1 1039 ? 4.216 -11.143 -24.135 1.00 69.25 1039 LYS A CA 1
ATOM 7405 C C . LYS A 1 1039 ? 3.196 -11.491 -25.236 1.00 69.25 1039 LYS A C 1
ATOM 7407 O O . LYS A 1 1039 ? 3.461 -11.325 -26.424 1.00 69.25 1039 LYS A O 1
ATOM 7412 N N . THR A 1 1040 ? 2.043 -12.041 -24.855 1.00 73.81 1040 THR A N 1
ATOM 7413 C CA . THR A 1 1040 ? 0.951 -12.364 -25.791 1.00 73.81 1040 THR A CA 1
ATOM 7414 C C . THR A 1 1040 ? -0.136 -11.308 -25.704 1.00 73.81 1040 THR A C 1
ATOM 7416 O O . THR A 1 1040 ? -0.783 -11.210 -24.664 1.00 73.81 1040 THR A O 1
ATOM 7419 N N . VAL A 1 1041 ? -0.349 -10.574 -26.793 1.00 78.12 1041 VAL A N 1
ATOM 7420 C CA . VAL A 1 1041 ? -1.284 -9.444 -26.874 1.00 78.12 1041 VAL A CA 1
ATOM 7421 C C . VAL A 1 1041 ? -2.538 -9.754 -27.689 1.00 78.12 1041 VAL A C 1
ATOM 7423 O O . VAL A 1 1041 ? -2.625 -10.774 -28.383 1.00 78.12 1041 VAL A O 1
ATOM 7426 N N . ASP A 1 1042 ? -3.528 -8.876 -27.565 1.00 79.69 1042 ASP A N 1
ATOM 7427 C CA . ASP A 1 1042 ? -4.774 -8.884 -28.320 1.00 79.69 1042 ASP A CA 1
ATOM 7428 C C . ASP A 1 1042 ? -4.627 -8.159 -29.685 1.00 79.69 1042 ASP A C 1
ATOM 7430 O O . ASP A 1 1042 ? -3.525 -7.912 -30.172 1.00 79.69 1042 ASP A O 1
ATOM 7434 N N . ALA A 1 1043 ? -5.738 -7.837 -30.356 1.00 77.31 1043 ALA A N 1
ATOM 7435 C CA . ALA A 1 1043 ? -5.720 -7.138 -31.645 1.00 77.31 1043 ALA A CA 1
ATOM 7436 C C . ALA A 1 1043 ? -5.385 -5.628 -31.558 1.00 77.31 1043 ALA A C 1
ATOM 7438 O O . ALA A 1 1043 ? -5.523 -4.929 -32.565 1.00 77.31 1043 ALA A O 1
ATOM 7439 N N . THR A 1 1044 ? -5.003 -5.119 -30.381 1.00 82.44 1044 THR A N 1
ATOM 7440 C CA . THR A 1 1044 ? -4.734 -3.698 -30.100 1.00 82.44 1044 THR A CA 1
ATOM 7441 C C . THR A 1 1044 ? -3.416 -3.434 -29.360 1.00 82.44 1044 THR A C 1
ATOM 7443 O O . THR A 1 1044 ? -3.191 -2.303 -28.945 1.00 82.44 1044 THR A O 1
ATOM 7446 N N . GLY A 1 1045 ? -2.548 -4.442 -29.223 1.00 82.06 1045 GLY A N 1
ATOM 7447 C CA . GLY A 1 1045 ? -1.209 -4.334 -28.611 1.00 82.06 1045 GLY A CA 1
ATOM 7448 C C . GLY A 1 1045 ? -1.190 -4.389 -27.075 1.00 82.06 1045 GLY A C 1
ATOM 7449 O O . GLY A 1 1045 ? -0.159 -4.293 -26.411 1.00 82.06 1045 GLY A O 1
ATOM 7450 N N . CYS A 1 1046 ? -2.359 -4.578 -26.468 1.00 81.31 1046 CYS A N 1
ATOM 7451 C CA . CYS A 1 1046 ? -2.496 -4.752 -25.030 1.00 81.31 1046 CYS A CA 1
ATOM 7452 C C . CYS A 1 1046 ? -2.532 -6.250 -24.689 1.00 81.31 1046 CYS A C 1
ATOM 7454 O O . CYS A 1 1046 ? -3.081 -7.056 -25.447 1.00 81.31 1046 CYS A O 1
ATOM 7456 N N . GLU A 1 1047 ? -1.971 -6.659 -23.546 1.00 81.69 1047 GLU A N 1
ATOM 7457 C CA . GLU A 1 1047 ? -2.222 -8.014 -23.035 1.00 81.69 1047 GLU A CA 1
ATOM 7458 C C . GLU A 1 1047 ? -3.734 -8.220 -22.809 1.00 81.69 1047 GLU A C 1
ATOM 7460 O O . GLU A 1 1047 ? -4.415 -7.268 -22.419 1.00 81.69 1047 GLU A O 1
ATOM 7465 N N . PRO A 1 1048 ? -4.281 -9.428 -23.056 1.00 79.25 1048 PRO A N 1
ATOM 7466 C CA . PRO A 1 1048 ? -5.689 -9.713 -22.820 1.00 79.25 1048 PRO A CA 1
ATOM 7467 C C . PRO A 1 1048 ? -6.130 -9.369 -21.397 1.00 79.25 1048 PRO A C 1
ATOM 7469 O O . PRO A 1 1048 ? -5.411 -9.635 -20.439 1.00 79.25 1048 PRO A O 1
ATOM 7472 N N . ASP A 1 1049 ? -7.331 -8.816 -21.300 1.00 78.00 1049 ASP A N 1
ATOM 7473 C CA . ASP A 1 1049 ? -8.087 -8.575 -20.075 1.00 78.00 1049 ASP A CA 1
ATOM 7474 C C . ASP A 1 1049 ? -9.459 -9.239 -20.303 1.00 78.00 1049 ASP A C 1
ATOM 7476 O O . ASP A 1 1049 ? -10.269 -8.785 -21.126 1.00 78.00 1049 ASP A O 1
ATOM 7480 N N . ALA A 1 1050 ? -9.647 -10.422 -19.712 1.00 83.25 1050 ALA A N 1
ATOM 7481 C CA . ALA A 1 1050 ? -10.752 -11.321 -20.041 1.00 83.25 1050 ALA A CA 1
ATOM 7482 C C . ALA A 1 1050 ? -12.110 -10.905 -19.447 1.00 83.25 1050 ALA A C 1
ATOM 7484 O O . ALA A 1 1050 ? -13.151 -11.277 -20.008 1.00 83.25 1050 ALA A O 1
ATOM 7485 N N . ASP A 1 1051 ? -12.115 -10.156 -18.341 1.00 78.56 1051 ASP A N 1
ATOM 7486 C CA . ASP A 1 1051 ? -13.324 -9.740 -17.616 1.00 78.56 1051 ASP A CA 1
ATOM 7487 C C . ASP A 1 1051 ? -13.552 -8.211 -17.588 1.00 78.56 1051 ASP A C 1
ATOM 7489 O O . ASP A 1 1051 ? -14.701 -7.768 -17.449 1.00 78.56 1051 ASP A O 1
ATOM 7493 N N . LYS A 1 1052 ? -12.511 -7.436 -17.931 1.00 83.69 1052 LYS A N 1
ATOM 7494 C CA . LYS A 1 10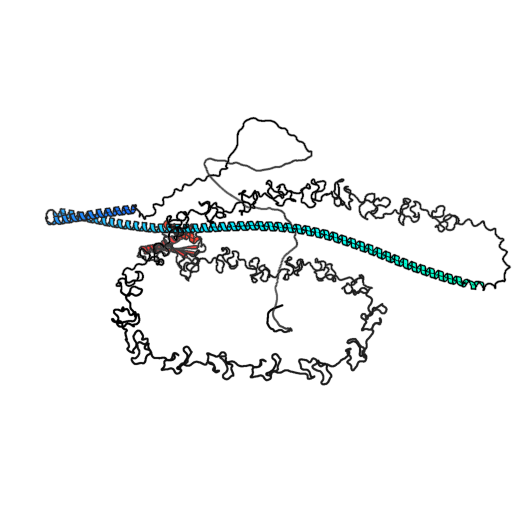52 ? -12.462 -5.977 -18.103 1.00 83.69 1052 LYS A CA 1
ATOM 7495 C C . LYS A 1 1052 ? -12.550 -5.176 -16.813 1.00 83.69 1052 LYS A C 1
ATOM 7497 O O . LYS A 1 1052 ? -13.244 -4.149 -16.762 1.00 83.69 1052 LYS A O 1
ATOM 7502 N N . ASP A 1 1053 ? -11.855 -5.619 -15.777 1.00 78.75 1053 ASP A N 1
ATOM 7503 C CA . ASP A 1 1053 ? -11.637 -4.798 -14.589 1.00 78.75 1053 ASP A CA 1
ATOM 7504 C C . ASP A 1 1053 ? -10.533 -3.728 -14.767 1.00 78.75 1053 ASP A C 1
ATOM 7506 O O . ASP A 1 1053 ? -10.552 -2.703 -14.074 1.00 78.75 1053 ASP A O 1
ATOM 7510 N N . GLY A 1 1054 ? -9.652 -3.894 -15.765 1.00 78.44 1054 GLY A N 1
ATOM 7511 C CA . GLY A 1 1054 ? -8.516 -3.016 -16.055 1.00 78.44 1054 GLY A CA 1
ATOM 7512 C C . GLY A 1 1054 ? -7.136 -3.599 -15.717 1.00 78.44 1054 GLY A C 1
ATOM 7513 O O . GLY A 1 1054 ? -6.138 -2.891 -15.892 1.00 78.44 1054 GLY A O 1
ATOM 7514 N N . VAL A 1 1055 ? -7.054 -4.849 -15.254 1.00 81.44 1055 VAL A N 1
ATOM 7515 C CA . VAL A 1 1055 ? -5.816 -5.603 -15.018 1.00 81.44 1055 VAL A CA 1
ATOM 7516 C C . VAL A 1 1055 ? -5.740 -6.788 -15.984 1.00 81.44 1055 VAL A C 1
ATOM 7518 O O . VAL A 1 1055 ? -6.680 -7.547 -16.167 1.00 81.44 1055 VAL A O 1
ATOM 7521 N N . VAL A 1 1056 ? -4.585 -6.952 -16.626 1.00 83.31 1056 VAL A N 1
ATOM 7522 C CA . VAL A 1 1056 ? -4.389 -7.956 -17.683 1.00 83.31 1056 VAL A CA 1
ATOM 7523 C C . VAL A 1 1056 ? -4.216 -9.375 -17.125 1.00 83.31 1056 VAL A C 1
ATOM 7525 O O . VAL A 1 1056 ? -3.587 -9.553 -16.080 1.00 83.31 1056 VAL A O 1
ATOM 7528 N N . ASP A 1 1057 ? -4.664 -10.388 -17.876 1.00 78.31 1057 ASP A N 1
ATOM 7529 C CA . ASP A 1 1057 ? -4.695 -11.832 -17.562 1.00 78.31 1057 ASP A CA 1
ATOM 7530 C C . ASP A 1 1057 ? -3.379 -12.412 -16.983 1.00 78.31 1057 ASP A C 1
ATOM 7532 O O . ASP A 1 1057 ? -3.383 -13.489 -16.382 1.00 78.31 1057 ASP A O 1
ATOM 7536 N N . SER A 1 1058 ? -2.220 -11.769 -17.209 1.00 78.19 1058 SER A N 1
ATOM 7537 C CA . SER A 1 1058 ? -0.918 -12.225 -16.682 1.00 78.19 1058 SER A CA 1
ATOM 7538 C C . SER A 1 1058 ? -0.518 -11.619 -15.327 1.00 78.19 1058 SER A C 1
ATOM 7540 O O . SER A 1 1058 ? 0.400 -12.133 -14.678 1.00 78.19 1058 SER A O 1
ATOM 7542 N N . ALA A 1 1059 ? -1.208 -10.559 -14.894 1.00 72.38 1059 ALA A N 1
ATOM 7543 C CA . ALA A 1 1059 ? -1.051 -9.887 -13.601 1.00 72.38 1059 ALA A CA 1
ATOM 7544 C C . ALA A 1 1059 ? -2.271 -10.087 -12.678 1.00 72.38 1059 ALA A C 1
ATOM 7546 O O . ALA A 1 1059 ? -2.115 -10.114 -11.452 1.00 72.38 1059 ALA A O 1
ATOM 7547 N N . ASP A 1 1060 ? -3.452 -10.256 -13.273 1.00 79.00 1060 ASP A N 1
ATOM 7548 C CA . ASP A 1 1060 ? -4.702 -10.600 -12.608 1.00 79.00 1060 ASP A CA 1
ATOM 7549 C C . ASP A 1 1060 ? -4.634 -11.974 -11.898 1.00 79.00 1060 ASP A C 1
ATOM 7551 O O . ASP A 1 1060 ? -3.947 -12.915 -12.312 1.00 79.00 1060 ASP A O 1
ATOM 7555 N N . LYS A 1 1061 ? -5.340 -12.073 -10.768 1.00 83.56 1061 LYS A N 1
ATOM 7556 C CA . LYS A 1 1061 ? -5.489 -13.282 -9.943 1.00 83.56 1061 LYS A CA 1
ATOM 7557 C C . LYS A 1 1061 ? -6.948 -13.714 -9.755 1.00 83.56 1061 LYS A C 1
ATOM 7559 O O . LYS A 1 1061 ? -7.180 -14.749 -9.122 1.00 83.56 1061 LYS A O 1
ATOM 7564 N N . CYS A 1 1062 ? -7.904 -12.917 -10.217 1.00 81.75 1062 CYS A N 1
ATOM 7565 C CA . CYS A 1 1062 ? -9.315 -12.966 -9.858 1.00 81.75 1062 CYS A CA 1
ATOM 7566 C C . CYS A 1 1062 ? -10.251 -13.227 -11.063 1.00 81.75 1062 CYS A C 1
ATOM 7568 O O . CYS A 1 1062 ? -11.279 -13.876 -10.849 1.00 81.75 1062 CYS A O 1
ATOM 7570 N N . ALA A 1 1063 ? -9.850 -12.907 -12.303 1.00 75.12 1063 ALA A N 1
ATOM 7571 C CA . ALA A 1 1063 ? -10.235 -13.494 -13.609 1.00 75.12 1063 ALA A CA 1
ATOM 7572 C C . ALA A 1 1063 ? -11.730 -13.692 -13.959 1.00 75.12 1063 ALA A C 1
ATOM 7574 O O . ALA A 1 1063 ? -12.065 -14.388 -14.927 1.00 75.12 1063 ALA A O 1
ATOM 7575 N N . ASN A 1 1064 ? -12.642 -13.209 -13.117 1.00 81.31 1064 ASN A N 1
ATOM 7576 C CA . ASN A 1 1064 ? -14.095 -13.173 -13.296 1.00 81.31 1064 ASN A CA 1
ATOM 7577 C C . ASN A 1 1064 ? -14.691 -11.937 -12.581 1.00 81.31 1064 ASN A C 1
ATOM 7579 O O . ASN A 1 1064 ? -15.861 -11.969 -12.178 1.00 81.31 1064 ASN A O 1
ATOM 7583 N N . THR A 1 1065 ? -13.891 -10.892 -12.359 1.00 80.81 1065 THR A N 1
ATOM 7584 C CA . THR A 1 1065 ? -14.320 -9.634 -11.743 1.00 80.81 1065 THR A CA 1
ATOM 7585 C C . THR A 1 1065 ? -15.339 -8.933 -12.651 1.00 80.81 1065 THR A C 1
ATOM 7587 O O . THR A 1 1065 ? -15.365 -9.113 -13.868 1.00 80.81 1065 THR A O 1
ATOM 7590 N N . ALA A 1 1066 ? -16.291 -8.193 -12.079 1.00 76.06 1066 ALA A N 1
ATOM 7591 C CA . ALA A 1 1066 ? -17.393 -7.643 -12.867 1.00 76.06 1066 ALA A CA 1
ATOM 7592 C C . ALA A 1 1066 ? -17.014 -6.319 -13.565 1.00 76.06 1066 ALA A C 1
ATOM 7594 O O . ALA A 1 1066 ? -16.763 -5.326 -12.885 1.00 76.06 1066 ALA A O 1
ATOM 7595 N N . GLU A 1 1067 ? -17.077 -6.287 -14.909 1.00 74.56 1067 GLU A N 1
ATOM 7596 C CA . GLU A 1 1067 ? -16.873 -5.108 -15.785 1.00 74.56 1067 GLU A CA 1
ATOM 7597 C C . GLU A 1 1067 ? -17.434 -3.805 -15.160 1.00 74.56 1067 GLU A C 1
ATOM 7599 O O . GLU A 1 1067 ? -18.644 -3.545 -15.183 1.00 74.56 1067 GLU A O 1
ATOM 7604 N N . GLY A 1 1068 ? -16.541 -2.973 -14.605 1.00 70.50 1068 GLY A N 1
ATOM 7605 C CA . GLY A 1 1068 ? -16.862 -1.681 -13.980 1.00 70.50 1068 GLY A CA 1
ATOM 7606 C C . GLY A 1 1068 ? -16.824 -1.605 -12.442 1.00 70.50 1068 GLY A C 1
ATOM 7607 O O . GLY A 1 1068 ? -17.108 -0.528 -11.905 1.00 70.50 1068 GLY A O 1
ATOM 7608 N N . ILE A 1 1069 ? -16.474 -2.679 -11.727 1.00 70.50 1069 ILE A N 1
ATOM 7609 C CA . ILE A 1 1069 ? -16.018 -2.601 -10.325 1.00 70.50 1069 ILE A CA 1
ATOM 7610 C C . ILE A 1 1069 ? -14.582 -2.035 -10.284 1.00 70.50 1069 ILE A C 1
ATOM 7612 O O . ILE A 1 1069 ? -13.910 -1.952 -11.309 1.00 70.50 1069 ILE A O 1
ATOM 7616 N N . LYS A 1 1070 ? -14.123 -1.559 -9.119 1.00 77.12 1070 LYS A N 1
ATOM 7617 C CA . LYS A 1 1070 ? -12.728 -1.135 -8.927 1.00 77.12 1070 LYS A CA 1
ATOM 7618 C C . LYS A 1 1070 ? -11.906 -2.266 -8.322 1.00 77.12 1070 LYS A C 1
ATOM 7620 O O . LYS A 1 1070 ? -12.335 -2.864 -7.336 1.00 77.12 1070 LYS A O 1
ATOM 7625 N N . VAL A 1 1071 ? -10.702 -2.451 -8.840 1.00 80.31 1071 VAL A N 1
ATOM 7626 C CA . VAL A 1 1071 ? -9.766 -3.491 -8.408 1.00 80.31 1071 VAL A CA 1
ATOM 7627 C C . VAL A 1 1071 ? -8.452 -2.924 -7.886 1.00 80.31 1071 VAL A C 1
ATOM 7629 O O . VAL A 1 1071 ? -8.150 -1.742 -8.081 1.00 80.31 1071 VAL A O 1
ATOM 7632 N N . ASP A 1 1072 ? -7.701 -3.767 -7.180 1.00 80.12 1072 ASP A N 1
ATOM 7633 C CA . ASP A 1 1072 ? -6.306 -3.515 -6.825 1.00 80.12 1072 ASP A CA 1
ATOM 7634 C C . ASP A 1 1072 ? -5.351 -3.800 -8.001 1.00 80.12 1072 ASP A C 1
ATOM 7636 O O . ASP A 1 1072 ? -5.777 -4.195 -9.085 1.00 80.12 1072 ASP A O 1
ATOM 7640 N N . ASP A 1 1073 ? -4.042 -3.627 -7.784 1.00 81.19 1073 ASP A N 1
ATOM 7641 C CA . ASP A 1 1073 ? -2.987 -3.864 -8.787 1.00 81.19 1073 ASP A CA 1
ATOM 7642 C C . ASP A 1 1073 ? -2.927 -5.325 -9.314 1.00 81.19 1073 ASP A C 1
ATOM 7644 O O . ASP A 1 1073 ? -1.997 -5.682 -10.042 1.00 81.19 1073 ASP A O 1
ATOM 7648 N N . THR A 1 1074 ? -3.845 -6.205 -8.892 1.00 84.75 1074 THR A N 1
ATOM 7649 C CA . THR A 1 1074 ? -3.854 -7.646 -9.172 1.00 84.75 1074 THR A CA 1
ATOM 7650 C C . THR A 1 1074 ? -5.235 -8.217 -9.535 1.00 84.75 1074 THR A C 1
ATOM 7652 O O . THR A 1 1074 ? -5.446 -9.423 -9.387 1.00 84.75 1074 THR A O 1
ATOM 7655 N N . GLY A 1 1075 ? -6.150 -7.366 -10.023 1.00 81.81 1075 GLY A N 1
ATOM 7656 C CA . GLY A 1 1075 ? -7.449 -7.745 -10.618 1.00 81.81 1075 GLY A CA 1
ATOM 7657 C C . GLY A 1 1075 ? -8.515 -8.194 -9.611 1.00 81.81 1075 GLY A C 1
ATOM 7658 O O . GLY A 1 1075 ? -9.604 -8.648 -9.950 1.00 81.81 1075 GLY A O 1
ATOM 7659 N N . CYS A 1 1076 ? -8.225 -8.085 -8.317 1.00 83.50 1076 CYS A N 1
ATOM 7660 C CA . CYS A 1 1076 ? -9.186 -8.428 -7.279 1.00 83.50 1076 CYS A CA 1
ATOM 7661 C C . CYS A 1 1076 ? -9.939 -7.176 -6.827 1.00 83.50 1076 CYS A C 1
ATOM 7663 O O . CYS A 1 1076 ? -9.330 -6.120 -6.645 1.00 83.50 1076 CYS A O 1
ATOM 7665 N N . GLU A 1 1077 ? -11.261 -7.293 -6.642 1.00 81.00 1077 GLU A N 1
ATOM 7666 C CA . GLU A 1 1077 ? -12.097 -6.199 -6.132 1.00 81.00 1077 GLU A CA 1
ATOM 7667 C C . GLU A 1 1077 ? -11.480 -5.595 -4.865 1.00 81.00 1077 GLU A C 1
ATOM 7669 O O . GLU A 1 1077 ? -11.048 -6.321 -3.968 1.00 81.00 1077 GLU A O 1
ATOM 7674 N N . LEU A 1 1078 ? -11.417 -4.261 -4.815 1.00 77.38 1078 LEU A N 1
ATOM 7675 C CA . LEU A 1 1078 ? -10.814 -3.543 -3.696 1.00 77.38 1078 LEU A CA 1
ATOM 7676 C C . LEU A 1 1078 ? -11.484 -3.929 -2.374 1.00 77.38 1078 LEU A C 1
ATOM 7678 O O . LEU A 1 1078 ? -12.701 -3.879 -2.250 1.00 77.38 1078 LEU A O 1
ATOM 7682 N N . ASP A 1 1079 ? -10.653 -4.277 -1.399 1.00 76.94 1079 ASP A N 1
ATOM 7683 C CA . ASP A 1 1079 ? -10.977 -4.397 0.020 1.00 76.94 1079 ASP A CA 1
ATOM 7684 C C . ASP A 1 1079 ? -10.236 -3.235 0.706 1.00 76.94 1079 ASP A C 1
ATOM 7686 O O . ASP A 1 1079 ? -9.008 -3.266 0.893 1.00 76.94 1079 ASP A O 1
ATOM 7690 N N . THR A 1 1080 ? -10.961 -2.130 0.923 1.00 82.50 1080 THR A N 1
ATOM 7691 C CA . THR A 1 1080 ? -10.391 -0.841 1.349 1.00 82.50 1080 THR A CA 1
ATOM 7692 C C . THR A 1 1080 ? -9.771 -0.900 2.747 1.00 82.50 1080 THR A C 1
ATOM 7694 O O . THR A 1 1080 ? -8.783 -0.198 2.997 1.00 82.50 1080 THR A O 1
ATOM 7697 N N . ASP A 1 1081 ? -10.306 -1.727 3.651 1.00 72.69 1081 ASP A N 1
ATOM 7698 C CA . ASP A 1 1081 ? -9.899 -1.759 5.061 1.00 72.69 1081 ASP A CA 1
ATOM 7699 C C . ASP A 1 1081 ? -9.295 -3.091 5.549 1.00 72.69 1081 ASP A C 1
ATOM 7701 O O . ASP A 1 1081 ? -8.553 -3.094 6.538 1.00 72.69 1081 ASP A O 1
ATOM 7705 N N . LYS A 1 1082 ? -9.416 -4.158 4.751 1.00 80.56 1082 LYS A N 1
ATOM 7706 C CA . LYS A 1 1082 ? -8.733 -5.458 4.871 1.00 80.56 1082 LYS A CA 1
ATOM 7707 C C . LYS A 1 1082 ? -9.307 -6.365 5.948 1.00 80.56 1082 LYS A C 1
ATOM 7709 O O . LYS A 1 1082 ? -8.559 -7.043 6.665 1.00 80.56 1082 LYS A O 1
ATOM 7714 N N . ASP A 1 1083 ? -10.632 -6.396 6.032 1.00 74.25 1083 ASP A N 1
ATOM 7715 C CA . ASP A 1 1083 ? -11.392 -7.348 6.840 1.00 74.25 1083 ASP A CA 1
ATOM 7716 C C . ASP A 1 1083 ? -11.599 -8.726 6.158 1.00 74.25 1083 ASP A C 1
ATOM 7718 O O . ASP A 1 1083 ? -11.775 -9.736 6.855 1.00 74.25 1083 ASP A O 1
ATOM 7722 N N . GLY A 1 1084 ? -11.479 -8.801 4.822 1.00 76.75 1084 GLY A N 1
ATOM 7723 C CA . GLY A 1 1084 ? -11.737 -9.993 4.007 1.00 76.75 1084 GLY A CA 1
ATOM 7724 C C . GLY A 1 1084 ? -13.015 -9.969 3.148 1.00 76.75 1084 GLY A C 1
ATOM 7725 O O . GLY A 1 1084 ? -13.346 -11.005 2.558 1.00 76.75 1084 GLY A O 1
ATOM 7726 N N . VAL A 1 1085 ? -13.726 -8.843 3.059 1.00 79.00 1085 VAL A N 1
ATOM 7727 C CA . VAL A 1 1085 ? -14.907 -8.603 2.215 1.00 79.00 1085 VAL A CA 1
ATOM 7728 C C . VAL A 1 1085 ? -14.634 -7.405 1.296 1.00 79.00 1085 VAL A C 1
ATOM 7730 O O . VAL A 1 1085 ? -14.227 -6.342 1.738 1.00 79.00 1085 VAL A O 1
ATOM 7733 N N . ALA A 1 1086 ? -14.862 -7.561 -0.009 1.00 78.31 1086 ALA A N 1
ATOM 7734 C CA . ALA A 1 1086 ? -14.616 -6.482 -0.968 1.00 78.31 1086 ALA A CA 1
ATOM 7735 C C . ALA A 1 1086 ? -15.671 -5.359 -0.890 1.00 78.31 1086 ALA A C 1
ATOM 7737 O O . ALA A 1 1086 ? -16.858 -5.639 -0.687 1.00 78.31 1086 ALA A O 1
ATOM 7738 N N . ASP A 1 1087 ? -15.256 -4.123 -1.198 1.00 75.44 1087 ASP A N 1
ATOM 7739 C CA . ASP A 1 1087 ? -16.017 -2.856 -1.245 1.00 75.44 1087 ASP A CA 1
ATOM 7740 C C . ASP A 1 1087 ? -17.391 -2.947 -1.959 1.00 75.44 1087 ASP A C 1
ATOM 7742 O O . ASP A 1 1087 ? -18.245 -2.071 -1.799 1.00 75.44 1087 ASP A O 1
ATOM 7746 N N . SER A 1 1088 ? -17.599 -3.949 -2.824 1.00 76.12 1088 SER A N 1
ATOM 7747 C CA . SER A 1 1088 ? -18.845 -4.165 -3.577 1.00 76.12 1088 SER A CA 1
ATOM 7748 C C . SER A 1 1088 ? -19.926 -4.924 -2.788 1.00 76.12 1088 SER A C 1
ATOM 7750 O O . SER A 1 1088 ? -21.125 -4.738 -3.034 1.00 76.12 1088 SER A O 1
ATOM 7752 N N . ALA A 1 1089 ? -19.503 -5.783 -1.856 1.00 71.81 1089 ALA A N 1
ATOM 7753 C CA . ALA A 1 1089 ? -20.336 -6.636 -1.008 1.00 71.81 1089 ALA A CA 1
ATOM 7754 C C . ALA A 1 1089 ? -20.359 -6.158 0.454 1.00 71.81 1089 ALA A C 1
ATOM 7756 O O . ALA A 1 1089 ? -21.312 -6.441 1.190 1.00 71.81 1089 ALA A O 1
ATOM 7757 N N . ASP A 1 1090 ? -19.320 -5.428 0.845 1.00 71.19 1090 ASP A N 1
ATOM 7758 C CA . ASP A 1 1090 ? -19.192 -4.736 2.111 1.00 71.19 1090 ASP A CA 1
ATOM 7759 C C . ASP A 1 1090 ? -20.152 -3.526 2.215 1.00 71.19 1090 ASP A C 1
ATOM 7761 O O . ASP A 1 1090 ? -20.425 -2.800 1.254 1.00 71.19 1090 ASP A O 1
ATOM 7765 N N . LYS A 1 1091 ? -20.722 -3.333 3.408 1.00 79.88 1091 LYS A N 1
ATOM 7766 C CA . LYS A 1 1091 ? -21.605 -2.212 3.770 1.00 79.88 1091 LYS A CA 1
ATOM 7767 C C . LYS A 1 1091 ? -20.952 -1.224 4.744 1.00 79.88 1091 LYS A C 1
ATOM 7769 O O . LYS A 1 1091 ? -21.545 -0.173 5.008 1.00 79.88 1091 LYS A O 1
ATOM 7774 N N . CYS A 1 1092 ? -19.788 -1.559 5.285 1.00 75.50 1092 CYS A N 1
ATOM 7775 C CA . CYS A 1 1092 ? -19.054 -0.848 6.317 1.00 75.50 1092 CYS A CA 1
ATOM 7776 C C . CYS A 1 1092 ? -17.560 -0.597 5.944 1.00 75.50 1092 CYS A C 1
ATOM 7778 O O . CYS A 1 1092 ? -16.730 -0.815 6.819 1.00 75.50 1092 CYS A O 1
ATOM 7780 N N . PRO A 1 1093 ? -17.207 -0.024 4.760 1.00 69.75 1093 PRO A N 1
ATOM 7781 C CA . PRO A 1 1093 ? -15.826 0.081 4.206 1.00 69.75 1093 PRO A CA 1
ATOM 7782 C C . PRO A 1 1093 ? -14.900 1.086 4.915 1.00 69.75 1093 PRO A C 1
ATOM 7784 O O . PRO A 1 1093 ? -14.339 2.015 4.324 1.00 69.75 1093 PRO A O 1
ATOM 7787 N N . THR A 1 1094 ? -14.820 0.944 6.232 1.00 75.25 1094 THR A N 1
ATOM 7788 C CA . THR A 1 1094 ? -13.994 1.657 7.211 1.00 75.25 1094 THR A CA 1
ATOM 7789 C C . THR A 1 1094 ? -13.786 0.813 8.488 1.00 75.25 1094 THR A C 1
ATOM 7791 O O . THR A 1 1094 ? -13.355 1.355 9.512 1.00 75.25 1094 THR A O 1
ATOM 7794 N N . THR A 1 1095 ? -14.126 -0.480 8.458 1.00 73.38 1095 THR A N 1
ATOM 7795 C CA . THR A 1 1095 ? -13.970 -1.438 9.557 1.00 73.38 1095 THR A CA 1
ATOM 7796 C C . THR A 1 1095 ? -12.481 -1.600 9.899 1.00 73.38 1095 THR A C 1
ATOM 7798 O O . THR A 1 1095 ? -11.582 -1.371 9.091 1.00 73.38 1095 THR A O 1
ATOM 7801 N N . ALA A 1 1096 ? -12.151 -1.854 11.165 1.00 69.12 1096 ALA A N 1
ATOM 7802 C CA . ALA A 1 1096 ? -10.787 -1.646 11.651 1.00 69.12 1096 ALA A CA 1
ATOM 7803 C C . ALA A 1 1096 ? -9.855 -2.844 11.370 1.00 69.12 1096 ALA A C 1
ATOM 7805 O O . ALA A 1 1096 ? -9.606 -3.634 12.284 1.00 69.12 1096 ALA A O 1
ATOM 7806 N N . ALA A 1 1097 ? -9.346 -2.954 10.135 1.00 56.09 1097 ALA A N 1
ATOM 7807 C CA . ALA A 1 1097 ? -8.215 -3.777 9.668 1.00 56.09 1097 ALA A CA 1
ATOM 7808 C C . ALA A 1 1097 ? -7.746 -4.891 10.634 1.00 56.09 1097 ALA A C 1
ATOM 7810 O O . ALA A 1 1097 ? -6.869 -4.681 11.482 1.00 56.09 1097 ALA A O 1
ATOM 7811 N N . GLY A 1 1098 ? -8.319 -6.092 10.497 1.00 64.31 1098 GLY A N 1
ATOM 7812 C CA . GLY A 1 1098 ? -8.065 -7.240 11.384 1.00 64.31 1098 GLY A CA 1
ATOM 7813 C C . GLY A 1 1098 ? -9.112 -7.457 12.488 1.00 64.31 1098 GLY A C 1
ATOM 7814 O O . GLY A 1 1098 ? -8.949 -8.346 13.329 1.00 64.31 1098 GLY A O 1
ATOM 7815 N N . THR A 1 1099 ? -10.194 -6.680 12.476 1.00 63.78 1099 THR A N 1
ATOM 7816 C CA . THR A 1 1099 ? -11.475 -7.020 13.120 1.00 63.78 1099 THR A CA 1
ATOM 7817 C C . THR A 1 1099 ? -12.103 -8.256 12.456 1.00 63.78 1099 THR A C 1
ATOM 7819 O O . THR A 1 1099 ? -11.624 -8.745 11.432 1.00 63.78 1099 THR A O 1
ATOM 7822 N N . LYS A 1 1100 ? -13.129 -8.844 13.083 1.00 64.62 1100 LYS A N 1
ATOM 7823 C CA . LYS A 1 1100 ? -13.849 -9.999 12.525 1.00 64.62 1100 LYS A CA 1
ATOM 7824 C C . LYS A 1 1100 ? -15.232 -9.563 12.096 1.00 64.62 1100 LYS A C 1
ATOM 7826 O O . LYS A 1 1100 ? -16.037 -9.204 12.950 1.00 64.62 1100 LYS A O 1
ATOM 7831 N N . VAL A 1 1101 ? -15.497 -9.677 10.807 1.00 69.56 1101 VAL A N 1
ATOM 7832 C CA . VAL A 1 1101 ? -16.726 -9.199 10.180 1.00 69.56 1101 VAL A CA 1
ATOM 7833 C C . VAL A 1 1101 ? -17.680 -10.324 9.808 1.00 69.56 1101 VAL A C 1
ATOM 7835 O O . VAL A 1 1101 ? -17.323 -11.509 9.826 1.00 69.56 1101 VAL A O 1
ATOM 7838 N N . ASP A 1 1102 ? -18.919 -9.945 9.509 1.00 74.62 1102 ASP A N 1
ATOM 7839 C CA . ASP A 1 1102 ? -19.910 -10.836 8.915 1.00 74.62 1102 ASP A CA 1
ATOM 7840 C C . ASP A 1 1102 ? -19.718 -10.965 7.387 1.00 74.62 1102 ASP A C 1
ATOM 7842 O O . ASP A 1 1102 ? -18.750 -10.478 6.809 1.00 74.62 1102 ASP A O 1
ATOM 7846 N N . ALA A 1 1103 ? -20.638 -11.648 6.699 1.00 73.38 1103 ALA A N 1
ATOM 7847 C CA . ALA A 1 1103 ? -20.561 -11.840 5.246 1.00 73.38 1103 ALA A CA 1
ATOM 7848 C C . ALA A 1 1103 ? -20.808 -10.556 4.413 1.00 73.38 1103 ALA A C 1
ATOM 7850 O O . ALA A 1 1103 ? -21.041 -10.656 3.208 1.00 73.38 1103 ALA A O 1
ATOM 7851 N N . THR A 1 1104 ? -20.830 -9.380 5.047 1.00 79.31 1104 THR A N 1
ATOM 7852 C CA . THR A 1 1104 ? -21.069 -8.062 4.446 1.00 79.31 1104 THR A CA 1
ATOM 7853 C C . THR A 1 1104 ? -20.201 -6.945 5.054 1.00 79.31 1104 THR A C 1
ATOM 7855 O O . THR A 1 1104 ? -20.637 -5.794 5.066 1.00 79.31 1104 THR A O 1
ATOM 7858 N N . GLY A 1 1105 ? -19.007 -7.294 5.560 1.00 74.81 1105 GLY A N 1
ATOM 7859 C CA . GLY A 1 1105 ? -17.903 -6.383 5.940 1.00 74.81 1105 GLY A CA 1
ATOM 7860 C C . GLY A 1 1105 ? -18.166 -5.431 7.119 1.00 74.81 1105 GLY A C 1
ATOM 7861 O O . GLY A 1 1105 ? -17.354 -4.597 7.511 1.00 74.81 1105 GLY A O 1
ATOM 7862 N N . CYS A 1 1106 ? -19.313 -5.586 7.776 1.00 74.62 1106 CYS A N 1
ATOM 7863 C CA . CYS A 1 1106 ? -19.553 -4.954 9.063 1.00 74.62 1106 CYS A CA 1
ATOM 7864 C C . CYS A 1 1106 ? -18.991 -5.826 10.186 1.00 74.62 1106 CYS A C 1
ATOM 7866 O O . CYS A 1 1106 ? -19.129 -7.055 10.144 1.00 74.62 1106 CYS A O 1
ATOM 7868 N N . ASP A 1 1107 ? -18.410 -5.179 11.205 1.00 62.53 1107 ASP A N 1
ATOM 7869 C CA . ASP A 1 1107 ? -18.032 -5.798 12.481 1.00 62.53 1107 ASP A CA 1
ATOM 7870 C C . ASP A 1 1107 ? -19.075 -6.841 12.906 1.00 62.53 1107 ASP A C 1
ATOM 7872 O O . ASP A 1 1107 ? -20.280 -6.577 12.879 1.00 62.53 1107 ASP A O 1
ATOM 7876 N N . ALA A 1 1108 ? -18.627 -8.024 13.332 1.00 55.41 1108 ALA A N 1
ATOM 7877 C CA . ALA A 1 1108 ? -19.491 -9.015 13.963 1.00 55.41 1108 ALA A CA 1
ATOM 7878 C C . ALA A 1 1108 ? -19.829 -8.533 15.384 1.00 55.41 1108 ALA A C 1
ATOM 7880 O O . ALA A 1 1108 ? -19.282 -9.029 16.374 1.00 55.41 1108 ALA A O 1
ATOM 7881 N N . ILE A 1 1109 ? -20.682 -7.504 15.445 1.00 49.91 1109 ILE A N 1
ATOM 7882 C CA . ILE A 1 1109 ? -21.069 -6.791 16.660 1.00 49.91 1109 ILE A CA 1
ATOM 7883 C C . ILE A 1 1109 ? -21.604 -7.798 17.678 1.00 49.91 1109 ILE A C 1
ATOM 7885 O O . ILE A 1 1109 ? -22.211 -8.812 17.321 1.00 49.91 1109 ILE A O 1
ATOM 7889 N N . ALA A 1 1110 ? -21.370 -7.522 18.959 1.00 60.47 1110 ALA A N 1
ATOM 7890 C CA . ALA A 1 1110 ? -22.027 -8.273 20.008 1.00 60.47 1110 ALA A CA 1
ATOM 7891 C C . ALA A 1 1110 ? -23.555 -8.172 19.831 1.00 60.47 1110 ALA A C 1
ATOM 7893 O O . ALA A 1 1110 ? -24.106 -7.091 19.637 1.00 60.47 1110 ALA A O 1
ATOM 7894 N N . ASP A 1 1111 ? -24.182 -9.343 19.829 1.00 63.75 1111 ASP A N 1
ATOM 7895 C CA . ASP A 1 1111 ? -25.619 -9.589 19.874 1.00 63.75 1111 ASP A CA 1
ATOM 7896 C C . ASP A 1 1111 ? -25.778 -10.559 21.054 1.00 63.75 1111 ASP A C 1
ATOM 7898 O O . ASP A 1 1111 ? -25.524 -11.774 20.950 1.00 63.75 1111 ASP A O 1
ATOM 7902 N N . ALA A 1 1112 ? -25.978 -9.977 22.239 1.00 75.81 1112 ALA A N 1
ATOM 7903 C CA . ALA A 1 1112 ? -25.868 -10.680 23.510 1.00 75.81 1112 ALA A CA 1
ATOM 7904 C C . ALA A 1 1112 ? -27.016 -11.680 23.731 1.00 75.81 1112 ALA A C 1
ATOM 7906 O O . ALA A 1 1112 ? -26.782 -12.772 24.269 1.00 75.81 1112 ALA A O 1
ATOM 7907 N N . ASP A 1 1113 ? -28.229 -11.334 23.291 1.00 68.56 1113 ASP A N 1
ATOM 7908 C CA . ASP A 1 1113 ? -29.452 -12.120 23.493 1.00 68.56 1113 ASP A CA 1
ATOM 7909 C C . ASP A 1 1113 ? -29.881 -12.960 22.271 1.00 68.56 1113 ASP A C 1
ATOM 7911 O O . ASP A 1 1113 ? -30.554 -13.984 22.449 1.00 68.56 1113 ASP A O 1
ATOM 7915 N N . LYS A 1 1114 ? -29.367 -12.638 21.074 1.00 78.31 1114 LYS A N 1
ATOM 7916 C CA . LYS A 1 1114 ? -29.555 -13.337 19.788 1.00 78.31 1114 LYS A CA 1
ATOM 7917 C C . LYS A 1 1114 ? -30.942 -13.167 19.191 1.00 78.31 1114 LYS A C 1
ATOM 7919 O O . LYS A 1 1114 ? -31.512 -14.117 18.631 1.00 78.31 1114 LYS A O 1
ATOM 7924 N N . ASP A 1 1115 ? -31.478 -11.954 19.292 1.00 68.62 1115 ASP A N 1
ATOM 7925 C CA . ASP A 1 1115 ? -32.692 -11.536 18.591 1.00 68.62 1115 ASP A CA 1
ATOM 7926 C C . ASP A 1 1115 ? -32.466 -11.156 17.109 1.00 68.62 1115 ASP A C 1
ATOM 7928 O O . ASP A 1 1115 ? -33.386 -11.316 16.294 1.00 68.62 1115 ASP A O 1
ATOM 7932 N N . GLY A 1 1116 ? -31.236 -10.768 16.739 1.00 72.62 1116 GLY A N 1
ATOM 7933 C CA . GLY A 1 1116 ? -30.861 -10.306 15.398 1.00 72.62 1116 GLY A CA 1
ATOM 7934 C C . GLY A 1 1116 ? -30.623 -8.794 15.250 1.00 72.62 1116 GLY A C 1
ATOM 7935 O O . GLY A 1 1116 ? -30.522 -8.319 14.113 1.00 72.62 1116 GLY A O 1
ATOM 7936 N N . VAL A 1 1117 ? -30.531 -8.042 16.349 1.00 71.50 1117 VAL A N 1
ATOM 7937 C CA . VAL A 1 1117 ? -30.085 -6.641 16.416 1.00 71.50 1117 VAL A CA 1
ATOM 7938 C C . VAL A 1 1117 ? -28.884 -6.530 17.367 1.00 71.50 1117 VAL A C 1
ATOM 7940 O O . VAL A 1 1117 ? -28.778 -7.258 18.343 1.00 71.50 1117 VAL A O 1
ATOM 7943 N N . ALA A 1 1118 ? -27.937 -5.646 17.050 1.00 70.25 1118 ALA A N 1
ATOM 7944 C CA . ALA A 1 1118 ? -26.677 -5.514 17.782 1.00 70.25 1118 ALA A CA 1
ATOM 7945 C C . ALA A 1 1118 ? -26.788 -4.666 19.061 1.00 70.25 1118 ALA A C 1
ATOM 7947 O O . ALA A 1 1118 ? -27.522 -3.678 19.073 1.00 70.25 1118 ALA A O 1
ATOM 7948 N N . ASP A 1 1119 ? -25.967 -4.970 20.074 1.00 68.56 1119 ASP A N 1
ATOM 7949 C CA . ASP A 1 1119 ? -25.939 -4.351 21.415 1.00 68.56 1119 ASP A CA 1
ATOM 7950 C C . ASP A 1 1119 ? -25.844 -2.801 21.425 1.00 68.56 1119 ASP A C 1
ATOM 7952 O O . ASP A 1 1119 ? -26.197 -2.162 22.417 1.00 68.56 1119 ASP A O 1
ATOM 7956 N N . ASP A 1 1120 ? -25.348 -2.165 20.353 1.00 68.25 1120 ASP A N 1
ATOM 7957 C CA . ASP A 1 1120 ? -25.214 -0.699 20.236 1.00 68.25 1120 ASP A CA 1
ATOM 7958 C C . ASP A 1 1120 ? -26.461 0.010 19.659 1.00 68.25 1120 ASP A C 1
ATOM 7960 O O . ASP A 1 1120 ? -26.634 1.231 19.796 1.00 68.25 1120 ASP A O 1
ATOM 7964 N N . SER A 1 1121 ? -27.323 -0.777 19.014 1.00 61.03 1121 SER A N 1
ATOM 7965 C CA . SER A 1 1121 ? -28.474 -0.372 18.203 1.00 61.03 1121 SER A CA 1
ATOM 7966 C C . SER A 1 1121 ? -29.793 -0.926 18.750 1.00 61.03 1121 SER A C 1
ATOM 7968 O O . SER A 1 1121 ? -30.864 -0.364 18.493 1.00 61.03 1121 SER A O 1
ATOM 7970 N N . ASP A 1 1122 ? -29.715 -2.006 19.522 1.00 64.56 1122 ASP A N 1
ATOM 7971 C CA . ASP A 1 1122 ? -30.801 -2.567 20.301 1.00 64.56 1122 ASP A CA 1
ATOM 7972 C C . ASP A 1 1122 ? -31.155 -1.674 21.512 1.00 64.56 1122 ASP A C 1
ATOM 7974 O O . ASP A 1 1122 ? -30.334 -0.975 22.110 1.00 64.56 1122 ASP A O 1
ATOM 7978 N N . LEU A 1 1123 ? -32.445 -1.656 21.834 1.00 73.19 1123 LEU A N 1
ATOM 7979 C CA . LEU A 1 1123 ? -33.056 -0.914 22.932 1.00 73.19 1123 LEU A CA 1
ATOM 7980 C C . LEU A 1 1123 ? -33.620 -1.862 24.019 1.00 73.19 1123 LEU A C 1
ATOM 7982 O O . LEU A 1 1123 ? -34.238 -1.390 24.977 1.00 73.19 1123 LEU A O 1
ATOM 7986 N N . CYS A 1 1124 ? -33.452 -3.180 23.861 1.00 73.81 1124 CYS A N 1
ATOM 7987 C CA . CYS A 1 1124 ? -34.216 -4.236 24.521 1.00 73.81 1124 CYS A CA 1
ATOM 7988 C C . CYS A 1 1124 ? -33.398 -5.528 24.808 1.00 73.81 1124 CYS A C 1
ATOM 7990 O O . CYS A 1 1124 ? -33.967 -6.615 24.704 1.00 73.81 1124 CYS A O 1
ATOM 7992 N N . ALA A 1 1125 ? -32.145 -5.392 25.271 1.00 67.62 1125 ALA A N 1
ATOM 7993 C CA . ALA A 1 1125 ? -31.077 -6.415 25.385 1.00 67.62 1125 ALA A CA 1
ATOM 7994 C C . ALA A 1 1125 ? -31.284 -7.594 26.377 1.00 67.62 1125 ALA A C 1
ATOM 7996 O O . ALA A 1 1125 ? -30.339 -8.113 26.972 1.00 67.62 1125 ALA A O 1
ATOM 7997 N N . ASP A 1 1126 ? -32.536 -7.990 26.595 1.00 78.12 1126 ASP A N 1
ATOM 7998 C CA . ASP A 1 1126 ? -32.991 -9.200 27.294 1.00 78.12 1126 ASP A CA 1
ATOM 7999 C C . ASP A 1 1126 ? -34.001 -9.981 26.401 1.00 78.12 1126 ASP A C 1
ATOM 8001 O O . ASP A 1 1126 ? -34.822 -10.773 26.888 1.00 78.12 1126 ASP A O 1
ATOM 8005 N N . THR A 1 1127 ? -34.026 -9.727 25.087 1.00 74.88 1127 THR A N 1
ATOM 8006 C CA . THR A 1 1127 ? -35.018 -10.266 24.150 1.00 74.88 1127 THR A CA 1
ATOM 8007 C C . THR A 1 1127 ? -34.705 -11.717 23.793 1.00 74.88 1127 THR A C 1
ATOM 8009 O O . THR A 1 1127 ? -33.684 -12.072 23.222 1.00 74.88 1127 THR A O 1
ATOM 8012 N N . ALA A 1 1128 ? -35.623 -12.621 24.140 1.00 70.56 1128 ALA A N 1
ATOM 8013 C CA . ALA A 1 1128 ? -35.370 -14.054 24.022 1.00 70.56 1128 ALA A CA 1
ATOM 8014 C C . ALA A 1 1128 ? -35.121 -14.499 22.564 1.00 70.56 1128 ALA A C 1
ATOM 8016 O O . ALA A 1 1128 ? -36.036 -14.430 21.734 1.00 70.56 1128 ALA A O 1
ATOM 8017 N N . ALA A 1 1129 ? -33.917 -15.026 22.305 1.00 59.06 1129 ALA A N 1
ATOM 8018 C CA . ALA A 1 1129 ? -33.435 -15.538 21.020 1.00 59.06 1129 ALA A CA 1
ATOM 8019 C C . ALA A 1 1129 ? -34.516 -16.186 20.132 1.00 59.06 1129 ALA A C 1
ATOM 8021 O O . ALA A 1 1129 ? -35.201 -17.136 20.531 1.00 59.06 1129 ALA A O 1
ATOM 8022 N N . GLY A 1 1130 ? -34.639 -15.702 18.893 1.00 65.88 1130 GLY A N 1
ATOM 8023 C CA . GLY A 1 1130 ? -35.650 -16.162 17.931 1.00 65.88 1130 GLY A CA 1
ATOM 8024 C C . GLY A 1 1130 ? -37.040 -15.525 18.082 1.00 65.88 1130 GLY A C 1
ATOM 8025 O O . GLY A 1 1130 ? -37.981 -15.933 17.393 1.00 65.88 1130 GLY A O 1
ATOM 8026 N N . THR A 1 1131 ? -37.192 -14.517 18.945 1.00 67.38 1131 THR A N 1
ATOM 8027 C CA . THR A 1 1131 ? -38.355 -13.615 18.933 1.00 67.38 1131 THR A CA 1
ATOM 8028 C C . THR A 1 1131 ? -38.382 -12.796 17.635 1.00 67.38 1131 THR A C 1
ATOM 8030 O O . THR A 1 1131 ? -37.351 -12.488 17.054 1.00 67.38 1131 THR A O 1
ATOM 8033 N N . SER A 1 1132 ? -39.570 -12.444 17.129 1.00 65.19 1132 SER A N 1
ATOM 8034 C CA . SER A 1 1132 ? -39.681 -11.531 15.979 1.00 65.19 1132 SER A CA 1
ATOM 8035 C C . SER A 1 1132 ? -39.644 -10.079 16.444 1.00 65.19 1132 SER A C 1
ATOM 8037 O O . SER A 1 1132 ? -40.602 -9.596 17.057 1.00 65.19 1132 SER A O 1
ATOM 8039 N N . VAL A 1 1133 ? -38.552 -9.395 16.127 1.00 69.50 1133 VAL A N 1
ATOM 8040 C CA . VAL A 1 1133 ? -38.226 -8.058 16.635 1.00 69.50 1133 VAL A CA 1
ATOM 8041 C C . VAL A 1 1133 ? -38.488 -6.942 15.623 1.00 69.50 1133 VAL A C 1
ATOM 8043 O O . VAL A 1 1133 ? -38.989 -7.180 14.517 1.00 69.50 1133 VAL A O 1
ATOM 8046 N N . ASN A 1 1134 ? -38.253 -5.698 16.039 1.00 66.62 1134 ASN A N 1
ATOM 8047 C CA . ASN A 1 1134 ? -38.301 -4.520 15.174 1.00 66.62 1134 ASN A CA 1
ATOM 8048 C C . ASN A 1 1134 ? -36.873 -4.002 14.875 1.00 66.62 1134 ASN A C 1
ATOM 8050 O O . ASN A 1 1134 ? -35.901 -4.682 15.168 1.00 66.62 1134 ASN A O 1
ATOM 8054 N N . GLN A 1 1135 ? -36.732 -2.826 14.254 1.00 67.00 1135 GLN A N 1
ATOM 8055 C CA . GLN A 1 1135 ? -35.425 -2.276 13.847 1.00 67.00 1135 GLN A CA 1
ATOM 8056 C C . GLN A 1 1135 ? -34.524 -1.789 15.007 1.00 67.00 1135 GLN A C 1
ATOM 8058 O O . GLN A 1 1135 ? -33.444 -1.279 14.736 1.00 67.00 1135 GLN A O 1
ATOM 8063 N N . VAL A 1 1136 ? -34.958 -1.923 16.266 1.00 70.44 1136 VAL A N 1
ATOM 8064 C CA . VAL A 1 1136 ? -34.196 -1.615 17.495 1.00 70.44 1136 VAL A CA 1
ATOM 8065 C C . VAL A 1 1136 ? -34.363 -2.726 18.556 1.00 70.44 1136 VAL A C 1
ATOM 8067 O O . VAL A 1 1136 ? -34.583 -2.424 19.727 1.00 70.44 1136 VAL A O 1
ATOM 8070 N N . GLY A 1 1137 ? -34.397 -3.993 18.111 1.00 71.06 1137 GLY A N 1
ATOM 8071 C CA . GLY A 1 1137 ? -34.471 -5.253 18.894 1.00 71.06 1137 GLY A CA 1
ATOM 8072 C C . GLY A 1 1137 ? -35.742 -5.481 19.730 1.00 71.06 1137 GLY A C 1
ATOM 8073 O O . GLY A 1 1137 ? -36.220 -6.594 19.922 1.00 71.06 1137 GLY A O 1
ATOM 8074 N N . CYS A 1 1138 ? -36.476 -4.433 20.097 1.00 73.19 1138 CYS A N 1
ATOM 8075 C CA . CYS A 1 1138 ? -37.706 -4.610 20.864 1.00 73.19 1138 CYS A CA 1
ATOM 8076 C C . CYS A 1 1138 ? -38.757 -5.475 20.130 1.00 73.19 1138 CYS A C 1
ATOM 8078 O O . CYS A 1 1138 ? -39.191 -5.173 19.008 1.00 73.19 1138 CYS A O 1
ATOM 8080 N N . ALA A 1 1139 ? -39.214 -6.532 20.811 1.00 65.75 1139 ALA A N 1
ATOM 8081 C CA . ALA A 1 1139 ? -40.203 -7.495 20.328 1.00 65.75 1139 ALA A CA 1
ATOM 8082 C C . ALA A 1 1139 ? -41.422 -6.832 19.652 1.00 65.75 1139 ALA A C 1
ATOM 8084 O O . ALA A 1 1139 ? -41.949 -5.807 20.102 1.00 65.75 1139 ALA A O 1
ATOM 8085 N N . LYS A 1 1140 ? -41.892 -7.408 18.535 1.00 55.22 1140 LYS A N 1
ATOM 8086 C CA . LYS A 1 1140 ? -42.866 -6.738 17.663 1.00 55.22 1140 LYS A CA 1
ATOM 8087 C C . LYS A 1 1140 ? -44.239 -6.553 18.340 1.00 55.22 1140 LYS A C 1
ATOM 8089 O O . LYS A 1 1140 ? -45.079 -7.452 18.319 1.00 55.22 1140 LYS A O 1
ATOM 8094 N N . THR A 1 1141 ? -44.497 -5.311 18.775 1.00 54.91 1141 THR A N 1
ATOM 8095 C CA . THR A 1 1141 ? -45.727 -4.735 19.388 1.00 54.91 1141 THR A CA 1
ATOM 8096 C C . THR A 1 1141 ? -45.707 -4.547 20.919 1.00 54.91 1141 THR A C 1
ATOM 8098 O O . THR A 1 1141 ? -46.664 -4.907 21.600 1.00 54.91 1141 THR A O 1
ATOM 8101 N N . GLU A 1 1142 ? -44.676 -3.888 21.455 1.00 53.53 1142 GLU A N 1
ATOM 8102 C CA . GLU A 1 1142 ? -44.718 -3.235 22.780 1.00 53.53 1142 GLU A CA 1
ATOM 8103 C C . GLU A 1 1142 ? -45.031 -1.723 22.651 1.00 53.53 1142 GLU A C 1
ATOM 8105 O O . GLU A 1 1142 ? -44.548 -1.048 21.740 1.00 53.53 1142 GLU A O 1
ATOM 8110 N N . ASN A 1 1143 ? -45.832 -1.174 23.575 1.00 63.53 1143 ASN A N 1
ATOM 8111 C CA . ASN A 1 1143 ? -46.069 0.274 23.700 1.00 63.53 1143 ASN A CA 1
ATOM 8112 C C . ASN A 1 1143 ? -45.028 0.873 24.663 1.00 63.53 1143 ASN A C 1
ATOM 8114 O O . ASN A 1 1143 ? -44.995 0.498 25.837 1.00 63.53 1143 ASN A O 1
ATOM 8118 N N . ILE A 1 1144 ? -44.243 1.867 24.233 1.00 73.81 1144 ILE A N 1
ATOM 8119 C CA . ILE A 1 1144 ? -43.233 2.513 25.086 1.00 73.81 1144 ILE A CA 1
ATOM 8120 C C . ILE A 1 1144 ? -43.938 3.426 26.102 1.00 73.81 1144 ILE A C 1
ATOM 8122 O O . ILE A 1 1144 ? -44.252 4.588 25.839 1.00 73.81 1144 ILE A O 1
ATOM 8126 N N . ASN A 1 1145 ? -44.229 2.885 27.282 1.00 74.38 1145 ASN A N 1
ATOM 8127 C CA . ASN A 1 1145 ? -44.885 3.609 28.367 1.00 74.38 1145 ASN A CA 1
ATOM 8128 C C . ASN A 1 1145 ? -43.895 4.563 29.057 1.00 74.38 1145 ASN A C 1
ATOM 8130 O O . ASN A 1 1145 ? -42.926 4.117 29.674 1.00 74.38 1145 ASN A O 1
ATOM 8134 N N . LEU A 1 1146 ? -44.159 5.874 28.988 1.00 78.56 1146 LEU A N 1
ATOM 8135 C CA . LEU A 1 1146 ? -43.314 6.920 29.573 1.00 78.56 1146 LEU A CA 1
ATOM 8136 C C . LEU A 1 1146 ? -43.525 7.011 31.096 1.00 78.56 1146 LEU A C 1
ATOM 8138 O O . LEU A 1 1146 ? -44.091 7.975 31.625 1.00 78.56 1146 LEU A O 1
ATOM 8142 N N . LYS A 1 1147 ? -43.083 5.967 31.806 1.00 75.75 1147 LYS A N 1
ATOM 8143 C CA . LYS A 1 1147 ? -43.170 5.825 33.265 1.00 75.75 1147 LYS A CA 1
ATOM 8144 C C . LYS A 1 1147 ? -42.589 7.068 33.949 1.00 75.75 1147 LYS A C 1
ATOM 8146 O O . LYS A 1 1147 ? -41.406 7.353 33.836 1.00 75.75 1147 LYS A O 1
ATOM 8151 N N . GLY A 1 1148 ? -43.432 7.794 34.684 1.00 73.00 1148 GLY A N 1
ATOM 8152 C CA . GLY A 1 1148 ? -43.043 9.010 35.408 1.00 73.00 1148 GLY A CA 1
ATOM 8153 C C . GLY A 1 1148 ? -43.441 10.329 34.736 1.00 73.00 1148 GLY A C 1
ATOM 8154 O O . GLY A 1 1148 ? -43.451 11.350 35.424 1.00 73.00 1148 GLY A O 1
ATOM 8155 N N . VAL A 1 1149 ? -43.874 10.331 33.467 1.00 83.25 1149 VAL A N 1
ATOM 8156 C CA . VAL A 1 1149 ? -44.447 11.532 32.833 1.00 83.25 1149 VAL A CA 1
ATOM 8157 C C . VAL A 1 1149 ? -45.814 11.844 33.446 1.00 83.25 1149 VAL A C 1
ATOM 8159 O O . VAL A 1 1149 ? -46.806 11.143 33.244 1.00 83.25 1149 VAL A O 1
ATOM 8162 N N . ASN A 1 1150 ? -45.846 12.919 34.227 1.00 81.88 1150 ASN A N 1
ATOM 8163 C CA . ASN A 1 1150 ? -46.964 13.369 35.038 1.00 81.88 1150 ASN A CA 1
ATOM 8164 C C . ASN A 1 1150 ? -47.452 14.760 34.610 1.00 81.88 1150 ASN A C 1
ATOM 8166 O O . ASN A 1 1150 ? -46.785 15.527 33.917 1.00 81.88 1150 ASN A O 1
ATOM 8170 N N . PHE A 1 1151 ? -48.649 15.104 35.081 1.00 84.38 1151 PHE A N 1
ATOM 8171 C CA . PHE A 1 1151 ? -49.285 16.387 34.809 1.00 84.38 1151 PHE A CA 1
ATOM 8172 C C . PHE A 1 1151 ? -49.894 16.971 36.073 1.00 84.38 1151 PHE A C 1
ATOM 8174 O O . PHE A 1 1151 ? -50.419 16.241 36.920 1.00 84.38 1151 PHE A O 1
ATOM 8181 N N . GLU A 1 1152 ? -49.930 18.298 36.126 1.00 78.62 1152 GLU A N 1
ATOM 8182 C CA . GLU A 1 1152 ? -50.625 19.045 37.165 1.00 78.62 1152 GLU A CA 1
ATOM 8183 C C . GLU A 1 1152 ? -52.095 18.616 37.318 1.00 78.62 1152 GLU A C 1
ATOM 8185 O O . GLU A 1 1152 ? -52.760 18.154 36.377 1.00 78.62 1152 GLU A O 1
ATOM 8190 N N . LYS A 1 1153 ? -52.629 18.731 38.539 1.00 75.25 1153 LYS A N 1
ATOM 8191 C CA . LYS A 1 1153 ? -53.885 18.052 38.899 1.00 75.25 1153 LYS A CA 1
ATOM 8192 C C . LYS A 1 1153 ? -55.095 18.625 38.149 1.00 75.25 1153 LYS A C 1
ATOM 8194 O O . LYS A 1 1153 ? -55.553 19.728 38.430 1.00 75.25 1153 LYS A O 1
ATOM 8199 N N . GLY A 1 1154 ? -55.660 17.825 37.241 1.00 73.69 1154 GLY A N 1
ATOM 8200 C CA . GLY A 1 1154 ? -56.753 18.244 36.350 1.00 73.69 1154 GLY A CA 1
ATOM 8201 C C . GLY A 1 1154 ? -56.299 19.138 35.188 1.00 73.69 1154 GLY A C 1
ATOM 8202 O O . GLY A 1 1154 ? -57.135 19.775 34.552 1.00 73.69 1154 GLY A O 1
ATOM 8203 N N . SER A 1 1155 ? -54.990 19.190 34.933 1.00 81.50 1155 SER A N 1
ATOM 8204 C CA . SER A 1 1155 ? -54.326 20.025 33.933 1.00 81.50 1155 SER A CA 1
ATOM 8205 C C . SER A 1 1155 ? -53.678 19.184 32.826 1.00 81.50 1155 SER A C 1
ATOM 8207 O O . SER A 1 1155 ? -53.504 17.967 32.957 1.00 81.50 1155 SER A O 1
ATOM 8209 N N . ASP A 1 1156 ? -53.313 19.862 31.746 1.00 86.50 1156 ASP A N 1
ATOM 8210 C CA . ASP A 1 1156 ? -52.472 19.405 30.636 1.00 86.50 1156 ASP A CA 1
ATOM 8211 C C . ASP A 1 1156 ? -51.025 19.929 30.730 1.00 86.50 1156 ASP A C 1
ATOM 8213 O O . ASP A 1 1156 ? -50.195 19.591 29.891 1.00 86.50 1156 ASP A O 1
ATOM 8217 N N . GLN A 1 1157 ? -50.689 20.701 31.769 1.00 86.12 1157 GLN A N 1
ATOM 8218 C CA . GLN A 1 1157 ? -49.309 21.118 32.035 1.00 86.12 1157 GLN A CA 1
ATOM 8219 C C . GLN A 1 1157 ? -48.484 19.989 32.665 1.00 86.12 1157 GLN A C 1
ATOM 8221 O O . GLN A 1 1157 ? -48.880 19.419 33.683 1.00 86.12 1157 GLN A O 1
ATOM 8226 N N . LEU A 1 1158 ? -47.339 19.699 32.044 1.00 88.50 1158 LEU A N 1
ATOM 8227 C CA . LEU A 1 1158 ? -46.314 18.764 32.513 1.00 88.50 1158 LEU A CA 1
ATOM 8228 C C . LEU A 1 1158 ? -45.685 19.247 33.827 1.00 88.50 1158 LEU A C 1
ATOM 8230 O O . LEU A 1 1158 ? -45.511 20.453 34.019 1.00 88.50 1158 LEU A O 1
ATOM 8234 N N . THR A 1 1159 ? -45.325 18.320 34.717 1.00 85.81 1159 THR A N 1
ATOM 8235 C CA . THR A 1 1159 ? -44.597 18.662 35.953 1.00 85.81 1159 THR A CA 1
ATOM 8236 C C . THR A 1 1159 ? -43.090 18.793 35.701 1.00 85.81 1159 THR A C 1
ATOM 8238 O O . THR A 1 1159 ? -42.582 18.314 34.686 1.00 85.81 1159 THR A O 1
ATOM 8241 N N . ALA A 1 1160 ? -42.351 19.422 36.620 1.00 87.00 1160 ALA A N 1
ATOM 8242 C CA . ALA A 1 1160 ? -40.906 19.634 36.472 1.00 87.00 1160 ALA A CA 1
ATOM 8243 C C . ALA A 1 1160 ? -40.115 18.312 36.408 1.00 87.00 1160 ALA A C 1
ATOM 8245 O O . ALA A 1 1160 ? -39.143 18.203 35.666 1.00 87.00 1160 ALA A O 1
ATOM 8246 N N . GLU A 1 1161 ? -40.577 17.296 37.135 1.00 84.19 1161 GLU A N 1
ATOM 8247 C CA . GLU A 1 1161 ? -40.011 15.943 37.200 1.00 84.19 1161 GLU A CA 1
ATOM 8248 C C . GLU A 1 1161 ? -40.254 15.148 35.908 1.00 84.19 1161 GLU A C 1
ATOM 8250 O O . GLU A 1 1161 ? -39.562 14.172 35.639 1.00 84.19 1161 GLU A O 1
ATOM 8255 N N . SER A 1 1162 ? -41.219 15.579 35.091 1.00 88.75 1162 SER A N 1
ATOM 8256 C CA . SER A 1 1162 ? -41.547 14.951 33.806 1.00 88.75 1162 SER A CA 1
ATOM 8257 C C . SER A 1 1162 ? -40.632 15.418 32.671 1.00 88.75 1162 SER A C 1
ATOM 8259 O O . SER A 1 1162 ? -40.583 14.784 31.620 1.00 88.75 1162 SER A O 1
ATOM 8261 N N . LEU A 1 1163 ? -39.930 16.541 32.858 1.00 91.06 1163 LEU A N 1
ATOM 8262 C CA . LEU A 1 1163 ? -39.122 17.170 31.813 1.00 91.06 1163 LEU A CA 1
ATOM 8263 C C . LEU A 1 1163 ? -37.848 16.374 31.470 1.00 91.06 1163 LEU A C 1
ATOM 8265 O O . LEU A 1 1163 ? -37.609 16.201 30.280 1.00 91.06 1163 LEU A O 1
ATOM 8269 N N . PRO A 1 1164 ? -37.070 15.821 32.430 1.00 90.31 1164 PRO A N 1
ATOM 8270 C CA . PRO A 1 1164 ? -35.899 15.000 32.107 1.00 90.31 1164 PRO A CA 1
ATOM 8271 C C . PRO A 1 1164 ? -36.255 13.735 31.315 1.00 90.31 1164 PRO A C 1
ATOM 8273 O O . PRO A 1 1164 ? -35.598 13.432 30.329 1.00 90.31 1164 PRO A O 1
ATOM 8276 N N . ILE A 1 1165 ? -37.349 13.060 31.686 1.00 88.25 1165 ILE A N 1
ATOM 8277 C CA . ILE A 1 1165 ? -37.843 11.840 31.019 1.00 88.25 1165 ILE A CA 1
ATOM 8278 C C . ILE A 1 1165 ? -38.246 12.144 29.565 1.00 88.25 1165 ILE A C 1
ATOM 8280 O O . ILE A 1 1165 ? -38.020 11.352 28.652 1.00 88.25 1165 ILE A O 1
ATOM 8284 N N . LEU A 1 1166 ? -38.832 13.322 29.325 1.00 91.38 1166 LEU A N 1
ATOM 8285 C CA . LEU A 1 1166 ? -39.167 13.781 27.978 1.00 91.38 1166 LEU A CA 1
ATOM 8286 C C . LEU A 1 1166 ? -37.959 14.319 27.199 1.00 91.38 1166 LEU A C 1
ATOM 8288 O O . LEU A 1 1166 ? -37.994 14.295 25.972 1.00 91.38 1166 LEU A O 1
ATOM 8292 N N . ASP A 1 1167 ? -36.901 14.771 27.872 1.00 90.81 1167 ASP A N 1
ATOM 8293 C CA . ASP A 1 1167 ? -35.634 15.161 27.243 1.00 90.81 1167 ASP A CA 1
ATOM 8294 C C . ASP A 1 1167 ? -34.818 13.949 26.794 1.00 90.81 1167 ASP A C 1
ATOM 8296 O O . ASP A 1 1167 ? -34.255 13.970 25.702 1.00 90.81 1167 ASP A O 1
ATOM 8300 N N . GLU A 1 1168 ? -34.823 12.881 27.588 1.00 85.38 1168 GLU A N 1
ATOM 8301 C CA . GLU A 1 1168 ? -34.287 11.563 27.244 1.00 85.38 1168 GLU A CA 1
ATOM 8302 C C . GLU A 1 1168 ? -35.047 10.962 26.051 1.00 85.38 1168 GLU A C 1
ATOM 8304 O O . GLU A 1 1168 ? -34.449 10.688 25.009 1.00 85.38 1168 GLU A O 1
ATOM 8309 N N . ALA A 1 1169 ? -36.384 10.904 26.116 1.00 86.56 1169 ALA A N 1
ATOM 8310 C CA . ALA A 1 1169 ? -37.209 10.482 24.983 1.00 86.56 1169 ALA A CA 1
ATOM 8311 C C . ALA A 1 1169 ? -36.990 11.358 23.729 1.00 86.56 1169 ALA A C 1
ATOM 8313 O O . ALA A 1 1169 ? -36.961 10.846 22.609 1.00 86.56 1169 ALA A O 1
ATOM 8314 N N . ALA A 1 1170 ? -36.790 12.673 23.889 1.00 89.44 1170 ALA A N 1
ATOM 8315 C CA . ALA A 1 1170 ? -36.464 13.574 22.784 1.00 89.44 1170 ALA A CA 1
ATOM 8316 C C . ALA A 1 1170 ? -35.028 13.418 22.258 1.00 89.44 1170 ALA A C 1
ATOM 8318 O O . ALA A 1 1170 ? -34.775 13.792 21.114 1.00 89.44 1170 ALA A O 1
ATOM 8319 N N . ALA A 1 1171 ? -34.083 12.914 23.054 1.00 83.38 1171 ALA A N 1
ATOM 8320 C CA . ALA A 1 1171 ? -32.739 12.573 22.595 1.00 83.38 1171 ALA A CA 1
ATOM 8321 C C . ALA A 1 1171 ? -32.772 11.297 21.741 1.00 83.38 1171 ALA A C 1
ATOM 8323 O O . ALA A 1 1171 ? -32.233 11.295 20.635 1.00 83.38 1171 ALA A O 1
ATOM 8324 N N . THR A 1 1172 ? -33.494 10.266 22.188 1.00 81.94 1172 THR A N 1
ATOM 8325 C CA . THR A 1 1172 ? -33.682 9.014 21.438 1.00 81.94 1172 THR A CA 1
ATOM 8326 C C . THR A 1 1172 ? -34.434 9.248 20.125 1.00 81.94 1172 THR A C 1
ATOM 8328 O O . THR A 1 1172 ? -33.934 8.897 19.060 1.00 81.94 1172 THR A O 1
ATOM 8331 N N . LEU A 1 1173 ? -35.580 9.940 20.151 1.00 84.81 1173 LEU A N 1
ATOM 8332 C CA . LEU A 1 1173 ? -36.390 10.210 18.949 1.00 84.81 1173 LEU A CA 1
ATOM 8333 C C . LEU A 1 1173 ? -35.738 11.168 17.927 1.00 84.81 1173 LEU A C 1
ATOM 8335 O O . LEU A 1 1173 ? -36.294 11.378 16.851 1.00 84.81 1173 LEU A O 1
ATOM 8339 N N . LYS A 1 1174 ? -34.575 11.763 18.230 1.00 86.69 1174 LYS A N 1
ATOM 8340 C CA . LYS A 1 1174 ? -33.763 12.505 17.244 1.00 86.69 1174 LYS A CA 1
ATOM 8341 C C . LYS A 1 1174 ? -32.855 11.614 16.408 1.00 86.69 1174 LYS A C 1
ATOM 8343 O O . LYS A 1 1174 ? -32.508 12.024 15.305 1.00 86.69 1174 LYS A O 1
ATOM 8348 N N . LYS A 1 1175 ? -32.467 10.438 16.920 1.00 81.81 1175 LYS A N 1
ATOM 8349 C CA . LYS A 1 1175 ? -31.690 9.451 16.155 1.00 81.81 1175 LYS A CA 1
ATOM 8350 C C . LYS A 1 1175 ? -32.502 8.889 14.979 1.00 81.81 1175 LYS A C 1
ATOM 8352 O O . LYS A 1 1175 ? -31.918 8.537 13.964 1.00 81.81 1175 LYS A O 1
ATOM 8357 N N . TYR A 1 1176 ? -33.830 8.873 15.121 1.00 81.69 1176 TYR A N 1
ATOM 8358 C CA . TYR A 1 1176 ? -34.775 8.158 14.258 1.00 81.69 1176 TYR A CA 1
ATOM 8359 C C . TYR A 1 1176 ? -35.833 9.104 13.629 1.00 81.69 1176 TYR A C 1
ATOM 8361 O O . TYR A 1 1176 ? -37.010 9.087 14.013 1.00 81.69 1176 TYR A O 1
ATOM 8369 N N . PRO A 1 1177 ? -35.426 10.025 12.727 1.00 82.88 1177 PRO A N 1
ATOM 8370 C CA . PRO A 1 1177 ? -36.294 11.058 12.144 1.00 82.88 1177 PRO A CA 1
ATOM 8371 C C . PRO A 1 1177 ? -37.384 10.525 11.195 1.00 82.88 1177 PRO A C 1
ATOM 8373 O O . PRO A 1 1177 ? -38.347 11.237 10.906 1.00 82.88 1177 PRO A O 1
ATOM 8376 N N . GLU A 1 1178 ? -37.233 9.306 10.682 1.00 80.06 1178 GLU A N 1
ATOM 8377 C CA . GLU A 1 1178 ? -38.170 8.611 9.787 1.00 80.06 1178 GLU A CA 1
ATOM 8378 C C . GLU A 1 1178 ? -39.364 7.961 10.503 1.00 80.06 1178 GLU A C 1
ATOM 8380 O O . GLU A 1 1178 ? -40.395 7.718 9.864 1.00 80.06 1178 GLU A O 1
ATOM 8385 N N . LEU A 1 1179 ? -39.271 7.714 11.816 1.00 82.81 1179 LEU A N 1
ATOM 8386 C CA . LEU A 1 1179 ? -40.343 7.073 12.578 1.00 82.81 1179 LEU A CA 1
ATOM 8387 C C . LEU A 1 1179 ? -41.650 7.882 12.585 1.00 82.81 1179 LEU A C 1
ATOM 8389 O O . LEU A 1 1179 ? -41.685 9.115 12.660 1.00 82.81 1179 LEU A O 1
ATOM 8393 N N . LYS A 1 1180 ? -42.766 7.151 12.603 1.00 87.69 1180 LYS A N 1
ATOM 8394 C CA . LYS A 1 1180 ? -44.107 7.669 12.896 1.00 87.69 1180 LYS A CA 1
ATOM 8395 C C . LYS A 1 1180 ? -44.482 7.222 14.303 1.00 87.69 1180 LYS A C 1
ATOM 8397 O O . LYS A 1 1180 ? -44.404 6.033 14.602 1.00 87.69 1180 LYS A O 1
ATOM 8402 N N . ILE A 1 1181 ? -44.903 8.152 15.155 1.00 90.12 1181 ILE A N 1
ATOM 8403 C CA . ILE A 1 1181 ? -45.199 7.870 16.567 1.00 90.12 1181 ILE A CA 1
ATOM 8404 C C . ILE A 1 1181 ? -46.594 8.390 16.914 1.00 90.12 1181 ILE A C 1
ATOM 8406 O O . ILE A 1 1181 ? -46.883 9.575 16.748 1.00 90.12 1181 ILE A O 1
ATOM 8410 N N . GLU A 1 1182 ? -47.452 7.522 17.436 1.00 93.19 1182 GLU A N 1
ATOM 8411 C CA . GLU A 1 1182 ? -48.667 7.897 18.160 1.00 93.19 1182 GLU A CA 1
ATOM 8412 C C . GLU A 1 1182 ? -48.298 8.186 19.624 1.00 93.19 1182 GLU A C 1
ATOM 8414 O O . GLU A 1 1182 ? -47.583 7.414 20.261 1.00 93.19 1182 GLU A O 1
ATOM 8419 N N . VAL A 1 1183 ? -48.734 9.336 20.136 1.00 94.12 1183 VAL A N 1
ATOM 8420 C CA . VAL A 1 1183 ? -48.620 9.733 21.541 1.00 94.12 1183 VAL A CA 1
ATOM 8421 C C . VAL A 1 1183 ? -49.985 9.492 22.177 1.00 94.12 1183 VAL A C 1
ATOM 8423 O O . VAL A 1 1183 ? -50.929 10.255 21.941 1.00 94.12 1183 VAL A O 1
ATOM 8426 N N . ASP A 1 1184 ? -50.087 8.430 22.969 1.00 93.56 1184 ASP A N 1
ATOM 8427 C CA . ASP A 1 1184 ? -51.343 7.902 23.496 1.00 93.56 1184 ASP A CA 1
ATOM 8428 C C . ASP A 1 1184 ? -51.574 8.443 24.914 1.00 93.56 1184 ASP A C 1
ATOM 8430 O O . ASP A 1 1184 ? -50.860 8.117 25.864 1.00 93.56 1184 ASP A O 1
ATOM 8434 N N . GLY A 1 1185 ? -52.571 9.316 25.073 1.00 92.38 1185 GLY A N 1
ATOM 8435 C CA . GLY A 1 1185 ? -52.939 9.908 26.359 1.00 92.38 1185 GLY A CA 1
ATOM 8436 C C . GLY A 1 1185 ? -54.048 9.126 27.062 1.00 92.38 1185 GLY A C 1
ATOM 8437 O O . GLY A 1 1185 ? -55.111 8.897 26.476 1.00 92.38 1185 GLY A O 1
ATOM 8438 N N . HIS A 1 1186 ? -53.861 8.810 28.348 1.00 91.56 1186 HIS A N 1
ATOM 8439 C CA . HIS A 1 1186 ? -54.833 8.064 29.157 1.00 91.56 1186 HIS A CA 1
ATOM 8440 C C . HIS A 1 1186 ? -55.208 8.764 30.474 1.00 91.56 1186 HIS A C 1
ATOM 8442 O O . HIS A 1 1186 ? -54.485 9.612 31.008 1.00 91.56 1186 HIS A O 1
ATOM 8448 N N . THR A 1 1187 ? -56.363 8.387 31.023 1.00 89.31 1187 THR A N 1
ATOM 8449 C CA . THR A 1 1187 ? -56.824 8.768 32.364 1.00 89.31 1187 THR A CA 1
ATOM 8450 C C . THR A 1 1187 ? -57.362 7.555 33.113 1.00 89.31 1187 THR A C 1
ATOM 8452 O O . THR A 1 1187 ? -57.740 6.546 32.523 1.00 89.31 1187 THR A O 1
ATOM 8455 N N . ASP A 1 1188 ? -57.480 7.683 34.432 1.00 85.12 1188 ASP A N 1
ATOM 8456 C CA . ASP A 1 1188 ? -58.365 6.812 35.199 1.00 85.12 1188 ASP A CA 1
ATOM 8457 C C . ASP A 1 1188 ? -59.853 7.170 34.989 1.00 85.12 1188 ASP A C 1
ATOM 8459 O O . ASP A 1 1188 ? -60.179 8.188 34.373 1.00 85.12 1188 ASP A O 1
ATOM 8463 N N . SER A 1 1189 ? -60.764 6.338 35.505 1.00 88.12 1189 SER A N 1
ATOM 8464 C CA . SER A 1 1189 ? -62.219 6.499 35.335 1.00 88.12 1189 SER A CA 1
ATOM 8465 C C . SER A 1 1189 ? -62.893 7.456 36.342 1.00 88.12 1189 SER A C 1
ATOM 8467 O O . SER A 1 1189 ? -64.079 7.300 36.647 1.00 88.12 1189 SER A O 1
ATOM 8469 N N . SER A 1 1190 ? -62.167 8.412 36.935 1.00 80.81 1190 SER A N 1
ATOM 8470 C CA . SER A 1 1190 ? -62.697 9.333 37.961 1.00 80.81 1190 SER A CA 1
ATOM 8471 C C . SER A 1 1190 ? -63.233 10.634 37.362 1.00 80.81 1190 SER A C 1
ATOM 8473 O O . SER A 1 1190 ? -62.665 11.709 37.565 1.00 80.81 1190 SER A O 1
ATOM 8475 N N . GLY A 1 1191 ? -64.359 10.576 36.652 1.00 81.06 1191 GLY A N 1
ATOM 8476 C CA . GLY A 1 1191 ? -64.966 11.792 36.111 1.00 81.06 1191 GLY A CA 1
ATOM 8477 C C . GLY A 1 1191 ? -66.179 11.562 35.220 1.00 81.06 1191 GLY A C 1
ATOM 8478 O O . GLY A 1 1191 ? -66.969 10.646 35.426 1.00 81.06 1191 GLY A O 1
ATOM 8479 N N . ASP A 1 1192 ? -66.323 12.448 34.238 1.00 88.50 1192 ASP A N 1
ATOM 8480 C CA . ASP A 1 1192 ? -67.165 12.238 33.063 1.00 88.50 1192 ASP A CA 1
ATOM 8481 C C . ASP A 1 1192 ? -66.239 11.815 31.917 1.00 88.50 1192 ASP A C 1
ATOM 8483 O O . ASP A 1 1192 ? -65.275 12.533 31.634 1.00 88.50 1192 ASP A O 1
ATOM 8487 N N . ASN A 1 1193 ? -66.521 10.685 31.258 1.00 85.31 1193 ASN A N 1
ATOM 8488 C CA . ASN A 1 1193 ? -65.684 10.147 30.177 1.00 85.31 1193 ASN A CA 1
ATOM 8489 C C . ASN A 1 1193 ? -65.405 11.208 29.090 1.00 85.31 1193 ASN A C 1
ATOM 8491 O O . ASN A 1 1193 ? -64.272 11.354 28.640 1.00 85.31 1193 ASN A O 1
ATOM 8495 N N . THR A 1 1194 ? -66.384 12.057 28.751 1.00 86.06 1194 THR A N 1
ATOM 8496 C CA . THR A 1 1194 ? -66.203 13.147 27.776 1.00 86.06 1194 THR A CA 1
ATOM 8497 C C . THR A 1 1194 ? -65.134 14.144 28.225 1.00 86.06 1194 THR A C 1
ATOM 8499 O O . THR A 1 1194 ? -64.348 14.616 27.403 1.00 86.06 1194 THR A O 1
ATOM 8502 N N . LEU A 1 1195 ? -65.086 14.483 29.516 1.00 86.81 1195 LEU A N 1
ATOM 8503 C CA . LEU A 1 1195 ? -64.068 15.379 30.072 1.00 86.81 1195 LEU A CA 1
ATOM 8504 C C . LEU A 1 1195 ? -62.707 14.682 30.170 1.00 86.81 1195 LEU A C 1
ATOM 8506 O O . LEU A 1 1195 ? -61.704 15.275 29.782 1.00 86.81 1195 LEU A O 1
ATOM 8510 N N . ASN A 1 1196 ? -62.686 13.421 30.606 1.00 88.44 1196 ASN A N 1
ATOM 8511 C CA . ASN A 1 1196 ? -61.491 12.577 30.666 1.00 88.44 1196 ASN A CA 1
ATOM 8512 C C . ASN A 1 1196 ? -60.834 12.422 29.286 1.00 88.44 1196 ASN A C 1
ATOM 8514 O O . ASN A 1 1196 ? -59.633 12.644 29.136 1.00 88.44 1196 ASN A O 1
ATOM 8518 N N . LYS A 1 1197 ? -61.629 12.162 28.244 1.00 90.62 1197 LYS A N 1
ATOM 8519 C CA . LYS A 1 1197 ? -61.154 12.034 26.865 1.00 90.62 1197 LYS A CA 1
ATOM 8520 C C . LYS A 1 1197 ? -60.580 13.348 26.327 1.00 90.62 1197 LYS A C 1
ATOM 8522 O O . LYS A 1 1197 ? -59.456 13.357 25.829 1.00 90.62 1197 LYS A O 1
ATOM 8527 N N . ASN A 1 1198 ? -61.264 14.477 26.542 1.00 90.81 1198 ASN A N 1
ATOM 8528 C CA . ASN A 1 1198 ? -60.727 15.804 26.203 1.00 90.81 1198 ASN A CA 1
ATOM 8529 C C . ASN A 1 1198 ? -59.436 16.144 26.978 1.00 90.81 1198 ASN A C 1
ATOM 8531 O O . ASN A 1 1198 ? -58.517 16.719 26.401 1.00 90.81 1198 ASN A O 1
ATOM 8535 N N . LEU A 1 1199 ? -59.340 15.789 28.264 1.00 89.88 1199 LEU A N 1
ATOM 8536 C CA . LEU A 1 1199 ? -58.132 15.999 29.071 1.00 89.88 1199 LEU A CA 1
ATOM 8537 C C . LEU A 1 1199 ? -56.961 15.147 28.561 1.00 89.88 1199 LEU A C 1
ATOM 8539 O O . LEU A 1 1199 ? -55.847 15.648 28.433 1.00 89.88 1199 LEU A O 1
ATOM 8543 N N . SER A 1 1200 ? -57.219 13.883 28.222 1.00 93.25 1200 SER A N 1
ATOM 8544 C CA . SER A 1 1200 ? -56.208 12.965 27.693 1.00 93.25 1200 SER A CA 1
ATOM 8545 C C . SER A 1 1200 ? -55.648 13.412 26.334 1.00 93.25 1200 SER A C 1
ATOM 8547 O O . SER A 1 1200 ? -54.436 13.387 26.143 1.00 93.25 1200 SER A O 1
ATOM 8549 N N . GLN A 1 1201 ? -56.501 13.935 25.443 1.00 95.25 1201 GLN A N 1
ATOM 8550 C CA . GLN A 1 1201 ? -56.096 14.504 24.152 1.00 95.25 1201 GLN A CA 1
ATOM 8551 C C . GLN A 1 1201 ? -55.128 15.678 24.351 1.00 95.25 1201 GLN A C 1
ATOM 8553 O O . GLN A 1 1201 ? -54.055 15.714 23.758 1.00 95.25 1201 GLN A O 1
ATOM 8558 N N . LYS A 1 1202 ? -55.469 16.604 25.255 1.00 93.38 1202 LYS A N 1
ATOM 8559 C CA . LYS A 1 1202 ? -54.638 17.775 25.575 1.00 93.38 1202 LYS A CA 1
ATOM 8560 C C . LYS A 1 1202 ? -53.289 17.395 26.198 1.00 93.38 1202 LYS A C 1
ATOM 8562 O O . LYS A 1 1202 ? -52.304 18.091 25.984 1.00 93.38 1202 LYS A O 1
ATOM 8567 N N . ARG A 1 1203 ? -53.236 16.289 26.949 1.00 94.12 1203 ARG A N 1
ATOM 8568 C CA . ARG A 1 1203 ? -52.006 15.734 27.545 1.00 94.12 1203 ARG A CA 1
ATOM 8569 C C . ARG A 1 1203 ? -51.087 15.099 26.502 1.00 94.12 1203 ARG A C 1
ATOM 8571 O O . ARG A 1 1203 ? -49.895 15.392 26.499 1.00 94.12 1203 ARG A O 1
ATOM 8578 N N . ALA A 1 1204 ? -51.646 14.313 25.582 1.00 94.75 1204 ALA A N 1
ATOM 8579 C CA . ALA A 1 1204 ? -50.918 13.804 24.422 1.00 94.75 1204 ALA A CA 1
ATOM 8580 C C . ALA A 1 1204 ? -50.383 14.950 23.540 1.00 94.75 1204 ALA A C 1
ATOM 8582 O O . ALA A 1 1204 ? -49.223 14.941 23.134 1.00 94.75 1204 ALA A O 1
ATOM 8583 N N . GLU A 1 1205 ? -51.196 15.985 23.303 1.00 95.06 1205 GLU A N 1
ATOM 8584 C CA . GLU A 1 1205 ? -50.781 17.196 22.586 1.00 95.06 1205 GLU A CA 1
ATOM 8585 C C . GLU A 1 1205 ? -49.661 17.949 23.318 1.00 95.06 1205 GLU A C 1
ATOM 8587 O O . GLU A 1 1205 ? -48.713 18.385 22.671 1.00 95.06 1205 GLU A O 1
ATOM 8592 N N . ALA A 1 1206 ? -49.715 18.072 24.649 1.00 94.44 1206 ALA A N 1
ATOM 8593 C CA . ALA A 1 1206 ? -48.657 18.704 25.439 1.00 94.44 1206 ALA A CA 1
ATOM 8594 C C . ALA A 1 1206 ? -47.316 17.954 25.332 1.00 94.44 1206 ALA A C 1
ATOM 8596 O O . ALA A 1 1206 ? -46.290 18.592 25.097 1.00 94.44 1206 ALA A O 1
ATOM 8597 N N . VAL A 1 1207 ? -47.323 16.617 25.421 1.00 94.50 1207 VAL A N 1
ATOM 8598 C CA . VAL A 1 1207 ? -46.119 15.783 25.227 1.00 94.50 1207 VAL A CA 1
ATOM 8599 C C . VAL A 1 1207 ? -45.591 15.898 23.799 1.00 94.50 1207 VAL A C 1
ATOM 8601 O O . VAL A 1 1207 ? -44.415 16.202 23.613 1.00 94.50 1207 VAL A O 1
ATOM 8604 N N . LYS A 1 1208 ? -46.456 15.758 22.783 1.00 95.56 1208 LYS A N 1
ATOM 8605 C CA . LYS A 1 1208 ? -46.075 15.963 21.377 1.00 95.56 1208 LYS A CA 1
ATOM 8606 C C . LYS A 1 1208 ? -45.424 17.333 21.163 1.00 95.56 1208 LYS A C 1
ATOM 8608 O O . LYS A 1 1208 ? -44.380 17.416 20.515 1.00 95.56 1208 LYS A O 1
ATOM 8613 N N . ASN A 1 1209 ? -46.031 18.399 21.684 1.00 95.38 1209 ASN A N 1
ATOM 8614 C CA . ASN A 1 1209 ? -45.516 19.759 21.532 1.00 95.38 1209 ASN A CA 1
ATOM 8615 C C . ASN A 1 1209 ? -44.146 19.916 22.207 1.00 95.38 1209 ASN A C 1
ATOM 8617 O O . ASN A 1 1209 ? -43.264 20.527 21.614 1.00 95.38 1209 ASN A O 1
ATOM 8621 N N . TYR A 1 1210 ? -43.945 19.319 23.387 1.00 95.62 1210 TYR A N 1
ATOM 8622 C CA . TYR A 1 1210 ? -42.663 19.339 24.095 1.00 95.62 1210 TYR A CA 1
ATOM 8623 C C . TYR A 1 1210 ? -41.551 18.620 23.316 1.00 95.62 1210 TYR A C 1
ATOM 8625 O O . TYR A 1 1210 ? -40.488 19.194 23.090 1.00 95.62 1210 TYR A O 1
ATOM 8633 N N . LEU A 1 1211 ? -41.813 17.400 22.833 1.00 94.50 1211 LEU A N 1
ATOM 8634 C CA . LEU A 1 1211 ? -40.872 16.641 21.997 1.00 94.50 1211 LEU A CA 1
ATOM 8635 C C . LEU A 1 1211 ? -40.523 17.415 20.709 1.00 94.50 1211 LEU A C 1
ATOM 8637 O O . LEU A 1 1211 ? -39.358 17.494 20.319 1.00 94.50 1211 LEU A O 1
ATOM 8641 N N . THR A 1 1212 ? -41.519 18.063 20.093 1.00 94.25 1212 THR A N 1
ATOM 8642 C CA . THR A 1 1212 ? -41.322 18.931 18.914 1.00 94.25 1212 THR A CA 1
ATOM 8643 C C . THR A 1 1212 ? -40.467 20.163 19.248 1.00 94.25 1212 THR A C 1
ATOM 8645 O O . THR A 1 1212 ? -39.543 20.483 18.506 1.00 94.25 1212 THR A O 1
ATOM 8648 N N . GLU A 1 1213 ? -40.725 20.846 20.371 1.00 95.56 1213 GLU A N 1
ATOM 8649 C CA . GLU A 1 1213 ? -39.947 22.010 20.836 1.00 95.56 1213 GLU A CA 1
ATOM 8650 C C . GLU A 1 1213 ? -38.494 21.637 21.166 1.00 95.56 1213 GLU A C 1
ATOM 8652 O O . GLU A 1 1213 ? -37.573 22.402 20.877 1.00 95.56 1213 GLU A O 1
ATOM 8657 N N . LYS A 1 1214 ? -38.267 20.429 21.694 1.00 95.50 1214 LYS A N 1
ATOM 8658 C CA . LYS A 1 1214 ? -36.925 19.874 21.917 1.00 95.50 1214 LYS A CA 1
ATOM 8659 C C . LYS A 1 1214 ? -36.202 19.473 20.633 1.00 95.50 1214 LYS A C 1
ATOM 8661 O O . LYS A 1 1214 ? -35.003 19.200 20.702 1.00 95.50 1214 LYS A O 1
ATOM 8666 N N . GLY A 1 1215 ? -36.876 19.481 19.483 1.00 91.31 1215 GLY A N 1
ATOM 8667 C CA . GLY A 1 1215 ? -36.284 19.252 18.165 1.00 91.31 1215 GLY A CA 1
ATOM 8668 C C . GLY A 1 1215 ? -36.411 17.823 17.636 1.00 91.31 1215 GLY A C 1
ATOM 8669 O O . GLY A 1 1215 ? -35.589 17.428 16.816 1.00 91.31 1215 GLY A O 1
ATOM 8670 N N . VAL A 1 1216 ? -37.397 17.044 18.094 1.00 92.25 1216 VAL A N 1
ATOM 8671 C CA . VAL A 1 1216 ? -37.772 15.781 17.436 1.00 92.25 1216 VAL A CA 1
ATOM 8672 C C . VAL A 1 1216 ? -38.418 16.088 16.084 1.00 92.25 1216 VAL A C 1
ATOM 8674 O O . VAL A 1 1216 ? -39.394 16.835 16.009 1.00 92.25 1216 VAL A O 1
ATOM 8677 N N . THR A 1 1217 ? -37.873 15.503 15.019 1.00 89.12 1217 THR A N 1
ATOM 8678 C CA . THR A 1 1217 ? -38.346 15.645 13.629 1.00 89.12 1217 THR A CA 1
ATOM 8679 C C . THR A 1 1217 ? -39.264 14.511 13.169 1.00 89.12 1217 THR A C 1
ATOM 8681 O O . THR A 1 1217 ? -39.943 14.672 12.155 1.00 89.12 1217 THR A O 1
ATOM 8684 N N . ALA A 1 1218 ? -39.318 13.408 13.924 1.00 85.19 1218 ALA A N 1
ATOM 8685 C CA . ALA A 1 1218 ? -40.193 12.261 13.688 1.00 85.19 1218 ALA A CA 1
ATOM 8686 C C . ALA A 1 1218 ? -41.684 12.648 13.580 1.00 85.19 1218 ALA A C 1
ATOM 8688 O O . ALA A 1 1218 ? -42.152 13.643 14.146 1.00 85.19 1218 ALA A O 1
ATOM 8689 N N . SER A 1 1219 ? -42.469 11.836 12.868 1.00 90.88 1219 SER A N 1
ATOM 8690 C CA . SER A 1 1219 ? -43.867 12.130 12.534 1.00 90.88 1219 SER A CA 1
ATOM 8691 C C . SER A 1 1219 ? -44.820 11.849 13.706 1.00 90.88 1219 SER A C 1
ATOM 8693 O O . SER A 1 1219 ? -45.532 10.841 13.728 1.00 90.88 1219 SER A O 1
ATOM 8695 N N . LEU A 1 1220 ? -44.859 12.764 14.680 1.00 94.19 1220 LEU A N 1
ATOM 8696 C CA . LEU A 1 1220 ? -45.682 12.645 15.889 1.00 94.19 1220 LEU A CA 1
ATOM 8697 C C . LEU A 1 1220 ? -47.182 12.905 15.625 1.00 94.19 1220 LEU A C 1
ATOM 8699 O O . LEU A 1 1220 ? -47.568 13.965 15.121 1.00 94.19 1220 LEU A O 1
ATOM 8703 N N . THR A 1 1221 ? -48.052 12.012 16.089 1.00 95.38 1221 THR A N 1
ATOM 8704 C CA . THR A 1 1221 ? -49.521 12.151 16.182 1.00 95.38 1221 THR A CA 1
ATOM 8705 C C . THR A 1 1221 ? -49.935 12.090 17.657 1.00 95.38 1221 THR A C 1
ATOM 8707 O O . THR A 1 1221 ? -49.242 11.468 18.444 1.00 95.38 122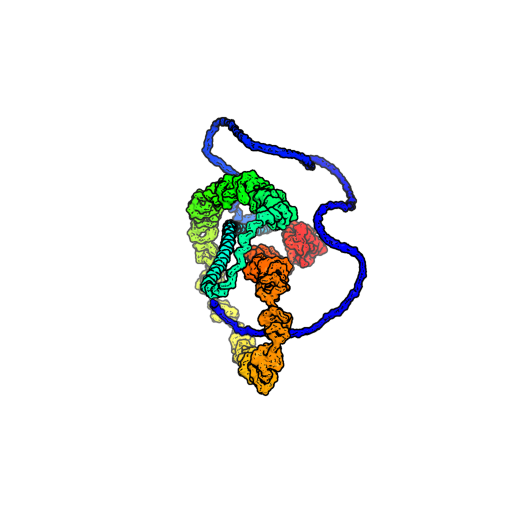1 THR A O 1
ATOM 8710 N N . ALA A 1 1222 ? -51.020 12.749 18.073 1.00 95.88 1222 ALA A N 1
ATOM 8711 C CA . ALA A 1 1222 ? -51.446 12.789 19.480 1.00 95.88 1222 ALA A CA 1
ATOM 8712 C C . ALA A 1 1222 ? -52.919 12.381 19.621 1.00 95.88 1222 ALA A C 1
ATOM 8714 O O . ALA A 1 1222 ? -53.779 12.998 18.982 1.00 95.88 1222 ALA A O 1
ATOM 8715 N N . VAL A 1 1223 ? -53.204 11.370 20.450 1.00 94.75 1223 VAL A N 1
ATOM 8716 C CA . VAL A 1 1223 ? -54.538 10.758 20.573 1.00 94.75 1223 VAL A CA 1
ATOM 8717 C C . VAL A 1 1223 ? -54.941 10.574 22.037 1.00 94.75 1223 VAL A C 1
ATOM 8719 O O . VAL A 1 1223 ? -54.258 9.939 22.835 1.00 94.75 1223 VAL A O 1
ATOM 8722 N N . GLY A 1 1224 ? -56.092 11.137 22.401 1.00 93.56 1224 GLY A N 1
ATOM 8723 C CA . GLY A 1 1224 ? -56.698 11.000 23.720 1.00 93.56 1224 GLY A CA 1
ATOM 8724 C C . GLY A 1 1224 ? -57.652 9.813 23.813 1.00 93.56 1224 GLY A C 1
ATOM 8725 O O . GLY A 1 1224 ? -58.773 9.869 23.298 1.00 93.56 1224 GLY A O 1
ATOM 8726 N N . TYR A 1 1225 ? -57.248 8.769 24.533 1.00 93.19 1225 TYR A N 1
ATOM 8727 C CA . TYR A 1 1225 ? -58.067 7.582 24.795 1.00 93.19 1225 TYR A CA 1
ATOM 8728 C C . TYR A 1 1225 ? -58.954 7.713 26.040 1.00 93.19 1225 TYR A C 1
ATOM 8730 O O . TYR A 1 1225 ? -59.928 6.975 26.178 1.00 93.19 1225 TYR A O 1
ATOM 8738 N N . GLY A 1 1226 ? -58.667 8.669 26.926 1.00 91.38 1226 GLY A N 1
ATOM 8739 C CA . GLY A 1 1226 ? -59.377 8.838 28.192 1.00 91.38 1226 GLY A CA 1
ATOM 8740 C C . GLY A 1 1226 ? -59.267 7.586 29.063 1.00 91.38 1226 GLY A C 1
ATOM 8741 O O . GLY A 1 1226 ? -58.186 7.024 29.227 1.00 91.38 1226 GLY A O 1
ATOM 8742 N N . GLU A 1 1227 ? -60.403 7.147 29.597 1.00 89.56 1227 GLU A N 1
ATOM 8743 C CA . GLU A 1 1227 ? -60.536 5.953 30.442 1.00 89.56 1227 GLU A CA 1
ATOM 8744 C C . GLU A 1 1227 ? -60.794 4.654 29.652 1.00 89.56 1227 GLU A C 1
ATOM 8746 O O . GLU A 1 1227 ? -60.917 3.594 30.262 1.00 89.56 1227 GLU A O 1
ATOM 8751 N N . ASP A 1 1228 ? -60.887 4.718 28.315 1.00 89.50 1228 ASP A N 1
ATOM 8752 C CA . ASP A 1 1228 ? -61.359 3.598 27.484 1.00 89.50 1228 ASP A CA 1
ATOM 8753 C C . ASP A 1 1228 ? -60.361 2.418 27.426 1.00 89.50 1228 ASP A C 1
ATOM 8755 O O . ASP A 1 1228 ? -60.776 1.281 27.213 1.00 89.50 1228 ASP A O 1
ATOM 8759 N N . ASN A 1 1229 ? -59.065 2.682 27.658 1.00 88.62 1229 ASN A N 1
ATOM 8760 C CA . ASN A 1 1229 ? -57.965 1.704 27.623 1.00 88.62 1229 ASN A CA 1
ATOM 8761 C C . ASN A 1 1229 ? -57.194 1.662 28.971 1.00 88.62 1229 ASN A C 1
ATOM 8763 O O . ASN A 1 1229 ? -56.094 2.227 29.066 1.00 88.62 1229 ASN A O 1
ATOM 8767 N N . PRO A 1 1230 ? -57.754 1.046 30.033 1.00 88.50 1230 PRO A N 1
ATOM 8768 C CA . PRO A 1 1230 ? -57.083 0.878 31.322 1.00 88.50 1230 PRO A CA 1
ATOM 8769 C C . PRO A 1 1230 ? -56.135 -0.334 31.325 1.00 88.50 1230 PRO A C 1
ATOM 8771 O O . PRO A 1 1230 ? -56.473 -1.393 30.802 1.00 88.50 1230 PRO A O 1
ATOM 8774 N N . ILE A 1 1231 ? -54.982 -0.195 31.985 1.00 86.81 1231 ILE A N 1
ATOM 8775 C CA . ILE A 1 1231 ? -53.998 -1.273 32.212 1.00 86.81 1231 ILE A CA 1
ATOM 8776 C C . ILE A 1 1231 ? -54.049 -1.845 33.639 1.00 86.81 1231 ILE A C 1
ATOM 8778 O O . ILE A 1 1231 ? -53.465 -2.889 33.910 1.00 86.81 1231 ILE A O 1
ATOM 8782 N N . ALA A 1 1232 ? -54.748 -1.177 34.560 1.00 87.31 1232 ALA A N 1
ATOM 8783 C CA . ALA A 1 1232 ? -54.859 -1.576 35.960 1.00 87.31 1232 ALA A CA 1
ATOM 8784 C C . ALA A 1 1232 ? -56.255 -1.286 36.546 1.00 87.31 1232 ALA A C 1
ATOM 8786 O O . ALA A 1 1232 ? -57.071 -0.570 35.957 1.00 87.31 1232 ALA A O 1
ATOM 8787 N N . ASP A 1 1233 ? -56.550 -1.840 37.727 1.00 87.62 1233 ASP A N 1
ATOM 8788 C CA . ASP A 1 1233 ? -57.878 -1.733 38.340 1.00 87.62 1233 ASP A CA 1
ATOM 8789 C C . ASP A 1 1233 ? -58.187 -0.314 38.857 1.00 87.62 1233 ASP A C 1
ATOM 8791 O O . ASP A 1 1233 ? -57.717 0.104 39.921 1.00 87.62 1233 ASP A O 1
ATOM 8795 N N . ASN A 1 1234 ? -59.069 0.386 38.132 1.00 85.00 1234 ASN A N 1
ATOM 8796 C CA . ASN A 1 1234 ? -59.615 1.704 38.471 1.00 85.00 1234 ASN A CA 1
ATOM 8797 C C . ASN A 1 1234 ? -60.318 1.777 39.844 1.00 85.00 1234 ASN A C 1
ATOM 8799 O O . ASN A 1 1234 ? -60.533 2.882 40.350 1.00 85.00 1234 ASN A O 1
ATOM 8803 N N . ASN A 1 1235 ? -60.673 0.655 40.483 1.00 86.31 1235 ASN A N 1
ATOM 8804 C CA . ASN A 1 1235 ? -61.201 0.673 41.852 1.00 86.31 1235 ASN A CA 1
ATOM 8805 C C . ASN A 1 1235 ? -60.107 1.009 42.891 1.00 86.31 1235 ASN A C 1
ATOM 8807 O O . ASN A 1 1235 ? -60.400 1.632 43.917 1.00 86.31 1235 ASN A O 1
ATOM 8811 N N . THR A 1 1236 ? -58.841 0.689 42.611 1.00 84.69 1236 THR A N 1
ATOM 8812 C CA . THR A 1 1236 ? -57.686 0.957 43.492 1.00 84.69 1236 THR A CA 1
ATOM 8813 C C . THR A 1 1236 ? -57.021 2.302 43.172 1.00 84.69 1236 THR A C 1
ATOM 8815 O O . THR A 1 1236 ? -57.018 2.726 42.021 1.00 84.69 1236 THR A O 1
ATOM 8818 N N . GLU A 1 1237 ? -56.430 3.000 44.153 1.00 78.44 1237 GLU A N 1
ATOM 8819 C CA . GLU A 1 1237 ? -55.699 4.248 43.836 1.00 78.44 1237 GLU A CA 1
ATOM 8820 C C . GLU A 1 1237 ? -54.409 3.972 43.056 1.00 78.44 1237 GLU A C 1
ATOM 8822 O O . GLU A 1 1237 ? -54.091 4.725 42.143 1.00 78.44 1237 GLU A O 1
ATOM 8827 N N . THR A 1 1238 ? -53.719 2.864 43.345 1.00 78.94 1238 THR A N 1
ATOM 8828 C CA . THR A 1 1238 ? -52.544 2.413 42.584 1.00 78.94 1238 THR A CA 1
ATOM 8829 C C . THR A 1 1238 ? -52.894 2.172 41.116 1.00 78.94 1238 THR A C 1
ATOM 8831 O O . THR A 1 1238 ? -52.233 2.714 40.237 1.00 78.94 1238 THR A O 1
ATOM 8834 N N . GLY A 1 1239 ? -53.988 1.454 40.839 1.00 82.56 1239 GLY A N 1
ATOM 8835 C CA . GLY A 1 1239 ? -54.443 1.198 39.474 1.00 82.56 1239 GLY A CA 1
ATOM 8836 C C . GLY A 1 1239 ? -54.942 2.452 38.757 1.00 82.56 1239 GLY A C 1
ATOM 8837 O O . GLY A 1 1239 ? -54.645 2.641 37.580 1.00 82.56 1239 GLY A O 1
ATOM 8838 N N . ARG A 1 1240 ? -55.602 3.384 39.463 1.00 83.38 1240 ARG A N 1
ATOM 8839 C CA . ARG A 1 1240 ? -55.887 4.719 38.908 1.00 83.38 1240 ARG A CA 1
ATOM 8840 C C . ARG A 1 1240 ? -54.604 5.484 38.572 1.00 83.38 1240 ARG A C 1
ATOM 8842 O O . ARG A 1 1240 ? -54.521 6.071 37.500 1.00 83.38 1240 ARG A O 1
ATOM 8849 N N . ALA A 1 1241 ? -53.590 5.453 39.437 1.00 78.31 1241 ALA A N 1
ATOM 8850 C CA . ALA A 1 1241 ? -52.297 6.075 39.158 1.00 78.31 1241 ALA A CA 1
ATOM 8851 C C . ALA A 1 1241 ? -51.621 5.465 37.921 1.00 78.31 1241 ALA A C 1
ATOM 8853 O O . ALA A 1 1241 ? -51.183 6.215 37.058 1.00 78.31 1241 ALA A O 1
ATOM 8854 N N . GLN A 1 1242 ? -51.631 4.136 37.786 1.00 79.19 1242 GLN A N 1
ATOM 8855 C CA . GLN A 1 1242 ? -51.111 3.429 36.610 1.00 79.19 1242 GLN A CA 1
ATOM 8856 C C . GLN A 1 1242 ? -51.903 3.744 35.327 1.00 79.19 1242 GLN A C 1
ATOM 8858 O O . GLN A 1 1242 ? -51.309 3.855 34.261 1.00 79.19 1242 GLN A O 1
ATOM 8863 N N . ASN A 1 1243 ? -53.223 3.947 35.407 1.00 85.38 1243 ASN A N 1
ATOM 8864 C CA . ASN A 1 1243 ? -54.045 4.313 34.246 1.00 85.38 1243 ASN A CA 1
ATOM 8865 C C . ASN A 1 1243 ? -53.825 5.763 33.768 1.00 85.38 1243 ASN A C 1
ATOM 8867 O O . ASN A 1 1243 ? -53.995 6.041 32.581 1.00 85.38 1243 ASN A O 1
ATOM 8871 N N . ARG A 1 1244 ? -53.427 6.686 34.657 1.00 85.88 1244 ARG A N 1
ATOM 8872 C CA . ARG A 1 1244 ? -53.072 8.083 34.331 1.00 85.88 1244 ARG A CA 1
ATOM 8873 C C . ARG A 1 1244 ? -51.663 8.174 33.718 1.00 85.88 1244 ARG A C 1
ATOM 8875 O O . ARG A 1 1244 ? -50.745 8.657 34.374 1.00 85.88 1244 ARG A O 1
ATOM 8882 N N . ARG A 1 1245 ? -51.499 7.740 32.466 1.00 88.00 1245 ARG A N 1
ATOM 8883 C CA . ARG A 1 1245 ? -50.189 7.625 31.790 1.00 88.00 1245 ARG A CA 1
ATOM 8884 C C . ARG A 1 1245 ? -50.161 8.242 30.386 1.00 88.00 1245 ARG A C 1
ATOM 8886 O O . ARG A 1 1245 ? -51.208 8.619 29.850 1.00 88.00 1245 ARG A O 1
ATOM 8893 N N . VAL A 1 1246 ? -48.967 8.294 29.797 1.00 90.38 1246 VAL A N 1
ATOM 8894 C CA . VAL A 1 1246 ? -48.741 8.545 28.365 1.00 90.38 1246 VAL A CA 1
ATOM 8895 C C . VAL A 1 1246 ? -47.868 7.426 27.803 1.00 90.38 1246 VAL A C 1
ATOM 8897 O O . VAL A 1 1246 ? -46.900 7.021 28.445 1.00 90.38 1246 VAL A O 1
ATOM 8900 N N . GLU A 1 1247 ? -48.210 6.931 26.620 1.00 89.44 1247 GLU A N 1
ATOM 8901 C CA . GLU A 1 1247 ? -47.427 5.929 25.890 1.00 89.44 1247 GLU A CA 1
ATOM 8902 C C . GLU A 1 1247 ? -46.989 6.495 24.533 1.00 89.44 1247 GLU A C 1
ATOM 8904 O O . GLU A 1 1247 ? -47.650 7.372 23.973 1.00 89.44 1247 GLU A O 1
ATOM 8909 N N . LEU A 1 1248 ? -45.859 6.014 24.019 1.00 89.50 1248 LEU A N 1
ATOM 8910 C CA . LEU A 1 1248 ? -45.404 6.238 22.652 1.00 89.50 1248 LEU A CA 1
ATOM 8911 C C . LEU A 1 1248 ? -45.518 4.924 21.885 1.00 89.50 1248 LEU A C 1
ATOM 8913 O O . LEU A 1 1248 ? -45.082 3.875 22.359 1.00 89.50 1248 LEU A O 1
ATOM 8917 N N . LYS A 1 1249 ? -46.102 4.983 20.693 1.00 85.56 1249 LYS A N 1
ATOM 8918 C CA . LYS A 1 1249 ? -46.431 3.802 19.900 1.00 85.56 1249 LYS A CA 1
ATOM 8919 C C . LYS A 1 1249 ? -46.007 3.997 18.453 1.00 85.56 1249 LYS A C 1
ATOM 8921 O O . LYS A 1 1249 ? -46.451 4.929 17.787 1.00 85.56 1249 LYS A O 1
ATOM 8926 N N . ILE A 1 1250 ? -45.137 3.115 17.978 1.00 82.88 1250 ILE A N 1
ATOM 8927 C CA . ILE A 1 1250 ? -44.592 3.167 16.620 1.00 82.88 1250 ILE A CA 1
ATOM 8928 C C . ILE A 1 1250 ? -45.693 2.776 15.617 1.00 82.88 1250 ILE A C 1
ATOM 8930 O O . ILE A 1 1250 ? -46.453 1.835 15.852 1.00 82.88 1250 ILE A O 1
ATOM 8934 N N . GLN A 1 1251 ? -45.803 3.517 14.512 1.00 76.75 1251 GLN A N 1
ATOM 8935 C CA . GLN A 1 1251 ? -46.728 3.246 13.405 1.00 76.75 1251 GLN A CA 1
ATOM 8936 C C . GLN A 1 1251 ? -45.949 2.876 12.130 1.00 76.75 1251 GLN A C 1
ATOM 8938 O O . GLN A 1 1251 ? -44.944 3.515 11.819 1.00 76.75 1251 GLN A O 1
ATOM 8943 N N . GLU A 1 1252 ? -46.438 1.877 11.383 1.00 60.69 1252 GLU A N 1
ATOM 8944 C CA . GLU A 1 1252 ? -45.861 1.421 10.098 1.00 60.69 1252 GLU A CA 1
ATOM 8945 C C . GLU A 1 1252 ? -46.029 2.437 8.949 1.00 60.69 1252 GLU A C 1
ATOM 8947 O O . GLU A 1 1252 ? -47.008 3.226 8.897 1.00 60.69 1252 GLU A O 1
#

Secondary structure (DSSP, 8-state):
-----------------------------------------------------------------------------------------------------------------------PPPPPPPP---------SSSSS----HHHHHHHHHHHHHHHHHHHHHHHHHHHHHHHHHHTTS-STTHHHHHHHHHHHHHHHHHHHHHHHHHHHHHHHHHHHHHHHHHHHHHHHHHHHHHHHHHHHHHHHHHHHHHHHHHHHHHHHHHHHHHHHHHHHHHHHHHHHHHHHHHHHHHHHHHHHHHHHHHHHHHHHHHHHHHHHHHHHHHHHHHHHHHHHHHHHHHHHHHHHHHHTGGGGGGT-TT------S-TTSTT----TTS-----SSSSSS-TTT-S-TT--BTB-B-TTSPBP-SS-SS--TTT-S--SPPTT--B-TTSPBP-SS-SSS-TTT-SSS---TTS-B-TTSPBP-SS-SSS-TTT-S-TT--TTS-B-TTSPBP-SS-SSS-TTT-SS-S--TTS-B-TTSPBP-SS-SSS-TTT-SS-S--TTS-B-TTSPBP-SS-SS--TTT-S-TT--TT----TTSPPP-SS-SSS-TTT-S-S---TT----TTT-PPP-SS-SSS-TTT-S-TT--TTS-B-TTSPBP-SS-SS--TTT-S-TTPPTT--B-TTSPBP-SS-SSS-TTT-S-SS--TTS---TTSPPP-SS-SSS-TTT-S-SSPPTT----TTS----SS-SSS-TTT-S-TT--TTS---TTS----SS-SS--TTT-S--S--TT----TTS----SS-SSS-TTT-S--S--TT----TTS----SS-SSS-TTT-S-TTPPTT----TTS-----S-SS--TTT-S-TT--TTS---TTS----SS-SSSTTTT-S-TTPPTT----TTS-----S-SSS-TTT-S-TT--TTS-B-TTSPBP-SS-SSS-TTT-S-SS--TT--B-TTS-B--SS-SSS-TTT-S-TT--TT----TTSPPP-SS-SSS-TTT-S-TT--TT----TTSSPP-SS-SSS-TTT-S-S---TTS-B-TTSSBP-SS-SSS-TTT-S-TT--SS--B-TTSSB----SS-SSS-TTT-S-TT--TT--B-TTS-BTT--EE-TT--B-TTSSPBPTTHHHHHHHHHHHHHH-TT-EEEEEEE--SSS-HHHHHHHHHHHHHHHHHHHHHTT--SEEEEEEEETSS-SS-TTSHHHHHHHS-EEEEEE-

pLDDT: mean 70.86, std 15.92, range [22.92, 95.88]

Foldseek 3Di:
DDDDDDDDDDDDDDDDDDDDDDYDDDDDDDDDDDDDDDDDDDDDDDDDDDDDDDDDDDDYDDDDDYDDDDDDDDDDDDDDDDDDDDDDDDDDDDDDDDDDDDDDDDDDDDDDDDDDDDDDDDDDDDDPPCPDDDDPPPPPDPDQDVVLVVVLVVLVVVLVVLVVVLVVLVVVLVVLVVVCPPDDPCNVVSVVVSVVSVVVNVVSVVVNVVSVVVSVVSVVVRVVRVVVVVVVVVVVVVVVVVVVVVVVVVVVVVVVVVVVVVVVVVVVVVVVVVVVVVVVVVVVVVVVVVVVVVVVVVVVVVVVVVVVVVVVVVVVVVVVVVVVVVVVVVVVVVVVVVVVVVVVVVVVVVVVVVPCVVPPPPPPPDDPDDDPDPPPPPDDPDPDFDDDDQACPAHPVQAPPNNAHRPADDDRRRHADDQQALPDGPVQAPPNVDHHPAPADSRNHADDDQQCPAGPVQADPPNQHRPADDDSHSHADLQQACPAGPVQAPPNPDHHPAPDDSRNHADDPQACPAGPVQADPNNQHHPAPDDSHNHADDDQQCPDGPVQADPPNQHHPADADRRSHADDQQALPEGPVQAPPNPDHHPAHDDNRNHADDQQQCPEHPVQEQPRNQHHVDDDDNRHSDADDDQACPAHPVQAPPNPAHHPADDDSRRHADLQQQCPAGPVQADCSPDHHPAPDDSRSHADDDQALPEGPVQAPPVPQHHPADADNNSHADDQQQCPAHPVQADPRPAHHPADDDSRRDFADDQQLPATPVQAPPSPADRPDDADNRNHADDQQPLPDGPVQEDPRPAHHPADDDSRRDADDDQPCPDGPVQEDPRPAPNPDDDDSHRDADADQPLPDRPVQEQPSPADHPDDDDSRRDDAADQPCPDRPVQEDQRPADNPADDDSRRDHDAPQACPQRPVQEDPVNAHHPADDDSHRDFAQQQPCPDTPVQAPPNVPDNPADDDSRNDADDDQAQPAHPVQEDPNPAHHPAHDDSHSHFDQQQALPDGPVQAPCSPPHRPDHDDSRNHADQQQQLPAHPVQAPCSPDHHPAHPDSRNHADDQQQLPAHPVQADPNNDHRPAHDDSHNHADQQAQQPAHPVQAPCSNPHRPAHDDSRNDHPADLPQQLPAHPVQAPDNVQHHPAPADRRRHHPDDWAWLPQFDADDLALHTDPSNLVSLLVVLVVLQVPLAWAKEKEFEAFPPDPQVSQQVRRQSNQVSSVVSSVVSPRNHRYDYGRPGNVDFPADSVDPVSRVRRRTITITTDD